Protein AF-M0HNL0-F1 (afdb_monomer_lite)

Organism: Haloferax gibbonsii (strain ATCC 33959 / DSM 4427 / JCM 8863 / NBRC 102184 / NCIMB 2188 / Ma 2.38) (NCBI:txid1227459)

Secondary structure (DSSP, 8-state):
-HHHHHHHHHHHHTT-GGGHHHHHHHHHS----TTS--HHHHHHHHHHHHTTTT-TTTS-HHHHHHHHHHTT-SSHHHHHHHHHHS-SSHHHHHHHHHTTGGG-SSHHHHHHHHHHHHTSPP-HHHHHHHHHHHTSTTTTT-HHHHHHHHHHHHHTHHHHHHHHHTTS-----------PPP-SSSTT---EE---SSSSPPPEETT-EEEEEEE--EEEEES--SSSS-EEEEEEEEEEEEEEEEEEE--TT-EEEEEEEEEEEEEEEPTT---TT---EEEEEEHHHHEETTEE-GGGSPPPB-EEEEEEEEEEEEE-TT-SEEEEEEEEE-SS-EEEEEEEEEEEEE-SSSEE--TTTT---B-TT-SS--BTTEEEEEEEE--EEEEES--SSSS-EEEEEEEEEEEEEEEES-EE--TT-EEEEEEEEEEEEEEE-TT--EEEEEETTSS-BPPPB-EEEEEEEEEEEEEPPTT-SEE-EEEEEESSS-EEEEEEEEEEEEEETT----STTTT--SBS---TTS---SBTT-EEEEEEE--EEEEESSS-SSSS-EEEEEEEEEEEEEEEEEES-PPTTEEEEEEEEEEE-TT-EEESS-SSS-S---EEEEEEGGGGGGG---EESS---S-EEEEEEEE--S---SEEEEEEEESSSEEEEEEEEEEEEEEEEEE-TTHHHHHHHHHHHHHHHH--S-------SS-----BPTTPEEEEEEETTTEEEEEESTTSTT-BS--EEEETT-EEEEEEEESSSS-B--EEE-TTSPEEEEEEPPPB-STT-EEEEEEE--TT--EEE-GGGTTTSEEEEEEEPP---

Radius of gyration: 32.33 Å; chains: 1; bounding box: 93×80×84 Å

InterPro domains:
  IPR000923 Blue (type 1) copper domain [PF00127] (760-827)
  IPR003305 Carbohydrate-binding, CenC-like [PF02018] (182-323)
  IPR003305 Carbohydrate-binding, CenC-like [PF02018] (356-486)
  IPR008972 Cupredoxin [G3DSA:2.60.40.420] (725-829)
  IPR008972 Cupredoxin [SSF49503] (749-827)
  IPR008979 Galactose-binding-like domain superfamily [SSF49785] (355-510)
  IPR011989 Armadillo-like helical [G3DSA:1.25.10.10] (1-169)

Foldseek 3Di:
DVVLVVVLVVCLVVLVCVCLVVLLVLLQDADADPVRDSVSVLSSLSSQLSSCQQPPPPHPPSSLVSLLVQCLHRRLSSVLSSLVRHYQEPSLLVSLVVSVQCPDPDVSSNLSSLQSLLSHAEDLVQLLSLLVSCPPPVQVPPVSSVLSSVSNNLRHVNNNVVNVVVPDPPPDDDDDDDDFDFQADCQQQPAWPDPDDPDPDATGGPQKDKDWPDDDKDWHFAQPTPPHRTWIKIADDGWTKMWIKHKGFDDAQAKKKKKWWKWWAQKFFDPPFADDPDQQAWWKAWPDQQQDPVGGDPLRTWRHDHHGDGGDMTMGMDTCHRHRMTMMIGIGRHRGIIHGMMTIGNIGIGRPFADFQDPCQQQPAWDPDDPPIGRPQKDKDWPDDDKDWDQDLDGPPDGTWIKIADAGWTWMWIKGPKTFDDAQFKKKKKWWKFWAQKDADDPFQAWWKAWPPDPWIWRHDHHGDGTDMTMTMDTHHQAPRIIMMIRTGRHPGIIHGMMIIGNITMGGRQYDFPFPCLQQPAAPDPDPPDDGPGGPQKDKDWPDDDKDKDFDQPDGPYDRTWIKIADAGFTKMWIKHKDFPDFAFFKKKKKKKKAFDQPKAWDQPFPDDDGDWQAWAKAWPVCQCVQTDDGDRHGHHDIDMHMGMDHCHQRNGMIMITGIHRRRTTIHGMMIIGRIGMTTDGGDGNVSNVSVCVSVVVCVVVPPDDDDDDDDDDDDPPAPEFPEEWEWEDDQPAAIAGCPDPVRHRPHQDAHRYEQQGKYKYKYFYAPLQWWKKFWAFPVRHGDPPFIDGTDRGHGDMDMTMDTDHPRTFWMATPVRRPRHIHTYHYDYPDDD

pLDDT: mean 80.48, std 17.86, range [26.66, 98.38]

Sequence (833 aa):
MFWRRTAQRLLVERNETGALSSLVDLVTTETLDEINLDPAAIHALWTMHGLGALDADTGNSTAIQAALGALTHSSPGVRLTALRVLPSTTDTR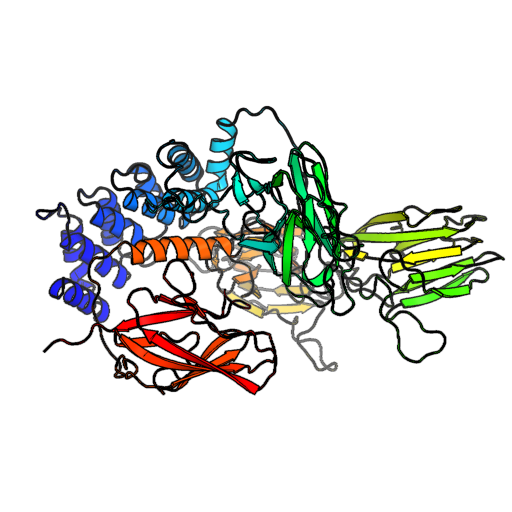QAILDNDLLNDEDGRVAMWALVALAQTPSDDASGEAVYQMISAESNYRDTVLVDAASLAGATHADGFIPAYEANEDTSDGGDDTDELPNLLENPSFETPVGGDTGGDSDPMPAGWSTTPYTGSPEFTYAETGYEGDRSVQVSSTEGADASWNTTVAVDPNTEYTLSAYVKTDSVQLVDGTSIGEGPLGATISVEQLANTDSGTQWDTIPSGLTGTNDWTEVSITINSGDLEELQINCLFGGYGEATGTAWFDSVSLTDPDGTDVLSNGSFEESTGSNEPAMPADWTTNTFAGTAEYTYADAGQDGSQSVQISSAEGADAVWLTDGISVQPETEYTLSGWIKTENVQTSDSARGALFNVHTTDFETDPLTGTNDWTEVSTTFTTGADTTTVQINCLFGGYGNATGTAWFDNVSLTDPDGNNLLPNASFEESSDTDSSSEPEGPANWESTTYGGTAEFTYTSDVARTGDYSVRVDSTEGADASWTQFRDDLEPNSEYRFRAWVKTSDDFSNSEDGFGEIGSSYGVTINVHSLGQGSVTDYYTDPVEDWQLLETTFSTGASPGEFQFNLLFGGWGNATGTAWFDDTELKRIGGSGNGLELVYDRVTEHVEATSGDGSDDGGSDDGGSDVIPSGSTIELEAESNEGWTGVSPSGIADATNPTLTLEAGGEYTVTWTNRNGAPHNFEVVNGDDTVVNDISTSYLATQGESQSVTFTVTDSMAEYVCRAHSFRMRGTIEIASSGGN

Structure (mmCIF, N/CA/C/O backbone):
data_AF-M0HNL0-F1
#
_entry.id   AF-M0HNL0-F1
#
loop_
_atom_site.group_PDB
_atom_site.id
_atom_site.type_symbol
_atom_site.label_atom_id
_atom_site.label_alt_id
_atom_site.label_comp_id
_atom_site.label_asym_id
_atom_site.label_entity_id
_atom_site.label_seq_id
_atom_site.pdbx_PDB_ins_code
_atom_site.Cartn_x
_atom_site.Cartn_y
_atom_site.Cartn_z
_atom_site.occupancy
_atom_site.B_iso_or_equiv
_atom_site.auth_seq_id
_atom_site.auth_comp_id
_atom_site.auth_asym_id
_atom_site.auth_atom_id
_atom_site.pdbx_PDB_model_num
ATOM 1 N N . MET A 1 1 ? -36.248 29.938 -6.404 1.00 58.34 1 MET A N 1
ATOM 2 C CA . MET A 1 1 ? -35.142 29.416 -5.580 1.00 58.34 1 MET A CA 1
ATOM 3 C C . MET A 1 1 ? -34.822 30.311 -4.385 1.00 58.34 1 MET A C 1
ATOM 5 O O . MET A 1 1 ? -35.042 29.834 -3.281 1.00 58.34 1 MET A O 1
ATOM 9 N N . PHE A 1 2 ? -34.471 31.597 -4.565 1.00 67.12 2 PHE A N 1
ATOM 10 C CA . PHE A 1 2 ? -34.127 32.561 -3.489 1.00 67.12 2 PHE A CA 1
ATOM 11 C C . PHE A 1 2 ? -34.866 32.362 -2.145 1.00 67.12 2 PHE A C 1
ATOM 13 O O . PHE A 1 2 ? -34.270 31.934 -1.168 1.00 67.12 2 PHE A O 1
ATOM 20 N N . TRP A 1 3 ? -36.192 32.543 -2.101 1.00 72.25 3 TRP A N 1
ATOM 21 C CA . TRP A 1 3 ? -36.950 32.465 -0.841 1.00 72.25 3 TRP A CA 1
ATOM 22 C C . TRP A 1 3 ? -36.936 31.098 -0.137 1.00 72.25 3 TRP A C 1
ATOM 24 O O . TRP A 1 3 ? -37.061 31.062 1.084 1.00 72.25 3 TRP A O 1
ATOM 34 N N . ARG A 1 4 ? -36.808 29.984 -0.873 1.00 75.12 4 ARG A N 1
ATOM 35 C CA . ARG A 1 4 ? -36.774 28.635 -0.277 1.00 75.12 4 ARG A CA 1
ATOM 36 C C . ARG A 1 4 ? -35.411 28.335 0.333 1.00 75.12 4 ARG A C 1
ATOM 38 O O . ARG A 1 4 ? -35.364 27.849 1.454 1.00 75.12 4 ARG A O 1
ATOM 45 N N . ARG A 1 5 ? -34.329 28.725 -0.344 1.00 71.56 5 ARG A N 1
ATOM 46 C CA . ARG A 1 5 ? -32.964 28.620 0.188 1.00 71.56 5 ARG A CA 1
ATOM 47 C C . ARG A 1 5 ? -32.744 29.536 1.382 1.00 71.56 5 ARG A C 1
ATOM 49 O O . ARG A 1 5 ? -32.237 29.087 2.401 1.00 71.56 5 ARG A O 1
ATOM 56 N N . THR A 1 6 ? -33.238 30.776 1.320 1.00 77.56 6 THR A N 1
ATOM 57 C CA . THR A 1 6 ? -33.233 31.668 2.486 1.00 77.56 6 THR A CA 1
ATOM 58 C C . THR A 1 6 ? -34.022 31.065 3.651 1.00 77.56 6 THR A C 1
ATOM 60 O O . THR A 1 6 ? -33.593 31.178 4.793 1.00 77.56 6 THR A O 1
ATOM 63 N N . ALA A 1 7 ? -35.164 30.418 3.394 1.00 78.94 7 ALA A N 1
ATOM 64 C CA . ALA A 1 7 ? -35.934 29.753 4.443 1.00 78.94 7 ALA A CA 1
ATOM 65 C C . ALA A 1 7 ? -35.191 28.543 5.034 1.00 78.94 7 ALA A C 1
ATOM 67 O O . ALA A 1 7 ? -35.093 28.467 6.253 1.00 78.94 7 ALA A O 1
ATOM 68 N N . GLN A 1 8 ? -34.632 27.660 4.200 1.00 83.88 8 GLN A N 1
ATOM 69 C CA . GLN A 1 8 ? -33.791 26.531 4.621 1.00 83.88 8 GLN A CA 1
ATOM 70 C C . GLN A 1 8 ? -32.628 27.014 5.493 1.00 83.88 8 GLN A C 1
ATOM 72 O O . GLN A 1 8 ? -32.518 26.597 6.642 1.00 83.88 8 GLN A O 1
ATOM 77 N N . ARG A 1 9 ? -31.824 27.963 4.991 1.00 88.38 9 ARG A N 1
ATOM 78 C CA . ARG A 1 9 ? -30.691 28.542 5.722 1.00 88.38 9 ARG A CA 1
ATOM 79 C C . ARG A 1 9 ? -31.127 29.111 7.070 1.00 88.38 9 ARG A C 1
ATOM 81 O O . ARG A 1 9 ? -30.558 28.758 8.091 1.00 88.38 9 ARG A O 1
ATOM 88 N N . LEU A 1 10 ? -32.177 29.937 7.098 1.00 87.00 10 LEU A N 1
ATOM 89 C CA . LEU A 1 10 ? -32.660 30.544 8.342 1.00 87.00 10 LEU A CA 1
ATOM 90 C C . LEU A 1 10 ? -33.234 29.528 9.338 1.00 87.00 10 LEU A C 1
ATOM 92 O O . LEU A 1 10 ? -33.195 29.800 10.534 1.00 87.00 10 LEU A O 1
ATOM 96 N N . LEU A 1 11 ? -33.814 28.418 8.874 1.00 89.62 11 LEU A N 1
ATOM 97 C CA . LEU A 1 11 ? -34.296 27.347 9.750 1.00 89.62 11 LEU A CA 1
ATOM 98 C C . LEU A 1 11 ? -33.123 26.584 10.376 1.00 89.62 11 LEU A C 1
ATOM 100 O O . LEU A 1 11 ? -33.148 26.351 11.584 1.00 89.62 11 LEU A O 1
ATOM 104 N N . VAL A 1 12 ? -32.094 26.274 9.581 1.00 89.50 12 VAL A N 1
ATOM 105 C CA . VAL A 1 12 ? -30.865 25.596 10.023 1.00 89.50 12 VAL A CA 1
ATOM 106 C C . VAL A 1 12 ? -30.048 26.478 10.972 1.00 89.50 12 VAL A C 1
ATOM 108 O O . VAL A 1 12 ? -29.817 26.090 12.112 1.00 89.50 12 VAL A O 1
ATOM 111 N N . GLU A 1 13 ? -29.702 27.707 10.573 1.00 88.44 13 GLU A N 1
ATOM 112 C CA . GLU A 1 13 ? -28.900 28.650 11.378 1.00 88.44 13 GLU A CA 1
ATOM 113 C C . GLU A 1 13 ? -29.514 28.946 12.753 1.00 88.44 13 GLU A C 1
ATOM 115 O O . GLU A 1 13 ? -28.815 29.257 13.717 1.00 88.44 13 GLU A O 1
ATOM 120 N N . ARG A 1 14 ? -30.845 28.895 12.851 1.00 91.81 14 ARG A N 1
ATOM 121 C CA . ARG A 1 14 ? -31.578 29.143 14.099 1.00 91.81 14 ARG A CA 1
ATOM 122 C C . ARG A 1 14 ? -31.885 27.870 14.882 1.00 91.81 14 ARG A C 1
ATOM 124 O O . ARG A 1 14 ? -32.491 27.971 15.948 1.00 91.81 14 ARG A O 1
ATOM 131 N N . ASN A 1 15 ? -31.487 26.705 14.370 1.00 88.38 15 ASN A N 1
ATOM 132 C CA . ASN A 1 15 ? -31.788 25.394 14.930 1.00 88.38 15 ASN A CA 1
ATOM 133 C C . ASN A 1 15 ? -33.294 25.219 15.247 1.00 88.38 15 ASN A C 1
ATOM 135 O O . ASN A 1 15 ? -33.694 24.832 16.349 1.00 88.38 15 ASN A O 1
ATOM 139 N N . GLU A 1 16 ? -34.162 25.586 14.296 1.00 91.50 16 GLU A N 1
ATOM 140 C CA . GLU A 1 16 ? -35.623 25.665 14.473 1.00 91.50 16 GLU A CA 1
ATOM 141 C C . GLU A 1 16 ? -36.292 24.281 14.396 1.00 91.50 16 GLU A C 1
ATOM 143 O O . GLU A 1 16 ? -37.148 24.011 13.551 1.00 91.50 16 GLU A O 1
ATOM 148 N N . THR A 1 17 ? -35.948 23.397 15.333 1.00 88.62 17 THR A N 1
ATOM 149 C CA . THR A 1 17 ? -36.481 22.023 15.443 1.00 88.62 17 THR A CA 1
ATOM 150 C C . THR A 1 17 ? -38.014 21.956 15.536 1.00 88.62 17 THR A C 1
ATOM 152 O O . THR A 1 17 ? -38.623 20.954 15.163 1.00 88.62 17 THR A O 1
ATOM 155 N N . GLY A 1 18 ? -38.681 23.041 15.953 1.00 90.19 18 GLY A N 1
ATOM 156 C CA . GLY A 1 18 ? -40.144 23.156 15.958 1.00 90.19 18 GLY A CA 1
ATOM 157 C C . GLY A 1 18 ? -40.795 23.090 14.567 1.00 90.19 18 GLY A C 1
ATOM 158 O O . GLY A 1 18 ? -41.994 22.817 14.472 1.00 90.19 18 GLY A O 1
ATOM 159 N N . ALA A 1 19 ? -40.028 23.303 13.493 1.00 92.00 19 ALA A N 1
ATOM 160 C CA . ALA A 1 19 ? -40.496 23.181 12.114 1.00 92.00 19 ALA A CA 1
ATOM 161 C C . ALA A 1 19 ? -40.541 21.727 11.610 1.00 92.00 19 ALA A C 1
ATOM 163 O O . ALA A 1 19 ? -41.168 21.472 10.582 1.00 92.00 19 ALA A O 1
ATOM 164 N N . LEU A 1 20 ? -39.940 20.771 12.332 1.00 93.38 20 LEU A N 1
ATOM 165 C CA . LEU A 1 20 ? -39.709 19.408 11.845 1.00 93.38 20 LEU A CA 1
ATOM 166 C C . LEU A 1 20 ? -40.990 18.688 11.405 1.00 93.38 20 LEU A C 1
ATOM 168 O O . LEU A 1 20 ? -41.008 18.074 10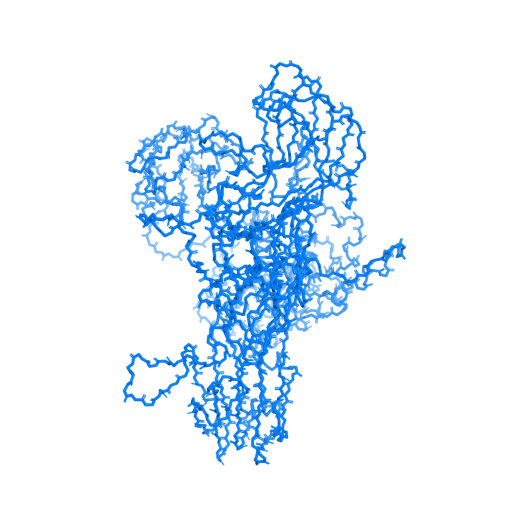.347 1.00 93.38 20 LEU A O 1
ATOM 172 N N . SER A 1 21 ? -42.091 18.834 12.154 1.00 95.25 21 SER A N 1
ATOM 173 C CA . SER A 1 21 ? -43.380 18.239 11.754 1.00 95.25 21 SER A CA 1
ATOM 174 C C . SER A 1 21 ? -43.878 18.756 10.400 1.00 95.25 21 SER A C 1
ATOM 176 O O . SER A 1 21 ? -44.374 17.987 9.590 1.00 95.25 21 SER A O 1
ATOM 178 N N . SER A 1 22 ? -43.689 20.048 10.123 1.00 95.94 22 SER A N 1
ATOM 179 C CA . SER A 1 22 ? -44.077 20.646 8.846 1.00 95.94 22 SER A CA 1
ATOM 180 C C . SER A 1 22 ? -43.117 20.269 7.719 1.00 95.94 22 SER A C 1
ATOM 182 O O . SER A 1 22 ? -43.555 20.166 6.581 1.00 95.94 22 SER A O 1
ATOM 184 N N . LEU A 1 23 ? -41.831 20.046 8.012 1.00 96.00 23 LEU A N 1
ATOM 185 C CA . LEU A 1 23 ? -40.866 19.530 7.034 1.00 96.00 23 LEU A CA 1
ATOM 186 C C . LEU A 1 23 ? -41.205 18.083 6.646 1.00 96.00 23 LEU A C 1
ATOM 188 O O . LEU A 1 23 ? -41.248 17.771 5.461 1.00 96.00 23 LEU A O 1
ATOM 192 N N . VAL A 1 24 ? -41.555 17.239 7.619 1.00 97.31 24 VAL A N 1
ATOM 193 C CA . VAL A 1 24 ? -42.050 15.874 7.376 1.00 97.31 24 VAL A CA 1
ATOM 194 C C . VAL A 1 24 ? -43.332 15.883 6.539 1.00 97.31 24 VAL A C 1
ATOM 196 O O . VAL A 1 24 ? -43.446 15.116 5.582 1.00 97.31 24 VAL A O 1
ATOM 199 N N . ASP A 1 25 ? -44.283 16.773 6.841 1.00 96.62 25 ASP A N 1
ATOM 200 C CA . ASP A 1 25 ? -45.506 16.919 6.040 1.00 96.62 25 ASP A CA 1
ATOM 201 C C . ASP A 1 25 ? -45.191 17.302 4.581 1.00 96.62 25 ASP A C 1
ATOM 203 O O . ASP A 1 25 ? -45.862 16.826 3.666 1.00 96.62 25 ASP A O 1
ATOM 207 N N . LEU A 1 26 ? -44.167 18.136 4.347 1.00 95.56 26 LEU A N 1
ATOM 208 C CA . LEU A 1 26 ? -43.726 18.517 3.000 1.00 95.56 26 LEU A CA 1
ATOM 209 C C . LEU A 1 26 ? -43.057 17.363 2.249 1.00 95.56 26 LEU A C 1
ATOM 211 O O . LEU A 1 26 ? -43.290 17.229 1.057 1.00 95.56 26 LEU A O 1
ATOM 215 N N . VAL A 1 27 ? -42.263 16.528 2.923 1.00 96.25 27 VAL A N 1
ATOM 216 C CA . VAL A 1 27 ? -41.629 15.354 2.296 1.00 96.25 27 VAL A CA 1
ATOM 217 C C . VAL A 1 27 ? -42.651 14.267 1.958 1.00 96.25 27 VAL A C 1
ATOM 219 O O . VAL A 1 27 ? -42.554 13.621 0.922 1.00 96.25 27 VAL A O 1
ATOM 222 N N . THR A 1 28 ? -43.656 14.072 2.814 1.00 94.19 28 THR A N 1
ATOM 223 C CA . THR A 1 28 ? -44.660 13.005 2.646 1.00 94.19 28 THR A CA 1
ATOM 224 C C . THR A 1 28 ? -45.835 13.388 1.742 1.00 94.19 28 THR A C 1
ATOM 226 O O . THR A 1 28 ? -46.626 12.524 1.357 1.00 94.19 28 THR A O 1
ATOM 229 N N . THR A 1 29 ? -45.977 14.670 1.395 1.00 92.31 29 THR A N 1
ATOM 230 C CA . THR A 1 29 ? -47.037 15.159 0.507 1.00 92.31 29 THR A CA 1
ATOM 231 C C . THR A 1 29 ? -46.480 15.400 -0.891 1.00 92.31 29 THR A C 1
ATOM 233 O O . THR A 1 29 ? -45.883 16.441 -1.133 1.00 92.31 29 THR A O 1
ATOM 236 N N . GLU A 1 30 ? -46.747 14.491 -1.832 1.00 90.31 30 GLU A N 1
ATOM 237 C CA . GLU A 1 30 ? -46.283 14.670 -3.214 1.00 90.31 30 GLU A CA 1
ATOM 238 C C . GLU A 1 30 ? -46.984 15.855 -3.907 1.00 90.31 30 GLU A C 1
ATOM 240 O O . GLU A 1 30 ? -48.197 15.840 -4.162 1.00 90.31 30 GLU A O 1
ATOM 245 N N . THR A 1 31 ? -46.212 16.888 -4.247 1.00 90.94 31 THR A N 1
ATOM 246 C CA . THR A 1 31 ? -46.657 18.113 -4.925 1.00 90.94 31 THR A CA 1
ATOM 247 C C . THR A 1 31 ? -45.756 18.463 -6.106 1.00 90.94 31 THR A C 1
ATOM 249 O O . THR A 1 31 ? -45.057 19.475 -6.118 1.00 90.94 31 THR A O 1
ATOM 252 N N . LEU A 1 32 ? -45.831 17.634 -7.147 1.00 91.06 32 LEU A N 1
ATOM 253 C CA . LEU A 1 32 ? -45.078 17.838 -8.382 1.00 91.06 32 LEU A CA 1
ATOM 254 C C . LEU A 1 32 ? -45.460 19.145 -9.095 1.00 91.06 32 LEU A C 1
ATOM 256 O O . LEU A 1 32 ? -46.639 19.505 -9.201 1.00 91.06 32 LEU A O 1
ATOM 260 N N . ASP A 1 33 ? -44.455 19.830 -9.629 1.00 88.19 33 ASP A N 1
ATOM 261 C CA . ASP A 1 33 ? -44.614 20.959 -10.536 1.00 88.19 33 ASP A CA 1
ATOM 262 C C . ASP A 1 33 ? -44.754 20.519 -12.010 1.00 88.19 33 ASP A C 1
ATOM 264 O O . ASP A 1 33 ? -44.856 19.336 -12.336 1.00 88.19 33 ASP A O 1
ATOM 268 N N . GLU A 1 34 ? -44.807 21.491 -12.928 1.00 85.75 34 GLU A N 1
ATOM 269 C CA . GLU A 1 34 ? -45.010 21.244 -14.365 1.00 85.75 34 GLU A CA 1
ATOM 270 C C . GLU A 1 34 ? -43.849 20.482 -15.038 1.00 85.75 34 GLU A C 1
ATOM 272 O O . GLU A 1 34 ? -44.016 20.027 -16.172 1.00 85.75 34 GLU A O 1
ATOM 277 N N . ILE A 1 35 ? -42.704 20.330 -14.361 1.00 80.44 35 ILE A N 1
ATOM 278 C CA . ILE A 1 35 ? -41.524 19.589 -14.832 1.00 80.44 35 ILE A CA 1
ATOM 279 C C . ILE A 1 35 ? -41.240 18.331 -13.993 1.00 80.44 35 ILE A C 1
ATOM 281 O O . ILE A 1 35 ? -40.156 17.766 -14.089 1.00 80.44 35 ILE A O 1
ATOM 285 N N . ASN A 1 36 ? -42.229 17.855 -13.225 1.00 84.94 36 ASN A N 1
ATOM 286 C CA . ASN A 1 36 ? -42.152 16.672 -12.356 1.00 84.94 36 ASN A CA 1
ATOM 287 C C . ASN A 1 36 ? -41.127 16.777 -11.212 1.00 84.94 36 ASN A C 1
ATOM 289 O O . ASN A 1 36 ? -40.656 15.750 -10.723 1.00 84.94 36 ASN A O 1
ATOM 293 N N . LEU A 1 37 ? -40.805 17.988 -10.750 1.00 86.12 37 LEU A N 1
ATOM 294 C CA . LEU A 1 37 ? -40.018 18.190 -9.535 1.00 86.12 37 LEU A CA 1
ATOM 295 C C . LEU A 1 37 ? -40.923 18.507 -8.347 1.00 86.12 37 LEU A C 1
ATOM 297 O O . LEU A 1 37 ? -41.960 19.151 -8.498 1.00 86.12 37 LEU A O 1
ATOM 301 N N . ASP A 1 38 ? -40.489 18.130 -7.145 1.00 93.12 38 ASP A N 1
ATOM 302 C CA . ASP A 1 38 ? -41.042 18.670 -5.898 1.00 93.12 38 ASP A CA 1
ATOM 303 C C . ASP A 1 38 ? -39.968 19.449 -5.118 1.00 93.12 38 ASP A C 1
ATOM 305 O O . ASP A 1 38 ? -39.304 18.915 -4.223 1.00 93.12 38 ASP A O 1
ATOM 309 N N . PRO A 1 39 ? -39.776 20.746 -5.427 1.00 88.12 39 PRO A N 1
ATOM 310 C CA . PRO A 1 39 ? -38.801 21.572 -4.725 1.00 88.12 39 PRO A CA 1
ATOM 311 C C . PRO A 1 39 ? -39.112 21.753 -3.234 1.00 88.12 39 PRO A C 1
ATOM 313 O O . PRO A 1 39 ? -38.223 22.123 -2.471 1.00 88.12 39 PRO A O 1
ATOM 316 N N . ALA A 1 40 ? -40.368 21.580 -2.804 1.00 90.88 40 ALA A N 1
ATOM 317 C CA . ALA A 1 40 ? -40.722 21.735 -1.399 1.00 90.88 40 ALA A CA 1
ATOM 318 C C . ALA A 1 40 ? -40.217 20.541 -0.582 1.00 90.88 40 ALA A C 1
ATOM 320 O O . ALA A 1 40 ? -39.596 20.760 0.459 1.00 90.88 40 ALA A O 1
ATOM 321 N N . ALA A 1 41 ? -40.399 19.321 -1.093 1.00 94.56 41 ALA A N 1
ATOM 322 C CA . ALA A 1 41 ? -39.841 18.104 -0.514 1.00 94.56 41 ALA A CA 1
ATOM 323 C C . ALA A 1 41 ? -38.299 18.108 -0.537 1.00 94.56 41 ALA A C 1
ATOM 325 O O . ALA A 1 41 ? -37.683 17.835 0.490 1.00 94.56 41 ALA A O 1
ATOM 326 N N . ILE A 1 42 ? -37.668 18.523 -1.648 1.00 92.00 42 ILE A N 1
ATOM 327 C CA . ILE A 1 42 ? -36.195 18.628 -1.765 1.00 92.00 42 ILE A CA 1
ATOM 328 C C . ILE A 1 42 ? -35.614 19.544 -0.680 1.00 92.00 42 ILE A C 1
ATOM 330 O O . ILE A 1 42 ? -34.730 19.151 0.077 1.00 92.00 42 ILE A O 1
ATOM 334 N N . HIS A 1 43 ? -36.128 20.772 -0.564 1.00 91.25 43 HIS A N 1
ATOM 335 C CA . HIS A 1 43 ? -35.643 21.703 0.456 1.00 91.25 43 HIS A CA 1
ATOM 336 C C . HIS A 1 43 ? -35.978 21.234 1.875 1.00 91.25 43 HIS A C 1
ATOM 338 O O . HIS A 1 43 ? -35.221 21.525 2.800 1.00 91.25 43 HIS A O 1
ATOM 344 N N . ALA A 1 44 ? -37.087 20.515 2.071 1.00 95.50 44 ALA A N 1
ATOM 345 C CA . ALA A 1 44 ? -37.423 19.957 3.372 1.00 95.50 44 ALA A CA 1
ATOM 346 C C . ALA A 1 44 ? -36.422 18.876 3.805 1.00 95.50 44 ALA A C 1
ATOM 348 O O . ALA A 1 44 ? -35.964 18.936 4.942 1.00 95.50 44 ALA A O 1
ATOM 349 N N . LEU A 1 45 ? -36.015 17.973 2.906 1.00 94.62 45 LEU A N 1
ATOM 350 C CA . LEU A 1 45 ? -34.974 16.966 3.153 1.00 94.62 45 LEU A CA 1
ATOM 351 C C . LEU A 1 45 ? -33.639 17.611 3.556 1.00 94.62 45 LEU A C 1
ATOM 353 O O . LEU A 1 45 ? -33.130 17.319 4.635 1.00 94.62 45 LEU A O 1
ATOM 357 N N . TRP A 1 46 ? -33.137 18.576 2.776 1.00 90.88 46 TRP A N 1
ATOM 358 C CA . TRP A 1 46 ? -31.908 19.308 3.120 1.00 90.88 46 TRP A CA 1
ATOM 359 C C . TRP A 1 46 ? -32.009 20.087 4.436 1.00 90.88 46 TRP A C 1
ATOM 361 O O . TRP A 1 46 ? -31.041 20.184 5.185 1.00 90.88 46 TRP A O 1
ATOM 371 N N . THR A 1 47 ? -33.181 20.654 4.738 1.00 91.69 47 THR A N 1
ATOM 372 C CA . THR A 1 47 ? -33.396 21.362 6.009 1.00 91.69 47 THR A CA 1
ATOM 373 C C . THR A 1 47 ? -33.403 20.387 7.187 1.00 91.69 47 THR A C 1
ATOM 375 O O . THR A 1 47 ? -32.859 20.713 8.236 1.00 91.69 47 THR A O 1
ATOM 378 N N . MET A 1 48 ? -34.004 19.200 7.042 1.00 96.00 48 MET A N 1
ATOM 379 C CA . MET A 1 48 ? -33.974 18.163 8.081 1.00 96.00 48 MET A CA 1
ATOM 380 C C . MET A 1 48 ? -32.550 17.659 8.322 1.00 96.00 48 MET A C 1
ATOM 382 O O . MET A 1 48 ? -32.156 17.533 9.479 1.00 96.00 48 MET A O 1
ATOM 386 N N . HIS A 1 49 ? -31.778 17.458 7.254 1.00 92.69 49 HIS A N 1
ATOM 387 C CA . HIS A 1 49 ? -30.362 17.108 7.329 1.00 92.69 49 HIS A CA 1
ATOM 388 C C . HIS A 1 49 ? -29.548 18.167 8.084 1.00 92.69 49 HIS A C 1
ATOM 390 O O . HIS A 1 49 ? -28.951 17.868 9.107 1.00 92.69 49 HIS A O 1
ATOM 396 N N . GLY A 1 50 ? -29.625 19.439 7.674 1.00 89.19 50 GLY A N 1
ATOM 397 C CA . GLY A 1 50 ? -28.887 20.525 8.334 1.00 89.19 50 GLY A CA 1
ATOM 398 C C . GLY A 1 50 ? -29.304 20.802 9.788 1.00 89.19 50 GLY A C 1
ATOM 399 O O . GLY A 1 50 ? -28.585 21.481 10.512 1.00 89.19 50 GLY A O 1
ATOM 400 N N . LEU A 1 51 ? -30.458 20.294 10.234 1.00 90.62 51 LEU A N 1
ATOM 401 C CA . LEU A 1 51 ? -30.891 20.342 11.636 1.00 90.62 51 LEU A CA 1
ATOM 402 C C . LEU A 1 51 ? -30.378 19.152 12.474 1.00 90.62 51 LEU A C 1
ATOM 404 O O . LEU A 1 51 ? -30.749 19.055 13.645 1.00 90.62 51 LEU A O 1
ATOM 408 N N . GLY A 1 52 ? -29.607 18.231 11.886 1.00 90.38 52 GLY A N 1
ATOM 409 C CA . GLY A 1 52 ? -29.198 16.964 12.506 1.00 90.38 52 GLY A CA 1
ATOM 410 C C . GLY A 1 52 ? -30.359 15.981 12.699 1.00 90.38 52 GLY A C 1
ATOM 411 O O . GLY A 1 52 ? -30.286 15.028 13.468 1.00 90.38 52 GLY A O 1
ATOM 412 N N . ALA A 1 53 ? -31.508 16.209 12.048 1.00 93.69 53 ALA A N 1
ATOM 413 C CA . ALA A 1 53 ? -32.688 15.362 12.239 1.00 93.69 53 ALA A CA 1
ATOM 414 C C . ALA A 1 53 ? -32.586 14.020 11.496 1.00 93.69 53 ALA A C 1
ATOM 416 O O . ALA A 1 53 ? -33.445 13.163 11.712 1.00 93.69 53 ALA A O 1
ATOM 417 N N . LEU A 1 54 ? -31.574 13.856 10.640 1.00 93.38 54 LEU A N 1
ATOM 418 C CA . LEU A 1 54 ? -31.288 12.646 9.867 1.00 93.38 54 LEU A CA 1
ATOM 419 C C . LEU A 1 54 ? -29.959 11.985 10.277 1.00 93.38 54 LEU A C 1
ATOM 421 O O . LEU A 1 54 ? -29.478 11.121 9.556 1.00 93.38 54 LEU A O 1
ATOM 425 N N . ASP A 1 55 ? -29.388 12.361 11.425 1.00 86.56 55 ASP A N 1
ATOM 426 C CA . ASP A 1 55 ? -28.161 11.754 11.955 1.00 86.56 55 ASP A CA 1
ATOM 427 C C . ASP A 1 55 ? -28.416 10.303 12.402 1.00 86.56 55 ASP A C 1
ATOM 429 O O . ASP A 1 55 ? -29.486 9.999 12.940 1.00 86.56 55 ASP A O 1
ATOM 433 N N . ALA A 1 56 ? -27.434 9.415 12.220 1.00 77.81 56 ALA A N 1
ATOM 434 C CA . ALA A 1 56 ? -27.577 7.982 12.501 1.00 77.81 56 ALA A CA 1
ATOM 435 C C . ALA A 1 56 ? -27.912 7.685 13.978 1.00 77.81 56 ALA A C 1
ATOM 437 O O . ALA A 1 56 ? -28.839 6.925 14.260 1.00 77.81 56 ALA A O 1
ATOM 438 N N . ASP A 1 57 ? -27.212 8.336 14.915 1.00 79.81 57 ASP A N 1
ATOM 439 C CA . ASP A 1 57 ? -27.314 8.033 16.352 1.00 79.81 57 ASP A CA 1
ATOM 440 C C . ASP A 1 57 ? -28.298 8.935 17.107 1.00 79.81 57 ASP A C 1
ATOM 442 O O . ASP A 1 57 ? -28.911 8.545 18.106 1.00 79.81 57 ASP A O 1
ATOM 446 N N . THR A 1 58 ? -28.440 10.178 16.653 1.00 82.94 58 THR A N 1
ATOM 447 C CA . THR A 1 58 ? -29.133 11.258 17.375 1.00 82.94 58 THR A CA 1
ATOM 448 C C . THR A 1 58 ? -30.349 11.801 16.623 1.00 82.94 58 THR A C 1
ATOM 450 O O . THR A 1 58 ? -31.080 12.642 17.161 1.00 82.94 58 THR A O 1
ATOM 453 N N . GLY A 1 59 ? -30.593 11.314 15.403 1.00 86.25 59 GLY A N 1
ATOM 454 C CA . GLY A 1 59 ? -31.626 11.808 14.508 1.00 86.25 59 GLY A CA 1
ATOM 455 C C . GLY A 1 59 ? -33.054 11.571 14.998 1.00 86.25 59 GLY A C 1
ATOM 456 O O . GLY A 1 59 ? -33.362 10.797 15.910 1.00 86.25 59 GLY A O 1
ATOM 457 N N . ASN A 1 60 ? -33.995 12.266 14.365 1.00 94.44 60 ASN A N 1
ATOM 458 C CA . ASN A 1 60 ? -35.405 12.108 14.666 1.00 94.44 60 ASN A CA 1
ATOM 459 C C . ASN A 1 60 ? -35.991 10.949 13.856 1.00 94.44 60 ASN A C 1
ATOM 461 O O . ASN A 1 60 ? -36.156 11.051 12.643 1.00 94.44 60 ASN A O 1
ATOM 465 N N . SER A 1 61 ? -36.425 9.889 14.537 1.00 93.25 61 SER A N 1
ATOM 466 C CA . SER A 1 61 ? -36.996 8.696 13.892 1.00 93.25 61 SER A CA 1
ATOM 467 C C . SER A 1 61 ? -38.144 8.981 12.916 1.00 93.25 61 SER A C 1
ATOM 469 O O . SER A 1 61 ? -38.264 8.306 11.901 1.00 93.25 61 SER A O 1
ATOM 471 N N . THR A 1 62 ? -38.985 9.992 13.164 1.00 95.06 62 THR A N 1
ATOM 472 C CA . THR A 1 62 ? -40.070 10.351 12.231 1.00 95.06 62 THR A CA 1
ATOM 473 C C . THR A 1 62 ? -39.537 11.039 10.972 1.00 95.06 62 THR A C 1
ATOM 475 O O . THR A 1 62 ? -40.076 10.818 9.891 1.00 95.06 62 THR A O 1
ATOM 478 N N . ALA A 1 63 ? -38.478 11.842 11.096 1.00 95.38 63 ALA A N 1
ATOM 479 C CA . ALA A 1 63 ? -37.814 12.478 9.961 1.00 95.38 63 ALA A CA 1
ATOM 480 C C . ALA A 1 63 ? -37.053 11.457 9.105 1.00 95.38 63 ALA A C 1
ATOM 482 O O . ALA A 1 63 ? -37.212 11.465 7.888 1.00 95.38 63 ALA A O 1
ATOM 483 N N . ILE A 1 64 ? -36.325 10.529 9.738 1.00 96.25 64 ILE A N 1
ATOM 484 C CA . ILE A 1 64 ? -35.632 9.425 9.054 1.00 96.25 64 ILE A CA 1
ATOM 485 C C . ILE A 1 64 ? -36.636 8.565 8.280 1.00 96.25 64 ILE A C 1
ATOM 487 O O . ILE A 1 64 ? -36.456 8.327 7.092 1.00 96.25 64 ILE A O 1
ATOM 491 N N . GLN A 1 65 ? -37.757 8.178 8.897 1.00 96.25 65 GLN A N 1
ATOM 492 C CA . GLN A 1 65 ? -38.801 7.405 8.210 1.00 96.25 65 GLN A CA 1
ATOM 493 C C . GLN A 1 65 ? -39.456 8.176 7.053 1.00 96.25 65 GLN A C 1
ATOM 495 O O . GLN A 1 65 ? -39.811 7.580 6.038 1.00 96.25 65 GLN A O 1
ATOM 500 N N . ALA A 1 66 ? -39.604 9.500 7.173 1.00 97.06 66 ALA A N 1
ATOM 501 C CA . ALA A 1 66 ? -40.087 10.330 6.072 1.00 97.06 66 ALA A CA 1
ATOM 502 C C . ALA A 1 66 ? -39.080 10.387 4.911 1.00 97.06 66 ALA A C 1
ATOM 504 O O . ALA A 1 66 ? -39.494 10.304 3.756 1.00 97.06 66 ALA A O 1
ATOM 505 N N . ALA A 1 67 ? -37.780 10.487 5.206 1.00 97.25 67 ALA A N 1
ATOM 506 C CA . ALA A 1 67 ? -36.714 10.468 4.208 1.00 97.25 67 ALA A CA 1
ATOM 507 C C . ALA A 1 67 ? -36.574 9.093 3.528 1.00 97.25 67 ALA A C 1
ATOM 509 O O . ALA A 1 67 ? -36.483 9.038 2.307 1.00 97.25 67 ALA A O 1
ATOM 510 N N . LEU A 1 68 ? -36.676 7.988 4.277 1.00 97.44 68 LEU A N 1
ATOM 511 C CA . LEU A 1 68 ? -36.715 6.632 3.713 1.00 97.44 68 LEU A CA 1
ATOM 512 C C . LEU A 1 68 ? -37.927 6.457 2.789 1.00 97.44 68 LEU A C 1
ATOM 514 O O . LEU A 1 68 ? -37.801 5.944 1.682 1.00 97.44 68 LEU A O 1
ATOM 518 N N . GLY A 1 69 ? -39.102 6.953 3.193 1.00 96.56 69 GLY A N 1
ATOM 519 C CA . GLY A 1 69 ? -40.292 6.951 2.338 1.00 96.56 69 GLY A CA 1
ATOM 520 C C . GLY A 1 69 ? -40.116 7.767 1.051 1.00 96.56 69 GLY A C 1
ATOM 521 O O . GLY A 1 69 ? -40.675 7.408 0.011 1.00 96.56 69 GLY A O 1
ATOM 522 N N . ALA A 1 70 ? -39.305 8.828 1.092 1.00 97.38 70 ALA A N 1
ATOM 523 C CA . ALA A 1 70 ? -39.025 9.690 -0.052 1.00 97.38 70 ALA A CA 1
ATOM 524 C C . ALA A 1 70 ? -38.214 8.994 -1.159 1.00 97.38 70 ALA A C 1
ATOM 526 O O . ALA A 1 70 ? -38.234 9.463 -2.297 1.00 97.38 70 ALA A O 1
ATOM 527 N N . LEU A 1 71 ? -37.584 7.846 -0.878 1.00 97.50 71 LEU A N 1
ATOM 528 C CA . LEU A 1 71 ? -36.953 6.992 -1.892 1.00 97.50 71 LEU A CA 1
ATOM 529 C C . LEU A 1 71 ? -37.954 6.416 -2.905 1.00 97.50 71 LEU A C 1
ATOM 531 O O . LEU A 1 71 ? -37.564 6.027 -3.994 1.00 97.50 71 LEU A O 1
ATOM 535 N N . THR A 1 72 ? -39.254 6.419 -2.599 1.00 96.50 72 THR A N 1
ATOM 536 C CA . THR A 1 72 ? -40.316 6.003 -3.540 1.00 96.50 72 THR A CA 1
ATOM 537 C C . THR A 1 72 ? -41.008 7.172 -4.239 1.00 96.50 72 THR A C 1
ATOM 539 O O . THR A 1 72 ? -41.978 6.975 -4.973 1.00 96.50 72 THR A O 1
ATOM 542 N N . HIS A 1 73 ? -40.542 8.401 -4.003 1.00 96.50 73 HIS A N 1
ATOM 543 C CA . HIS A 1 73 ? -41.228 9.605 -4.449 1.00 96.50 73 HIS A CA 1
ATOM 544 C C . HIS A 1 73 ? -41.216 9.737 -5.980 1.00 96.50 73 HIS A C 1
ATOM 546 O O . HIS A 1 73 ? -40.203 9.488 -6.637 1.00 96.50 73 HIS A O 1
ATOM 552 N N . SER A 1 74 ? -42.321 10.216 -6.558 1.00 94.81 74 SER A N 1
ATOM 553 C CA . SER A 1 74 ? -42.490 10.342 -8.016 1.00 94.81 74 SER A CA 1
ATOM 554 C C . SER A 1 74 ? -41.444 11.254 -8.694 1.00 94.81 74 SER A C 1
ATOM 556 O O . SER A 1 74 ? -41.078 11.034 -9.845 1.00 94.81 74 SER A O 1
ATOM 558 N N . SER A 1 75 ? -40.950 12.279 -7.989 1.00 93.38 75 SER A N 1
ATOM 559 C CA . SER A 1 75 ? -39.873 13.177 -8.460 1.00 93.38 75 SER A CA 1
ATOM 560 C C . SER A 1 75 ? -38.481 12.552 -8.261 1.00 93.38 75 SER A C 1
ATOM 562 O O . SER A 1 75 ? -38.087 12.382 -7.102 1.00 93.38 75 SER A O 1
ATOM 564 N N . PRO A 1 76 ? -37.674 12.348 -9.323 1.00 85.69 76 PRO A N 1
ATOM 565 C CA . PRO A 1 76 ? -36.311 11.817 -9.200 1.00 85.69 76 PRO A CA 1
ATOM 566 C C . PRO A 1 76 ? -35.402 12.724 -8.364 1.00 85.69 76 PRO A C 1
ATOM 568 O O . PRO A 1 76 ? -34.615 12.239 -7.560 1.00 85.69 76 PRO A O 1
ATOM 571 N N . GLY A 1 77 ? -35.588 14.049 -8.435 1.00 85.12 77 GLY A N 1
ATOM 572 C CA . GLY A 1 77 ? -34.838 14.990 -7.596 1.00 85.12 77 GLY A CA 1
ATOM 573 C C . GLY A 1 77 ? -35.086 14.814 -6.091 1.00 85.12 77 GLY A C 1
ATOM 574 O O . GLY A 1 77 ? -34.219 15.153 -5.292 1.00 85.12 77 GLY A O 1
ATOM 575 N N . VAL A 1 78 ? -36.237 14.256 -5.693 1.00 94.00 78 VAL A N 1
ATOM 576 C CA . VAL A 1 78 ? -36.535 13.953 -4.282 1.00 94.00 78 VAL A CA 1
ATOM 577 C C . VAL A 1 78 ? -35.860 12.650 -3.870 1.00 94.00 78 VAL A C 1
ATOM 579 O O . VAL A 1 78 ? -35.228 12.638 -2.819 1.00 94.00 78 VAL A O 1
ATOM 582 N N . ARG A 1 79 ? -35.921 11.603 -4.707 1.00 96.75 79 ARG A N 1
ATOM 583 C CA . ARG A 1 79 ? -35.220 10.329 -4.460 1.00 96.75 79 ARG A CA 1
ATOM 584 C C . ARG A 1 79 ? -33.711 10.537 -4.338 1.00 96.75 79 ARG A C 1
ATOM 586 O O . ARG A 1 79 ? -33.121 10.152 -3.337 1.00 96.75 79 ARG A O 1
ATOM 593 N N . LEU A 1 80 ? -33.122 11.261 -5.292 1.00 89.56 80 LEU A N 1
ATOM 594 C CA . LEU A 1 80 ? -31.710 11.648 -5.279 1.00 89.56 80 LEU A CA 1
ATOM 595 C C . LEU A 1 80 ? -31.344 12.454 -4.029 1.00 89.56 80 LEU A C 1
ATOM 597 O O . LEU A 1 80 ? -30.333 12.188 -3.393 1.00 89.56 80 LEU A O 1
ATOM 601 N N . THR A 1 81 ? -32.173 13.432 -3.650 1.00 89.81 81 THR A N 1
ATOM 602 C CA . THR A 1 81 ? -31.915 14.207 -2.428 1.00 89.81 81 THR A CA 1
ATOM 603 C C . THR A 1 81 ? -31.993 13.320 -1.189 1.00 89.81 81 THR A C 1
ATOM 605 O O . THR A 1 81 ? -31.160 13.472 -0.309 1.00 89.81 81 THR A O 1
ATOM 608 N N . ALA A 1 82 ? -32.955 12.396 -1.119 1.00 94.88 82 ALA A N 1
ATOM 609 C CA . ALA A 1 82 ? -33.107 11.477 0.004 1.00 94.88 82 ALA A CA 1
ATOM 610 C C . ALA A 1 82 ? -31.873 10.578 0.174 1.00 94.88 82 ALA A C 1
ATOM 612 O O . ALA A 1 82 ? -31.351 10.506 1.281 1.00 94.88 82 ALA A O 1
ATOM 613 N N . LEU A 1 83 ? -31.355 9.992 -0.912 1.00 92.88 83 LEU A N 1
ATOM 614 C CA . LEU A 1 83 ? -30.119 9.193 -0.905 1.00 92.88 83 LEU A CA 1
ATOM 615 C C . LEU A 1 83 ? -28.916 9.958 -0.333 1.00 92.88 83 LEU A C 1
ATOM 617 O O . LEU A 1 83 ? -28.125 9.385 0.400 1.00 92.88 83 LEU A O 1
ATOM 621 N N . ARG A 1 84 ? -28.822 11.263 -0.609 1.00 89.19 84 ARG A N 1
ATOM 622 C CA . ARG A 1 84 ? -27.714 12.127 -0.162 1.00 89.19 84 ARG A CA 1
ATOM 623 C C . ARG A 1 84 ? -27.801 12.586 1.291 1.00 89.19 84 ARG A C 1
ATOM 625 O O . ARG A 1 84 ? -26.822 13.104 1.813 1.00 89.19 84 ARG A O 1
ATOM 632 N N . VAL A 1 85 ? -28.977 12.502 1.913 1.00 90.06 85 VAL A N 1
ATOM 633 C CA . VAL A 1 85 ? -29.195 13.025 3.274 1.00 90.06 85 VAL A CA 1
ATOM 634 C C . VAL A 1 85 ? -29.543 11.956 4.300 1.00 90.06 85 VAL A C 1
ATOM 636 O O . VAL A 1 85 ? -29.612 12.265 5.492 1.00 90.06 85 VAL A O 1
ATOM 639 N N . LEU A 1 86 ? -29.849 10.742 3.842 1.00 92.88 86 LEU A N 1
ATOM 640 C CA . LEU A 1 86 ? -30.127 9.604 4.704 1.00 92.88 86 LEU A CA 1
ATOM 641 C C . LEU A 1 86 ? -28.841 9.146 5.402 1.00 92.88 86 LEU A C 1
ATOM 643 O O . LEU A 1 86 ? -27.776 9.175 4.792 1.00 92.88 86 LEU A O 1
ATOM 647 N N . PRO A 1 87 ? -28.929 8.691 6.660 1.00 87.38 87 PRO A N 1
ATOM 648 C CA . PRO A 1 87 ? -27.770 8.164 7.360 1.00 87.38 87 PRO A CA 1
ATOM 649 C C . PRO A 1 87 ? -27.364 6.806 6.774 1.00 87.38 87 PRO A C 1
ATOM 651 O O . PRO A 1 87 ? -28.229 5.987 6.440 1.00 87.38 87 PRO A O 1
ATOM 654 N N . SER A 1 88 ? -26.063 6.537 6.710 1.00 88.56 88 SER A N 1
ATOM 655 C CA . SER A 1 88 ? -25.488 5.316 6.132 1.00 88.56 88 SER A CA 1
ATOM 656 C C . SER A 1 88 ? -25.669 4.109 7.062 1.00 88.56 88 SER A C 1
ATOM 658 O O . SER A 1 88 ? -24.775 3.685 7.784 1.00 88.56 88 SER A O 1
ATOM 660 N N . THR A 1 89 ? -26.893 3.584 7.102 1.00 88.00 89 THR A N 1
ATOM 661 C CA . THR A 1 89 ? -27.339 2.542 8.040 1.00 88.00 89 THR A CA 1
ATOM 662 C C . THR A 1 89 ? -27.888 1.325 7.304 1.00 88.00 89 THR A C 1
ATOM 664 O O . THR A 1 89 ? -28.280 1.414 6.139 1.00 88.00 89 THR A O 1
ATOM 667 N N . THR A 1 90 ? -28.010 0.196 8.006 1.00 89.75 90 THR A N 1
ATOM 668 C CA . THR A 1 90 ? -28.672 -1.016 7.493 1.00 89.75 90 THR A CA 1
ATOM 669 C C . THR A 1 90 ? -30.099 -0.750 6.995 1.00 89.75 90 THR A C 1
ATOM 671 O O . THR A 1 90 ? -30.512 -1.332 5.995 1.00 89.75 90 THR A O 1
ATOM 674 N N . ASP A 1 91 ? -30.845 0.157 7.638 1.00 90.06 91 ASP A N 1
ATOM 675 C CA . ASP A 1 91 ? -32.200 0.533 7.207 1.00 90.06 91 ASP A CA 1
ATOM 676 C C . ASP A 1 91 ? -32.184 1.270 5.856 1.00 90.06 91 ASP A C 1
ATOM 678 O O . ASP A 1 91 ? -33.033 1.014 5.000 1.00 90.06 91 ASP A O 1
ATOM 682 N N . THR A 1 92 ? -31.205 2.156 5.639 1.00 91.94 92 THR A N 1
ATOM 683 C CA . THR A 1 92 ? -30.993 2.846 4.355 1.00 91.94 92 THR A CA 1
ATOM 684 C C . THR A 1 92 ? -30.585 1.858 3.266 1.00 91.94 92 THR A C 1
ATOM 686 O O . THR A 1 92 ? -31.193 1.860 2.196 1.00 91.94 92 THR A O 1
ATOM 689 N N . ARG A 1 93 ? -29.634 0.959 3.557 1.00 95.44 93 ARG A N 1
ATOM 690 C CA . ARG A 1 93 ? -29.219 -0.131 2.659 1.00 95.44 93 ARG A CA 1
ATOM 691 C C . ARG A 1 93 ? -30.409 -0.979 2.215 1.00 95.44 93 ARG A C 1
ATOM 693 O O . ARG A 1 93 ? -30.652 -1.138 1.022 1.00 95.44 93 ARG A O 1
ATOM 700 N N . GLN A 1 94 ? -31.204 -1.461 3.171 1.00 94.69 94 GLN A N 1
ATOM 701 C CA . GLN A 1 94 ? -32.383 -2.276 2.880 1.00 94.69 94 GLN A CA 1
ATOM 702 C C . GLN A 1 94 ? -33.409 -1.503 2.048 1.00 94.69 94 GLN A C 1
ATOM 704 O O . GLN A 1 94 ? -33.980 -2.057 1.114 1.00 94.69 94 GLN A O 1
ATOM 709 N N . ALA A 1 95 ? -33.626 -0.218 2.344 1.00 96.19 95 ALA A N 1
ATOM 710 C CA . ALA A 1 95 ? -34.543 0.610 1.572 1.00 96.19 95 ALA A CA 1
ATOM 711 C C . ALA A 1 95 ? -34.059 0.853 0.132 1.00 96.19 95 ALA A C 1
ATOM 713 O O . ALA A 1 95 ? -34.896 0.951 -0.764 1.00 96.19 95 ALA A O 1
ATOM 714 N N . ILE A 1 96 ? -32.749 0.924 -0.117 1.00 97.00 96 ILE A N 1
ATOM 715 C CA . ILE A 1 96 ? -32.194 1.014 -1.476 1.00 97.00 96 ILE A CA 1
ATOM 716 C C . ILE A 1 96 ? -32.523 -0.252 -2.277 1.00 97.00 96 ILE A C 1
ATOM 718 O O . ILE A 1 96 ? -33.040 -0.151 -3.392 1.00 97.00 96 ILE A O 1
ATOM 722 N N . LEU A 1 97 ? -32.293 -1.429 -1.687 1.00 96.00 97 LEU A N 1
ATOM 723 C CA . LEU A 1 97 ? -32.545 -2.720 -2.333 1.00 96.00 97 LEU A CA 1
ATOM 724 C C . LEU A 1 97 ? -34.045 -3.004 -2.514 1.00 96.00 97 LEU A C 1
ATOM 726 O O . LEU A 1 97 ? -34.478 -3.371 -3.604 1.00 96.00 97 LEU A O 1
ATOM 730 N N . ASP A 1 98 ? -34.863 -2.784 -1.479 1.00 95.31 98 ASP A N 1
ATOM 731 C CA . ASP A 1 98 ? -36.312 -3.046 -1.505 1.00 95.31 98 ASP A CA 1
ATOM 732 C C . ASP A 1 98 ? -37.051 -2.207 -2.557 1.00 95.31 98 ASP A C 1
ATOM 734 O O . ASP A 1 98 ? -38.099 -2.622 -3.063 1.00 95.31 98 ASP A O 1
ATOM 738 N N . ASN A 1 99 ? -36.521 -1.020 -2.866 1.00 95.31 99 ASN A N 1
ATOM 739 C CA . ASN A 1 99 ? -37.087 -0.102 -3.851 1.00 95.31 99 ASN A CA 1
ATOM 740 C C . ASN A 1 99 ? -36.401 -0.180 -5.223 1.00 95.31 99 ASN A C 1
ATOM 742 O O . ASN A 1 99 ? -36.759 0.609 -6.095 1.00 95.31 99 ASN A O 1
ATOM 746 N N . ASP A 1 100 ? -35.474 -1.125 -5.423 1.00 94.62 100 ASP A N 1
ATOM 747 C CA . ASP A 1 100 ? -34.774 -1.375 -6.693 1.00 94.62 100 ASP A CA 1
ATOM 748 C C . ASP A 1 100 ? -34.092 -0.118 -7.267 1.00 94.62 100 ASP A C 1
ATOM 750 O O . ASP A 1 100 ? -34.103 0.135 -8.472 1.00 94.62 100 ASP A O 1
ATOM 754 N N . LEU A 1 101 ? -33.514 0.716 -6.392 1.00 96.25 101 LEU A N 1
ATOM 755 C CA . LEU A 1 101 ? -32.984 2.022 -6.806 1.00 96.25 101 LEU A CA 1
ATOM 756 C C . LEU A 1 101 ? -31.729 1.912 -7.672 1.00 96.25 101 LEU A C 1
ATOM 758 O O . LEU A 1 101 ? -31.433 2.848 -8.405 1.00 96.25 101 LEU A O 1
ATOM 762 N N . LEU A 1 102 ? -31.024 0.778 -7.636 1.00 93.81 102 LEU A N 1
ATOM 763 C CA . LEU A 1 102 ? -29.898 0.511 -8.537 1.00 93.81 102 LEU A CA 1
ATOM 764 C C . LEU A 1 102 ? -30.337 0.440 -10.008 1.00 93.81 102 LEU A C 1
ATOM 766 O O . LEU A 1 102 ? -29.531 0.679 -10.900 1.00 93.81 102 LEU A O 1
ATOM 770 N N . ASN A 1 103 ? -31.619 0.162 -10.260 1.00 89.31 103 ASN A N 1
ATOM 771 C CA . ASN A 1 103 ? -32.225 0.110 -11.589 1.00 89.31 103 ASN A CA 1
ATOM 772 C C . ASN A 1 103 ? -33.228 1.260 -11.818 1.00 89.31 103 ASN A C 1
ATOM 774 O O . ASN A 1 103 ? -34.159 1.126 -12.619 1.00 89.31 103 ASN A O 1
ATOM 778 N N . ASP A 1 104 ? -33.078 2.383 -11.105 1.00 92.12 104 ASP A N 1
ATOM 779 C CA . ASP A 1 104 ? -33.962 3.545 -11.244 1.00 92.12 104 ASP A CA 1
ATOM 780 C C . ASP A 1 104 ? -33.952 4.109 -12.682 1.00 92.12 104 ASP A C 1
ATOM 782 O O . ASP A 1 104 ? -32.922 4.148 -13.353 1.00 92.12 104 ASP A O 1
ATOM 786 N N . GLU A 1 105 ? -35.111 4.581 -13.163 1.00 84.62 105 GLU A N 1
ATOM 787 C CA . GLU A 1 105 ? -35.243 5.169 -14.506 1.00 84.62 105 GLU A CA 1
ATOM 788 C C . GLU A 1 105 ? -34.379 6.436 -14.702 1.00 84.62 105 GLU A C 1
ATOM 790 O O . GLU A 1 105 ? -34.058 6.791 -15.839 1.00 84.62 105 GLU A O 1
ATOM 795 N N . ASP A 1 106 ? -34.033 7.144 -13.620 1.00 81.69 106 ASP A N 1
ATOM 796 C CA . ASP A 1 106 ? -33.088 8.261 -13.622 1.00 81.69 106 ASP A CA 1
ATOM 797 C C . ASP A 1 106 ? -31.704 7.764 -13.178 1.00 81.69 106 ASP A C 1
ATOM 799 O O . ASP A 1 106 ? -31.481 7.485 -12.001 1.00 81.69 106 ASP A O 1
ATOM 803 N N . GLY A 1 107 ? -30.752 7.707 -14.115 1.00 75.94 107 GLY A N 1
ATOM 804 C CA . GLY A 1 107 ? -29.399 7.195 -13.857 1.00 75.94 107 GLY A CA 1
ATOM 805 C C . GLY A 1 107 ? -28.652 7.913 -12.727 1.00 75.94 107 GLY A C 1
ATOM 806 O O . GLY A 1 107 ? -27.821 7.308 -12.059 1.00 75.94 107 GLY A O 1
ATOM 807 N N . ARG A 1 108 ? -29.002 9.169 -12.410 1.00 76.38 108 ARG A N 1
ATOM 808 C CA . ARG A 1 108 ? -28.414 9.882 -11.262 1.00 76.38 108 ARG A CA 1
ATOM 809 C C . ARG A 1 108 ? -28.911 9.318 -9.936 1.00 76.38 108 ARG A C 1
ATOM 811 O O . ARG A 1 108 ? -28.183 9.362 -8.952 1.00 76.38 108 ARG A O 1
ATOM 818 N N . VAL A 1 109 ? -30.151 8.830 -9.886 1.00 85.31 109 VAL A N 1
ATOM 819 C CA . VAL A 1 109 ? -30.694 8.150 -8.703 1.00 85.31 109 VAL A CA 1
ATOM 820 C C . VAL A 1 109 ? -30.008 6.798 -8.535 1.00 85.31 109 VAL A C 1
ATOM 822 O O . VAL A 1 109 ? -29.583 6.504 -7.424 1.00 85.31 109 VAL A O 1
ATOM 825 N N . ALA A 1 110 ? -29.821 6.038 -9.619 1.00 86.31 110 ALA A N 1
ATOM 826 C CA . ALA A 1 110 ? -29.080 4.774 -9.588 1.00 86.31 110 ALA A CA 1
ATOM 827 C C . ALA A 1 110 ? -27.630 4.956 -9.115 1.00 86.31 110 ALA A C 1
ATOM 829 O O . ALA A 1 110 ? -27.187 4.274 -8.195 1.00 86.31 110 ALA A O 1
ATOM 830 N N . MET A 1 111 ? -26.927 5.955 -9.648 1.00 82.56 111 MET A N 1
ATOM 831 C CA . MET A 1 111 ? -25.570 6.311 -9.228 1.00 82.56 111 MET A CA 1
ATOM 832 C C . MET A 1 111 ? -25.507 6.700 -7.745 1.00 82.56 111 MET A C 1
ATOM 834 O O . MET A 1 111 ? -24.709 6.149 -6.995 1.00 82.56 111 MET A O 1
ATOM 838 N N . TRP A 1 112 ? -26.377 7.604 -7.278 1.00 82.50 112 TRP A N 1
ATOM 839 C CA . TRP A 1 112 ? -26.401 7.977 -5.857 1.00 82.50 112 TRP A CA 1
ATOM 840 C C . TRP A 1 112 ? -26.863 6.836 -4.946 1.00 82.50 112 TRP A C 1
ATOM 842 O O . TRP A 1 112 ? -26.539 6.848 -3.762 1.00 82.50 112 TRP A O 1
ATOM 852 N N . ALA A 1 113 ? -27.597 5.851 -5.467 1.00 93.00 113 ALA A N 1
ATOM 853 C CA . ALA A 1 113 ? -27.958 4.658 -4.717 1.00 93.00 113 ALA A CA 1
ATOM 854 C C . ALA A 1 113 ? -26.736 3.758 -4.505 1.00 93.00 113 ALA A C 1
ATOM 856 O O . ALA A 1 113 ? -26.551 3.267 -3.397 1.00 93.00 113 ALA A O 1
ATOM 857 N N . LEU A 1 114 ? -25.866 3.617 -5.509 1.00 89.00 114 LEU A N 1
ATOM 858 C CA . LEU A 1 114 ? -24.579 2.929 -5.376 1.00 89.00 114 LEU A CA 1
ATOM 859 C C . LEU A 1 114 ? -23.645 3.649 -4.397 1.00 89.00 114 LEU A C 1
ATOM 861 O O . LEU A 1 114 ? -23.115 3.017 -3.490 1.00 89.00 114 LEU A O 1
ATOM 865 N N . VAL A 1 115 ? -23.513 4.975 -4.508 1.00 79.75 115 VAL A N 1
ATOM 866 C CA . VAL A 1 115 ? -22.710 5.774 -3.561 1.00 79.75 115 VAL A CA 1
ATOM 867 C C . VAL A 1 115 ? -23.240 5.626 -2.132 1.00 79.75 115 VAL A C 1
ATOM 869 O O . VAL A 1 115 ? -22.466 5.438 -1.199 1.00 79.75 115 VAL A O 1
ATOM 872 N N . ALA A 1 116 ? -24.563 5.656 -1.950 1.00 85.00 116 ALA A N 1
ATOM 873 C CA . ALA A 1 116 ? -25.168 5.441 -0.641 1.00 85.00 116 ALA A CA 1
ATOM 874 C C . ALA A 1 116 ? -24.946 4.009 -0.121 1.00 85.00 116 ALA A C 1
ATOM 876 O O . ALA A 1 116 ? -24.723 3.845 1.075 1.00 85.00 116 ALA A O 1
ATOM 877 N N . LEU A 1 117 ? -24.968 2.981 -0.983 1.00 88.69 117 LEU A N 1
ATOM 878 C CA . LEU A 1 117 ? -24.621 1.606 -0.598 1.00 88.69 117 LEU A CA 1
ATOM 879 C C . LEU A 1 117 ? -23.163 1.489 -0.154 1.00 88.69 117 LEU A C 1
ATOM 881 O O . LEU A 1 117 ? -22.917 0.919 0.906 1.00 88.69 117 LEU A O 1
ATOM 885 N N . ALA A 1 118 ? -22.228 2.097 -0.888 1.00 80.06 118 ALA A N 1
ATOM 886 C CA . ALA A 1 118 ? -20.797 2.070 -0.579 1.00 80.06 118 ALA A CA 1
ATOM 887 C C . ALA A 1 118 ? -20.463 2.612 0.823 1.00 80.06 118 ALA A C 1
ATOM 889 O O . ALA A 1 118 ? -19.438 2.261 1.399 1.00 80.06 118 ALA A O 1
ATOM 890 N N . GLN A 1 119 ? -21.338 3.446 1.390 1.00 80.31 119 GLN A N 1
ATOM 891 C CA . GLN A 1 119 ? -21.183 4.016 2.728 1.00 80.31 119 GLN A CA 1
ATOM 892 C C . GLN A 1 119 ? -21.889 3.202 3.827 1.00 80.31 119 GLN A C 1
ATOM 894 O O . GLN A 1 119 ? -21.779 3.535 5.006 1.00 80.31 119 GLN A O 1
ATOM 899 N N . THR A 1 120 ? -22.663 2.173 3.473 1.00 83.06 120 THR A N 1
ATOM 900 C CA . THR A 1 120 ? -23.377 1.322 4.438 1.00 83.06 120 THR A CA 1
ATOM 901 C C . THR A 1 120 ? -22.522 0.126 4.865 1.00 83.06 120 THR A C 1
ATOM 903 O O . THR A 1 120 ? -21.634 -0.278 4.123 1.00 83.06 120 THR A O 1
ATOM 906 N N . PRO A 1 121 ? -22.786 -0.498 6.032 1.00 83.12 121 PRO A N 1
ATOM 907 C CA . PRO A 1 121 ? -22.088 -1.728 6.415 1.00 83.12 121 PRO A CA 1
ATOM 908 C C . PRO A 1 121 ? -22.226 -2.833 5.352 1.00 83.12 121 PRO A C 1
ATOM 910 O O . PRO A 1 121 ? -23.290 -2.927 4.728 1.00 83.12 121 PRO A O 1
ATOM 913 N N . SER A 1 122 ? -21.204 -3.691 5.205 1.00 77.00 122 SER A N 1
ATOM 914 C CA . SER A 1 122 ? -21.179 -4.796 4.227 1.00 77.00 122 SER A CA 1
ATOM 915 C C . SER A 1 122 ? -22.408 -5.723 4.324 1.00 77.00 122 SER A C 1
ATOM 917 O O . SER A 1 122 ? -23.058 -5.830 5.373 1.00 77.00 122 SER A O 1
ATOM 919 N N . ASP A 1 123 ? -22.766 -6.337 3.190 1.00 87.25 123 ASP A N 1
ATOM 920 C CA . ASP A 1 123 ? -23.935 -7.205 3.011 1.00 87.25 123 ASP A CA 1
ATOM 921 C C . ASP A 1 123 ? -23.871 -7.970 1.681 1.00 87.25 123 ASP A C 1
ATOM 923 O O . ASP A 1 123 ? -23.765 -7.360 0.615 1.00 87.25 123 ASP A O 1
ATOM 927 N N . ASP A 1 124 ? -24.025 -9.293 1.734 1.00 83.75 124 ASP A N 1
ATOM 928 C CA . ASP A 1 124 ? -23.966 -10.149 0.546 1.00 83.75 124 ASP A CA 1
ATOM 929 C C . ASP A 1 124 ? -25.026 -9.779 -0.511 1.00 83.75 124 ASP A C 1
ATOM 931 O O . ASP A 1 124 ? -24.776 -9.836 -1.716 1.00 83.75 124 ASP A O 1
ATOM 935 N N . ALA A 1 125 ? -26.239 -9.396 -0.088 1.00 88.38 125 ALA A N 1
ATOM 936 C CA . ALA A 1 125 ? -27.322 -9.098 -1.024 1.00 88.38 125 ALA A CA 1
ATOM 937 C C . ALA A 1 125 ? -27.086 -7.774 -1.759 1.00 88.38 125 ALA A C 1
ATOM 939 O O . ALA A 1 125 ? -27.466 -7.656 -2.925 1.00 88.38 125 ALA A O 1
ATOM 940 N N . SER A 1 126 ? -26.438 -6.804 -1.109 1.00 88.81 126 SER A N 1
ATOM 941 C CA . SER A 1 126 ? -25.972 -5.590 -1.778 1.00 88.81 126 SER A CA 1
ATOM 942 C C . SER A 1 126 ? -24.920 -5.901 -2.840 1.00 88.81 126 SER A C 1
ATOM 944 O O . SER A 1 126 ? -25.050 -5.418 -3.960 1.00 88.81 126 SER A O 1
ATOM 946 N N . GLY A 1 127 ? -23.922 -6.732 -2.526 1.00 78.38 127 GLY A N 1
ATOM 947 C CA . GLY A 1 127 ? -22.854 -7.091 -3.467 1.00 78.38 127 GLY A CA 1
ATOM 948 C C . GLY A 1 127 ? -23.382 -7.790 -4.719 1.00 78.38 127 GLY A C 1
ATOM 949 O O . GLY A 1 127 ? -23.083 -7.384 -5.842 1.00 78.38 127 GLY A O 1
ATOM 950 N N . GLU A 1 128 ? -24.267 -8.771 -4.536 1.00 87.25 128 GLU A N 1
ATOM 951 C CA . GLU A 1 128 ? -24.957 -9.449 -5.639 1.00 87.25 128 GLU A CA 1
ATOM 952 C C . GLU A 1 128 ? -25.801 -8.466 -6.472 1.00 87.25 128 GLU A C 1
ATOM 954 O O . GLU A 1 128 ? -25.785 -8.517 -7.702 1.00 87.25 128 GLU A O 1
ATOM 959 N N . ALA A 1 129 ? -26.532 -7.546 -5.831 1.00 90.94 129 ALA A N 1
ATOM 960 C CA . ALA A 1 129 ? -27.360 -6.566 -6.536 1.00 90.94 129 ALA A CA 1
ATOM 961 C C . ALA A 1 129 ? -26.524 -5.579 -7.369 1.00 90.94 129 ALA A C 1
ATOM 963 O O . ALA A 1 129 ? -26.929 -5.210 -8.475 1.00 90.94 129 ALA A O 1
ATOM 964 N N . VAL A 1 130 ? -25.352 -5.181 -6.869 1.00 89.56 130 VAL A N 1
ATOM 965 C CA . VAL A 1 130 ? -24.394 -4.338 -7.596 1.00 89.56 130 VAL A CA 1
ATOM 966 C C . VAL A 1 130 ? -23.845 -5.083 -8.816 1.00 89.56 130 VAL A C 1
ATOM 968 O O . VAL A 1 130 ? -23.879 -4.529 -9.918 1.00 89.56 130 VAL A O 1
ATOM 971 N N . TYR A 1 131 ? -23.438 -6.350 -8.663 1.00 82.19 131 TYR A N 1
ATOM 972 C CA . TYR A 1 131 ? -23.001 -7.187 -9.787 1.00 82.19 131 TYR A CA 1
ATOM 973 C C . TYR A 1 131 ? -24.099 -7.328 -10.854 1.00 82.19 131 TYR A C 1
ATOM 975 O O . TYR A 1 131 ? -23.872 -7.102 -12.045 1.00 82.19 131 TYR A O 1
ATOM 983 N N . GLN A 1 132 ? -25.332 -7.628 -10.437 1.00 83.56 132 GLN A N 1
ATOM 984 C CA . GLN A 1 132 ? -26.464 -7.745 -11.357 1.00 83.56 132 GLN A CA 1
ATOM 985 C C . GLN A 1 132 ? -26.718 -6.449 -12.131 1.00 83.56 132 GLN A C 1
ATOM 987 O O . GLN A 1 132 ? -26.966 -6.504 -13.336 1.00 83.56 132 GLN A O 1
ATOM 992 N N . MET A 1 133 ? -26.631 -5.293 -11.470 1.00 85.19 133 MET A N 1
ATOM 993 C CA . MET A 1 133 ? -26.814 -3.998 -12.122 1.00 85.19 133 MET A CA 1
ATOM 994 C C . MET A 1 133 ? -25.714 -3.726 -13.153 1.00 85.19 133 MET A C 1
ATOM 996 O O . MET A 1 133 ? -26.028 -3.342 -14.284 1.00 85.19 133 MET A O 1
ATOM 1000 N N . ILE A 1 134 ? -24.444 -3.958 -12.804 1.00 76.38 134 ILE A N 1
ATOM 1001 C CA . ILE A 1 134 ? -23.319 -3.631 -13.690 1.00 76.38 134 ILE A CA 1
ATOM 1002 C C . ILE A 1 134 ? -23.160 -4.627 -14.846 1.00 76.38 134 ILE A C 1
ATOM 1004 O O . ILE A 1 134 ? -22.727 -4.249 -15.932 1.00 76.38 134 ILE A O 1
ATOM 1008 N N . SER A 1 135 ? -23.610 -5.874 -14.665 1.00 69.44 135 SER A N 1
ATOM 1009 C CA . SER A 1 135 ? -23.617 -6.909 -15.711 1.00 69.44 135 SER A CA 1
ATOM 1010 C C . SER A 1 135 ? -24.562 -6.606 -16.889 1.00 69.44 135 SER A C 1
ATOM 1012 O O . SER A 1 135 ? -24.519 -7.274 -17.927 1.00 69.44 135 SER A O 1
ATOM 1014 N N . ALA A 1 136 ? -25.429 -5.592 -16.771 1.00 71.00 136 ALA A N 1
ATOM 1015 C CA . ALA A 1 136 ? -26.263 -5.136 -17.873 1.00 71.00 136 ALA A CA 1
ATOM 1016 C C . ALA A 1 136 ? -25.441 -4.320 -18.891 1.00 71.00 136 ALA A C 1
ATOM 1018 O O . ALA A 1 136 ? -24.886 -3.273 -18.570 1.00 71.00 136 ALA A O 1
ATOM 1019 N N . GLU A 1 137 ? -25.453 -4.743 -20.162 1.00 52.31 137 GLU A N 1
ATOM 1020 C CA . GLU A 1 137 ? -24.668 -4.159 -21.274 1.00 52.31 137 GLU A CA 1
ATOM 1021 C C . GLU A 1 137 ? -24.844 -2.630 -21.458 1.00 52.31 137 GLU A C 1
ATOM 1023 O O . GLU A 1 137 ? -23.975 -1.959 -22.013 1.00 52.31 137 GLU A O 1
ATOM 1028 N N . SER A 1 138 ? -25.965 -2.054 -21.004 1.00 54.94 138 SER A N 1
ATOM 1029 C CA . SER A 1 138 ? -26.204 -0.603 -21.027 1.00 54.94 138 SER A CA 1
ATOM 1030 C C . SER A 1 138 ? -25.491 0.170 -19.918 1.00 54.94 138 SER A C 1
ATOM 1032 O O . SER A 1 138 ? -25.212 1.348 -20.116 1.00 54.94 138 SER A O 1
ATOM 1034 N N . ASN A 1 139 ? -25.222 -0.470 -18.781 1.00 52.31 139 ASN A N 1
ATOM 1035 C CA . ASN A 1 139 ? -24.718 0.168 -17.564 1.00 52.31 139 ASN A CA 1
ATOM 1036 C C . ASN A 1 139 ? -23.187 0.124 -17.505 1.00 52.31 139 ASN A C 1
ATOM 1038 O O . ASN A 1 139 ? -22.568 1.085 -17.072 1.00 52.31 139 ASN A O 1
ATOM 1042 N N . TYR A 1 140 ? -22.580 -0.924 -18.071 1.00 43.44 140 TYR A N 1
ATOM 1043 C CA . TYR A 1 140 ? -21.126 -1.069 -18.230 1.00 43.44 140 TYR A CA 1
ATOM 1044 C C . TYR A 1 140 ? -20.455 0.075 -19.024 1.00 43.44 140 TYR A C 1
ATOM 1046 O O . TYR A 1 140 ? -19.244 0.252 -18.981 1.00 43.44 140 TYR A O 1
ATOM 1054 N N . ARG A 1 141 ? -21.227 0.859 -19.788 1.00 37.75 141 ARG A N 1
ATOM 1055 C CA . ARG A 1 141 ? -20.710 1.932 -20.660 1.00 37.75 141 ARG A CA 1
ATOM 1056 C C . ARG A 1 141 ? -20.778 3.325 -20.031 1.00 37.75 141 ARG A C 1
ATOM 1058 O O . ARG A 1 141 ? -20.294 4.269 -20.646 1.00 37.75 141 ARG A O 1
ATOM 1065 N N . ASP A 1 142 ? -21.413 3.457 -18.870 1.00 55.91 142 ASP A N 1
ATOM 1066 C CA . ASP A 1 142 ? -21.512 4.707 -18.120 1.00 55.91 142 ASP A CA 1
ATOM 1067 C C . ASP A 1 142 ? -20.428 4.687 -17.040 1.00 55.91 142 ASP A C 1
ATOM 1069 O O . ASP A 1 142 ? -20.574 4.029 -16.014 1.00 55.91 142 ASP A O 1
ATOM 1073 N N . THR A 1 143 ? -19.309 5.366 -17.304 1.00 50.25 143 THR A N 1
ATOM 1074 C CA . THR A 1 143 ? -18.117 5.336 -16.441 1.00 50.25 143 THR A CA 1
ATOM 1075 C C . THR A 1 143 ? -18.411 5.817 -15.023 1.00 50.25 143 THR A C 1
ATOM 1077 O O . THR A 1 143 ? -17.786 5.345 -14.085 1.00 50.25 143 THR A O 1
ATOM 1080 N N . VAL A 1 144 ? -19.392 6.706 -14.843 1.00 54.59 144 VAL A N 1
ATOM 1081 C CA . VAL A 1 144 ? -19.774 7.224 -13.524 1.00 54.59 144 VAL A CA 1
ATOM 1082 C C . VAL A 1 144 ? -20.614 6.196 -12.759 1.00 54.59 144 VAL A C 1
ATOM 1084 O O . VAL A 1 144 ? -20.442 6.031 -11.551 1.00 54.59 144 VAL A O 1
ATOM 1087 N N . LEU A 1 145 ? -21.498 5.461 -13.445 1.00 64.19 145 LEU A N 1
ATOM 1088 C CA . LEU A 1 145 ? -22.197 4.313 -12.855 1.00 64.19 145 LEU A CA 1
ATOM 1089 C C . LEU A 1 145 ? -21.253 3.140 -12.574 1.00 64.19 145 LEU A C 1
ATOM 1091 O O . LEU A 1 145 ? -21.442 2.476 -11.560 1.00 64.19 145 LEU A O 1
ATOM 1095 N N . VAL A 1 146 ? -20.256 2.896 -13.429 1.00 56.69 146 VAL A N 1
ATOM 1096 C CA . VAL A 1 146 ? -19.209 1.883 -13.212 1.00 56.69 146 VAL A CA 1
ATOM 1097 C C . VAL A 1 146 ? -18.366 2.252 -11.997 1.00 56.69 146 VAL A C 1
ATOM 1099 O O . VAL A 1 146 ? -18.224 1.422 -11.111 1.00 56.69 146 VAL A O 1
ATOM 1102 N N . ASP A 1 147 ? -17.897 3.496 -11.896 1.00 53.03 147 ASP A N 1
ATOM 1103 C CA . ASP A 1 147 ? -17.157 3.992 -10.732 1.00 53.03 147 ASP A CA 1
ATOM 1104 C C . ASP A 1 147 ? -17.971 3.802 -9.450 1.00 53.03 147 ASP A C 1
ATOM 1106 O O . ASP A 1 147 ? -17.515 3.164 -8.503 1.00 53.03 147 ASP A O 1
ATOM 1110 N N . ALA A 1 148 ? -19.219 4.276 -9.435 1.00 63.66 148 ALA A N 1
ATOM 1111 C CA . ALA A 1 148 ? -20.094 4.127 -8.281 1.00 63.66 148 ALA A CA 1
ATOM 1112 C C . ALA A 1 148 ? -20.419 2.650 -7.969 1.00 63.66 148 ALA A C 1
ATOM 1114 O O . ALA A 1 148 ? -20.526 2.281 -6.799 1.00 63.66 148 ALA A O 1
ATOM 1115 N N . ALA A 1 149 ? -20.539 1.787 -8.984 1.00 71.00 149 ALA A N 1
ATOM 1116 C CA . ALA A 1 149 ? -20.714 0.347 -8.807 1.00 71.00 149 ALA A CA 1
ATOM 1117 C C . ALA A 1 149 ? -19.470 -0.315 -8.222 1.00 71.00 149 ALA A C 1
ATOM 1119 O O . ALA A 1 149 ? -19.611 -1.145 -7.333 1.00 71.00 149 ALA A O 1
ATOM 1120 N N . SER A 1 150 ? -18.274 0.074 -8.652 1.00 56.97 150 SER A N 1
ATOM 1121 C CA . SER A 1 150 ? -17.014 -0.400 -8.081 1.00 56.97 150 SER A CA 1
ATOM 1122 C C . SER A 1 150 ? -16.885 0.010 -6.614 1.00 56.97 150 SER A C 1
ATOM 1124 O O . SER A 1 150 ? -16.526 -0.829 -5.792 1.00 56.97 150 SER A O 1
ATOM 1126 N N . LEU A 1 151 ? -17.284 1.242 -6.253 1.00 60.41 151 LEU A N 1
ATOM 1127 C CA . LEU A 1 151 ? -17.360 1.684 -4.851 1.00 60.41 151 LEU A CA 1
ATOM 1128 C C . LEU A 1 151 ? -18.272 0.763 -4.025 1.00 60.41 151 LEU A C 1
ATOM 1130 O O . LEU A 1 151 ? -17.880 0.252 -2.979 1.00 60.41 151 LEU A O 1
ATOM 1134 N N . ALA A 1 152 ? -19.498 0.534 -4.502 1.00 74.69 152 ALA A N 1
ATOM 1135 C CA . ALA A 1 152 ? -20.468 -0.298 -3.796 1.00 74.69 152 ALA A CA 1
ATOM 1136 C C . ALA A 1 152 ? -20.049 -1.779 -3.760 1.00 74.69 152 ALA A C 1
ATOM 1138 O O . ALA A 1 152 ? -20.257 -2.456 -2.757 1.00 74.69 152 ALA A O 1
ATOM 1139 N N . GLY A 1 153 ? -19.454 -2.282 -4.843 1.00 65.00 153 GLY A N 1
ATOM 1140 C CA . GLY A 1 153 ? -18.971 -3.653 -4.977 1.00 65.00 153 GLY A CA 1
ATOM 1141 C C . GLY A 1 153 ? -17.808 -3.947 -4.037 1.00 65.00 153 GLY A C 1
ATOM 1142 O O . GLY A 1 153 ? -17.809 -5.003 -3.417 1.00 65.00 153 GLY A O 1
ATOM 1143 N N . ALA A 1 154 ? -16.885 -2.997 -3.856 1.00 55.47 154 ALA A N 1
ATOM 1144 C CA . ALA A 1 154 ? -15.786 -3.110 -2.900 1.00 55.47 154 ALA A CA 1
ATOM 1145 C C . ALA A 1 154 ? -16.294 -3.185 -1.451 1.00 55.47 154 ALA A C 1
ATOM 1147 O O . ALA A 1 154 ? -15.937 -4.107 -0.721 1.00 55.47 154 ALA A O 1
ATOM 1148 N N . THR A 1 155 ? -17.202 -2.286 -1.048 1.00 71.56 155 THR A N 1
ATOM 1149 C CA . THR A 1 155 ? -17.818 -2.326 0.294 1.00 71.56 155 THR A CA 1
ATOM 1150 C C . THR A 1 155 ? -18.607 -3.617 0.542 1.00 71.56 155 THR A C 1
ATOM 1152 O O . THR A 1 155 ? -18.709 -4.075 1.680 1.00 71.56 155 THR A O 1
ATOM 1155 N N . HIS A 1 156 ? -19.183 -4.212 -0.506 1.00 74.19 156 HIS A N 1
ATOM 1156 C CA . HIS A 1 156 ? -20.026 -5.407 -0.432 1.00 74.19 156 HIS A CA 1
ATOM 1157 C C . HIS A 1 156 ? -19.392 -6.635 -1.121 1.00 74.19 156 HIS A C 1
ATOM 1159 O O . HIS A 1 156 ? -20.103 -7.462 -1.705 1.00 74.19 156 HIS A O 1
ATOM 1165 N N . ALA A 1 157 ? -18.061 -6.761 -1.056 1.00 59.25 157 ALA A N 1
ATOM 1166 C CA . ALA A 1 157 ? -17.281 -7.752 -1.805 1.00 59.25 157 ALA A CA 1
ATOM 1167 C C . ALA A 1 157 ? -17.715 -9.206 -1.553 1.00 59.25 157 ALA A C 1
ATOM 1169 O O . ALA A 1 157 ? -17.817 -9.984 -2.503 1.00 59.25 157 ALA A O 1
ATOM 1170 N N . ASP A 1 158 ? -18.071 -9.542 -0.308 1.00 67.06 158 ASP A N 1
ATOM 1171 C CA . ASP A 1 158 ? -18.526 -10.882 0.102 1.00 67.06 158 ASP A CA 1
ATOM 1172 C C . ASP A 1 158 ? -19.744 -11.380 -0.695 1.00 67.06 158 ASP A C 1
ATOM 1174 O O . ASP A 1 158 ? -19.927 -12.582 -0.890 1.00 67.06 158 ASP A O 1
ATOM 1178 N N . GLY A 1 159 ? -20.573 -10.455 -1.187 1.00 62.12 159 GLY A N 1
ATOM 1179 C CA . GLY A 1 159 ? -21.676 -10.749 -2.097 1.00 62.12 159 GLY A CA 1
ATOM 1180 C C . GLY A 1 159 ? -21.323 -10.608 -3.571 1.00 62.12 159 GLY A C 1
ATOM 1181 O O . GLY A 1 159 ? -21.828 -11.356 -4.404 1.00 62.12 159 GLY A O 1
ATOM 1182 N N . PHE A 1 160 ? -20.473 -9.635 -3.902 1.00 72.50 160 PHE A N 1
ATOM 1183 C CA . PHE A 1 160 ? -20.131 -9.283 -5.278 1.00 72.50 160 PHE A CA 1
ATOM 1184 C C . PHE A 1 160 ? -19.239 -10.340 -5.945 1.00 72.50 160 PHE A C 1
ATOM 1186 O O . PHE A 1 160 ? -19.521 -10.756 -7.069 1.00 72.50 160 PHE A O 1
ATOM 1193 N N . ILE A 1 161 ? -18.195 -10.810 -5.255 1.00 56.25 161 ILE A N 1
ATOM 1194 C CA . ILE A 1 161 ? -17.213 -11.760 -5.802 1.00 56.25 161 ILE A CA 1
ATOM 1195 C C . ILE A 1 161 ? -17.873 -13.105 -6.140 1.00 56.25 161 ILE A C 1
ATOM 1197 O O . ILE A 1 161 ? -17.764 -13.537 -7.288 1.00 56.25 161 ILE A O 1
ATOM 1201 N N . PRO A 1 162 ? -18.652 -13.748 -5.245 1.00 62.69 162 PRO A N 1
ATOM 1202 C CA . PRO A 1 162 ? -19.318 -15.000 -5.600 1.00 62.69 162 PRO A CA 1
ATOM 1203 C C . PRO A 1 162 ? -20.341 -14.841 -6.733 1.00 62.69 162 PRO A C 1
ATOM 1205 O O . PRO A 1 162 ? -20.534 -15.771 -7.520 1.00 62.69 162 PRO A O 1
ATOM 1208 N N . ALA A 1 163 ? -21.007 -13.684 -6.830 1.00 68.75 163 ALA A N 1
ATOM 1209 C CA . ALA A 1 163 ? -21.941 -13.373 -7.912 1.00 68.75 163 ALA A CA 1
ATOM 1210 C C . ALA A 1 163 ? -21.229 -13.298 -9.271 1.00 68.75 163 ALA A C 1
ATOM 1212 O O . ALA A 1 163 ? -21.723 -13.839 -10.268 1.00 68.75 163 ALA A O 1
ATOM 1213 N N . TYR A 1 164 ? -20.052 -12.670 -9.281 1.00 61.03 164 TYR A N 1
ATOM 1214 C CA . TYR A 1 164 ? -19.148 -12.585 -10.421 1.00 61.03 164 TYR A CA 1
ATOM 1215 C C . TYR A 1 164 ? -18.628 -13.972 -10.828 1.00 61.03 164 TYR A C 1
ATOM 1217 O O . TYR A 1 164 ? -18.882 -14.428 -11.943 1.00 61.03 164 TYR A O 1
ATOM 1225 N N . GLU A 1 165 ? -18.011 -14.706 -9.900 1.00 56.94 165 GLU A N 1
ATOM 1226 C CA . GLU A 1 165 ? -17.441 -16.040 -10.140 1.00 56.94 165 GLU A CA 1
ATOM 1227 C C . GLU A 1 165 ? -18.477 -17.065 -10.617 1.00 56.94 165 GLU A C 1
ATOM 1229 O O . GLU A 1 165 ? -18.185 -17.929 -11.444 1.00 56.94 165 GLU A O 1
ATOM 1234 N N . ALA A 1 166 ? -19.710 -16.988 -10.109 1.00 65.25 166 ALA A N 1
ATOM 1235 C CA . ALA A 1 166 ? -20.788 -17.887 -10.513 1.00 65.25 166 ALA A CA 1
ATOM 1236 C C . ALA A 1 166 ? -21.250 -17.672 -11.965 1.00 65.25 166 ALA A C 1
ATOM 1238 O O . ALA A 1 166 ? -21.929 -18.546 -12.520 1.00 65.25 166 ALA A O 1
ATOM 1239 N N . ASN A 1 167 ? -20.925 -16.524 -12.561 1.00 55.94 167 ASN A N 1
ATOM 1240 C CA . ASN A 1 167 ? -21.325 -16.139 -13.911 1.00 55.94 167 ASN A CA 1
ATOM 1241 C C . ASN A 1 167 ? -20.155 -16.081 -14.909 1.00 55.94 167 ASN A C 1
ATOM 1243 O O . ASN A 1 167 ? -20.420 -16.032 -16.112 1.00 55.94 167 ASN A O 1
ATOM 1247 N N . GLU A 1 168 ? -18.909 -16.202 -14.445 1.00 46.16 168 GLU A N 1
ATOM 1248 C CA . GLU A 1 168 ? -17.730 -16.460 -15.277 1.00 46.16 168 GLU A CA 1
ATOM 1249 C C . GLU A 1 168 ? -17.575 -17.972 -15.566 1.00 46.16 168 GLU A C 1
ATOM 1251 O O . GLU A 1 168 ? -17.759 -18.835 -14.701 1.00 46.16 168 GLU A O 1
ATOM 1256 N N . ASP A 1 169 ? -17.274 -18.335 -16.819 1.00 34.81 169 ASP A N 1
ATOM 1257 C CA . ASP A 1 169 ? -17.018 -19.726 -17.227 1.00 34.81 169 ASP A CA 1
ATOM 1258 C C . ASP A 1 169 ? -15.679 -20.182 -16.622 1.00 34.81 169 ASP A C 1
ATOM 1260 O O . ASP A 1 169 ? -14.614 -19.991 -17.203 1.00 34.81 169 ASP A O 1
ATOM 1264 N N . THR A 1 170 ? -15.744 -20.753 -15.415 1.00 39.62 170 THR A N 1
ATOM 1265 C CA . THR A 1 170 ? -14.619 -21.222 -14.584 1.00 39.62 170 THR A CA 1
ATOM 1266 C C . THR A 1 170 ? -13.871 -22.414 -15.193 1.00 39.62 170 THR A C 1
ATOM 1268 O O . THR A 1 170 ? -13.876 -23.543 -14.686 1.00 39.62 170 THR A O 1
ATOM 1271 N N . SER A 1 171 ? -13.175 -22.166 -16.298 1.00 30.31 171 SER A N 1
ATOM 1272 C CA . SER A 1 171 ? -12.146 -23.053 -16.824 1.00 30.31 171 SER A CA 1
ATOM 1273 C C . SER A 1 171 ? -10.792 -22.364 -16.947 1.00 30.31 171 SER A C 1
ATOM 1275 O O . SER A 1 171 ? -10.152 -22.472 -17.985 1.00 30.31 171 SER A O 1
ATOM 1277 N N . ASP A 1 172 ? -10.329 -21.719 -15.886 1.00 31.64 172 ASP A N 1
ATOM 1278 C CA . ASP A 1 172 ? -8.929 -21.853 -15.499 1.00 31.64 172 ASP A CA 1
ATOM 1279 C C . ASP A 1 172 ? -8.802 -21.629 -13.996 1.00 31.64 172 ASP A C 1
ATOM 1281 O O . ASP A 1 172 ? -9.431 -20.742 -13.431 1.00 31.64 172 ASP A O 1
ATOM 1285 N N . GLY A 1 173 ? -8.079 -22.526 -13.338 1.00 38.16 173 GLY A N 1
ATOM 1286 C CA . GLY A 1 173 ? -7.751 -22.401 -11.929 1.00 38.16 173 GLY A CA 1
ATOM 1287 C C . GLY A 1 173 ? -6.305 -21.951 -11.787 1.00 38.16 173 GLY A C 1
ATOM 1288 O O . GLY A 1 173 ? -5.419 -22.621 -12.313 1.00 38.16 173 GLY A O 1
ATOM 1289 N N . GLY A 1 174 ? -6.095 -20.887 -11.026 1.00 26.66 174 GLY A N 1
ATOM 1290 C CA . GLY A 1 174 ? -4.907 -20.617 -10.211 1.00 26.66 174 GLY A CA 1
ATOM 1291 C C . GLY A 1 174 ? -5.472 -20.077 -8.899 1.00 26.66 174 GLY A C 1
ATOM 1292 O O . GLY A 1 174 ? -6.285 -19.166 -8.935 1.00 26.66 174 GLY A O 1
ATOM 1293 N N . ASP A 1 175 ? -5.490 -20.859 -7.823 1.00 31.30 175 ASP A N 1
ATOM 1294 C CA . ASP A 1 175 ? -4.408 -20.986 -6.836 1.00 31.30 175 ASP A CA 1
ATOM 1295 C C . ASP A 1 175 ? -4.001 -19.608 -6.305 1.00 31.30 175 ASP A C 1
ATOM 1297 O O . ASP A 1 175 ? -3.277 -18.877 -6.972 1.00 31.30 175 ASP A O 1
ATOM 1301 N N . ASP A 1 176 ? -4.533 -19.283 -5.122 1.00 31.95 176 ASP A N 1
ATOM 1302 C CA . ASP A 1 176 ? -4.099 -18.181 -4.269 1.00 31.95 176 ASP A CA 1
ATOM 1303 C C . ASP A 1 176 ? -2.583 -18.302 -4.055 1.00 31.95 176 ASP A C 1
ATOM 1305 O O . ASP A 1 176 ? -2.118 -19.141 -3.277 1.00 31.95 176 ASP A O 1
ATOM 1309 N N . THR A 1 177 ? -1.802 -17.484 -4.751 1.00 30.02 177 THR A N 1
ATOM 1310 C CA . THR A 1 177 ? -0.400 -17.241 -4.413 1.00 30.02 177 THR A CA 1
ATOM 1311 C C . THR A 1 177 ? -0.189 -15.747 -4.308 1.00 30.02 177 THR A C 1
ATOM 1313 O O . THR A 1 177 ? -0.501 -15.038 -5.258 1.00 30.02 177 THR A O 1
ATOM 1316 N N . ASP A 1 178 ? 0.327 -15.331 -3.152 1.00 34.31 178 ASP A N 1
ATOM 1317 C CA . ASP A 1 178 ? 0.928 -14.037 -2.821 1.00 34.31 178 ASP A CA 1
ATOM 1318 C C . ASP A 1 178 ? 1.417 -13.239 -4.047 1.00 34.31 178 ASP A C 1
ATOM 1320 O O . ASP A 1 178 ? 2.578 -13.343 -4.443 1.00 34.31 178 ASP A O 1
ATOM 1324 N N . GLU A 1 179 ? 0.547 -12.432 -4.660 1.00 36.59 179 GLU A N 1
ATOM 1325 C CA . GLU A 1 179 ? 0.988 -11.382 -5.577 1.00 36.59 179 GLU A CA 1
ATOM 1326 C C . GLU A 1 179 ? 1.175 -10.098 -4.774 1.00 36.59 179 GLU A C 1
ATOM 1328 O O . GLU A 1 179 ? 0.238 -9.552 -4.187 1.00 36.59 179 GLU A O 1
ATOM 1333 N N . LEU A 1 180 ? 2.429 -9.652 -4.720 1.00 38.81 180 LEU A N 1
ATOM 1334 C CA . LEU A 1 180 ? 2.838 -8.403 -4.089 1.00 38.81 180 LEU A CA 1
ATOM 1335 C C . LEU A 1 180 ? 2.089 -7.228 -4.744 1.00 38.81 180 LEU A C 1
ATOM 1337 O O . LEU A 1 180 ? 1.857 -7.248 -5.956 1.00 38.81 180 LEU A O 1
ATOM 1341 N N . PRO A 1 181 ? 1.692 -6.197 -3.978 1.00 51.38 181 PRO A N 1
ATOM 1342 C CA . PRO A 1 181 ? 0.880 -5.109 -4.509 1.00 51.38 181 PRO A CA 1
ATOM 1343 C C . PRO A 1 181 ? 1.632 -4.346 -5.610 1.00 51.38 181 PRO A C 1
ATOM 1345 O O . PRO A 1 181 ? 2.690 -3.765 -5.372 1.00 51.38 181 PRO A O 1
ATOM 1348 N N . ASN A 1 182 ? 1.067 -4.328 -6.820 1.00 55.72 182 ASN A N 1
ATOM 1349 C CA . ASN A 1 182 ? 1.562 -3.512 -7.929 1.00 55.72 182 ASN A CA 1
ATOM 1350 C C . ASN A 1 182 ? 1.323 -2.023 -7.624 1.00 55.72 182 ASN A C 1
ATOM 1352 O O . ASN A 1 182 ? 0.196 -1.616 -7.340 1.00 55.72 182 ASN A O 1
ATOM 1356 N N . LEU A 1 183 ? 2.379 -1.211 -7.695 1.00 62.53 183 LEU A N 1
ATOM 1357 C CA . LEU A 1 183 ? 2.344 0.214 -7.350 1.00 62.53 183 LEU A CA 1
ATOM 1358 C C . LEU A 1 183 ? 1.741 1.102 -8.453 1.00 62.53 183 LEU A C 1
ATOM 1360 O O . LEU A 1 183 ? 1.484 2.283 -8.222 1.00 62.53 183 LEU A O 1
ATOM 1364 N N . LEU A 1 184 ? 1.543 0.571 -9.663 1.00 59.34 184 LEU A N 1
ATOM 1365 C CA . LEU A 1 184 ? 1.107 1.352 -10.822 1.00 59.34 184 LEU A CA 1
ATOM 1366 C C . LEU A 1 184 ? -0.415 1.508 -10.890 1.00 59.34 184 LEU A C 1
ATOM 1368 O O . LEU A 1 184 ? -1.170 0.567 -10.658 1.00 59.34 184 LEU A O 1
ATOM 1372 N N . GLU A 1 185 ? -0.872 2.695 -11.297 1.00 68.69 185 GLU A N 1
ATOM 1373 C CA . GLU A 1 185 ? -2.281 2.941 -11.607 1.00 68.69 185 GLU A CA 1
ATOM 1374 C C . GLU A 1 185 ? -2.643 2.347 -12.978 1.00 68.69 185 GLU A C 1
ATOM 1376 O O . GLU A 1 185 ? -1.944 2.560 -13.973 1.00 68.69 185 GLU A O 1
ATOM 1381 N N . ASN A 1 186 ? -3.770 1.629 -13.042 1.00 69.50 186 ASN A N 1
ATOM 1382 C CA . ASN A 1 186 ? -4.304 1.024 -14.270 1.00 69.50 186 ASN A CA 1
ATOM 1383 C C . ASN A 1 186 ? -3.263 0.206 -15.082 1.00 69.50 186 ASN A C 1
ATOM 1385 O O . ASN A 1 186 ? -3.091 0.439 -16.282 1.00 69.50 186 ASN A O 1
ATOM 1389 N N . PRO A 1 187 ? -2.556 -0.746 -14.447 1.00 75.75 187 PRO A N 1
ATOM 1390 C CA . PRO A 1 187 ? -1.421 -1.453 -15.044 1.00 75.75 187 PRO A CA 1
ATOM 1391 C C . PRO A 1 187 ? -1.795 -2.407 -16.187 1.00 75.75 187 PRO A C 1
ATOM 1393 O O . PRO A 1 187 ? -0.984 -2.638 -17.082 1.00 75.75 187 PRO A O 1
ATOM 1396 N N . SER A 1 188 ? -3.018 -2.946 -16.160 1.00 79.00 188 SER A N 1
ATOM 1397 C CA . SER A 1 188 ? -3.621 -3.764 -17.226 1.00 79.00 188 SER A CA 1
ATOM 1398 C C . SER A 1 188 ? -4.344 -2.927 -18.283 1.00 79.00 188 SER A C 1
ATOM 1400 O O . SER A 1 188 ? -4.978 -3.447 -19.188 1.00 79.00 188 SER A O 1
ATOM 1402 N N . PHE A 1 189 ? -4.322 -1.599 -18.146 1.00 82.44 189 PHE A N 1
ATOM 1403 C CA . PHE A 1 189 ? -4.954 -0.675 -19.078 1.00 82.44 189 PHE A CA 1
ATOM 1404 C C . PHE A 1 189 ? -6.442 -0.928 -19.331 1.00 82.44 189 PHE A C 1
ATOM 1406 O O . PHE A 1 189 ? -6.948 -0.506 -20.362 1.00 82.44 189 PHE A O 1
ATOM 1413 N N . GLU A 1 190 ? -7.190 -1.554 -18.429 1.00 80.44 190 GLU A N 1
ATOM 1414 C CA . GLU A 1 190 ? -8.620 -1.815 -18.650 1.00 80.44 190 GLU A CA 1
ATOM 1415 C C . GLU A 1 190 ? -9.505 -0.580 -18.413 1.00 80.44 190 GLU A C 1
ATOM 1417 O O . GLU A 1 190 ? -10.666 -0.541 -18.826 1.00 80.44 190 GLU A O 1
ATOM 1422 N N . THR A 1 191 ? -8.948 0.476 -17.812 1.00 72.69 191 THR A N 1
ATOM 1423 C CA . THR A 1 191 ? -9.688 1.696 -17.461 1.00 72.69 191 THR A CA 1
ATOM 1424 C C . THR A 1 191 ? -9.417 2.843 -18.454 1.00 72.69 191 THR A C 1
ATOM 1426 O O . THR A 1 191 ? -8.306 3.380 -18.461 1.00 72.69 191 THR A O 1
ATOM 1429 N N . PRO A 1 192 ? -10.394 3.273 -19.282 1.00 74.25 192 PRO A N 1
ATOM 1430 C CA . PRO A 1 192 ? -10.274 4.453 -20.148 1.00 74.25 192 PRO A CA 1
ATOM 1431 C C . PRO A 1 192 ? -10.520 5.800 -19.440 1.00 74.25 192 PRO A C 1
ATOM 1433 O O . PRO A 1 192 ? -11.303 5.896 -18.501 1.00 74.25 192 PRO A O 1
ATOM 1436 N N . VAL A 1 193 ? -9.982 6.879 -20.014 1.00 63.06 193 VAL A N 1
ATOM 1437 C CA . VAL A 1 193 ? -10.287 8.296 -19.759 1.00 63.06 193 VAL A CA 1
ATOM 1438 C C . VAL A 1 193 ? -10.822 8.939 -21.043 1.00 63.06 193 VAL A C 1
ATOM 1440 O O . VAL A 1 193 ? -10.277 8.739 -22.130 1.00 63.06 193 VAL A O 1
ATOM 1443 N N . GLY A 1 194 ? -11.887 9.743 -20.920 1.00 48.44 194 GLY A N 1
ATOM 1444 C CA . GLY A 1 194 ? -12.298 10.709 -21.953 1.00 48.44 194 GLY A CA 1
ATOM 1445 C C . GLY A 1 194 ? -13.303 10.247 -23.022 1.00 48.44 194 GLY A C 1
ATOM 1446 O O . GLY A 1 194 ? -13.453 10.917 -24.039 1.00 48.44 194 GLY A O 1
ATOM 1447 N N . GLY A 1 195 ? -14.036 9.151 -22.818 1.00 41.31 195 GLY A N 1
ATOM 1448 C CA . GLY A 1 195 ? -14.929 8.577 -23.839 1.00 41.31 195 GLY A CA 1
ATOM 1449 C C . GLY A 1 195 ? -16.300 9.240 -24.074 1.00 41.31 195 GLY A C 1
ATOM 1450 O O . GLY A 1 195 ? -17.104 8.635 -24.783 1.00 41.31 195 GLY A O 1
ATOM 1451 N N . ASP A 1 196 ? -16.611 10.419 -23.509 1.00 41.69 196 ASP A N 1
ATOM 1452 C CA . ASP A 1 196 ? -17.974 10.996 -23.577 1.00 41.69 196 ASP A CA 1
ATOM 1453 C C . ASP A 1 196 ? -18.067 12.480 -23.978 1.00 41.69 196 ASP A C 1
ATOM 1455 O O . ASP A 1 196 ? -18.817 13.276 -23.412 1.00 41.69 196 ASP A O 1
ATOM 1459 N N . THR A 1 197 ? -17.371 12.879 -25.041 1.00 35.00 197 THR A N 1
ATOM 1460 C CA . THR A 1 197 ? -17.877 13.987 -25.862 1.00 35.00 197 THR A CA 1
ATOM 1461 C C . THR A 1 197 ? -17.830 13.565 -27.319 1.00 35.00 197 THR A C 1
ATOM 1463 O O . THR A 1 197 ? -16.879 12.933 -27.752 1.00 35.00 197 THR A O 1
ATOM 1466 N N . GLY A 1 198 ? -18.878 13.857 -28.093 1.00 38.66 198 GLY A N 1
ATOM 1467 C CA . GLY A 1 198 ? -18.995 13.481 -29.508 1.00 38.66 198 GLY A CA 1
ATOM 1468 C C . GLY A 1 198 ? -18.001 14.177 -30.456 1.00 38.66 198 GLY A C 1
ATOM 1469 O O . GLY A 1 198 ? -18.428 14.742 -31.466 1.00 38.66 198 GLY A O 1
ATOM 1470 N N . GLY A 1 199 ? -16.710 14.160 -30.129 1.00 40.09 199 GLY A N 1
ATOM 1471 C CA . GLY A 1 199 ? -15.566 14.480 -30.970 1.00 40.09 199 GLY A CA 1
ATOM 1472 C C . GLY A 1 199 ? -14.731 13.222 -31.233 1.00 40.09 199 GLY A C 1
ATOM 1473 O O . GLY A 1 199 ? -14.704 12.305 -30.425 1.00 40.09 199 GLY A O 1
ATOM 1474 N N . ASP A 1 200 ? -14.086 13.174 -32.396 1.00 41.69 200 ASP A N 1
ATOM 1475 C CA . ASP A 1 200 ? -13.324 12.033 -32.930 1.00 41.69 200 ASP A CA 1
ATOM 1476 C C . ASP A 1 200 ? -11.993 11.737 -32.174 1.00 41.69 200 ASP A C 1
ATOM 1478 O O . ASP A 1 200 ? -10.975 11.504 -32.824 1.00 41.69 200 ASP A O 1
ATOM 1482 N N . SER A 1 201 ? -11.934 11.799 -30.837 1.00 49.94 201 SER A N 1
ATOM 1483 C CA . SER A 1 201 ? -10.733 11.408 -30.073 1.00 49.94 201 SER A CA 1
ATOM 1484 C C . SER A 1 201 ? -10.838 9.966 -29.582 1.00 49.94 201 SER A C 1
ATOM 1486 O O . SER A 1 201 ? -11.811 9.611 -28.916 1.00 49.94 201 SER A O 1
ATOM 1488 N N . ASP A 1 202 ? -9.839 9.145 -29.910 1.00 54.72 202 ASP A N 1
ATOM 1489 C CA . ASP A 1 202 ? -9.742 7.767 -29.424 1.00 54.72 202 ASP A CA 1
ATOM 1490 C C . ASP A 1 202 ? -9.572 7.745 -27.887 1.00 54.72 202 ASP A C 1
ATOM 1492 O O . ASP A 1 202 ? -8.874 8.607 -27.344 1.00 54.72 202 ASP A O 1
ATOM 1496 N N . PRO A 1 203 ? -10.211 6.798 -27.171 1.00 66.44 203 PRO A N 1
ATOM 1497 C CA . PRO A 1 203 ? -10.086 6.677 -25.717 1.00 66.44 203 PRO A CA 1
ATOM 1498 C C . PRO A 1 203 ? -8.623 6.450 -25.304 1.00 66.44 203 PRO A C 1
ATOM 1500 O O . PRO A 1 203 ? -7.885 5.783 -26.024 1.00 66.44 203 PRO A O 1
ATOM 1503 N N . MET A 1 204 ? -8.204 6.978 -24.149 1.00 77.50 204 MET A N 1
ATOM 1504 C CA . MET A 1 204 ? -6.850 6.791 -23.596 1.00 77.50 204 MET A CA 1
ATOM 1505 C C . MET A 1 204 ? -6.913 6.034 -22.262 1.00 77.50 204 MET A C 1
ATOM 1507 O O . MET A 1 204 ? -7.913 6.168 -21.572 1.00 77.50 204 MET A O 1
ATOM 1511 N N . PRO A 1 205 ? -5.897 5.258 -21.860 1.00 80.62 205 PRO A N 1
ATOM 1512 C CA . PRO A 1 205 ? -5.826 4.656 -20.522 1.00 80.62 205 PRO A CA 1
ATOM 1513 C C . PRO A 1 205 ? -5.704 5.708 -19.398 1.00 80.62 205 PRO A C 1
ATOM 1515 O O . PRO A 1 205 ? -4.938 6.664 -19.515 1.00 80.62 205 PRO A O 1
ATOM 1518 N N . ALA A 1 206 ? -6.423 5.516 -18.289 1.00 73.75 206 ALA A N 1
ATOM 1519 C CA . ALA A 1 206 ? -6.292 6.319 -17.067 1.00 73.75 206 ALA A CA 1
ATOM 1520 C C . ALA A 1 206 ? -4.895 6.213 -16.463 1.00 73.75 206 ALA A C 1
ATOM 1522 O O . ALA A 1 206 ? -4.355 5.117 -16.455 1.00 73.75 206 ALA A O 1
ATOM 1523 N N . GLY A 1 207 ? -4.327 7.318 -15.970 1.00 70.75 207 GLY A N 1
ATOM 1524 C CA . GLY A 1 207 ? -3.015 7.331 -15.302 1.00 70.75 207 GLY A CA 1
ATOM 1525 C C . GLY A 1 207 ? -1.797 7.272 -16.236 1.00 70.75 207 GLY A C 1
ATOM 1526 O O . GLY A 1 207 ? -0.664 7.361 -15.766 1.00 70.75 207 GLY A O 1
ATOM 1527 N N . TRP A 1 208 ? -1.998 7.170 -17.556 1.00 85.31 208 TRP A N 1
ATOM 1528 C CA . TRP A 1 208 ? -0.917 7.002 -18.532 1.00 85.31 208 TRP A CA 1
ATOM 1529 C C . TRP A 1 208 ? -0.903 8.107 -19.592 1.00 85.31 208 TRP A C 1
ATOM 1531 O O . TRP A 1 208 ? -1.929 8.525 -20.126 1.00 85.31 208 TRP A O 1
ATOM 1541 N N . SER A 1 209 ? 0.298 8.566 -19.926 1.00 88.56 209 SER A N 1
ATOM 1542 C CA . SER A 1 209 ? 0.578 9.618 -20.904 1.00 88.56 209 SER A CA 1
ATOM 1543 C C . SER A 1 209 ? 1.392 9.084 -22.079 1.00 88.56 209 SER A C 1
ATOM 1545 O O . SER A 1 209 ? 1.994 8.018 -22.003 1.00 88.56 209 SER A O 1
ATOM 1547 N N . THR A 1 210 ? 1.445 9.835 -23.179 1.00 92.31 210 THR A N 1
ATOM 1548 C CA . THR A 1 210 ? 2.264 9.491 -24.353 1.00 92.31 210 THR A CA 1
ATOM 1549 C C . THR A 1 210 ? 3.364 10.519 -24.578 1.00 92.31 210 THR A C 1
ATOM 1551 O O . THR A 1 210 ? 3.081 11.718 -24.591 1.00 92.31 210 THR A O 1
ATOM 1554 N N . THR A 1 211 ? 4.582 10.071 -24.876 1.00 92.31 211 THR A N 1
ATOM 1555 C CA . THR A 1 211 ? 5.711 10.943 -25.228 1.00 92.31 211 THR A CA 1
ATOM 1556 C C . THR A 1 211 ? 6.281 10.558 -26.596 1.00 92.31 211 THR A C 1
ATOM 1558 O O . THR A 1 211 ? 6.875 9.490 -26.730 1.00 92.31 211 THR A O 1
ATOM 1561 N N . PRO A 1 212 ? 6.133 11.397 -27.640 1.00 92.44 212 PRO A N 1
ATOM 1562 C CA . PRO A 1 212 ? 6.775 11.184 -28.936 1.00 92.44 212 PRO A CA 1
ATOM 1563 C C . PRO A 1 212 ? 8.161 11.853 -28.976 1.00 92.44 212 PRO A C 1
ATOM 1565 O O . PRO A 1 212 ? 8.271 13.044 -29.271 1.00 92.44 212 PRO A O 1
ATOM 1568 N N . TYR A 1 213 ? 9.233 11.105 -28.705 1.00 91.56 213 TYR A N 1
ATOM 1569 C CA . TYR A 1 213 ? 10.596 11.650 -28.691 1.00 91.56 213 TYR A CA 1
ATOM 1570 C C . TYR A 1 213 ? 11.081 12.044 -30.094 1.00 91.56 213 TYR A C 1
ATOM 1572 O O . TYR A 1 213 ? 11.562 13.162 -30.299 1.00 91.56 213 TYR A O 1
ATOM 1580 N N . THR A 1 214 ? 10.958 11.143 -31.078 1.00 92.50 214 THR A N 1
ATOM 1581 C CA . THR A 1 214 ? 11.334 11.399 -32.481 1.00 92.50 214 THR A CA 1
ATOM 1582 C C . THR A 1 214 ? 10.448 10.642 -33.476 1.00 92.50 214 THR A C 1
ATOM 1584 O O . THR A 1 214 ? 9.722 9.714 -33.121 1.00 92.50 214 THR A O 1
ATOM 1587 N N . GLY A 1 215 ? 10.504 11.044 -34.748 1.00 93.25 215 GLY A N 1
ATOM 1588 C CA . GLY A 1 215 ? 9.775 10.390 -35.831 1.00 93.25 215 GLY A CA 1
ATOM 1589 C C . GLY A 1 215 ? 8.273 10.690 -35.845 1.00 93.25 215 GLY A C 1
ATOM 1590 O O . GLY A 1 215 ? 7.843 11.819 -35.603 1.00 93.25 215 GLY A O 1
ATOM 1591 N N . SER A 1 216 ? 7.464 9.707 -36.237 1.00 93.69 216 SER A N 1
ATOM 1592 C CA . SER A 1 216 ? 6.006 9.847 -36.379 1.00 93.69 216 SER A CA 1
ATOM 1593 C C . SER A 1 216 ? 5.282 8.624 -35.808 1.00 93.69 216 SER A C 1
ATOM 1595 O O . SER A 1 216 ? 4.946 7.711 -36.573 1.00 93.69 216 SER A O 1
ATOM 1597 N N . PRO A 1 217 ? 5.102 8.564 -34.475 1.00 96.00 217 PRO A N 1
ATOM 1598 C CA . PRO A 1 217 ? 4.344 7.504 -33.822 1.00 96.00 217 PRO A CA 1
ATOM 1599 C C . PRO A 1 217 ? 2.835 7.729 -33.962 1.00 96.00 217 PRO A C 1
ATOM 1601 O O . PRO A 1 217 ? 2.351 8.861 -33.979 1.00 96.00 217 PRO A O 1
ATOM 1604 N N . GLU A 1 218 ? 2.098 6.630 -34.019 1.00 95.94 218 GLU A N 1
ATOM 1605 C CA . GLU A 1 218 ? 0.654 6.559 -33.844 1.00 95.94 218 GLU A CA 1
ATOM 1606 C C . GLU A 1 218 ? 0.394 5.771 -32.559 1.00 95.94 218 GLU A C 1
ATOM 1608 O O . GLU A 1 218 ? 0.737 4.589 -32.468 1.00 95.94 218 GLU A O 1
ATOM 1613 N N . PHE A 1 219 ? -0.142 6.461 -31.554 1.00 94.81 219 PHE A N 1
ATOM 1614 C CA . PHE A 1 219 ? -0.544 5.869 -30.285 1.00 94.81 219 PHE A CA 1
ATOM 1615 C C . PHE A 1 219 ? -1.991 5.416 -30.391 1.00 94.81 219 PHE A C 1
ATOM 1617 O O . PHE A 1 219 ? -2.838 6.135 -30.921 1.00 94.81 219 PHE A O 1
ATOM 1624 N N . THR A 1 220 ? -2.283 4.225 -29.893 1.00 92.69 220 THR A N 1
ATOM 1625 C CA . THR A 1 220 ? -3.633 3.675 -29.926 1.00 92.69 220 THR A CA 1
ATOM 1626 C C . THR A 1 220 ? -3.890 2.935 -28.631 1.00 92.69 220 THR A C 1
ATOM 1628 O O . THR A 1 220 ? -3.022 2.237 -28.115 1.00 92.69 220 THR A O 1
ATOM 1631 N N . TYR A 1 221 ? -5.095 3.086 -28.110 1.00 89.81 221 TYR A N 1
ATOM 1632 C CA . TYR A 1 221 ? -5.582 2.269 -27.019 1.00 89.81 221 TYR A CA 1
ATOM 1633 C C . TYR A 1 221 ? -6.325 1.077 -27.619 1.00 89.81 221 TYR A C 1
ATOM 1635 O O . TYR A 1 221 ? -7.409 1.213 -28.192 1.00 89.81 221 TYR A O 1
ATOM 1643 N N . ALA A 1 222 ? -5.658 -0.069 -27.629 1.00 87.88 222 ALA A N 1
ATOM 1644 C CA . ALA A 1 222 ? -6.049 -1.207 -28.436 1.00 87.88 222 ALA A CA 1
ATOM 1645 C C . ALA A 1 222 ? -7.124 -2.046 -27.737 1.00 87.88 222 ALA A C 1
ATOM 1647 O O . ALA A 1 222 ? -7.102 -2.205 -26.526 1.00 87.88 222 ALA A O 1
ATOM 1648 N N . GLU A 1 223 ? -8.038 -2.626 -28.518 1.00 88.88 223 GLU A N 1
ATOM 1649 C CA . GLU A 1 223 ? -9.022 -3.623 -28.058 1.00 88.88 223 GLU A CA 1
ATOM 1650 C C . GLU A 1 223 ? -8.435 -5.042 -28.175 1.00 88.88 223 GLU A C 1
ATOM 1652 O O . GLU A 1 223 ? -8.949 -5.911 -28.885 1.00 88.88 223 GLU A O 1
ATOM 1657 N N . THR A 1 224 ? -7.251 -5.228 -27.597 1.00 82.69 224 THR A N 1
ATOM 1658 C CA . THR A 1 224 ? -6.609 -6.530 -27.413 1.00 82.69 224 THR A CA 1
ATOM 1659 C C . THR A 1 224 ? -5.677 -6.428 -26.214 1.00 82.69 224 THR A C 1
ATOM 1661 O O . THR A 1 224 ? -4.779 -5.601 -26.257 1.00 82.69 224 THR A O 1
ATOM 1664 N N . GLY A 1 225 ? -5.846 -7.295 -25.217 1.00 84.88 225 GLY A N 1
ATOM 1665 C CA . GLY A 1 225 ? -4.955 -7.425 -24.057 1.00 84.88 225 GLY A CA 1
ATOM 1666 C C . GLY A 1 225 ? -4.163 -8.735 -24.057 1.00 84.88 225 GLY A C 1
ATOM 1667 O O . GLY A 1 225 ? -4.415 -9.649 -24.860 1.00 84.88 225 GLY A O 1
ATOM 1668 N N . TYR A 1 226 ? -3.140 -8.790 -23.217 1.00 74.44 226 TYR A N 1
ATOM 1669 C CA . TYR A 1 226 ? -2.607 -9.999 -22.603 1.00 74.44 226 TYR A CA 1
ATOM 1670 C C . TYR A 1 226 ? -3.548 -10.462 -21.483 1.00 74.44 226 TYR A C 1
ATOM 1672 O O . TYR A 1 226 ? -3.974 -11.619 -21.504 1.00 74.44 226 TYR A O 1
ATOM 1680 N N . GLU A 1 227 ? -3.929 -9.545 -20.591 1.00 66.19 227 GLU A N 1
ATOM 1681 C CA . GLU A 1 227 ? -4.978 -9.712 -19.584 1.00 66.19 227 GLU A CA 1
ATOM 1682 C C . GLU A 1 227 ? -6.126 -8.761 -19.910 1.00 66.19 227 GLU A C 1
ATOM 1684 O O . GLU A 1 227 ? -5.904 -7.636 -20.328 1.00 66.19 227 GLU A O 1
ATOM 1689 N N . GLY A 1 228 ? -7.367 -9.222 -19.764 1.00 74.38 228 GLY A N 1
ATOM 1690 C CA . GLY A 1 228 ? -8.516 -8.418 -20.175 1.00 74.38 228 GLY A CA 1
ATOM 1691 C C . GLY A 1 228 ? -8.608 -8.198 -21.692 1.00 74.38 228 GLY A C 1
ATOM 1692 O O . GLY A 1 228 ? -8.157 -9.015 -22.505 1.00 74.38 228 GLY A O 1
ATOM 1693 N N . ASP A 1 229 ? -9.288 -7.121 -22.078 1.00 84.50 229 ASP A N 1
ATOM 1694 C CA . ASP A 1 229 ? -9.671 -6.837 -23.461 1.00 84.50 229 ASP A CA 1
ATOM 1695 C C . ASP A 1 229 ? -8.876 -5.672 -24.068 1.00 84.50 229 ASP A C 1
ATOM 1697 O O . ASP A 1 229 ? -9.058 -5.367 -25.256 1.00 84.50 229 ASP A O 1
ATOM 1701 N N . ARG A 1 230 ? -8.006 -5.003 -23.303 1.00 85.50 230 ARG A N 1
ATOM 1702 C CA . ARG A 1 230 ? -7.343 -3.767 -23.714 1.00 85.50 230 ARG A CA 1
ATOM 1703 C C . ARG A 1 230 ? -5.842 -3.780 -23.466 1.00 85.50 230 ARG A C 1
ATOM 1705 O O . ARG A 1 230 ? -5.304 -4.558 -22.707 1.00 85.50 230 ARG A O 1
ATOM 1712 N N . SER A 1 231 ? -5.149 -2.918 -24.199 1.00 93.81 231 SER A N 1
ATOM 1713 C CA . SER A 1 231 ? -3.726 -2.661 -23.994 1.00 93.81 231 SER A CA 1
ATOM 1714 C C . SER A 1 231 ? -3.353 -1.305 -24.578 1.00 93.81 231 SER A C 1
ATOM 1716 O O . SER A 1 231 ? -4.113 -0.704 -25.350 1.00 93.81 231 SER A O 1
ATOM 1718 N N . VAL A 1 232 ? -2.134 -0.841 -24.320 1.00 95.62 232 VAL A N 1
ATOM 1719 C CA . VAL A 1 232 ? -1.583 0.311 -25.044 1.00 95.62 232 VAL A CA 1
ATOM 1720 C C . VAL A 1 232 ? -0.787 -0.133 -26.260 1.00 95.62 232 VAL A C 1
ATOM 1722 O O . VAL A 1 232 ? -0.124 -1.167 -26.248 1.00 95.62 232 VAL A O 1
ATOM 1725 N N . GLN A 1 233 ? -0.863 0.639 -27.341 1.00 97.25 233 GLN A N 1
ATOM 1726 C CA . GLN A 1 233 ? -0.210 0.354 -28.614 1.00 97.25 233 GLN A CA 1
ATOM 1727 C C . GLN A 1 233 ? 0.561 1.578 -29.107 1.00 97.25 233 GLN A C 1
ATOM 1729 O O . GLN A 1 233 ? 0.112 2.722 -28.981 1.00 97.25 233 GLN A O 1
ATOM 1734 N N . VAL A 1 234 ? 1.712 1.323 -29.724 1.00 97.69 234 VAL A N 1
ATOM 1735 C CA . VAL A 1 234 ? 2.455 2.304 -30.520 1.00 97.69 234 VAL A CA 1
ATOM 1736 C C . VAL A 1 234 ? 2.780 1.688 -31.873 1.00 97.69 234 VAL A C 1
ATOM 1738 O O . VAL A 1 234 ? 3.234 0.544 -31.963 1.00 97.69 234 VAL A O 1
ATOM 1741 N N . SER A 1 235 ? 2.562 2.438 -32.950 1.00 97.25 235 SER A N 1
ATOM 1742 C CA . SER A 1 235 ? 2.952 2.022 -34.293 1.00 97.25 235 SER A CA 1
ATOM 1743 C C . SER A 1 235 ? 3.626 3.141 -35.078 1.00 97.25 235 SER A C 1
ATOM 1745 O O . SER A 1 235 ? 3.441 4.323 -34.806 1.00 97.25 235 SER A O 1
ATOM 1747 N N . SER A 1 236 ? 4.440 2.779 -36.069 1.00 97.44 236 SER A N 1
ATOM 1748 C CA . SER A 1 236 ? 4.954 3.743 -37.041 1.00 97.44 236 SER A CA 1
ATOM 1749 C C . SER A 1 236 ? 5.318 3.073 -38.360 1.00 97.44 236 SER A C 1
ATOM 1751 O O . SER A 1 236 ? 5.883 1.979 -38.397 1.00 97.44 236 SER A O 1
ATOM 1753 N N . THR A 1 237 ? 5.038 3.756 -39.471 1.00 96.31 237 THR A N 1
ATOM 1754 C CA . THR A 1 237 ? 5.456 3.313 -40.814 1.00 96.31 237 THR A CA 1
ATOM 1755 C C . THR A 1 237 ? 6.687 4.049 -41.339 1.00 96.31 237 THR A C 1
ATOM 1757 O O . THR A 1 237 ? 7.365 3.524 -42.224 1.00 96.31 237 THR A O 1
ATOM 1760 N N . GLU A 1 238 ? 6.989 5.235 -40.804 1.00 92.75 238 GLU A N 1
ATOM 1761 C CA . GLU A 1 238 ? 8.132 6.060 -41.221 1.00 92.75 238 GLU A CA 1
ATOM 1762 C C . GLU A 1 238 ? 9.326 5.950 -40.261 1.00 92.75 238 GLU A C 1
ATOM 1764 O O . GLU A 1 238 ? 10.450 6.217 -40.680 1.00 92.75 238 GLU A O 1
ATOM 1769 N N . GLY A 1 239 ? 9.090 5.480 -39.032 1.00 95.19 239 GLY A N 1
ATOM 1770 C CA . GLY A 1 239 ? 10.068 5.428 -37.950 1.00 95.19 239 GLY A CA 1
ATOM 1771 C C . GLY A 1 239 ? 9.603 6.302 -36.789 1.00 95.19 239 GLY A C 1
ATOM 1772 O O . GLY A 1 239 ? 9.158 7.430 -37.013 1.00 95.19 239 GLY A O 1
ATOM 1773 N N . ALA A 1 240 ? 9.668 5.794 -35.560 1.00 97.19 240 ALA A N 1
ATOM 1774 C CA . ALA A 1 240 ? 9.429 6.588 -34.358 1.00 97.19 240 ALA A CA 1
ATOM 1775 C C . ALA A 1 240 ? 10.221 6.078 -33.153 1.00 97.19 240 ALA A C 1
ATOM 1777 O O . ALA A 1 240 ? 10.502 4.882 -33.061 1.00 97.19 240 ALA A O 1
ATOM 1778 N N . ASP A 1 241 ? 10.540 7.006 -32.254 1.00 96.25 241 ASP A N 1
ATOM 1779 C CA . ASP A 1 241 ? 10.964 6.749 -30.878 1.00 96.25 241 ASP A CA 1
ATOM 1780 C C . ASP A 1 241 ? 9.935 7.401 -29.952 1.00 96.25 241 ASP A C 1
ATOM 1782 O O . ASP A 1 241 ? 9.697 8.611 -30.049 1.00 96.25 241 ASP A O 1
ATOM 1786 N N . ALA A 1 242 ? 9.258 6.606 -29.135 1.00 97.00 242 ALA A N 1
ATOM 1787 C CA . ALA A 1 242 ? 8.059 7.016 -28.420 1.00 97.00 242 ALA A CA 1
ATOM 1788 C C . ALA A 1 242 ? 7.795 6.140 -27.192 1.00 97.00 242 ALA A C 1
ATOM 1790 O O . ALA A 1 242 ? 8.194 4.980 -27.173 1.00 97.00 242 ALA A O 1
ATOM 1791 N N . SER A 1 243 ? 7.066 6.657 -26.203 1.00 96.81 243 SER A N 1
ATOM 1792 C CA . SER A 1 243 ? 6.616 5.867 -25.055 1.00 96.81 243 SER A CA 1
ATOM 1793 C C . SER A 1 243 ? 5.172 6.136 -24.655 1.00 96.81 243 SER A C 1
ATOM 1795 O O . SER A 1 243 ? 4.673 7.252 -24.814 1.00 96.81 243 SER A O 1
ATOM 1797 N N . TRP A 1 244 ? 4.527 5.115 -24.094 1.00 96.19 244 TRP A N 1
ATOM 1798 C CA . TRP A 1 244 ? 3.508 5.316 -23.060 1.00 96.19 244 TRP A CA 1
ATOM 1799 C C . TRP A 1 244 ? 4.213 5.393 -21.707 1.00 96.19 244 TRP A C 1
ATOM 1801 O O . TRP A 1 244 ? 5.172 4.654 -21.499 1.00 96.19 244 TRP A O 1
ATOM 1811 N N . ASN A 1 245 ? 3.802 6.282 -20.809 1.00 94.25 245 ASN A N 1
ATOM 1812 C CA . ASN A 1 245 ? 4.489 6.474 -19.536 1.00 94.25 245 ASN A CA 1
ATOM 1813 C C . ASN A 1 245 ? 3.570 6.895 -18.390 1.00 94.25 245 ASN A C 1
ATOM 1815 O O . ASN A 1 245 ? 2.518 7.491 -18.614 1.00 94.25 245 ASN A O 1
ATOM 1819 N N . THR A 1 246 ? 4.009 6.596 -17.173 1.00 88.06 246 THR A N 1
ATOM 1820 C CA . THR A 1 246 ? 3.385 7.015 -15.914 1.00 88.06 246 THR A CA 1
ATOM 1821 C C . THR A 1 246 ? 4.464 7.272 -14.859 1.00 88.06 246 THR A C 1
ATOM 1823 O O . THR A 1 246 ? 5.606 6.844 -15.035 1.00 88.06 246 THR A O 1
ATOM 1826 N N . THR A 1 247 ? 4.120 7.975 -13.783 1.00 81.44 247 THR A N 1
ATOM 1827 C CA . THR A 1 247 ? 5.026 8.262 -12.661 1.00 81.44 247 THR A CA 1
ATOM 1828 C C . THR A 1 247 ? 4.427 7.713 -11.378 1.00 81.44 247 THR A C 1
ATOM 1830 O O . THR A 1 247 ? 3.240 7.899 -11.124 1.00 81.44 247 THR A O 1
ATOM 1833 N N . VAL A 1 248 ? 5.258 7.065 -10.569 1.00 70.56 248 VAL A N 1
ATOM 1834 C CA . VAL A 1 248 ? 4.861 6.388 -9.334 1.00 70.56 248 VAL A CA 1
ATOM 1835 C C . VAL A 1 248 ? 5.816 6.748 -8.199 1.00 70.56 248 VAL A C 1
ATOM 1837 O O . VAL A 1 248 ? 7.016 6.909 -8.429 1.00 70.56 248 VAL A O 1
ATOM 1840 N N . ALA A 1 249 ? 5.280 6.901 -6.988 1.00 60.31 249 ALA A N 1
ATOM 1841 C CA . ALA A 1 249 ? 6.074 7.115 -5.782 1.00 60.31 249 ALA A CA 1
ATOM 1842 C C . ALA A 1 249 ? 6.724 5.804 -5.322 1.00 60.31 249 ALA A C 1
ATOM 1844 O O . ALA A 1 249 ? 6.115 4.740 -5.430 1.00 60.31 249 ALA A O 1
ATOM 1845 N N . VAL A 1 250 ? 7.950 5.894 -4.816 1.00 60.81 250 VAL A N 1
ATOM 1846 C CA . VAL A 1 250 ? 8.734 4.757 -4.326 1.00 60.81 250 VAL A CA 1
ATOM 1847 C C . VAL A 1 250 ? 9.506 5.138 -3.069 1.00 60.81 250 VAL A C 1
ATOM 1849 O O . VAL A 1 250 ? 9.786 6.314 -2.832 1.00 60.81 250 VAL A O 1
ATOM 1852 N N . ASP A 1 251 ? 9.897 4.137 -2.294 1.00 48.94 251 ASP A N 1
ATOM 1853 C CA . ASP A 1 251 ? 10.829 4.316 -1.194 1.00 48.94 251 ASP A CA 1
ATOM 1854 C C . ASP A 1 251 ? 12.268 4.421 -1.730 1.00 48.94 251 ASP A C 1
ATOM 1856 O O . ASP A 1 251 ? 12.642 3.717 -2.679 1.00 48.94 251 ASP A O 1
ATOM 1860 N N . PRO A 1 252 ? 13.111 5.290 -1.145 1.00 46.66 252 PRO A N 1
ATOM 1861 C CA . PRO A 1 252 ? 14.506 5.403 -1.541 1.00 46.66 252 PRO A CA 1
ATOM 1862 C C . PRO A 1 252 ? 15.304 4.154 -1.136 1.00 46.66 252 PRO A C 1
ATOM 1864 O O . PRO A 1 252 ? 15.048 3.526 -0.112 1.00 46.66 252 PRO A O 1
ATOM 1867 N 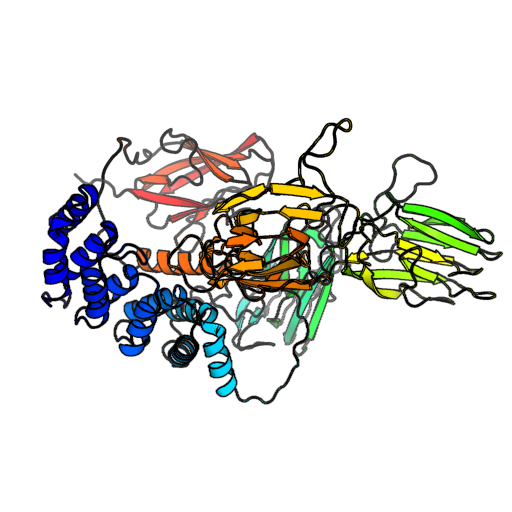N . ASN A 1 253 ? 16.323 3.835 -1.926 1.00 45.34 253 ASN A N 1
ATOM 1868 C CA . ASN A 1 253 ? 17.277 2.736 -1.787 1.00 45.34 253 ASN A CA 1
ATOM 1869 C C . ASN A 1 253 ? 16.623 1.348 -1.777 1.00 45.34 253 ASN A C 1
ATOM 1871 O O . ASN A 1 253 ? 17.194 0.398 -1.247 1.00 45.34 253 ASN A O 1
ATOM 1875 N N . THR A 1 254 ? 15.448 1.235 -2.395 1.00 51.38 254 THR A N 1
ATOM 1876 C CA . THR A 1 254 ? 14.617 0.028 -2.409 1.00 51.38 254 THR A CA 1
ATOM 1877 C C . THR A 1 254 ? 14.701 -0.656 -3.770 1.00 51.38 254 THR A C 1
ATOM 1879 O O . THR A 1 254 ? 14.754 0.009 -4.810 1.00 51.38 254 THR A O 1
ATOM 1882 N N . GLU A 1 255 ? 14.766 -1.986 -3.768 1.00 57.62 255 GLU A N 1
ATOM 1883 C CA . GLU A 1 255 ? 14.738 -2.790 -4.986 1.00 57.62 255 GLU A CA 1
ATOM 1884 C C . GLU A 1 255 ? 13.296 -2.955 -5.482 1.00 57.62 255 GLU A C 1
ATOM 1886 O O . GLU A 1 255 ? 12.374 -3.208 -4.717 1.00 57.62 255 GLU A O 1
ATOM 1891 N N . TYR A 1 256 ? 13.094 -2.795 -6.784 1.00 68.12 256 TYR A N 1
ATOM 1892 C CA . TYR A 1 256 ? 11.815 -2.973 -7.451 1.00 68.12 256 TYR A CA 1
ATOM 1893 C C . TYR A 1 256 ? 11.994 -3.874 -8.664 1.00 68.12 256 TYR A C 1
ATOM 1895 O O . TYR A 1 256 ? 12.965 -3.756 -9.412 1.00 68.12 256 TYR A O 1
ATOM 1903 N N . THR A 1 257 ? 11.011 -4.729 -8.922 1.00 74.94 257 THR A N 1
ATOM 1904 C CA . THR A 1 257 ? 10.895 -5.452 -10.187 1.00 74.94 257 THR A CA 1
ATOM 1905 C C . THR A 1 257 ? 9.879 -4.745 -11.072 1.00 74.94 257 THR A C 1
ATOM 1907 O O . THR A 1 257 ? 8.705 -4.635 -10.722 1.00 74.94 257 THR A O 1
ATOM 1910 N N . LEU A 1 258 ? 10.343 -4.270 -12.229 1.00 86.94 258 LEU A N 1
ATOM 1911 C CA . LEU A 1 258 ? 9.520 -3.709 -13.292 1.00 86.94 258 LEU A CA 1
ATOM 1912 C C . LEU A 1 258 ? 9.336 -4.760 -14.397 1.00 86.94 258 LEU A C 1
ATOM 1914 O O . LEU A 1 258 ? 10.314 -5.162 -15.029 1.00 86.94 258 LEU A O 1
ATOM 1918 N N . SER A 1 259 ? 8.099 -5.148 -14.698 1.00 83.25 259 SER A N 1
ATOM 1919 C CA . SER A 1 259 ? 7.770 -6.066 -15.795 1.00 83.25 259 SER A CA 1
ATOM 1920 C C . SER A 1 259 ? 6.622 -5.561 -16.669 1.00 83.25 259 SER A C 1
ATOM 1922 O O . SER A 1 259 ? 5.885 -4.651 -16.299 1.00 83.25 259 SER A O 1
ATOM 1924 N N . ALA A 1 260 ? 6.501 -6.112 -17.877 1.00 90.38 260 ALA A N 1
ATOM 1925 C CA . ALA A 1 260 ? 5.355 -5.916 -18.762 1.00 90.38 260 ALA A CA 1
ATOM 1926 C C . ALA A 1 260 ? 5.256 -7.051 -19.783 1.00 90.38 260 ALA A C 1
ATOM 1928 O O . ALA A 1 260 ? 6.273 -7.575 -20.250 1.00 90.38 260 ALA A O 1
ATOM 1929 N N . TYR A 1 261 ? 4.044 -7.357 -20.237 1.00 86.50 261 TYR A N 1
ATOM 1930 C CA . TYR A 1 261 ? 3.831 -8.216 -21.396 1.00 86.50 261 TYR A CA 1
ATOM 1931 C C . TYR A 1 261 ? 3.837 -7.390 -22.675 1.00 86.50 261 TYR A C 1
ATOM 1933 O O . TYR A 1 261 ? 3.070 -6.447 -22.846 1.00 86.50 261 TYR A O 1
ATOM 1941 N N . VAL A 1 262 ? 4.712 -7.760 -23.613 1.00 96.88 262 VAL A N 1
ATOM 1942 C CA . VAL A 1 262 ? 4.920 -7.017 -24.858 1.00 96.88 262 VAL A CA 1
ATOM 1943 C C . VAL A 1 262 ? 4.670 -7.908 -26.061 1.00 96.88 262 VAL A C 1
ATOM 1945 O O . VAL A 1 262 ? 5.258 -8.979 -26.218 1.00 96.88 262 VAL A O 1
ATOM 1948 N N . LYS A 1 263 ? 3.817 -7.441 -26.968 1.00 96.25 263 LYS A N 1
ATOM 1949 C CA . LYS A 1 263 ? 3.548 -8.074 -28.262 1.00 96.25 263 LYS A CA 1
ATOM 1950 C C . LYS A 1 263 ? 4.041 -7.175 -29.378 1.00 96.25 263 LYS A C 1
ATOM 1952 O O . LYS A 1 263 ? 3.962 -5.956 -29.292 1.00 96.25 263 LYS A O 1
ATOM 1957 N N . THR A 1 264 ? 4.546 -7.757 -30.462 1.00 98.00 264 THR A N 1
ATOM 1958 C CA . THR A 1 264 ? 5.079 -6.982 -31.595 1.00 98.00 264 THR A CA 1
ATOM 1959 C C . THR A 1 264 ? 4.635 -7.561 -32.931 1.00 98.00 264 THR A C 1
ATOM 1961 O O . THR A 1 264 ? 4.614 -8.776 -33.123 1.00 98.00 264 THR A O 1
ATOM 1964 N N . ASP A 1 265 ? 4.323 -6.693 -33.891 1.00 97.62 265 ASP A N 1
ATOM 1965 C CA . ASP A 1 265 ? 4.115 -7.040 -35.294 1.00 97.62 265 ASP A CA 1
ATOM 1966 C C . ASP A 1 265 ? 5.073 -6.234 -36.169 1.00 97.62 265 ASP A C 1
ATOM 1968 O O . ASP A 1 265 ? 5.076 -5.003 -36.191 1.00 97.62 265 ASP A O 1
ATOM 1972 N N . SER A 1 266 ? 5.886 -6.973 -36.918 1.00 96.50 266 SER A N 1
ATOM 1973 C CA . SER A 1 266 ? 6.824 -6.442 -37.903 1.00 96.50 266 SER A CA 1
ATOM 1974 C C . SER A 1 266 ? 7.698 -5.273 -37.410 1.00 96.50 266 SER A C 1
ATOM 1976 O O . SER A 1 266 ? 8.031 -4.392 -38.203 1.00 96.50 266 SER A O 1
ATOM 1978 N N . VAL A 1 267 ? 8.110 -5.272 -36.134 1.00 98.12 267 VAL A N 1
ATOM 1979 C CA . VAL A 1 267 ? 8.968 -4.222 -35.565 1.00 98.12 267 VAL A CA 1
ATOM 1980 C C . VAL A 1 267 ? 10.359 -4.284 -36.197 1.00 98.12 267 VAL A C 1
ATOM 1982 O O . VAL A 1 267 ? 11.027 -5.317 -36.141 1.00 98.12 267 VAL A O 1
ATOM 1985 N N . GLN A 1 268 ? 10.808 -3.212 -36.845 1.00 96.50 268 GLN A N 1
ATOM 1986 C CA . GLN A 1 268 ? 12.105 -3.129 -37.522 1.00 96.50 268 GLN A CA 1
ATOM 1987 C C . GLN A 1 268 ? 12.808 -1.822 -37.172 1.00 96.50 268 GLN A C 1
ATOM 1989 O O . GLN A 1 268 ? 12.244 -0.741 -37.336 1.00 96.50 268 GLN A O 1
ATOM 1994 N N . LEU A 1 269 ? 14.064 -1.940 -36.760 1.00 97.06 269 LEU A N 1
ATOM 1995 C CA . LEU A 1 269 ? 14.936 -0.815 -36.441 1.00 97.06 269 LEU A CA 1
ATOM 1996 C C . LEU A 1 269 ? 15.257 0.009 -37.696 1.00 97.06 269 LEU A C 1
ATOM 1998 O O . LEU A 1 269 ? 15.486 -0.554 -38.773 1.00 97.06 269 LEU A O 1
ATOM 2002 N N . VAL A 1 270 ? 15.302 1.335 -37.564 1.00 95.12 270 VAL A N 1
ATOM 2003 C CA . VAL A 1 270 ? 15.649 2.241 -38.665 1.00 95.12 270 VAL A CA 1
ATOM 2004 C C . VAL A 1 270 ? 17.156 2.511 -38.668 1.00 95.12 270 VAL A C 1
ATOM 2006 O O . VAL A 1 270 ? 17.731 3.015 -37.709 1.00 95.12 270 VAL A O 1
ATOM 2009 N N . ASP A 1 271 ? 17.821 2.197 -39.780 1.00 91.56 271 ASP A N 1
ATOM 2010 C CA . ASP A 1 271 ? 19.266 2.403 -39.913 1.00 91.56 271 ASP A CA 1
ATOM 2011 C C . ASP A 1 271 ? 19.656 3.890 -39.798 1.00 91.56 271 ASP A C 1
ATOM 2013 O O . ASP A 1 271 ? 19.213 4.736 -40.579 1.00 91.56 271 ASP A O 1
ATOM 2017 N N . GLY A 1 272 ? 20.599 4.191 -38.902 1.00 91.12 272 GLY A N 1
ATOM 2018 C CA . GLY A 1 272 ? 21.213 5.518 -38.778 1.00 91.12 272 GLY A CA 1
ATOM 2019 C C . GLY A 1 272 ? 20.480 6.500 -37.861 1.00 91.12 272 GLY A C 1
ATOM 2020 O O . GLY A 1 272 ? 20.865 7.669 -37.840 1.00 91.12 272 GLY A O 1
ATOM 2021 N N . THR A 1 273 ? 19.476 6.037 -37.111 1.00 93.75 273 THR A N 1
ATOM 2022 C CA . THR A 1 273 ? 18.745 6.818 -36.091 1.00 93.75 273 THR A CA 1
ATOM 2023 C C . THR A 1 273 ? 19.208 6.526 -34.659 1.00 93.75 273 THR A C 1
ATOM 2025 O O . THR A 1 273 ? 18.804 7.226 -33.741 1.00 93.75 273 THR A O 1
ATOM 2028 N N . SER A 1 274 ? 20.093 5.540 -34.484 1.00 88.50 274 SER A N 1
ATOM 2029 C CA . SER A 1 274 ? 20.704 5.133 -33.217 1.00 88.50 274 SER A CA 1
ATOM 2030 C C . SER A 1 274 ? 21.228 6.282 -32.358 1.00 88.50 274 SER A C 1
ATOM 2032 O O . SER A 1 274 ? 22.081 7.065 -32.795 1.00 88.50 274 SER A O 1
ATOM 2034 N N . ILE A 1 275 ? 20.813 6.286 -31.095 1.00 83.69 275 ILE A N 1
ATOM 2035 C CA . ILE A 1 275 ? 21.418 7.037 -30.000 1.00 83.69 275 ILE A CA 1
ATOM 2036 C C . ILE A 1 275 ? 22.116 6.013 -29.095 1.00 83.69 275 ILE A C 1
ATOM 2038 O O . ILE A 1 275 ? 21.476 5.143 -28.523 1.00 83.69 275 ILE A O 1
ATOM 2042 N N . GLY A 1 276 ? 23.446 6.088 -28.989 1.00 86.06 276 GLY A N 1
ATOM 2043 C CA . GLY A 1 276 ? 24.226 5.124 -28.201 1.00 86.06 276 GLY A CA 1
ATOM 2044 C C . GLY A 1 276 ? 24.124 3.689 -28.734 1.00 86.06 276 GLY A C 1
ATOM 2045 O O . GLY A 1 276 ? 24.523 3.449 -29.877 1.00 86.06 276 GLY A O 1
ATOM 2046 N N . GLU A 1 277 ? 23.650 2.755 -27.904 1.00 84.06 277 GLU A N 1
ATOM 2047 C CA . GLU A 1 277 ? 23.474 1.336 -28.258 1.00 84.06 277 GLU A CA 1
ATOM 2048 C C . GLU A 1 277 ? 22.107 1.024 -28.893 1.00 84.06 277 GLU A C 1
ATOM 2050 O O . GLU A 1 277 ? 21.941 -0.049 -29.474 1.00 84.06 277 GLU A O 1
ATOM 2055 N N . GLY A 1 278 ? 21.162 1.973 -28.863 1.00 85.12 278 GLY A N 1
ATOM 2056 C CA . GLY A 1 278 ? 19.861 1.857 -29.527 1.00 85.12 278 GLY A CA 1
ATOM 2057 C C . GLY A 1 278 ? 19.925 1.976 -31.062 1.00 85.12 278 GLY A C 1
ATOM 2058 O O . GLY A 1 278 ? 20.996 2.203 -31.639 1.00 85.12 278 GLY A O 1
ATOM 2059 N N . PRO A 1 279 ? 18.791 1.861 -31.780 1.00 92.00 279 PRO A N 1
ATOM 2060 C CA . PRO A 1 279 ? 17.451 1.602 -31.258 1.00 92.00 279 PRO A CA 1
ATOM 2061 C C . PRO A 1 279 ? 17.267 0.164 -30.754 1.00 92.00 279 PRO A C 1
ATOM 2063 O O . PRO A 1 279 ? 17.877 -0.766 -31.285 1.00 92.00 279 PRO A O 1
ATOM 2066 N N . LEU A 1 280 ? 16.402 -0.016 -29.758 1.00 92.00 280 LEU A N 1
ATOM 2067 C CA . LEU A 1 280 ? 16.181 -1.292 -29.070 1.00 92.00 280 LEU A CA 1
ATOM 2068 C C . LEU A 1 280 ? 14.970 -2.080 -29.600 1.00 92.00 280 LEU A C 1
ATOM 2070 O O . LEU A 1 280 ? 14.941 -3.303 -29.490 1.00 92.00 280 LEU A O 1
ATOM 2074 N N . GLY A 1 281 ? 13.990 -1.417 -30.219 1.00 95.56 281 GLY A N 1
ATOM 2075 C CA . GLY A 1 281 ? 12.715 -2.030 -30.606 1.00 95.56 281 GLY A CA 1
ATOM 2076 C C . GLY A 1 281 ? 11.622 -1.711 -29.587 1.00 95.56 281 GLY A C 1
ATOM 2077 O O . GLY A 1 281 ? 11.424 -0.543 -29.280 1.00 95.56 281 GLY A O 1
ATOM 2078 N N . ALA A 1 282 ? 10.886 -2.714 -29.104 1.00 97.69 282 ALA A N 1
ATOM 2079 C CA . ALA A 1 282 ? 9.869 -2.538 -28.060 1.00 97.69 282 ALA A CA 1
ATOM 2080 C C . ALA A 1 282 ? 10.371 -3.065 -26.703 1.00 97.69 282 ALA A C 1
ATOM 2082 O O . ALA A 1 282 ? 10.745 -4.233 -26.626 1.00 97.69 282 ALA A O 1
ATOM 2083 N N . THR A 1 283 ? 10.409 -2.232 -25.662 1.00 97.25 283 THR A N 1
ATOM 2084 C CA . THR A 1 283 ? 10.890 -2.594 -24.310 1.00 97.25 283 THR A CA 1
ATOM 2085 C C . THR A 1 283 ? 10.245 -1.711 -23.236 1.00 97.25 283 THR A C 1
ATOM 2087 O O . THR A 1 283 ? 9.418 -0.865 -23.566 1.00 97.25 283 THR A O 1
ATOM 2090 N N . ILE A 1 284 ? 10.625 -1.874 -21.971 1.00 96.75 284 ILE A N 1
ATOM 2091 C CA . ILE A 1 284 ? 10.257 -0.979 -20.864 1.00 96.75 284 ILE A CA 1
ATOM 2092 C C . ILE A 1 284 ? 11.502 -0.314 -20.259 1.00 96.75 284 ILE A C 1
ATOM 2094 O O . ILE A 1 284 ? 12.614 -0.776 -20.496 1.00 96.75 284 ILE A O 1
ATOM 2098 N N . SER A 1 285 ? 11.356 0.787 -19.521 1.00 93.94 285 SER A N 1
ATOM 2099 C CA . SER A 1 285 ? 12.476 1.425 -18.807 1.00 93.94 285 SER A CA 1
ATOM 2100 C C . SER A 1 285 ? 12.014 2.294 -17.642 1.00 93.94 285 SER A C 1
ATOM 2102 O O . SER A 1 285 ? 10.902 2.817 -17.675 1.00 93.94 285 SER A O 1
ATOM 2104 N N . VAL A 1 286 ? 12.929 2.582 -16.717 1.00 93.88 286 VAL A N 1
ATOM 2105 C CA . VAL A 1 286 ? 12.785 3.648 -15.714 1.00 93.88 286 VAL A CA 1
ATOM 2106 C C . VAL A 1 286 ? 13.598 4.869 -16.150 1.00 93.88 286 VAL A C 1
ATOM 2108 O O . VAL A 1 286 ? 14.819 4.777 -16.257 1.00 93.88 286 VAL A O 1
ATOM 2111 N N . GLU A 1 287 ? 12.951 6.006 -16.420 1.00 88.69 287 GLU A N 1
ATOM 2112 C CA . GLU A 1 287 ? 13.580 7.178 -17.062 1.00 88.69 287 GLU A CA 1
ATOM 2113 C C . GLU A 1 287 ? 14.804 7.692 -16.288 1.00 88.69 287 GLU A C 1
ATOM 2115 O O . GLU A 1 287 ? 15.886 7.832 -16.858 1.00 88.69 287 GLU A O 1
ATOM 2120 N N . GLN A 1 288 ? 14.650 7.936 -14.984 1.00 89.00 288 GLN A N 1
ATOM 2121 C CA . GLN A 1 288 ? 15.685 8.528 -14.132 1.00 89.00 288 GLN A CA 1
ATOM 2122 C C . GLN A 1 288 ? 16.916 7.622 -13.974 1.00 89.00 288 GLN A C 1
ATOM 2124 O O . GLN A 1 288 ? 18.035 8.121 -13.855 1.00 89.00 288 GLN A O 1
ATOM 2129 N N . LEU A 1 289 ? 16.721 6.299 -13.990 1.00 80.56 289 LEU A N 1
ATOM 2130 C CA . LEU A 1 289 ? 17.798 5.315 -13.832 1.00 80.56 289 LEU A CA 1
ATOM 2131 C C . LEU A 1 289 ? 18.466 4.985 -15.168 1.00 80.56 289 LEU A C 1
ATOM 2133 O O . LEU A 1 289 ? 19.686 4.837 -15.247 1.00 80.56 289 LEU A O 1
ATOM 2137 N N . ALA A 1 290 ? 17.680 4.914 -16.242 1.00 84.56 290 ALA A N 1
ATOM 2138 C CA . ALA A 1 290 ? 18.186 4.695 -17.587 1.00 84.56 290 ALA A CA 1
ATOM 2139 C C . ALA A 1 290 ? 18.967 5.911 -18.104 1.00 84.56 290 ALA A C 1
ATOM 2141 O O . ALA A 1 290 ? 19.936 5.736 -18.839 1.00 84.56 290 ALA A O 1
ATOM 2142 N N . ASN A 1 291 ? 18.599 7.140 -17.720 1.00 83.75 291 ASN A N 1
ATOM 2143 C CA . ASN A 1 291 ? 19.185 8.377 -18.243 1.00 83.75 291 ASN A CA 1
ATOM 2144 C C . ASN A 1 291 ? 19.806 9.246 -17.142 1.00 83.75 291 ASN A C 1
ATOM 2146 O O . ASN A 1 291 ? 19.167 10.142 -16.597 1.00 83.75 291 ASN A O 1
ATOM 2150 N N . THR A 1 292 ? 21.102 9.051 -16.883 1.00 80.19 292 THR A N 1
ATOM 2151 C CA . THR A 1 292 ? 21.849 9.859 -15.905 1.00 80.19 292 THR A CA 1
ATOM 2152 C C . THR A 1 292 ? 22.660 10.975 -16.573 1.00 80.19 292 THR A C 1
ATOM 2154 O O . THR A 1 292 ? 22.907 10.965 -17.783 1.00 80.19 292 THR A O 1
ATOM 2157 N N . ASP A 1 293 ? 23.186 11.911 -15.773 1.00 75.38 293 ASP A N 1
ATOM 2158 C CA . ASP A 1 293 ? 24.135 12.947 -16.227 1.00 75.38 293 ASP A CA 1
ATOM 2159 C C . ASP A 1 293 ? 25.386 12.370 -16.922 1.00 75.38 293 ASP A C 1
ATOM 2161 O O . ASP A 1 293 ? 26.052 13.052 -17.710 1.00 75.38 293 ASP A O 1
ATOM 2165 N N . SER A 1 294 ? 25.719 11.108 -16.635 1.00 73.88 294 SER A N 1
ATOM 2166 C CA . SER A 1 294 ? 26.854 10.394 -17.228 1.00 73.88 294 SER A CA 1
ATOM 2167 C C . SER A 1 294 ? 26.514 9.722 -18.566 1.00 73.88 294 SER A C 1
ATOM 2169 O O . SER A 1 294 ? 27.412 9.198 -19.231 1.00 73.88 294 SER A O 1
ATOM 2171 N N . GLY A 1 295 ? 25.251 9.786 -18.992 1.00 77.94 295 GLY A N 1
ATOM 2172 C CA . GLY A 1 295 ? 24.712 9.144 -20.185 1.00 77.94 295 GLY A CA 1
ATOM 2173 C C . GLY A 1 295 ? 23.807 7.955 -19.858 1.00 77.94 295 GLY A C 1
ATOM 2174 O O . GLY A 1 295 ? 23.538 7.652 -18.697 1.00 77.94 295 GLY A O 1
ATOM 2175 N N . THR A 1 296 ? 23.342 7.279 -20.907 1.00 82.69 296 THR A N 1
ATOM 2176 C CA . THR A 1 296 ? 22.412 6.153 -20.778 1.00 82.69 296 THR A CA 1
ATOM 2177 C C . THR A 1 296 ? 23.068 4.946 -20.105 1.00 82.69 296 THR A C 1
ATOM 2179 O O . THR A 1 296 ? 24.151 4.526 -20.526 1.00 82.69 296 THR A O 1
ATOM 2182 N N . GLN A 1 297 ? 22.413 4.400 -19.081 1.00 86.19 297 GLN A N 1
ATOM 2183 C CA . GLN A 1 297 ? 22.790 3.165 -18.393 1.00 86.19 297 GLN A CA 1
ATOM 2184 C C . GLN A 1 297 ? 22.084 1.994 -19.084 1.00 86.19 297 GLN A C 1
ATOM 2186 O O . GLN A 1 297 ? 20.924 1.713 -18.829 1.00 86.19 297 GLN A O 1
ATOM 2191 N N . TRP A 1 298 ? 22.757 1.347 -20.034 1.00 81.12 298 TRP A N 1
ATOM 2192 C CA . TRP A 1 298 ? 22.121 0.332 -20.888 1.00 81.12 298 TRP A CA 1
ATOM 2193 C C . TRP A 1 298 ? 21.766 -0.963 -20.156 1.00 81.12 298 TRP A C 1
ATOM 2195 O O . TRP A 1 298 ? 20.871 -1.674 -20.599 1.00 81.12 298 TRP A O 1
ATOM 2205 N N . ASP A 1 299 ? 22.440 -1.243 -19.041 1.00 79.50 299 ASP A N 1
ATOM 2206 C CA . ASP A 1 299 ? 22.219 -2.449 -18.244 1.00 79.50 299 ASP A CA 1
ATOM 2207 C C . ASP A 1 299 ? 20.928 -2.375 -17.401 1.00 79.50 299 ASP A C 1
ATOM 2209 O O . ASP A 1 299 ? 20.438 -3.411 -16.969 1.00 79.50 299 ASP A O 1
ATOM 2213 N N . THR A 1 300 ? 20.319 -1.189 -17.243 1.00 80.81 300 THR A N 1
ATOM 2214 C CA . THR A 1 300 ? 19.046 -0.991 -16.514 1.00 80.81 300 THR A CA 1
ATOM 2215 C C . THR A 1 300 ? 17.810 -1.072 -17.419 1.00 80.81 300 THR A C 1
ATOM 2217 O O . THR A 1 300 ? 16.697 -0.742 -17.008 1.00 80.81 300 THR A O 1
ATOM 2220 N N . ILE A 1 301 ? 17.988 -1.497 -18.676 1.00 86.88 301 ILE A N 1
ATOM 2221 C CA . ILE A 1 301 ? 16.925 -1.592 -19.680 1.00 86.88 301 ILE A CA 1
ATOM 2222 C C . ILE A 1 301 ? 16.866 -3.031 -20.214 1.00 86.88 301 ILE A C 1
ATOM 2224 O O . ILE A 1 301 ? 17.864 -3.524 -20.751 1.00 86.88 301 ILE A O 1
ATOM 2228 N N . PRO A 1 302 ? 15.708 -3.716 -20.155 1.00 83.00 302 PRO A N 1
ATOM 2229 C CA . PRO A 1 302 ? 15.543 -5.009 -20.797 1.00 83.00 302 PRO A CA 1
ATOM 2230 C C . PRO A 1 302 ? 15.859 -4.957 -22.291 1.00 83.00 302 PRO A C 1
ATOM 2232 O O . PRO A 1 302 ? 15.602 -3.972 -22.995 1.00 83.00 302 PRO A O 1
ATOM 2235 N N . SER A 1 303 ? 16.336 -6.088 -22.808 1.00 86.62 303 SER A N 1
ATOM 2236 C CA . SER A 1 303 ? 16.522 -6.268 -24.247 1.00 86.62 303 SER A CA 1
ATOM 2237 C C . SER A 1 303 ? 15.206 -6.064 -24.998 1.00 86.62 303 SER A C 1
ATOM 2239 O O . SER A 1 303 ? 14.227 -6.764 -24.749 1.00 86.62 303 SER A O 1
ATOM 2241 N N . GLY A 1 304 ? 15.202 -5.143 -25.961 1.00 89.38 304 GLY A N 1
ATOM 2242 C CA . GLY A 1 304 ? 14.004 -4.855 -26.739 1.00 89.38 304 GLY A CA 1
ATOM 2243 C C . GLY A 1 304 ? 13.641 -5.937 -27.758 1.00 89.38 304 GLY A C 1
ATOM 2244 O O . GLY A 1 304 ? 14.487 -6.625 -28.340 1.00 89.38 304 GLY A O 1
ATOM 2245 N N . LEU A 1 305 ? 12.339 -6.073 -27.996 1.00 92.81 305 LEU A N 1
ATOM 2246 C CA . LEU A 1 305 ? 11.766 -6.991 -28.968 1.00 92.81 305 LEU A CA 1
ATOM 2247 C C . LEU A 1 305 ? 11.757 -6.367 -30.367 1.00 92.81 305 LEU A C 1
ATOM 2249 O O . LEU A 1 305 ? 11.328 -5.233 -30.583 1.00 92.81 305 LEU A O 1
ATOM 2253 N N . THR A 1 306 ? 12.180 -7.158 -31.353 1.00 95.56 306 THR A N 1
ATOM 2254 C CA . THR A 1 306 ? 12.084 -6.830 -32.782 1.00 95.56 306 THR A CA 1
ATOM 2255 C C . THR A 1 306 ? 11.425 -7.976 -33.546 1.00 95.56 306 THR A C 1
ATOM 2257 O O . THR A 1 306 ? 11.373 -9.117 -33.086 1.00 95.56 306 THR A O 1
ATOM 2260 N N . GLY A 1 307 ? 10.930 -7.696 -34.748 1.00 92.75 307 GLY A N 1
ATOM 2261 C CA . GLY A 1 307 ? 10.220 -8.663 -35.574 1.00 92.75 307 GLY A CA 1
ATOM 2262 C C . GLY A 1 307 ? 8.767 -8.833 -35.142 1.00 92.75 307 GLY A C 1
ATOM 2263 O O . GLY A 1 307 ? 8.067 -7.854 -34.907 1.00 92.75 307 GLY A O 1
ATOM 2264 N N . THR A 1 308 ? 8.290 -10.074 -35.136 1.00 96.88 308 THR A N 1
ATOM 2265 C CA . THR A 1 308 ? 6.910 -10.416 -34.772 1.00 96.88 308 THR A CA 1
ATOM 2266 C C . THR A 1 308 ? 6.954 -11.423 -33.644 1.00 96.88 308 THR A C 1
ATOM 2268 O O . THR A 1 308 ? 7.440 -12.537 -33.848 1.00 96.88 308 THR A O 1
ATOM 2271 N N . ASN A 1 309 ? 6.455 -11.025 -32.483 1.00 92.44 309 ASN A N 1
ATOM 2272 C CA . ASN A 1 309 ? 6.432 -11.826 -31.268 1.00 92.44 309 ASN A CA 1
ATOM 2273 C C . ASN A 1 309 ? 5.011 -11.781 -30.705 1.00 92.44 309 ASN A C 1
ATOM 2275 O O . ASN A 1 309 ? 4.358 -10.738 -30.770 1.00 92.44 309 ASN A O 1
ATOM 2279 N N . ASP A 1 310 ? 4.532 -12.915 -30.194 1.00 92.62 310 ASP A N 1
ATOM 2280 C CA . ASP A 1 310 ? 3.315 -12.919 -29.376 1.00 92.62 310 ASP A CA 1
ATOM 2281 C C . ASP A 1 310 ? 3.610 -12.266 -28.017 1.00 92.62 310 ASP A C 1
ATOM 2283 O O . ASP A 1 310 ? 4.770 -11.928 -27.764 1.00 92.62 310 ASP A O 1
ATOM 2287 N N . TRP A 1 311 ? 2.599 -12.089 -27.164 1.00 90.62 311 TRP A N 1
ATOM 2288 C CA . TRP A 1 311 ? 2.794 -11.564 -25.808 1.00 90.62 311 TRP A CA 1
ATOM 2289 C C . TRP A 1 311 ? 3.971 -12.262 -25.113 1.00 90.62 311 TRP A C 1
ATOM 2291 O O . TRP A 1 311 ? 3.973 -13.477 -24.915 1.00 90.62 311 TRP A O 1
ATOM 2301 N N . THR A 1 312 ? 5.015 -11.485 -24.850 1.00 82.69 312 THR A N 1
ATOM 2302 C CA . THR A 1 312 ? 6.289 -11.927 -24.293 1.00 82.69 312 THR A CA 1
ATOM 2303 C C . THR A 1 312 ? 6.611 -10.993 -23.147 1.00 82.69 312 THR A C 1
ATOM 2305 O O . THR A 1 312 ? 6.680 -9.783 -23.350 1.00 82.69 312 THR A O 1
ATOM 2308 N N . GLU A 1 313 ? 6.799 -11.550 -21.962 1.00 83.88 313 GLU A N 1
ATOM 2309 C CA . GLU A 1 313 ? 7.210 -10.774 -20.802 1.00 83.88 313 GLU A CA 1
ATOM 2310 C C . GLU A 1 313 ? 8.617 -10.196 -21.010 1.00 83.88 313 GLU A C 1
ATOM 2312 O O . GLU A 1 313 ? 9.543 -10.889 -21.453 1.00 83.88 313 GLU A O 1
ATOM 2317 N N . VAL A 1 314 ? 8.770 -8.917 -20.691 1.00 78.50 314 VAL A N 1
ATOM 2318 C CA . VAL A 1 314 ? 10.055 -8.247 -20.503 1.00 78.50 314 VAL A CA 1
ATOM 2319 C C . VAL A 1 314 ? 10.094 -7.733 -19.068 1.00 78.50 314 VAL A C 1
ATOM 2321 O O . VAL A 1 314 ? 9.095 -7.220 -18.574 1.00 78.50 314 VAL A O 1
ATOM 2324 N N . SER A 1 315 ? 11.226 -7.900 -18.391 1.00 80.12 315 SER A N 1
ATOM 2325 C CA . SER A 1 315 ? 11.368 -7.568 -16.972 1.00 80.12 315 SER A CA 1
ATOM 2326 C C . SER A 1 315 ? 12.786 -7.085 -16.663 1.00 80.12 315 SER A C 1
ATOM 2328 O O . SER A 1 315 ? 13.738 -7.477 -17.350 1.00 80.12 315 SER A O 1
ATOM 2330 N N . ILE A 1 316 ? 12.907 -6.205 -15.671 1.00 78.06 316 ILE A N 1
ATOM 2331 C CA . ILE A 1 316 ? 14.154 -5.706 -15.091 1.00 78.06 316 ILE A CA 1
ATOM 2332 C C . ILE A 1 316 ? 13.954 -5.471 -13.594 1.00 78.06 316 ILE A C 1
ATOM 2334 O O . ILE A 1 316 ? 12.931 -4.938 -13.169 1.00 78.06 316 ILE A O 1
ATOM 2338 N N . THR A 1 317 ? 14.965 -5.819 -12.813 1.00 73.69 317 THR A N 1
ATOM 2339 C CA . THR A 1 317 ? 15.077 -5.425 -11.411 1.00 73.69 317 THR A CA 1
ATOM 2340 C C . THR A 1 317 ? 15.939 -4.170 -11.319 1.00 73.69 317 THR A C 1
ATOM 2342 O O . THR A 1 317 ? 16.968 -4.075 -11.990 1.00 73.69 317 THR A O 1
ATOM 2345 N N . ILE A 1 318 ? 15.492 -3.181 -10.550 1.00 72.31 318 ILE A N 1
ATOM 2346 C CA . ILE A 1 318 ? 16.122 -1.865 -10.413 1.00 72.31 318 ILE A CA 1
ATOM 2347 C C . ILE A 1 318 ? 16.100 -1.416 -8.954 1.00 72.31 318 ILE A C 1
ATOM 2349 O O . ILE A 1 318 ? 15.105 -1.611 -8.271 1.00 72.31 318 ILE A O 1
ATOM 2353 N N . ASN A 1 319 ? 17.159 -0.753 -8.488 1.00 67.50 319 ASN A N 1
ATOM 2354 C CA . ASN A 1 319 ? 17.156 -0.072 -7.192 1.00 67.50 319 ASN A CA 1
ATOM 2355 C C . ASN A 1 319 ? 16.810 1.415 -7.385 1.00 67.50 319 ASN A C 1
ATOM 2357 O O . ASN A 1 319 ? 17.374 2.070 -8.269 1.00 67.50 319 ASN A O 1
ATOM 2361 N N . SER A 1 320 ? 15.897 1.955 -6.576 1.00 64.00 320 SER A N 1
ATOM 2362 C CA . SER A 1 320 ? 15.478 3.361 -6.657 1.00 64.00 320 SER A CA 1
ATOM 2363 C C . SER A 1 320 ? 16.608 4.348 -6.335 1.00 64.00 320 SER A C 1
ATOM 2365 O O . SER A 1 320 ? 16.561 5.496 -6.780 1.00 64.00 320 SER A O 1
ATOM 2367 N N . GLY A 1 321 ? 17.653 3.930 -5.614 1.00 59.47 321 GLY A N 1
ATOM 2368 C CA . GLY A 1 321 ? 18.669 4.832 -5.068 1.00 59.47 321 GLY A CA 1
ATOM 2369 C C . GLY A 1 321 ? 18.015 5.934 -4.229 1.00 59.47 321 GLY A C 1
ATOM 2370 O O . GLY A 1 321 ? 16.950 5.744 -3.667 1.00 59.47 321 GLY A O 1
ATOM 2371 N N . ASP A 1 322 ? 18.564 7.144 -4.192 1.00 52.75 322 ASP A N 1
ATOM 2372 C CA . ASP A 1 322 ? 17.950 8.243 -3.419 1.00 52.75 322 ASP A CA 1
ATOM 2373 C C . ASP A 1 322 ? 16.627 8.800 -4.017 1.00 52.75 322 ASP A C 1
ATOM 2375 O O . ASP A 1 322 ? 16.182 9.880 -3.622 1.00 52.75 322 ASP A O 1
ATOM 2379 N N . LEU A 1 323 ? 16.024 8.144 -5.017 1.00 53.16 323 LEU A N 1
ATOM 2380 C CA . LEU A 1 323 ? 14.804 8.615 -5.674 1.00 53.16 323 LEU A CA 1
ATOM 2381 C C . LEU A 1 323 ? 13.558 8.226 -4.872 1.00 53.16 323 LEU A C 1
ATOM 2383 O O . LEU A 1 323 ? 13.407 7.083 -4.465 1.00 53.16 323 LEU A O 1
ATOM 2387 N N . GLU A 1 324 ? 12.638 9.179 -4.731 1.00 60.12 324 GLU A N 1
ATOM 2388 C CA . GLU A 1 324 ? 11.324 8.989 -4.088 1.00 60.12 324 GLU A CA 1
ATOM 2389 C C . GLU A 1 324 ? 10.187 8.816 -5.123 1.00 60.12 324 GLU A C 1
ATOM 2391 O O . GLU A 1 324 ? 9.034 8.579 -4.775 1.00 60.12 324 GLU A O 1
ATOM 2396 N N . GLU A 1 325 ? 10.493 8.955 -6.419 1.00 64.56 325 GLU A N 1
ATOM 2397 C CA . GLU A 1 325 ? 9.553 8.763 -7.531 1.00 64.56 325 GLU A CA 1
ATOM 2398 C C . GLU A 1 325 ? 10.276 8.216 -8.771 1.00 64.56 325 GLU A C 1
ATOM 2400 O O . GLU A 1 325 ? 11.379 8.661 -9.111 1.00 64.56 325 GLU A O 1
ATOM 2405 N N . LEU A 1 326 ? 9.621 7.313 -9.505 1.00 78.38 326 LEU A N 1
ATOM 2406 C CA . LEU A 1 326 ? 10.105 6.721 -10.755 1.00 78.38 326 LEU A CA 1
ATOM 2407 C C . LEU A 1 326 ? 9.126 6.988 -11.901 1.00 78.38 326 LEU A C 1
ATOM 2409 O O . LEU A 1 326 ? 7.918 6.828 -11.746 1.00 78.38 326 LEU A O 1
ATOM 2413 N N . GLN A 1 327 ? 9.642 7.360 -13.075 1.00 91.62 327 GLN A N 1
ATOM 2414 C CA . GLN A 1 327 ? 8.856 7.405 -14.308 1.00 91.62 327 GLN A CA 1
ATOM 2415 C C . GLN A 1 327 ? 9.067 6.113 -15.096 1.00 91.62 327 GLN A C 1
ATOM 2417 O O . GLN A 1 327 ? 10.181 5.803 -15.528 1.00 91.62 327 GLN A O 1
ATOM 2422 N N . ILE A 1 328 ? 7.979 5.383 -15.313 1.00 94.75 328 ILE A N 1
ATOM 2423 C CA . ILE A 1 328 ? 7.946 4.114 -16.030 1.00 94.75 328 ILE A CA 1
ATOM 2424 C C . ILE A 1 328 ? 7.572 4.370 -17.486 1.00 94.75 328 ILE A C 1
ATOM 2426 O O . ILE A 1 328 ? 6.556 5.003 -17.765 1.00 94.75 328 ILE A O 1
ATOM 2430 N N . ASN A 1 329 ? 8.369 3.853 -18.420 1.00 96.06 329 ASN A N 1
ATOM 2431 C CA . ASN A 1 329 ? 8.139 3.972 -19.857 1.00 96.06 329 ASN A CA 1
ATOM 2432 C C . ASN A 1 329 ? 7.899 2.597 -20.494 1.00 96.06 329 ASN A C 1
ATOM 2434 O O . ASN A 1 329 ? 8.719 1.696 -20.354 1.00 96.06 329 ASN A O 1
ATOM 2438 N N . CYS A 1 330 ? 6.855 2.483 -21.310 1.00 97.44 330 CYS A N 1
ATOM 2439 C CA . CYS A 1 330 ? 6.678 1.461 -22.341 1.00 97.44 330 CYS A CA 1
ATOM 2440 C C . CYS A 1 330 ? 7.209 2.007 -23.674 1.00 97.44 330 CYS A C 1
ATOM 2442 O O . CYS A 1 330 ? 6.525 2.776 -24.352 1.00 97.44 330 CYS A O 1
ATOM 2444 N N . LEU A 1 331 ? 8.448 1.664 -24.027 1.00 96.62 331 LEU A N 1
ATOM 2445 C CA . LEU A 1 331 ? 9.216 2.241 -25.132 1.00 96.62 331 LEU A CA 1
ATOM 2446 C C . LEU A 1 331 ? 9.001 1.512 -26.462 1.00 96.62 331 LEU A C 1
ATOM 2448 O O . LEU A 1 331 ? 9.181 0.300 -26.564 1.00 96.62 331 LEU A O 1
ATOM 2452 N N . PHE A 1 332 ? 8.750 2.281 -27.519 1.00 97.44 332 PHE A N 1
ATOM 2453 C CA . PHE A 1 332 ? 8.769 1.868 -28.920 1.00 97.44 332 PHE A CA 1
ATOM 2454 C C . PHE A 1 332 ? 9.860 2.628 -29.679 1.00 97.44 332 PHE A C 1
ATOM 2456 O O . PHE A 1 332 ? 9.895 3.854 -29.660 1.00 97.44 332 PHE A O 1
ATOM 2463 N N . GLY A 1 333 ? 10.731 1.908 -30.383 1.00 92.94 333 GLY A N 1
ATOM 2464 C CA . GLY A 1 333 ? 11.973 2.461 -30.923 1.00 92.94 333 GLY A CA 1
ATOM 2465 C C . GLY A 1 333 ? 13.083 2.337 -29.890 1.00 92.94 333 GLY A C 1
ATOM 2466 O O . GLY A 1 333 ? 13.943 1.464 -30.038 1.00 92.94 333 GLY A O 1
ATOM 2467 N N . GLY A 1 334 ? 13.008 3.158 -28.839 1.00 85.12 334 GLY A N 1
ATOM 2468 C CA . GLY A 1 334 ? 13.910 3.157 -27.692 1.00 85.12 334 GLY A CA 1
ATOM 2469 C C . GLY A 1 334 ? 15.321 3.580 -28.081 1.00 85.12 334 GLY A C 1
ATOM 2470 O O . GLY A 1 334 ? 16.107 2.750 -28.537 1.00 85.12 334 GLY A O 1
ATOM 2471 N N . TYR A 1 335 ? 15.663 4.853 -27.864 1.00 89.75 335 TYR A N 1
ATOM 2472 C CA . TYR A 1 335 ? 16.970 5.446 -28.188 1.00 89.75 335 TYR A CA 1
ATOM 2473 C C . TYR A 1 335 ? 17.308 5.386 -29.685 1.00 89.75 335 TYR A C 1
ATOM 2475 O O . TYR A 1 335 ? 18.426 5.067 -30.111 1.00 89.75 335 TYR A O 1
ATOM 2483 N N . GLY A 1 336 ? 16.310 5.703 -30.501 1.00 90.94 336 GLY A N 1
ATOM 2484 C CA . GLY A 1 336 ? 16.336 5.664 -31.956 1.00 90.94 336 GLY A CA 1
ATOM 2485 C C . GLY A 1 336 ? 15.007 5.160 -32.519 1.00 90.94 336 GLY A C 1
ATOM 2486 O O . GLY A 1 336 ? 14.153 4.647 -31.805 1.00 90.94 336 GLY A O 1
ATOM 2487 N N . GLU A 1 337 ? 14.829 5.287 -33.830 1.00 97.38 337 GLU A N 1
ATOM 2488 C CA . GLU A 1 337 ? 13.529 5.027 -34.453 1.00 97.38 337 GLU A CA 1
ATOM 2489 C C . GLU A 1 337 ? 13.321 3.545 -34.822 1.00 97.38 337 GLU A C 1
ATOM 2491 O O . GLU A 1 337 ? 14.219 2.892 -35.369 1.00 97.38 337 GLU A O 1
ATOM 2496 N N . ALA A 1 338 ? 12.097 3.042 -34.631 1.00 97.50 338 ALA A N 1
ATOM 2497 C CA . ALA A 1 338 ? 11.612 1.780 -35.190 1.00 97.50 338 ALA A CA 1
ATOM 2498 C C . ALA A 1 338 ? 10.334 1.969 -36.025 1.00 97.50 338 ALA A C 1
ATOM 2500 O O . ALA A 1 338 ? 9.560 2.906 -35.846 1.00 97.50 338 ALA A O 1
ATOM 2501 N N . THR A 1 339 ? 10.120 1.055 -36.967 1.00 98.06 339 THR A N 1
ATOM 2502 C CA . THR A 1 339 ? 8.865 0.878 -37.718 1.00 98.06 339 THR A CA 1
ATOM 2503 C C . THR A 1 339 ? 8.161 -0.387 -37.247 1.00 98.06 339 THR A C 1
ATOM 2505 O O . THR A 1 339 ? 8.810 -1.235 -36.646 1.00 98.06 339 THR A O 1
ATOM 2508 N N . GLY A 1 340 ? 6.872 -0.547 -37.540 1.00 97.88 340 GLY A N 1
ATOM 2509 C CA . GLY A 1 340 ? 6.064 -1.696 -37.123 1.00 97.88 340 GLY A CA 1
ATOM 2510 C C . GLY A 1 340 ? 5.060 -1.315 -36.043 1.00 97.88 340 GLY A C 1
ATOM 2511 O O . GLY A 1 340 ? 4.606 -0.171 -35.993 1.00 97.88 340 GLY A O 1
ATOM 2512 N N . THR A 1 341 ? 4.682 -2.275 -35.207 1.00 98.38 341 THR A N 1
ATOM 2513 C CA . THR A 1 341 ? 3.656 -2.097 -34.175 1.00 98.38 341 THR A CA 1
ATOM 2514 C C . THR A 1 341 ? 4.030 -2.869 -32.919 1.00 98.38 341 THR A C 1
ATOM 2516 O O . THR A 1 341 ? 4.429 -4.028 -33.015 1.00 98.38 341 THR A O 1
ATOM 2519 N N . ALA A 1 342 ? 3.892 -2.243 -31.756 1.00 98.12 342 ALA A N 1
ATOM 2520 C CA . ALA A 1 342 ? 4.066 -2.876 -30.457 1.00 98.12 342 ALA A CA 1
ATOM 2521 C C . ALA A 1 342 ? 2.851 -2.610 -29.568 1.00 98.12 342 ALA A C 1
ATOM 2523 O O . ALA A 1 342 ? 2.262 -1.532 -29.641 1.00 98.12 342 ALA A O 1
ATOM 2524 N N . TRP A 1 343 ? 2.508 -3.594 -28.746 1.00 98.31 343 TRP A N 1
ATOM 2525 C CA . TRP A 1 343 ? 1.502 -3.512 -27.697 1.00 98.31 343 TRP A CA 1
ATOM 2526 C C . TRP A 1 343 ? 2.157 -3.831 -26.357 1.00 98.31 343 TRP A C 1
ATOM 2528 O O . TRP A 1 343 ? 3.027 -4.704 -26.313 1.00 98.31 343 TRP A O 1
ATOM 2538 N N . PHE A 1 344 ? 1.725 -3.150 -25.303 1.00 97.69 344 PHE A N 1
ATOM 2539 C CA . PHE A 1 344 ? 2.176 -3.342 -23.927 1.00 97.69 344 PHE A CA 1
ATOM 2540 C C . PHE A 1 344 ? 0.953 -3.532 -23.044 1.00 97.69 344 PHE A C 1
ATOM 2542 O O . PHE A 1 344 ? -0.035 -2.814 -23.222 1.00 97.69 344 PHE A O 1
ATOM 2549 N N . ASP A 1 345 ? 1.030 -4.495 -22.138 1.00 86.69 345 ASP A N 1
ATOM 2550 C CA . ASP A 1 345 ? -0.035 -4.826 -21.203 1.00 86.69 345 ASP A CA 1
ATOM 2551 C C . ASP A 1 345 ? 0.515 -5.401 -19.890 1.00 86.69 345 ASP A C 1
ATOM 2553 O O . ASP A 1 345 ? 1.683 -5.803 -19.847 1.00 86.69 345 ASP A O 1
ATOM 2557 N N . SER A 1 346 ? -0.317 -5.420 -18.846 1.00 83.19 346 SER A N 1
ATOM 2558 C CA . SER A 1 346 ? -0.012 -5.913 -17.495 1.00 83.19 346 SER A CA 1
ATOM 2559 C C . SER A 1 346 ? 1.350 -5.426 -17.003 1.00 83.19 346 SER A C 1
ATOM 2561 O O . SER A 1 346 ? 2.253 -6.216 -16.719 1.00 83.19 346 SER A O 1
ATOM 2563 N N . VAL A 1 347 ? 1.532 -4.102 -16.976 1.00 86.00 347 VAL A N 1
ATOM 2564 C CA . VAL A 1 347 ? 2.776 -3.495 -16.489 1.00 86.00 347 VAL A CA 1
ATOM 2565 C C . VAL A 1 347 ? 2.807 -3.590 -14.973 1.00 86.00 347 VAL A C 1
ATOM 2567 O O . VAL A 1 347 ? 1.891 -3.126 -14.305 1.00 86.00 347 VAL A O 1
ATOM 2570 N N . SER A 1 348 ? 3.867 -4.145 -14.410 1.00 80.69 348 SER A N 1
ATOM 2571 C CA . SER A 1 348 ? 3.998 -4.308 -12.969 1.00 80.69 348 SER A CA 1
ATOM 2572 C C . SER A 1 348 ? 5.215 -3.580 -12.444 1.00 80.69 348 SER A C 1
ATOM 2574 O O . SER A 1 348 ? 6.295 -3.740 -13.002 1.00 80.69 348 SER A O 1
ATOM 2576 N N . LEU A 1 349 ? 5.042 -2.794 -11.383 1.00 77.88 349 LEU A N 1
ATOM 2577 C CA . LEU A 1 349 ? 6.138 -2.361 -10.525 1.00 77.88 349 LEU A CA 1
ATOM 2578 C C . LEU A 1 349 ? 5.835 -2.849 -9.113 1.00 77.88 349 LEU A C 1
ATOM 2580 O O . LEU A 1 349 ? 4.969 -2.299 -8.433 1.00 77.88 349 LEU A O 1
ATOM 2584 N N . THR A 1 350 ? 6.542 -3.884 -8.689 1.00 62.19 350 THR A N 1
ATOM 2585 C CA . THR A 1 350 ? 6.406 -4.473 -7.354 1.00 62.19 350 THR A CA 1
ATOM 2586 C C . THR A 1 350 ? 7.718 -4.320 -6.612 1.00 62.19 350 THR A C 1
ATOM 2588 O O . THR A 1 350 ? 8.773 -4.524 -7.211 1.00 62.19 350 THR A O 1
ATOM 2591 N N . ASP A 1 351 ? 7.656 -3.995 -5.325 1.00 62.00 351 ASP A N 1
ATOM 2592 C CA . ASP A 1 351 ? 8.747 -4.293 -4.393 1.00 62.00 351 ASP A CA 1
ATOM 2593 C C . ASP A 1 351 ? 8.719 -5.816 -4.179 1.00 62.00 351 ASP A C 1
ATOM 2595 O O . ASP A 1 351 ? 7.755 -6.303 -3.585 1.00 62.00 351 ASP A O 1
ATOM 2599 N N . PRO A 1 352 ? 9.659 -6.586 -4.761 1.00 46.75 352 PRO A N 1
ATOM 2600 C CA . PRO A 1 352 ? 9.619 -8.043 -4.738 1.00 46.75 352 PRO A CA 1
ATOM 2601 C C . PRO A 1 352 ? 9.948 -8.624 -3.355 1.00 46.75 352 PRO A C 1
ATOM 2603 O O . PRO A 1 352 ? 9.697 -9.809 -3.126 1.00 46.75 352 PRO A O 1
ATOM 2606 N N . ASP A 1 353 ? 10.499 -7.816 -2.449 1.00 40.28 353 ASP A N 1
ATOM 2607 C CA . ASP A 1 353 ? 11.131 -8.309 -1.236 1.00 40.28 353 ASP A CA 1
ATOM 2608 C C . ASP A 1 353 ? 10.479 -7.779 0.051 1.00 40.28 353 ASP A C 1
ATOM 2610 O O . ASP A 1 353 ? 10.597 -8.415 1.100 1.00 40.28 353 ASP A O 1
ATOM 2614 N N . GLY A 1 354 ? 9.759 -6.657 -0.014 1.00 53.69 354 GLY A N 1
ATOM 2615 C CA . GLY A 1 354 ? 9.385 -5.887 1.168 1.00 53.69 354 GLY A CA 1
ATOM 2616 C C . GLY A 1 354 ? 10.573 -5.066 1.681 1.00 53.69 354 GLY A C 1
ATOM 2617 O O . GLY A 1 354 ? 11.659 -5.082 1.108 1.00 53.69 354 GLY A O 1
ATOM 2618 N N . THR A 1 355 ? 10.402 -4.329 2.784 1.00 54.47 355 THR A N 1
ATOM 2619 C CA . THR A 1 355 ? 11.441 -3.398 3.260 1.00 54.47 355 THR A CA 1
ATOM 2620 C C . THR A 1 355 ? 12.761 -4.124 3.560 1.00 54.47 355 THR A C 1
ATOM 2622 O O . THR A 1 355 ? 12.838 -4.896 4.521 1.00 54.47 355 THR A O 1
ATOM 2625 N N . ASP A 1 356 ? 13.813 -3.836 2.785 1.00 65.25 356 ASP A N 1
ATOM 2626 C CA . ASP A 1 356 ? 15.173 -4.286 3.090 1.00 65.25 356 ASP A CA 1
ATOM 2627 C C . ASP A 1 356 ? 15.695 -3.552 4.329 1.00 65.25 356 ASP A C 1
ATOM 2629 O O . ASP A 1 356 ? 15.900 -2.336 4.341 1.00 65.25 356 ASP A O 1
ATOM 2633 N N . VAL A 1 357 ? 15.895 -4.299 5.411 1.00 74.25 357 VAL A N 1
ATOM 2634 C CA . VAL A 1 357 ? 16.405 -3.758 6.673 1.00 74.25 357 VAL A CA 1
ATOM 2635 C C . VAL A 1 357 ? 17.938 -3.748 6.727 1.00 74.25 357 VAL A C 1
ATOM 2637 O O . VAL A 1 357 ? 18.516 -3.268 7.709 1.00 74.25 357 VAL A O 1
ATOM 2640 N N . LEU A 1 358 ? 18.626 -4.271 5.704 1.00 79.69 358 LEU A N 1
ATOM 2641 C CA . LEU A 1 358 ? 20.084 -4.297 5.603 1.00 79.69 358 LEU A CA 1
ATOM 2642 C C . LEU A 1 358 ? 20.621 -3.060 4.867 1.00 79.69 358 LEU A C 1
ATOM 2644 O O . LEU A 1 358 ? 20.394 -2.848 3.684 1.00 79.69 358 LEU A O 1
ATOM 2648 N N . SER A 1 359 ? 21.442 -2.263 5.552 1.00 77.81 359 SER A N 1
ATOM 2649 C CA . SER A 1 359 ? 22.138 -1.134 4.920 1.00 77.81 359 SER A CA 1
ATOM 2650 C C . SER A 1 359 ? 23.409 -1.567 4.179 1.00 77.81 359 SER A C 1
ATOM 2652 O O . SER A 1 359 ? 24.131 -2.461 4.628 1.00 77.81 359 SER A O 1
ATOM 2654 N N . ASN A 1 360 ? 23.720 -0.872 3.077 1.00 83.12 360 ASN A N 1
ATOM 2655 C CA . ASN A 1 360 ? 24.930 -1.063 2.264 1.00 83.12 360 ASN A CA 1
ATOM 2656 C C . ASN A 1 360 ? 25.164 -2.529 1.833 1.00 83.12 360 ASN A C 1
ATOM 2658 O O . ASN A 1 360 ? 26.290 -3.036 1.869 1.00 83.12 360 ASN A O 1
ATOM 2662 N N . GLY A 1 361 ? 24.090 -3.222 1.451 1.00 85.31 361 GLY A N 1
ATOM 2663 C CA . GLY A 1 361 ? 24.126 -4.586 0.923 1.00 85.31 361 GLY A CA 1
ATOM 2664 C C . GLY A 1 361 ? 24.764 -4.712 -0.467 1.00 85.31 361 GLY A C 1
ATOM 2665 O O . GLY A 1 361 ? 25.354 -5.747 -0.773 1.00 85.31 361 GLY A O 1
ATOM 2666 N N . SER A 1 362 ? 24.717 -3.637 -1.264 1.00 83.06 362 SER A N 1
ATOM 2667 C CA . SER A 1 362 ? 25.407 -3.480 -2.559 1.00 83.06 362 SER A CA 1
ATOM 2668 C C . SER A 1 362 ? 26.890 -3.124 -2.429 1.00 83.06 362 SER A C 1
ATOM 2670 O O . SER A 1 362 ? 27.626 -3.072 -3.406 1.00 83.06 362 SER A O 1
ATOM 2672 N N . PHE A 1 363 ? 27.348 -2.830 -1.209 1.00 87.38 363 PHE A N 1
ATOM 2673 C CA . PHE A 1 363 ? 28.725 -2.455 -0.906 1.00 87.38 363 PHE A CA 1
ATOM 2674 C C . PHE A 1 363 ? 29.257 -1.216 -1.633 1.00 87.38 363 PHE A C 1
ATOM 2676 O O . PHE A 1 363 ? 30.463 -1.026 -1.615 1.00 87.38 363 PHE A O 1
ATOM 2683 N N . GLU A 1 364 ? 28.449 -0.349 -2.243 1.00 84.50 364 GLU A N 1
ATOM 2684 C CA . GLU A 1 364 ? 28.974 0.836 -2.946 1.00 84.50 364 GLU A CA 1
ATOM 2685 C C . GLU A 1 364 ? 29.438 1.951 -1.985 1.00 84.50 364 GLU A C 1
ATOM 2687 O O . GLU A 1 364 ? 30.244 2.823 -2.345 1.00 84.50 364 GLU A O 1
ATOM 2692 N N . GLU A 1 365 ? 28.993 1.920 -0.727 1.00 82.56 365 GLU A N 1
ATOM 2693 C CA . GLU A 1 365 ? 29.398 2.885 0.289 1.00 82.56 365 GLU A CA 1
ATOM 2694 C C . GLU A 1 365 ? 30.654 2.441 1.040 1.00 82.56 365 GLU A C 1
ATOM 2696 O O . GLU A 1 365 ? 30.796 1.289 1.450 1.00 82.56 365 GLU A O 1
ATOM 2701 N N . SER A 1 366 ? 31.571 3.382 1.303 1.00 81.81 366 SER A N 1
ATOM 2702 C CA . SER A 1 366 ? 32.841 3.100 1.986 1.00 81.81 366 SER A CA 1
ATOM 2703 C C . SER A 1 366 ? 33.120 4.018 3.175 1.00 81.81 366 SER A C 1
ATOM 2705 O O . SER A 1 366 ? 32.799 5.210 3.181 1.00 81.81 366 SER A O 1
ATOM 2707 N N . THR A 1 367 ? 33.826 3.493 4.179 1.00 70.69 367 THR A N 1
ATOM 2708 C CA . THR A 1 367 ? 34.321 4.293 5.310 1.00 70.69 367 THR A CA 1
ATOM 2709 C C . THR A 1 367 ? 35.511 5.159 4.865 1.00 70.69 367 THR A C 1
ATOM 2711 O O . THR A 1 367 ? 36.667 4.733 4.815 1.00 70.69 367 THR A O 1
ATOM 2714 N N . GLY A 1 368 ? 35.235 6.406 4.480 1.00 55.06 368 GLY A N 1
ATOM 2715 C CA . GLY A 1 368 ? 36.206 7.295 3.834 1.00 55.06 368 GLY A CA 1
ATOM 2716 C C . GLY A 1 368 ? 37.607 7.393 4.482 1.00 55.06 368 GLY A C 1
ATOM 2717 O O . GLY A 1 368 ? 37.782 7.496 5.696 1.00 55.06 368 GLY A O 1
ATOM 2718 N N . SER A 1 369 ? 38.624 7.499 3.614 1.00 48.00 369 SER A N 1
ATOM 2719 C CA . SER A 1 369 ? 40.046 7.852 3.839 1.00 48.00 369 SER A CA 1
ATOM 2720 C C . SER A 1 369 ? 40.990 6.862 4.543 1.00 48.00 369 SER A C 1
ATOM 2722 O O . SER A 1 369 ? 42.186 7.163 4.641 1.00 48.00 369 SER A O 1
ATOM 2724 N N . ASN A 1 370 ? 40.528 5.685 4.971 1.00 53.66 370 ASN A N 1
ATOM 2725 C CA . ASN A 1 370 ? 41.439 4.620 5.400 1.00 53.66 370 ASN A CA 1
ATOM 2726 C C . ASN A 1 370 ? 41.920 3.797 4.197 1.00 53.66 370 ASN A C 1
ATOM 2728 O O . ASN A 1 370 ? 41.151 3.476 3.303 1.00 53.66 370 ASN A O 1
ATOM 2732 N N . GLU A 1 371 ? 43.216 3.483 4.180 1.00 52.53 371 GLU A N 1
ATOM 2733 C CA . GLU A 1 371 ? 43.844 2.601 3.191 1.00 52.53 371 GLU A CA 1
ATOM 2734 C C . GLU A 1 371 ? 44.191 1.265 3.873 1.00 52.53 371 GLU A C 1
ATOM 2736 O O . GLU A 1 371 ? 44.989 1.276 4.824 1.00 52.53 371 GLU A O 1
ATOM 2741 N N . PRO A 1 372 ? 43.654 0.121 3.404 1.00 59.41 372 PRO A N 1
ATOM 2742 C CA . PRO A 1 372 ? 42.729 -0.012 2.271 1.00 59.41 372 PRO A CA 1
ATOM 2743 C C . PRO A 1 372 ? 41.305 0.461 2.612 1.00 59.41 372 PRO A C 1
ATOM 2745 O O . PRO A 1 372 ? 40.901 0.392 3.774 1.00 59.41 372 PRO A O 1
ATOM 2748 N N . ALA A 1 373 ? 40.575 0.924 1.591 1.00 69.38 373 ALA A N 1
ATOM 2749 C CA . ALA A 1 373 ? 39.155 1.250 1.697 1.00 69.38 373 ALA A CA 1
ATOM 2750 C C . ALA A 1 373 ? 38.355 0.013 2.137 1.00 69.38 373 ALA A C 1
ATOM 2752 O O . ALA A 1 373 ? 38.703 -1.116 1.782 1.00 69.38 373 ALA A O 1
ATOM 2753 N N . MET A 1 374 ? 37.317 0.235 2.938 1.00 82.25 374 MET A N 1
ATOM 2754 C CA . MET A 1 374 ? 36.416 -0.803 3.433 1.00 82.25 374 MET A CA 1
ATOM 2755 C C . MET A 1 374 ? 34.973 -0.365 3.193 1.00 82.25 374 MET A C 1
ATOM 2757 O O . MET A 1 374 ? 34.710 0.837 3.350 1.00 82.25 374 MET A O 1
ATOM 2761 N N . PRO A 1 375 ? 34.065 -1.302 2.874 1.00 87.25 375 PRO A N 1
ATOM 2762 C CA . PRO A 1 375 ? 32.635 -1.015 2.837 1.00 87.25 375 PRO A CA 1
ATOM 2763 C C . PRO A 1 375 ? 32.163 -0.426 4.178 1.00 87.25 375 PRO A C 1
ATOM 2765 O O . PRO A 1 375 ? 32.689 -0.785 5.237 1.00 87.25 375 PRO A O 1
ATOM 2768 N N . ALA A 1 376 ? 31.229 0.523 4.138 1.00 82.62 376 ALA A N 1
ATOM 2769 C CA . ALA A 1 376 ? 30.527 1.016 5.324 1.00 82.62 376 ALA A CA 1
ATOM 2770 C C . ALA A 1 376 ? 29.756 -0.127 6.001 1.00 82.62 376 ALA A C 1
ATOM 2772 O O . ALA A 1 376 ? 29.319 -1.038 5.316 1.00 82.62 376 ALA A O 1
ATOM 2773 N N . ASP A 1 377 ? 29.654 -0.111 7.332 1.00 83.69 377 ASP A N 1
ATOM 2774 C CA . ASP A 1 377 ? 28.823 -1.028 8.146 1.00 83.69 377 ASP A CA 1
ATOM 2775 C C . ASP A 1 377 ? 29.165 -2.532 8.111 1.00 83.69 377 ASP A C 1
ATOM 2777 O O . ASP A 1 377 ? 28.577 -3.340 8.838 1.00 83.69 377 ASP A O 1
ATOM 2781 N N . TRP A 1 378 ? 30.213 -2.897 7.372 1.00 91.25 378 TRP A N 1
ATOM 2782 C CA . TRP A 1 378 ? 30.745 -4.252 7.291 1.00 91.25 378 TRP A CA 1
ATOM 2783 C C . TRP A 1 378 ? 32.139 -4.354 7.916 1.00 91.25 378 TRP A C 1
ATOM 2785 O O . TRP A 1 378 ? 33.044 -3.549 7.676 1.00 91.25 378 TRP A O 1
ATOM 2795 N N . THR A 1 379 ? 32.358 -5.412 8.692 1.00 92.25 379 THR A N 1
ATOM 2796 C CA . THR A 1 379 ? 33.654 -5.748 9.291 1.00 92.25 379 THR A CA 1
ATOM 2797 C C . THR A 1 379 ? 34.123 -7.131 8.843 1.00 92.25 379 THR A C 1
ATOM 2799 O O . THR A 1 379 ? 33.424 -7.838 8.124 1.00 92.25 379 THR A O 1
ATOM 2802 N N . THR A 1 380 ? 35.346 -7.525 9.211 1.00 93.94 380 THR A N 1
ATOM 2803 C CA . THR A 1 380 ? 35.926 -8.822 8.817 1.00 93.94 380 THR A CA 1
ATOM 2804 C C . THR A 1 380 ? 36.337 -9.641 10.027 1.00 93.94 380 THR A C 1
ATOM 2806 O O . THR A 1 380 ? 36.819 -9.102 11.028 1.00 93.94 380 THR A O 1
ATOM 2809 N N . ASN A 1 381 ? 36.225 -10.966 9.927 1.00 93.62 381 ASN A N 1
ATOM 2810 C CA . ASN A 1 381 ? 36.746 -11.868 10.948 1.00 93.62 381 ASN A CA 1
ATOM 2811 C C . ASN A 1 381 ? 37.194 -13.219 10.375 1.00 93.62 381 ASN A C 1
ATOM 2813 O O . ASN A 1 381 ? 36.501 -13.832 9.574 1.00 93.62 381 ASN A O 1
ATOM 2817 N N . THR A 1 382 ? 38.344 -13.723 10.839 1.00 95.06 382 THR A N 1
ATOM 2818 C CA . THR A 1 382 ? 38.870 -15.048 10.457 1.00 95.06 382 THR A CA 1
ATOM 2819 C C . THR A 1 382 ? 38.819 -15.986 11.657 1.00 95.06 382 THR A C 1
ATOM 2821 O O . THR A 1 382 ? 39.607 -15.844 12.594 1.00 95.06 382 THR A O 1
ATOM 2824 N N . PHE A 1 383 ? 37.928 -16.971 11.621 1.00 89.94 383 PHE A N 1
ATOM 2825 C CA . PHE A 1 383 ? 37.771 -17.970 12.676 1.00 89.94 383 PHE A CA 1
ATOM 2826 C C . PHE A 1 383 ? 38.878 -19.030 12.641 1.00 89.94 383 PHE A C 1
ATOM 2828 O O . PHE A 1 383 ? 39.379 -19.447 13.690 1.00 89.94 383 PHE A O 1
ATOM 2835 N N . ALA A 1 384 ? 39.300 -19.444 11.442 1.00 90.19 384 ALA A N 1
ATOM 2836 C CA . ALA A 1 384 ? 40.361 -20.428 11.254 1.00 90.19 384 ALA A CA 1
ATOM 2837 C C . ALA A 1 384 ? 41.171 -20.176 9.976 1.00 90.19 384 ALA A C 1
ATOM 2839 O O . ALA A 1 384 ? 40.675 -19.636 8.993 1.00 90.19 384 ALA A O 1
ATOM 2840 N N . GLY A 1 385 ? 42.434 -20.613 9.975 1.00 92.25 385 GLY A N 1
ATOM 2841 C CA . GLY A 1 385 ? 43.288 -20.547 8.790 1.00 92.25 385 GLY A CA 1
ATOM 2842 C C . GLY A 1 385 ? 43.844 -19.152 8.495 1.00 92.25 385 GLY A C 1
ATOM 2843 O O . GLY A 1 385 ? 44.261 -18.434 9.405 1.00 92.25 385 GLY A O 1
ATOM 2844 N N . THR A 1 386 ? 43.965 -18.797 7.217 1.00 94.94 386 THR A N 1
ATOM 2845 C CA . THR A 1 386 ? 44.498 -17.493 6.782 1.00 94.94 386 THR A CA 1
ATOM 2846 C C . THR A 1 386 ? 43.736 -17.002 5.562 1.00 94.94 386 THR A C 1
ATOM 2848 O O . THR A 1 386 ? 43.830 -17.623 4.505 1.00 94.94 386 THR A O 1
ATOM 2851 N N . ALA A 1 387 ? 43.002 -15.901 5.718 1.00 96.00 387 ALA A N 1
ATOM 2852 C CA . ALA A 1 387 ? 42.229 -15.261 4.660 1.00 96.00 387 ALA A CA 1
ATOM 2853 C C . ALA A 1 387 ? 42.828 -13.905 4.270 1.00 96.00 387 ALA A C 1
ATOM 2855 O O . ALA A 1 387 ? 43.419 -13.209 5.101 1.00 96.00 387 ALA A O 1
ATOM 2856 N N . GLU A 1 388 ? 42.649 -13.538 3.007 1.00 96.31 388 GLU A N 1
ATOM 2857 C CA . GLU A 1 388 ? 42.864 -12.195 2.483 1.00 96.31 388 GLU A CA 1
ATOM 2858 C C . GLU A 1 388 ? 41.499 -11.590 2.138 1.00 96.31 388 GLU A C 1
ATOM 2860 O O . GLU A 1 388 ? 40.714 -12.210 1.418 1.00 96.31 388 GLU A O 1
ATOM 2865 N N . TYR A 1 389 ? 41.231 -10.396 2.670 1.00 95.06 389 TYR A N 1
ATOM 2866 C CA . TYR A 1 389 ? 40.009 -9.629 2.431 1.00 95.06 389 TYR A CA 1
ATOM 2867 C C . TYR A 1 389 ? 40.298 -8.525 1.428 1.00 95.06 389 TYR A C 1
ATOM 2869 O O . TYR A 1 389 ? 41.355 -7.889 1.489 1.00 95.06 389 TYR A O 1
ATOM 2877 N N . THR A 1 390 ? 39.385 -8.289 0.499 1.00 93.56 390 THR A N 1
ATOM 2878 C CA . THR A 1 390 ? 39.515 -7.216 -0.488 1.00 93.56 390 THR A CA 1
ATOM 2879 C C . THR A 1 390 ? 38.150 -6.589 -0.718 1.00 93.56 390 THR A C 1
ATOM 2881 O O . THR A 1 390 ? 37.176 -7.302 -0.923 1.00 93.56 390 THR A O 1
ATOM 2884 N N . TYR A 1 391 ? 38.102 -5.263 -0.651 1.00 91.94 391 TYR A N 1
ATOM 2885 C CA . TYR A 1 391 ? 37.010 -4.475 -1.205 1.00 91.94 391 TYR A CA 1
ATOM 2886 C C . TYR A 1 391 ? 37.314 -4.332 -2.696 1.00 91.94 391 TYR A C 1
ATOM 2888 O O . TYR A 1 391 ? 38.355 -3.777 -3.062 1.00 91.94 391 TYR A O 1
ATOM 2896 N N . ALA A 1 392 ? 36.563 -5.060 -3.512 1.00 88.12 392 ALA A N 1
ATOM 2897 C CA . ALA A 1 392 ? 36.947 -5.405 -4.867 1.00 88.12 392 ALA A CA 1
ATOM 2898 C C . ALA A 1 392 ? 36.238 -4.507 -5.877 1.00 88.12 392 ALA A C 1
ATOM 2900 O O . ALA A 1 392 ? 35.024 -4.402 -5.840 1.00 88.12 392 ALA A O 1
ATOM 2901 N N . ASP A 1 393 ? 36.989 -3.980 -6.849 1.00 88.88 393 ASP A N 1
ATOM 2902 C CA . ASP A 1 393 ? 36.450 -3.277 -8.025 1.00 88.88 393 ASP A CA 1
ATOM 2903 C C . ASP A 1 393 ? 35.801 -4.273 -9.020 1.00 88.88 393 ASP A C 1
ATOM 2905 O O . ASP A 1 393 ? 36.272 -4.450 -10.153 1.00 88.88 393 ASP A O 1
ATOM 2909 N N . ALA A 1 394 ? 34.821 -5.047 -8.558 1.00 85.06 394 ALA A N 1
ATOM 2910 C CA . ALA A 1 394 ? 34.160 -6.106 -9.310 1.00 85.06 394 ALA A CA 1
ATOM 2911 C C . ALA A 1 394 ? 32.782 -6.425 -8.710 1.00 85.06 394 ALA A C 1
ATOM 2913 O O . ALA A 1 394 ? 32.664 -7.425 -8.002 1.00 85.06 394 ALA A O 1
ATOM 2914 N N . GLY A 1 395 ? 31.777 -5.601 -9.006 1.00 82.75 395 GLY A N 1
ATOM 2915 C CA . GLY A 1 395 ? 30.381 -5.838 -8.622 1.00 82.75 395 GLY A CA 1
ATOM 2916 C C . GLY A 1 395 ? 29.636 -6.845 -9.515 1.00 82.75 395 GLY A C 1
ATOM 2917 O O . GLY A 1 395 ? 30.117 -7.233 -10.591 1.00 82.75 395 GLY A O 1
ATOM 2918 N N . GLN A 1 396 ? 28.484 -7.307 -9.041 1.00 79.69 396 GLN A N 1
ATOM 2919 C CA . GLN A 1 396 ? 27.444 -8.024 -9.775 1.00 79.69 396 GLN A CA 1
ATOM 2920 C C . GLN A 1 396 ? 26.558 -7.023 -10.522 1.00 79.69 396 GLN A C 1
ATOM 2922 O O . GLN A 1 396 ? 26.402 -7.184 -11.733 1.00 79.69 396 GLN A O 1
ATOM 2927 N N . ASP A 1 397 ? 26.115 -5.973 -9.831 1.00 63.69 397 ASP A N 1
ATOM 2928 C CA . ASP A 1 397 ? 25.484 -4.774 -10.381 1.00 63.69 397 ASP A CA 1
ATOM 2929 C C . ASP A 1 397 ? 26.049 -3.567 -9.618 1.00 63.69 397 ASP A C 1
ATOM 2931 O O . ASP A 1 397 ? 25.864 -3.457 -8.412 1.00 63.69 397 ASP A O 1
ATOM 2935 N N . GLY A 1 398 ? 26.862 -2.739 -10.283 1.00 68.25 398 GLY A N 1
ATOM 2936 C CA . GLY A 1 398 ? 27.685 -1.715 -9.625 1.00 68.25 398 GLY A CA 1
ATOM 2937 C C . GLY A 1 398 ? 29.198 -1.885 -9.807 1.00 68.25 398 GLY A C 1
ATOM 2938 O O . GLY A 1 398 ? 29.694 -2.604 -10.684 1.00 68.25 398 GLY A O 1
ATOM 2939 N N . SER A 1 399 ? 29.968 -1.132 -9.024 1.00 82.69 399 SER A N 1
ATOM 2940 C CA . SER A 1 399 ? 31.419 -1.007 -9.157 1.00 82.69 399 SER A CA 1
ATOM 2941 C C . SER A 1 399 ? 32.211 -1.777 -8.102 1.00 82.69 399 SER A C 1
ATOM 2943 O O . SER A 1 399 ? 33.374 -2.109 -8.361 1.00 82.69 399 SER A O 1
ATOM 2945 N N . GLN A 1 400 ? 31.612 -2.073 -6.952 1.00 87.75 400 GLN A N 1
ATOM 2946 C CA . GLN A 1 400 ? 32.259 -2.664 -5.789 1.00 87.75 400 GLN A CA 1
ATOM 2947 C C . GLN A 1 400 ? 31.611 -3.991 -5.383 1.00 87.75 400 GLN A C 1
ATOM 2949 O O . GLN A 1 400 ? 30.488 -4.292 -5.734 1.00 87.75 400 GLN A O 1
ATOM 2954 N N . SER A 1 401 ? 32.369 -4.820 -4.670 1.00 93.94 401 SER A N 1
ATOM 2955 C CA . SER A 1 401 ? 31.873 -5.996 -3.950 1.00 93.94 401 SER A CA 1
ATOM 2956 C C . SER A 1 401 ? 32.840 -6.355 -2.825 1.00 93.94 401 SER A C 1
ATOM 2958 O O . SER A 1 401 ? 33.935 -5.782 -2.706 1.00 93.94 401 SER A O 1
ATOM 2960 N N . VAL A 1 402 ? 32.500 -7.348 -2.001 1.00 95.88 402 VAL A N 1
ATOM 2961 C CA . VAL A 1 402 ? 33.418 -7.860 -0.974 1.00 95.88 402 VAL A CA 1
ATOM 2962 C C . VAL A 1 402 ? 33.973 -9.229 -1.334 1.00 95.88 402 VAL A C 1
ATOM 2964 O O . VAL A 1 402 ? 33.264 -10.152 -1.724 1.00 95.88 402 VAL A O 1
ATOM 2967 N N . GLN A 1 403 ? 35.283 -9.389 -1.172 1.00 97.06 403 GLN A N 1
ATOM 2968 C CA . GLN A 1 403 ? 36.012 -10.591 -1.554 1.00 97.06 403 GLN A CA 1
ATOM 2969 C C . GLN A 1 403 ? 36.705 -11.224 -0.350 1.00 97.06 403 GLN A C 1
ATOM 2971 O O . GLN A 1 403 ? 37.290 -10.538 0.498 1.00 97.06 403 GLN A O 1
ATOM 2976 N N . ILE A 1 404 ? 36.710 -12.556 -0.327 1.00 97.69 404 ILE A N 1
ATOM 2977 C CA . ILE A 1 404 ? 37.541 -13.372 0.558 1.00 97.69 404 ILE A CA 1
ATOM 2978 C C . ILE A 1 404 ? 38.329 -14.368 -0.295 1.00 97.69 404 ILE A C 1
ATOM 2980 O O . ILE A 1 404 ? 37.772 -15.050 -1.155 1.00 97.69 404 ILE A O 1
ATOM 2984 N N . SER A 1 405 ? 39.635 -14.490 -0.050 1.00 97.12 405 SER A N 1
ATOM 2985 C CA . SER A 1 405 ? 40.458 -15.530 -0.676 1.00 97.12 405 SER A CA 1
ATOM 2986 C C . SER A 1 405 ? 41.386 -16.231 0.310 1.00 97.12 405 SER A C 1
ATOM 2988 O O . SER A 1 405 ? 41.802 -15.670 1.326 1.00 97.12 405 SER A O 1
ATOM 2990 N N . SER A 1 406 ? 41.727 -17.487 0.020 1.00 97.19 406 SER A N 1
ATOM 2991 C CA . SER A 1 406 ? 42.716 -18.239 0.790 1.00 97.19 406 SER A CA 1
ATOM 2992 C C . SER A 1 406 ? 43.415 -19.317 -0.037 1.00 97.19 406 SER A C 1
ATOM 2994 O O . SER A 1 406 ? 42.780 -20.172 -0.656 1.00 97.19 406 SER A O 1
ATOM 2996 N N . ALA A 1 407 ? 44.749 -19.337 0.011 1.00 95.19 407 ALA A N 1
ATOM 2997 C CA . ALA A 1 407 ? 45.555 -20.399 -0.597 1.00 95.19 407 ALA A CA 1
ATOM 2998 C C . ALA A 1 407 ? 45.768 -21.613 0.330 1.00 95.19 407 ALA A C 1
ATOM 3000 O O . ALA A 1 407 ? 45.905 -22.736 -0.152 1.00 95.19 407 ALA A O 1
ATOM 3001 N N . GLU A 1 408 ? 45.812 -21.391 1.648 1.00 93.19 408 GLU A N 1
ATOM 3002 C CA . GLU A 1 408 ? 46.137 -22.416 2.659 1.00 93.19 408 GLU A CA 1
ATOM 3003 C C . GLU A 1 408 ? 44.894 -22.944 3.401 1.00 93.19 408 GLU A C 1
ATOM 3005 O O . GLU A 1 408 ? 44.991 -23.892 4.182 1.00 93.19 408 GLU A O 1
ATOM 3010 N N . GLY A 1 409 ? 43.729 -22.348 3.146 1.00 93.38 409 GLY A N 1
ATOM 3011 C CA . GLY A 1 409 ? 42.456 -22.694 3.760 1.00 93.38 409 GLY A CA 1
ATOM 3012 C C . GLY A 1 409 ? 42.060 -21.674 4.824 1.00 93.38 409 GLY A C 1
ATOM 3013 O O . GLY A 1 409 ? 42.888 -21.326 5.671 1.00 93.38 409 GLY A O 1
ATOM 3014 N N . ALA A 1 410 ? 40.806 -21.223 4.819 1.00 95.06 410 ALA A N 1
ATOM 3015 C CA . ALA A 1 410 ? 40.259 -20.345 5.849 1.00 95.06 410 ALA A CA 1
ATOM 3016 C C . ALA A 1 410 ? 38.772 -20.601 6.129 1.00 95.06 410 ALA A C 1
ATOM 3018 O O . ALA A 1 410 ? 38.060 -21.108 5.266 1.00 95.06 410 ALA A O 1
ATOM 3019 N N . ASP A 1 411 ? 38.362 -20.237 7.342 1.00 93.12 411 ASP A N 1
ATOM 3020 C CA . ASP A 1 411 ? 36.974 -20.023 7.757 1.00 93.12 411 ASP A CA 1
ATOM 3021 C C . ASP A 1 411 ? 36.870 -18.544 8.151 1.00 93.12 411 ASP A C 1
ATOM 3023 O O . ASP A 1 411 ? 37.486 -18.116 9.136 1.00 93.12 411 ASP A O 1
ATOM 3027 N N . ALA A 1 412 ? 36.244 -17.743 7.297 1.00 95.56 412 ALA A N 1
ATOM 3028 C CA . ALA A 1 412 ? 36.395 -16.292 7.248 1.00 95.56 412 ALA A CA 1
ATOM 3029 C C . ALA A 1 412 ? 35.099 -15.612 6.802 1.00 95.56 412 ALA A C 1
ATOM 3031 O O . ALA A 1 412 ? 34.348 -16.187 6.018 1.00 95.56 412 ALA A O 1
ATOM 3032 N N . VAL A 1 413 ? 34.853 -14.392 7.284 1.00 95.88 413 VAL A N 1
ATOM 3033 C CA . VAL A 1 413 ? 33.613 -13.652 7.013 1.00 95.88 413 VAL A CA 1
ATOM 3034 C C . VAL A 1 413 ? 33.844 -12.172 6.756 1.00 95.88 413 VAL A C 1
ATOM 3036 O O . VAL A 1 413 ? 34.735 -11.567 7.364 1.00 95.88 413 VAL A O 1
ATOM 3039 N N . TRP A 1 414 ? 32.974 -11.601 5.925 1.00 95.50 414 TRP A N 1
ATOM 3040 C CA . TRP A 1 414 ? 32.486 -10.235 6.113 1.00 95.50 414 TRP A CA 1
ATOM 3041 C C . TRP A 1 414 ? 31.195 -10.301 6.933 1.00 95.50 414 TRP A C 1
ATOM 3043 O O . TRP A 1 414 ? 30.385 -11.194 6.690 1.00 95.50 414 TRP A O 1
ATOM 3053 N N . LEU A 1 415 ? 31.027 -9.428 7.926 1.00 94.00 415 LEU A N 1
ATOM 3054 C CA . LEU A 1 415 ? 29.866 -9.442 8.818 1.00 94.00 415 LEU A CA 1
ATOM 3055 C C . LEU A 1 415 ? 29.373 -8.037 9.168 1.00 94.00 415 LEU A C 1
ATOM 3057 O O . LEU A 1 415 ? 30.179 -7.117 9.313 1.00 94.00 415 LEU A O 1
ATOM 3061 N N . THR A 1 416 ? 28.065 -7.911 9.359 1.00 92.31 416 THR A N 1
ATOM 3062 C CA . THR A 1 416 ? 27.393 -6.686 9.816 1.00 92.31 416 THR A CA 1
ATOM 3063 C C . THR A 1 416 ? 27.563 -6.475 11.326 1.00 92.31 416 THR A C 1
ATOM 3065 O O . THR A 1 416 ? 27.564 -7.450 12.089 1.00 92.31 416 THR A O 1
ATOM 3068 N N . ASP A 1 417 ? 27.591 -5.225 11.796 1.00 80.69 417 ASP A N 1
ATOM 3069 C CA . ASP A 1 417 ? 27.667 -4.909 13.238 1.00 80.69 417 ASP A CA 1
ATOM 3070 C C . ASP A 1 417 ? 26.350 -5.164 14.018 1.00 80.69 417 ASP A C 1
ATOM 3072 O O . ASP A 1 417 ? 26.365 -5.190 15.250 1.00 80.69 417 ASP A O 1
ATOM 3076 N N . GLY A 1 418 ? 25.252 -5.481 13.323 1.00 80.19 418 GLY A N 1
ATOM 3077 C CA . GLY A 1 418 ? 23.946 -5.840 13.889 1.00 80.19 418 GLY A CA 1
ATOM 3078 C C . GLY A 1 418 ? 22.818 -5.095 13.182 1.00 80.19 418 GLY A C 1
ATOM 3079 O O . GLY A 1 418 ? 22.883 -3.880 13.048 1.00 80.19 418 GLY A O 1
ATOM 3080 N N . ILE A 1 419 ? 21.807 -5.828 12.731 1.00 83.25 419 ILE A N 1
ATOM 3081 C CA . ILE A 1 419 ? 20.643 -5.332 11.996 1.00 83.25 419 ILE A CA 1
ATOM 3082 C C . ILE A 1 419 ? 19.433 -5.444 12.910 1.00 83.25 419 ILE A C 1
ATOM 3084 O O . ILE A 1 419 ? 19.171 -6.525 13.444 1.00 83.25 419 ILE A O 1
ATOM 3088 N N . SER A 1 420 ? 18.720 -4.341 13.106 1.00 75.56 420 SER A N 1
ATOM 3089 C CA . SER A 1 420 ? 17.456 -4.340 13.837 1.00 75.56 420 SER A CA 1
ATOM 3090 C C . SER A 1 420 ? 16.409 -5.143 13.072 1.00 75.56 420 SER A C 1
ATOM 3092 O O . SER A 1 420 ? 16.213 -4.930 11.881 1.00 75.56 420 SER A O 1
ATOM 3094 N N . VAL A 1 421 ? 15.743 -6.060 13.767 1.00 73.56 421 VAL A N 1
ATOM 3095 C CA . VAL A 1 421 ? 14.653 -6.881 13.224 1.00 73.56 421 VAL A CA 1
ATOM 3096 C C . VAL A 1 421 ? 13.518 -6.958 14.230 1.00 73.56 421 VAL A C 1
ATOM 3098 O O . VAL A 1 421 ? 13.731 -6.755 15.427 1.00 73.56 421 VAL A O 1
ATOM 3101 N N . GLN A 1 422 ? 12.321 -7.269 13.753 1.00 61.00 422 GLN A N 1
ATOM 3102 C CA . GLN A 1 422 ? 11.163 -7.503 14.600 1.00 61.00 422 GLN A CA 1
ATOM 3103 C C . GLN A 1 422 ? 11.158 -8.954 15.109 1.00 61.00 422 GLN A C 1
ATOM 3105 O O . GLN A 1 422 ? 11.527 -9.860 14.356 1.00 61.00 422 GLN A O 1
ATOM 3110 N N . PRO A 1 423 ? 10.758 -9.209 16.367 1.00 60.16 423 PRO A N 1
ATOM 3111 C CA . PRO A 1 423 ? 10.472 -10.550 16.870 1.00 60.16 423 PRO A CA 1
ATOM 3112 C C . PRO A 1 423 ? 9.394 -11.300 16.085 1.00 60.16 423 PRO A C 1
ATOM 3114 O O . PRO A 1 423 ? 8.483 -10.684 15.541 1.00 60.16 423 PRO A O 1
ATOM 3117 N N . GLU A 1 424 ? 9.473 -12.635 16.066 1.00 53.53 424 GLU A N 1
ATOM 3118 C CA . GLU A 1 424 ? 8.498 -13.538 15.415 1.00 53.53 424 GLU A CA 1
ATOM 3119 C C . GLU A 1 424 ? 8.082 -13.147 13.989 1.00 53.53 424 GLU A C 1
ATOM 3121 O O . GLU A 1 424 ? 6.990 -13.473 13.531 1.00 53.53 424 GLU A O 1
ATOM 3126 N N . THR A 1 425 ? 8.973 -12.469 13.281 1.00 61.66 425 THR A N 1
ATOM 3127 C CA . THR A 1 425 ? 8.741 -11.929 11.948 1.00 61.66 425 THR A CA 1
ATOM 3128 C C . THR A 1 425 ? 9.530 -12.759 10.952 1.00 61.66 425 THR A C 1
ATOM 3130 O O . THR A 1 425 ? 10.668 -13.165 11.221 1.00 61.66 425 THR A O 1
ATOM 3133 N N . GLU A 1 426 ? 8.893 -13.097 9.836 1.00 73.12 426 GLU A N 1
ATOM 3134 C CA . GLU A 1 426 ? 9.561 -13.779 8.738 1.00 73.12 426 GLU A CA 1
ATOM 3135 C C . GLU A 1 426 ? 10.451 -12.786 7.989 1.00 73.12 426 GLU A C 1
ATOM 3137 O O . GLU A 1 426 ? 10.066 -11.649 7.764 1.00 73.12 426 GLU A O 1
ATOM 3142 N N . TYR A 1 427 ? 11.661 -13.212 7.651 1.00 78.38 427 TYR A N 1
ATOM 3143 C CA . TYR A 1 427 ? 12.604 -12.457 6.846 1.00 78.38 427 TYR A CA 1
ATOM 3144 C C . TYR A 1 427 ? 13.189 -13.349 5.758 1.00 78.38 427 TYR A C 1
ATOM 3146 O O . TYR A 1 427 ? 13.474 -14.531 5.995 1.00 78.38 427 TYR A O 1
ATOM 3154 N N . THR A 1 428 ? 13.468 -12.768 4.597 1.00 81.62 428 THR A N 1
ATOM 3155 C CA . THR A 1 428 ? 14.217 -13.412 3.518 1.00 81.62 428 THR A CA 1
ATOM 3156 C C . THR A 1 428 ? 15.611 -12.799 3.423 1.00 81.62 428 THR A C 1
ATOM 3158 O O . THR A 1 428 ? 15.775 -11.602 3.252 1.00 81.62 428 THR A O 1
ATOM 3161 N N . LEU A 1 429 ? 16.642 -13.635 3.571 1.00 91.56 429 LEU A N 1
ATOM 3162 C CA . LEU A 1 429 ? 18.039 -13.273 3.332 1.00 91.56 429 LEU A CA 1
ATOM 3163 C C . LEU A 1 429 ? 18.432 -13.743 1.932 1.00 91.56 429 LEU A C 1
ATOM 3165 O O . LEU A 1 429 ? 18.427 -14.953 1.678 1.00 91.56 429 LEU A O 1
ATOM 3169 N N . SER A 1 430 ? 18.838 -12.825 1.064 1.00 87.62 430 SER A N 1
ATOM 3170 C CA . SER A 1 430 ? 19.273 -13.113 -0.306 1.00 87.62 430 SER A CA 1
ATOM 3171 C C . SER A 1 430 ? 20.609 -12.438 -0.634 1.00 87.62 430 SER A C 1
ATOM 3173 O O . SER A 1 430 ? 21.138 -11.626 0.129 1.00 87.62 430 SER A O 1
ATOM 3175 N N . GLY A 1 431 ? 21.207 -12.849 -1.750 1.00 86.75 431 GLY A N 1
ATOM 3176 C CA . GLY A 1 431 ? 22.291 -12.112 -2.383 1.00 86.75 431 GLY A CA 1
ATOM 3177 C C . GLY A 1 431 ? 23.086 -12.928 -3.390 1.00 86.75 431 GLY A C 1
ATOM 3178 O O . GLY A 1 431 ? 22.846 -14.122 -3.609 1.00 86.75 431 GLY A O 1
ATOM 3179 N N . TRP A 1 432 ? 24.095 -12.299 -3.984 1.00 92.94 432 TRP A N 1
ATOM 3180 C CA . TRP A 1 432 ? 24.861 -12.868 -5.086 1.00 92.94 432 TRP A CA 1
ATOM 3181 C C . TRP A 1 432 ? 26.247 -13.330 -4.655 1.00 92.94 432 TRP A C 1
ATOM 3183 O O . TRP A 1 432 ? 27.006 -12.617 -3.999 1.00 92.94 432 TRP A O 1
ATOM 3193 N N . ILE A 1 433 ? 26.620 -14.540 -5.078 1.00 97.75 433 ILE A N 1
ATOM 3194 C CA . ILE A 1 433 ? 27.934 -15.123 -4.798 1.00 97.75 433 ILE A CA 1
ATOM 3195 C C . ILE A 1 433 ? 28.610 -15.542 -6.098 1.00 97.75 433 ILE A C 1
ATOM 3197 O O . ILE A 1 433 ? 28.075 -16.317 -6.891 1.00 97.75 433 ILE A O 1
ATOM 3201 N N . LYS A 1 434 ? 29.854 -15.100 -6.286 1.00 97.06 434 LYS A N 1
ATOM 3202 C CA . LYS A 1 434 ? 30.758 -15.587 -7.333 1.00 97.06 434 LYS A CA 1
ATOM 3203 C C . LYS A 1 434 ? 31.911 -16.345 -6.704 1.00 97.06 434 LYS A C 1
ATOM 3205 O O . LYS A 1 434 ? 32.440 -15.959 -5.666 1.00 97.06 434 LYS A O 1
ATOM 3210 N N . THR A 1 435 ? 32.349 -17.431 -7.336 1.00 98.00 435 THR A N 1
ATOM 3211 C CA . THR A 1 435 ? 33.423 -18.276 -6.790 1.00 98.00 435 THR A CA 1
ATOM 3212 C C . THR A 1 435 ? 34.451 -18.641 -7.847 1.00 98.00 435 THR A C 1
ATOM 3214 O O . THR A 1 435 ? 34.121 -18.928 -8.996 1.00 98.00 435 THR A O 1
ATOM 3217 N N . GLU A 1 436 ? 35.721 -18.686 -7.455 1.00 98.19 436 GLU A N 1
ATOM 3218 C CA . GLU A 1 436 ? 36.815 -19.189 -8.277 1.00 98.19 436 GLU A CA 1
ATOM 3219 C C . GLU A 1 436 ? 37.611 -20.248 -7.509 1.00 98.19 436 GLU A C 1
ATOM 3221 O O . GLU A 1 436 ? 38.290 -19.965 -6.520 1.00 98.19 436 GLU A O 1
ATOM 3226 N N . ASN A 1 437 ? 37.576 -21.483 -8.019 1.00 96.62 437 ASN A N 1
ATOM 3227 C CA . ASN A 1 437 ? 38.308 -22.630 -7.484 1.00 96.62 437 ASN A CA 1
ATOM 3228 C C . ASN A 1 437 ? 38.096 -22.847 -5.975 1.00 96.62 437 ASN A C 1
ATOM 3230 O O . ASN A 1 437 ? 39.029 -23.259 -5.282 1.00 96.62 437 ASN A O 1
ATOM 3234 N N . VAL A 1 438 ? 36.885 -22.597 -5.473 1.00 97.50 438 VAL A N 1
ATOM 3235 C CA . VAL A 1 438 ? 36.550 -22.817 -4.067 1.00 97.50 438 VAL A CA 1
ATOM 3236 C C . VAL A 1 438 ? 36.565 -24.314 -3.773 1.00 97.50 438 VAL A C 1
ATOM 3238 O O . VAL A 1 438 ? 35.785 -25.082 -4.337 1.00 97.50 438 VAL A O 1
ATOM 3241 N N . GLN A 1 439 ? 37.474 -24.761 -2.913 1.00 94.50 439 GLN A N 1
ATOM 3242 C CA . GLN A 1 439 ? 37.591 -26.159 -2.508 1.00 94.50 439 GLN A CA 1
ATOM 3243 C C . GLN A 1 439 ? 37.477 -26.274 -1.001 1.00 94.50 439 GLN A C 1
ATOM 3245 O O . GLN A 1 439 ? 38.185 -25.605 -0.255 1.00 94.50 439 GLN A O 1
ATOM 3250 N N . THR A 1 440 ? 36.610 -27.167 -0.555 1.00 90.50 440 THR A N 1
ATOM 3251 C CA . THR A 1 440 ? 36.358 -27.400 0.859 1.00 90.50 440 THR A CA 1
ATOM 3252 C C . THR A 1 440 ? 37.226 -28.533 1.396 1.00 90.50 440 THR A C 1
ATOM 3254 O O . THR A 1 440 ? 37.553 -29.501 0.701 1.00 90.50 440 THR A O 1
ATOM 3257 N N . SER A 1 441 ? 37.614 -28.413 2.663 1.00 82.38 441 SER A N 1
ATOM 3258 C CA . SER A 1 441 ? 38.247 -29.478 3.435 1.00 82.38 441 SER A CA 1
ATOM 3259 C C . SER A 1 441 ? 37.479 -29.714 4.737 1.00 82.38 441 SER A C 1
ATOM 3261 O O . SER A 1 441 ? 36.828 -28.812 5.258 1.00 82.38 441 SER A O 1
ATOM 3263 N N . ASP A 1 442 ? 37.540 -30.939 5.259 1.00 75.12 442 ASP A N 1
ATOM 3264 C CA . ASP A 1 442 ? 36.828 -31.343 6.478 1.00 75.12 442 ASP A CA 1
ATOM 3265 C C . ASP A 1 442 ? 35.299 -31.116 6.409 1.00 75.12 442 ASP A C 1
ATOM 3267 O O . ASP A 1 442 ? 34.641 -31.735 5.572 1.00 75.12 442 ASP A O 1
ATOM 3271 N N . SER A 1 443 ? 34.731 -30.305 7.312 1.00 78.75 443 SER A N 1
ATOM 3272 C CA . SER A 1 443 ? 33.298 -29.970 7.413 1.00 78.75 443 SER A CA 1
ATOM 3273 C C . SER A 1 443 ? 32.898 -28.692 6.669 1.00 78.75 443 SER A C 1
ATOM 3275 O O . SER A 1 443 ? 31.747 -28.286 6.782 1.00 78.75 443 SER A O 1
ATOM 3277 N N . ALA A 1 444 ? 33.826 -28.067 5.935 1.00 87.81 444 ALA A N 1
ATOM 3278 C CA . ALA A 1 444 ? 33.580 -26.824 5.210 1.00 87.81 444 ALA A CA 1
ATOM 3279 C C . ALA A 1 444 ? 32.481 -27.000 4.148 1.00 87.81 444 ALA A C 1
ATOM 3281 O O . ALA A 1 444 ? 32.524 -27.943 3.349 1.00 87.81 444 ALA A O 1
ATOM 3282 N N . ARG A 1 445 ? 31.519 -26.078 4.129 1.00 90.38 445 ARG A N 1
ATOM 3283 C CA . ARG A 1 445 ? 30.390 -26.066 3.192 1.00 90.38 445 ARG A CA 1
ATOM 3284 C C . ARG A 1 445 ? 30.718 -25.339 1.885 1.00 90.38 445 ARG A C 1
ATOM 3286 O O . ARG A 1 445 ? 30.324 -25.828 0.833 1.00 90.38 445 ARG A O 1
ATOM 3293 N N . GLY A 1 446 ? 31.500 -24.257 1.924 1.00 94.38 446 GLY A N 1
ATOM 3294 C CA . GLY A 1 446 ? 31.826 -23.439 0.747 1.00 94.38 446 GLY A CA 1
ATOM 3295 C C . GLY A 1 446 ? 31.674 -21.941 1.009 1.00 94.38 446 GLY A C 1
ATOM 3296 O O . GLY A 1 446 ? 32.010 -21.483 2.099 1.00 94.38 446 GLY A O 1
ATOM 3297 N N . ALA A 1 447 ? 31.207 -21.196 0.008 1.00 97.69 447 ALA A N 1
ATOM 3298 C CA . ALA A 1 447 ? 30.806 -19.793 0.133 1.00 97.69 447 ALA A CA 1
ATOM 3299 C C . ALA A 1 447 ? 29.274 -19.680 0.234 1.00 97.69 447 ALA A C 1
ATOM 3301 O O . ALA A 1 447 ? 28.593 -20.316 -0.568 1.00 97.69 447 ALA A O 1
ATOM 3302 N N . LEU A 1 448 ? 28.744 -18.939 1.211 1.00 97.00 448 LEU A N 1
ATOM 3303 C CA . LEU A 1 448 ? 27.299 -18.817 1.493 1.00 97.00 448 LEU A CA 1
ATOM 3304 C C . LEU A 1 448 ? 26.977 -17.574 2.341 1.00 97.00 448 LEU A C 1
ATOM 3306 O O . LEU A 1 448 ? 27.900 -16.969 2.887 1.00 97.00 448 LEU A O 1
ATOM 3310 N N . PHE A 1 449 ? 25.691 -17.259 2.524 1.00 97.44 449 PHE A N 1
ATOM 3311 C CA . PHE A 1 449 ? 25.223 -16.306 3.539 1.00 97.44 449 PHE A CA 1
ATOM 3312 C C . PHE A 1 449 ? 24.582 -17.026 4.720 1.00 97.44 449 PHE A C 1
ATOM 3314 O O . PHE A 1 449 ? 23.951 -18.070 4.546 1.00 97.44 449 PHE A O 1
ATOM 3321 N N . ASN A 1 450 ? 24.733 -16.490 5.930 1.00 94.88 450 ASN A N 1
ATOM 3322 C CA . ASN A 1 450 ? 24.020 -17.022 7.089 1.00 94.88 450 ASN A CA 1
ATOM 3323 C C . ASN A 1 450 ? 23.649 -15.948 8.110 1.00 94.88 450 ASN A C 1
ATOM 3325 O O . ASN A 1 450 ? 24.376 -14.968 8.297 1.00 94.88 450 ASN A O 1
ATOM 3329 N N . VAL A 1 451 ? 22.580 -16.225 8.853 1.00 94.25 451 VAL A N 1
ATOM 3330 C CA . VAL A 1 451 ? 22.205 -15.469 10.047 1.00 94.25 451 VAL A CA 1
ATOM 3331 C C . VAL A 1 451 ? 23.066 -15.967 11.212 1.00 94.25 451 VAL A C 1
ATOM 3333 O O . VAL A 1 451 ? 23.004 -17.135 11.616 1.00 94.25 451 VAL A O 1
ATOM 3336 N N . HIS A 1 452 ? 23.940 -15.104 11.728 1.00 89.62 452 HIS A N 1
ATOM 3337 C CA . HIS A 1 452 ? 24.962 -15.450 12.713 1.00 89.62 452 HIS A CA 1
ATOM 3338 C C . HIS A 1 452 ? 24.353 -16.099 13.962 1.00 89.62 452 HIS A C 1
ATOM 3340 O O . HIS A 1 452 ? 23.322 -15.671 14.465 1.00 89.62 452 HIS A O 1
ATOM 3346 N N . THR A 1 453 ? 25.026 -17.124 14.495 1.00 84.56 453 THR A N 1
ATOM 3347 C CA . THR A 1 453 ? 24.590 -17.940 15.651 1.00 84.56 453 THR A CA 1
ATOM 3348 C C . THR A 1 453 ? 23.313 -18.769 15.475 1.00 84.56 453 THR A C 1
ATOM 3350 O O . THR A 1 453 ? 22.921 -19.456 16.419 1.00 84.56 453 THR A O 1
ATOM 3353 N N . THR A 1 454 ? 22.722 -18.785 14.281 1.00 86.44 454 THR A N 1
ATOM 3354 C CA . THR A 1 454 ? 21.564 -19.626 13.949 1.00 86.44 454 THR A CA 1
ATOM 3355 C C . THR A 1 454 ? 21.941 -20.747 12.974 1.00 86.44 454 THR A C 1
ATOM 3357 O O . THR A 1 454 ? 23.080 -20.817 12.502 1.00 86.44 454 THR A O 1
ATOM 3360 N N . ASP A 1 455 ? 20.967 -21.608 12.674 1.00 86.62 455 ASP A N 1
ATOM 3361 C CA . ASP A 1 455 ? 21.069 -22.645 11.644 1.00 86.62 455 ASP A CA 1
ATOM 3362 C C . ASP A 1 455 ? 20.524 -22.173 10.273 1.00 86.62 455 ASP A C 1
ATOM 3364 O O . ASP A 1 455 ? 20.431 -22.981 9.349 1.00 86.62 455 ASP A O 1
ATOM 3368 N N . PHE A 1 456 ? 20.150 -20.892 10.128 1.00 91.12 456 PHE A N 1
ATOM 3369 C CA . PHE A 1 456 ? 19.631 -20.328 8.878 1.00 91.12 456 PHE A CA 1
ATOM 3370 C C . PHE A 1 456 ? 20.775 -19.884 7.969 1.00 91.12 456 PHE A C 1
ATOM 3372 O O . PHE A 1 456 ? 21.574 -19.006 8.311 1.00 91.12 456 PHE A O 1
ATOM 3379 N N . GLU A 1 457 ? 20.865 -20.525 6.810 1.00 93.69 457 GLU A N 1
ATOM 3380 C CA . GLU A 1 457 ? 21.968 -20.390 5.870 1.00 93.69 457 GLU A CA 1
ATOM 3381 C C . GLU A 1 457 ? 21.493 -20.678 4.447 1.00 93.69 457 GLU A C 1
ATOM 3383 O O . GLU A 1 457 ? 20.662 -21.559 4.229 1.00 93.69 457 GLU A O 1
ATOM 3388 N N . THR A 1 458 ? 22.061 -19.971 3.476 1.00 94.25 458 THR A N 1
ATOM 3389 C CA . THR A 1 458 ? 21.785 -20.217 2.063 1.00 94.25 458 THR A CA 1
ATOM 3390 C C . THR A 1 458 ? 22.502 -21.473 1.559 1.00 94.25 458 THR A C 1
ATOM 3392 O O . THR A 1 458 ? 23.380 -22.056 2.226 1.00 94.25 458 THR A O 1
ATOM 3395 N N . ASP A 1 459 ? 22.129 -21.916 0.358 1.00 93.12 459 ASP A N 1
ATOM 3396 C CA . ASP A 1 459 ? 22.811 -23.020 -0.310 1.00 93.12 459 ASP A CA 1
ATOM 3397 C C . ASP A 1 459 ? 24.284 -22.664 -0.604 1.00 93.12 459 ASP A C 1
ATOM 3399 O O . ASP A 1 459 ? 24.576 -21.632 -1.212 1.00 93.12 459 ASP A O 1
ATOM 3403 N N . PRO A 1 460 ? 25.254 -23.509 -0.200 1.00 95.00 460 PRO A N 1
ATOM 3404 C CA . PRO A 1 460 ? 26.664 -23.184 -0.347 1.00 95.00 460 PRO A CA 1
ATOM 3405 C C . PRO A 1 460 ? 27.196 -23.422 -1.762 1.00 95.00 460 PRO A C 1
ATOM 3407 O O . PRO A 1 460 ? 26.987 -24.480 -2.364 1.00 95.00 460 PRO A O 1
ATOM 3410 N N . LEU A 1 461 ? 28.032 -22.499 -2.240 1.00 96.56 461 LEU A N 1
ATOM 3411 C CA . LEU A 1 461 ? 28.752 -22.623 -3.503 1.00 96.56 461 LEU A CA 1
ATOM 3412 C C . LEU A 1 461 ? 30.175 -23.161 -3.316 1.00 96.56 461 LEU A C 1
ATOM 3414 O O . LEU A 1 461 ? 30.946 -22.730 -2.455 1.00 96.56 461 LEU A O 1
ATOM 3418 N N . THR A 1 462 ? 30.554 -24.099 -4.186 1.00 96.12 462 THR A N 1
ATOM 3419 C CA . THR A 1 462 ? 31.923 -24.623 -4.316 1.00 96.12 462 THR A CA 1
ATOM 3420 C C . THR A 1 462 ? 32.329 -24.694 -5.786 1.00 96.12 462 THR A C 1
ATOM 3422 O O . THR A 1 462 ? 31.491 -24.671 -6.686 1.00 96.12 462 THR A O 1
ATOM 3425 N N . GLY A 1 463 ? 33.626 -24.820 -6.055 1.00 95.69 463 GLY A N 1
ATOM 3426 C CA . GLY A 1 463 ? 34.169 -24.834 -7.406 1.00 95.69 463 GLY A CA 1
ATOM 3427 C C . GLY A 1 463 ? 34.286 -23.430 -7.994 1.00 95.69 463 GLY A C 1
ATOM 3428 O O . GLY A 1 463 ? 34.732 -22.506 -7.318 1.00 95.69 463 GLY A O 1
ATOM 3429 N N . THR A 1 464 ? 33.961 -23.302 -9.277 1.00 97.88 464 THR A N 1
ATOM 3430 C CA . THR A 1 464 ? 33.970 -22.021 -9.986 1.00 97.88 464 THR A CA 1
ATOM 3431 C C . THR A 1 464 ? 32.577 -21.783 -10.534 1.00 97.88 464 THR A C 1
ATOM 3433 O O . THR A 1 464 ? 32.129 -22.553 -11.385 1.00 97.88 464 THR A O 1
ATOM 3436 N N . ASN A 1 465 ? 31.934 -20.724 -10.063 1.00 94.81 465 ASN A N 1
ATOM 3437 C CA . ASN A 1 465 ? 30.604 -20.298 -10.476 1.00 94.81 465 ASN A CA 1
ATOM 3438 C C . ASN A 1 465 ? 30.681 -18.812 -10.820 1.00 94.81 465 ASN A C 1
ATOM 3440 O O . ASN A 1 465 ? 31.434 -18.073 -10.177 1.00 94.81 465 ASN A O 1
ATOM 3444 N N . ASP A 1 466 ? 29.939 -18.395 -11.844 1.00 95.19 466 ASP A N 1
ATOM 3445 C CA . ASP A 1 466 ? 29.703 -16.965 -12.037 1.00 95.19 466 ASP A CA 1
ATOM 3446 C C . ASP A 1 466 ? 28.769 -16.447 -10.936 1.00 95.19 466 ASP A C 1
ATOM 3448 O O . ASP A 1 466 ? 28.341 -17.238 -10.090 1.00 95.19 466 ASP A O 1
ATOM 3452 N N . TRP A 1 467 ? 28.474 -15.148 -10.931 1.00 92.94 467 TRP A N 1
ATOM 3453 C CA . TRP A 1 467 ? 27.476 -14.578 -10.027 1.00 92.94 467 TRP A CA 1
ATOM 3454 C C . TRP A 1 467 ? 26.211 -15.442 -10.017 1.00 92.94 467 TRP A C 1
ATOM 3456 O O . TRP A 1 467 ? 25.579 -15.662 -11.049 1.00 92.94 467 TRP A O 1
ATOM 3466 N N . THR A 1 468 ? 25.927 -16.015 -8.854 1.00 87.06 468 THR A N 1
ATOM 3467 C CA . THR A 1 468 ? 24.816 -16.928 -8.616 1.00 87.06 468 THR A CA 1
ATOM 3468 C C . THR A 1 468 ? 24.090 -16.431 -7.384 1.00 87.06 468 THR A C 1
ATOM 3470 O O . THR A 1 468 ? 24.702 -16.310 -6.321 1.00 87.06 468 THR A O 1
ATOM 3473 N N . GLU A 1 469 ? 22.811 -16.142 -7.543 1.00 87.31 469 GLU A N 1
ATOM 3474 C CA . GLU A 1 469 ? 21.936 -15.759 -6.450 1.00 87.31 469 GLU A CA 1
ATOM 3475 C C . GLU A 1 469 ? 21.651 -16.957 -5.542 1.00 87.31 469 GLU A C 1
ATOM 3477 O O . GLU A 1 469 ? 21.462 -18.087 -6.009 1.00 87.31 469 GLU A O 1
ATOM 3482 N N . VAL A 1 470 ? 21.648 -16.716 -4.236 1.00 84.50 470 VAL A N 1
ATOM 3483 C CA . VAL A 1 470 ? 21.272 -17.697 -3.221 1.00 84.50 470 VAL A CA 1
ATOM 3484 C C . VAL A 1 470 ? 20.424 -17.013 -2.154 1.00 84.50 470 VAL A C 1
ATOM 3486 O O . VAL A 1 470 ? 20.701 -15.878 -1.779 1.00 84.50 470 VAL A O 1
ATOM 3489 N N . SER A 1 471 ? 19.426 -17.714 -1.621 1.00 87.31 471 SER A N 1
ATOM 3490 C CA . SER A 1 471 ? 18.522 -17.158 -0.610 1.00 87.31 471 SER A CA 1
ATOM 3491 C C . SER A 1 471 ? 18.122 -18.179 0.457 1.00 87.31 471 SER A C 1
ATOM 3493 O O . SER A 1 471 ? 18.339 -19.388 0.309 1.00 87.31 471 SER A O 1
ATOM 3495 N N . THR A 1 472 ? 17.606 -17.684 1.582 1.00 86.00 472 THR A N 1
ATOM 3496 C CA . THR A 1 472 ? 16.963 -18.464 2.643 1.00 86.00 472 THR A CA 1
ATOM 3497 C C . THR A 1 472 ? 15.957 -17.597 3.388 1.00 86.00 472 THR A C 1
ATOM 3499 O O . THR A 1 472 ? 16.241 -16.447 3.705 1.00 86.00 472 THR A O 1
ATOM 3502 N N . THR A 1 473 ? 14.827 -18.183 3.760 1.00 82.56 473 THR A N 1
ATOM 3503 C CA . THR A 1 473 ? 13.830 -17.540 4.624 1.00 82.56 473 THR A CA 1
ATOM 3504 C C . THR A 1 473 ? 13.990 -18.034 6.058 1.00 82.56 473 THR A C 1
ATOM 3506 O O . THR A 1 473 ? 14.352 -19.197 6.289 1.00 82.56 473 THR A O 1
ATOM 3509 N N . PHE A 1 474 ? 13.756 -17.162 7.033 1.00 82.88 474 PHE A N 1
ATOM 3510 C CA . PHE A 1 474 ? 13.756 -17.507 8.448 1.00 82.88 474 PHE A CA 1
ATOM 3511 C C . PHE A 1 474 ? 12.777 -16.648 9.241 1.00 82.88 474 PHE A C 1
ATOM 3513 O O . PHE A 1 474 ? 12.578 -15.484 8.938 1.00 82.88 474 PHE A O 1
ATOM 3520 N N . THR A 1 475 ? 12.223 -17.206 10.313 1.00 77.69 475 THR A N 1
ATOM 3521 C CA . THR A 1 475 ? 11.435 -16.441 11.285 1.00 77.69 475 THR A CA 1
ATOM 3522 C C . THR A 1 475 ? 12.311 -16.108 12.486 1.00 77.69 475 THR A C 1
ATOM 3524 O O . THR A 1 475 ? 12.966 -16.998 13.049 1.00 77.69 475 THR A O 1
ATOM 3527 N N . THR A 1 476 ? 12.346 -14.842 12.892 1.00 76.69 476 THR A N 1
ATOM 3528 C CA . THR A 1 476 ? 13.035 -14.416 14.115 1.00 76.69 476 THR A CA 1
ATOM 3529 C C . THR A 1 476 ? 12.405 -15.073 15.342 1.00 76.69 476 THR A C 1
ATOM 3531 O O . THR A 1 476 ? 11.219 -15.399 15.387 1.00 76.69 476 THR A O 1
ATOM 3534 N N . GLY A 1 477 ? 13.220 -15.336 16.364 1.00 69.19 477 GLY A N 1
ATOM 3535 C CA . GLY A 1 477 ? 12.700 -15.838 17.631 1.00 69.19 477 GLY A CA 1
ATOM 3536 C C . GLY A 1 477 ? 11.974 -14.742 18.406 1.00 69.19 477 GLY A C 1
ATOM 3537 O O . GLY A 1 477 ? 12.211 -13.559 18.181 1.00 69.19 477 GLY A O 1
ATOM 3538 N N . ALA A 1 478 ? 11.173 -15.159 19.383 1.00 52.84 478 ALA A N 1
ATOM 3539 C CA . ALA A 1 478 ? 10.449 -14.277 20.294 1.00 52.84 478 ALA A CA 1
ATOM 3540 C C . ALA A 1 478 ? 11.341 -13.169 20.902 1.00 52.84 478 ALA A C 1
ATOM 3542 O O . ALA A 1 478 ? 10.971 -12.013 20.898 1.00 52.84 478 ALA A O 1
ATOM 3543 N N . ASP A 1 479 ? 12.575 -13.470 21.311 1.00 69.44 479 ASP A N 1
ATOM 3544 C CA . ASP A 1 479 ? 13.472 -12.463 21.912 1.00 69.44 479 ASP A CA 1
ATOM 3545 C C . ASP A 1 479 ? 14.472 -11.841 20.913 1.00 69.44 479 ASP A C 1
ATOM 3547 O O . ASP A 1 479 ? 15.492 -11.270 21.305 1.00 69.44 479 ASP A O 1
ATOM 3551 N N . THR A 1 480 ? 14.270 -12.034 19.606 1.00 72.38 480 THR A N 1
ATOM 3552 C CA . THR A 1 480 ? 15.241 -11.631 18.577 1.00 72.38 480 THR A CA 1
ATOM 3553 C C . THR A 1 480 ? 14.877 -10.269 18.003 1.00 72.38 480 THR A C 1
ATOM 3555 O O . THR A 1 480 ? 14.090 -10.177 17.072 1.00 72.38 480 THR A O 1
ATOM 3558 N N . THR A 1 481 ? 15.502 -9.221 18.534 1.00 72.56 481 THR A N 1
ATOM 3559 C CA . THR A 1 481 ? 15.357 -7.830 18.058 1.00 72.56 481 THR A CA 1
ATOM 3560 C C . THR A 1 481 ? 16.554 -7.349 17.233 1.00 72.56 481 THR A C 1
ATOM 3562 O O . THR A 1 481 ? 16.609 -6.219 16.744 1.00 72.56 481 THR A O 1
ATOM 3565 N N . THR A 1 482 ? 17.583 -8.187 17.105 1.00 79.00 482 THR A N 1
ATOM 3566 C CA . THR A 1 482 ? 18.778 -7.902 16.310 1.00 79.00 482 THR A CA 1
ATOM 3567 C C . THR A 1 482 ? 19.344 -9.195 15.744 1.00 79.00 482 THR A C 1
ATOM 3569 O O . THR A 1 482 ? 19.486 -10.184 16.467 1.00 79.00 482 THR A O 1
ATOM 3572 N N . VAL A 1 483 ? 19.730 -9.176 14.472 1.00 92.06 483 VAL A N 1
ATOM 3573 C CA . VAL A 1 483 ? 20.464 -10.264 13.810 1.00 92.06 483 VAL A CA 1
ATOM 3574 C C . VAL A 1 483 ? 21.778 -9.754 13.236 1.00 92.06 483 VAL A C 1
ATOM 3576 O O . VAL A 1 483 ? 21.997 -8.558 13.097 1.00 92.06 483 VAL A O 1
ATOM 3579 N N . GLN A 1 484 ? 22.694 -10.660 12.916 1.00 94.25 484 GLN A N 1
ATOM 3580 C CA . GLN A 1 484 ? 23.899 -10.327 12.157 1.00 94.25 484 GLN A CA 1
ATOM 3581 C C . GLN A 1 484 ? 23.967 -11.233 10.941 1.00 94.25 484 GLN A C 1
ATOM 3583 O O . GLN A 1 484 ? 23.722 -12.434 11.063 1.00 94.25 484 GLN A O 1
ATOM 3588 N N . ILE A 1 485 ? 24.352 -10.683 9.798 1.00 96.81 485 ILE A N 1
ATOM 3589 C CA . ILE A 1 485 ? 24.499 -11.431 8.552 1.00 96.81 485 ILE A CA 1
ATOM 3590 C C . ILE A 1 485 ? 25.983 -11.617 8.258 1.00 96.81 485 ILE A C 1
ATOM 3592 O O . ILE A 1 485 ? 26.778 -10.691 8.435 1.00 96.81 485 ILE A O 1
ATOM 3596 N N . ASN A 1 486 ? 26.370 -12.826 7.839 1.00 95.69 486 ASN A N 1
ATOM 3597 C CA . ASN A 1 486 ? 27.726 -13.091 7.360 1.00 95.69 486 ASN A CA 1
ATOM 3598 C C . ASN A 1 486 ? 27.732 -13.435 5.872 1.00 95.69 486 ASN A C 1
ATOM 3600 O O . ASN A 1 486 ? 27.017 -14.341 5.448 1.00 95.69 486 ASN A O 1
ATOM 3604 N N . CYS A 1 487 ? 28.667 -12.838 5.139 1.00 97.00 487 CYS A N 1
ATOM 3605 C CA . CYS A 1 487 ? 29.193 -13.370 3.887 1.00 97.00 487 CYS A CA 1
ATOM 3606 C C . CYS A 1 487 ? 30.305 -14.367 4.237 1.00 97.00 487 CYS A C 1
ATOM 3608 O O . CYS A 1 487 ? 31.429 -13.972 4.567 1.00 97.00 487 CYS A O 1
ATOM 3610 N N . LEU A 1 488 ? 29.987 -15.660 4.250 1.00 94.44 488 LEU A N 1
ATOM 3611 C CA . LEU A 1 488 ? 30.813 -16.706 4.846 1.00 94.44 488 LEU A CA 1
ATOM 3612 C C . LEU A 1 488 ? 31.619 -17.466 3.790 1.00 94.44 488 LEU A C 1
ATOM 3614 O O . LEU A 1 488 ? 31.072 -18.013 2.838 1.00 94.44 488 LEU A O 1
ATOM 3618 N N . PHE A 1 489 ? 32.934 -17.552 3.995 1.00 94.88 489 PHE A N 1
ATOM 3619 C CA . PHE A 1 489 ? 33.874 -18.343 3.205 1.00 94.88 489 PHE A CA 1
ATOM 3620 C C . PHE A 1 489 ? 34.472 -19.459 4.063 1.00 94.88 489 PHE A C 1
ATOM 3622 O O . PHE A 1 489 ? 35.140 -19.201 5.063 1.00 94.88 489 PHE A O 1
ATOM 3629 N N . GLY A 1 490 ? 34.255 -20.705 3.652 1.00 86.50 490 GLY A N 1
ATOM 3630 C CA . GLY A 1 490 ? 34.562 -21.888 4.448 1.00 86.50 490 GLY A CA 1
ATOM 3631 C C . GLY A 1 490 ? 33.277 -22.584 4.863 1.00 86.50 490 GLY A C 1
ATOM 3632 O O . GLY A 1 490 ? 33.000 -23.691 4.399 1.00 86.50 490 GLY A O 1
ATOM 3633 N N . GLY A 1 491 ? 32.467 -21.924 5.690 1.00 72.81 491 GLY A N 1
ATOM 3634 C CA . GLY A 1 491 ? 31.216 -22.489 6.185 1.00 72.81 491 GLY A CA 1
ATOM 3635 C C . GLY A 1 491 ? 31.483 -23.558 7.236 1.00 72.81 491 GLY A C 1
ATOM 3636 O O . GLY A 1 491 ? 31.310 -24.745 6.959 1.00 72.81 491 GLY A O 1
ATOM 3637 N N . TYR A 1 492 ? 31.941 -23.140 8.422 1.00 82.62 492 TYR A N 1
ATOM 3638 C CA . TYR A 1 492 ? 32.250 -24.005 9.576 1.00 82.62 492 TYR A CA 1
ATOM 3639 C C . TYR A 1 492 ? 33.420 -24.981 9.340 1.00 82.62 492 TYR A C 1
ATOM 3641 O O . TYR A 1 492 ? 33.478 -26.093 9.887 1.00 82.62 492 TYR A O 1
ATOM 3649 N N . GLY A 1 493 ? 34.370 -24.575 8.498 1.00 85.50 493 GLY A N 1
ATOM 3650 C CA . GLY A 1 493 ? 35.577 -25.323 8.163 1.00 85.50 493 GLY A CA 1
ATOM 3651 C C . GLY A 1 493 ? 36.440 -24.576 7.147 1.00 85.50 493 GLY A C 1
ATOM 3652 O O . GLY A 1 493 ? 36.045 -23.542 6.623 1.00 85.50 493 GLY A O 1
ATOM 3653 N N . ASN A 1 494 ? 37.621 -25.111 6.832 1.00 90.56 494 ASN A N 1
ATOM 3654 C CA . ASN A 1 494 ? 38.560 -24.424 5.947 1.00 90.56 494 ASN A CA 1
ATOM 3655 C C . ASN A 1 494 ? 38.236 -24.651 4.458 1.00 90.56 494 ASN A C 1
ATOM 3657 O O . ASN A 1 494 ? 38.273 -25.795 3.984 1.00 90.56 494 ASN A O 1
ATOM 3661 N N . ALA A 1 495 ? 38.051 -23.563 3.706 1.00 94.25 495 ALA A N 1
ATOM 3662 C CA . ALA A 1 495 ? 38.026 -23.560 2.242 1.00 94.25 495 ALA A CA 1
ATOM 3663 C C . ALA A 1 495 ? 39.249 -22.848 1.643 1.00 94.25 495 ALA A C 1
ATOM 3665 O O . ALA A 1 495 ? 39.763 -21.886 2.210 1.00 94.25 495 ALA A O 1
ATOM 3666 N N . THR A 1 496 ? 39.732 -23.329 0.498 1.00 97.06 496 THR A N 1
ATOM 3667 C CA . THR A 1 496 ? 40.699 -22.632 -0.366 1.00 97.06 496 THR A CA 1
ATOM 3668 C C . THR A 1 496 ? 39.994 -22.067 -1.593 1.00 97.06 496 THR A C 1
ATOM 3670 O O . THR A 1 496 ? 38.894 -22.504 -1.908 1.00 97.06 496 THR A O 1
ATOM 3673 N N . GLY A 1 497 ? 40.628 -21.138 -2.306 1.00 97.50 497 GLY A N 1
ATOM 3674 C CA . GLY A 1 497 ? 40.060 -20.470 -3.481 1.00 97.50 497 GLY A CA 1
ATOM 3675 C C . GLY A 1 497 ? 39.654 -19.034 -3.171 1.00 97.50 497 GLY A C 1
ATOM 3676 O O . GLY A 1 497 ? 40.195 -18.431 -2.242 1.00 97.50 497 GLY A O 1
ATOM 3677 N N . THR A 1 498 ? 38.720 -18.507 -3.955 1.00 98.25 498 THR A N 1
ATOM 3678 C CA . THR A 1 498 ? 38.271 -17.115 -3.872 1.00 98.25 498 THR A CA 1
ATOM 3679 C C . THR A 1 498 ? 36.755 -17.039 -4.001 1.00 98.25 498 THR A C 1
ATOM 3681 O O . THR A 1 498 ? 36.190 -17.709 -4.865 1.00 98.25 498 THR A O 1
ATOM 3684 N N . ALA A 1 499 ? 36.111 -16.218 -3.179 1.00 98.06 499 ALA A N 1
ATOM 3685 C CA . ALA A 1 499 ? 34.697 -15.885 -3.291 1.00 98.06 499 ALA A CA 1
ATOM 3686 C C . ALA A 1 499 ? 34.497 -14.366 -3.258 1.00 98.06 499 ALA A C 1
ATOM 3688 O O . ALA A 1 499 ? 35.214 -13.668 -2.537 1.00 98.06 499 ALA A O 1
ATOM 3689 N N . TRP A 1 500 ? 33.533 -13.893 -4.038 1.00 98.19 500 TRP A N 1
ATOM 3690 C CA . TRP A 1 500 ? 33.008 -12.533 -4.012 1.00 98.19 500 TRP A CA 1
ATOM 3691 C C . TRP A 1 500 ? 31.535 -12.597 -3.633 1.00 98.19 500 TRP A C 1
ATOM 3693 O O . TRP A 1 500 ? 30.851 -13.549 -4.019 1.00 98.19 500 TRP A O 1
ATOM 3703 N N . PHE A 1 501 ? 31.086 -11.601 -2.887 1.00 97.31 501 PHE A N 1
ATOM 3704 C CA . PHE A 1 501 ? 29.721 -11.457 -2.407 1.00 97.31 501 PHE A CA 1
ATOM 3705 C C . PHE A 1 501 ? 29.251 -10.052 -2.741 1.00 97.31 501 PHE A C 1
ATOM 3707 O O . PHE A 1 501 ? 30.028 -9.108 -2.572 1.00 97.31 501 PHE A O 1
ATOM 3714 N N . ASP A 1 502 ? 28.024 -9.945 -3.222 1.00 89.56 502 ASP A N 1
ATOM 3715 C CA . ASP A 1 502 ? 27.439 -8.680 -3.638 1.00 89.56 502 ASP A CA 1
ATOM 3716 C C . ASP A 1 502 ? 25.913 -8.694 -3.519 1.00 89.56 502 ASP A C 1
ATOM 3718 O O . ASP A 1 502 ? 25.335 -9.783 -3.444 1.00 89.56 502 ASP A O 1
ATOM 3722 N N . ASN A 1 503 ? 25.297 -7.509 -3.510 1.00 84.31 503 ASN A N 1
ATOM 3723 C CA . ASN A 1 503 ? 23.847 -7.296 -3.455 1.00 84.31 503 ASN A CA 1
ATOM 3724 C C . ASN A 1 503 ? 23.172 -8.192 -2.411 1.00 84.31 503 ASN A C 1
ATOM 3726 O O . ASN A 1 503 ? 22.331 -9.024 -2.734 1.00 84.31 503 ASN A O 1
ATOM 3730 N N . VAL A 1 504 ? 23.639 -8.096 -1.163 1.00 90.50 504 VAL A N 1
ATOM 3731 C CA . VAL A 1 504 ? 23.047 -8.811 -0.025 1.00 90.50 504 VAL A CA 1
ATOM 3732 C C . VAL A 1 504 ? 21.815 -8.050 0.433 1.00 90.50 504 VAL A C 1
ATOM 3734 O O . VAL A 1 504 ? 21.900 -6.839 0.588 1.00 90.50 504 VAL A O 1
ATOM 3737 N N . SER A 1 505 ? 20.728 -8.756 0.715 1.00 83.38 505 SER A N 1
ATOM 3738 C CA . SER A 1 505 ? 19.482 -8.154 1.186 1.00 83.38 505 SER A CA 1
ATOM 3739 C C . SER A 1 505 ? 18.891 -8.950 2.350 1.00 83.38 505 SER A C 1
ATOM 3741 O O . SER A 1 505 ? 19.092 -10.168 2.442 1.00 83.38 505 SER A O 1
ATOM 3743 N N . LEU A 1 506 ? 18.219 -8.269 3.279 1.00 85.19 506 LEU A N 1
ATOM 3744 C CA . LEU A 1 506 ? 17.452 -8.891 4.354 1.00 85.19 506 LEU A CA 1
ATOM 3745 C C . LEU A 1 506 ? 16.083 -8.224 4.448 1.00 85.19 506 LEU A C 1
ATOM 3747 O O . LEU A 1 506 ? 15.964 -7.141 5.012 1.00 85.19 506 LEU A O 1
ATOM 3751 N N . THR A 1 507 ? 15.048 -8.897 3.971 1.00 73.44 507 THR A N 1
ATOM 3752 C CA . THR A 1 507 ? 13.758 -8.253 3.725 1.00 73.44 507 THR A CA 1
ATOM 3753 C C . THR A 1 507 ? 12.626 -8.855 4.548 1.00 73.44 507 THR A C 1
ATOM 3755 O O . THR A 1 507 ? 12.635 -10.057 4.820 1.00 73.44 507 THR A O 1
ATOM 3758 N N . ASP A 1 508 ? 11.691 -8.012 5.006 1.00 66.69 508 ASP A N 1
ATOM 3759 C CA . ASP A 1 508 ? 10.430 -8.421 5.654 1.00 66.69 508 ASP A CA 1
ATOM 3760 C C . ASP A 1 508 ? 9.312 -8.469 4.592 1.00 66.69 508 ASP A C 1
ATOM 3762 O O . ASP A 1 508 ? 8.786 -7.409 4.234 1.00 66.69 508 ASP A O 1
ATOM 3766 N N . PRO A 1 509 ? 8.919 -9.662 4.102 1.00 50.38 509 PRO A N 1
ATOM 3767 C CA . PRO A 1 509 ? 7.941 -9.803 3.022 1.00 50.38 509 PRO A CA 1
ATOM 3768 C C . PRO A 1 509 ? 6.518 -9.369 3.418 1.00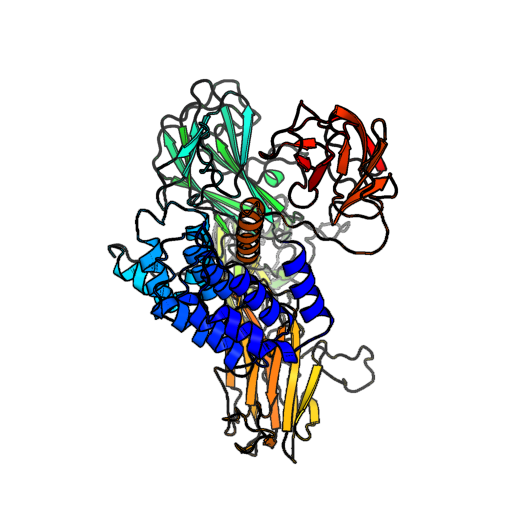 50.38 509 PRO A C 1
ATOM 3770 O O . PRO A 1 509 ? 5.693 -9.119 2.543 1.00 50.38 509 PRO A O 1
ATOM 3773 N N . ASP A 1 510 ? 6.213 -9.250 4.717 1.00 46.47 510 ASP A N 1
ATOM 3774 C CA . ASP A 1 510 ? 4.905 -8.807 5.224 1.00 46.47 510 ASP A CA 1
ATOM 3775 C C . ASP A 1 510 ? 4.833 -7.273 5.433 1.00 46.47 510 ASP A C 1
ATOM 3777 O O . ASP A 1 510 ? 3.787 -6.749 5.832 1.00 46.47 510 ASP A O 1
ATOM 3781 N N . GLY A 1 511 ? 5.941 -6.546 5.236 1.00 54.31 511 GLY A N 1
ATOM 3782 C CA . GLY A 1 511 ? 6.065 -5.106 5.492 1.00 54.31 511 GLY A CA 1
ATOM 3783 C C . GLY A 1 511 ? 6.161 -4.717 6.979 1.00 54.31 511 GLY A C 1
ATOM 3784 O O . GLY A 1 511 ? 5.909 -5.512 7.888 1.00 54.31 511 GLY A O 1
ATOM 3785 N N . ASN A 1 512 ? 6.517 -3.454 7.250 1.00 58.53 512 ASN A N 1
ATOM 3786 C CA . ASN A 1 512 ? 6.774 -2.955 8.608 1.00 58.53 512 ASN A CA 1
ATOM 3787 C C . ASN A 1 512 ? 5.531 -2.963 9.521 1.00 58.53 512 ASN A C 1
ATOM 3789 O O . ASN A 1 512 ? 4.444 -2.524 9.143 1.00 58.53 512 ASN A O 1
ATOM 3793 N N . ASN A 1 513 ? 5.723 -3.367 10.783 1.00 69.25 513 ASN A N 1
ATOM 3794 C CA . ASN A 1 513 ? 4.748 -3.137 11.851 1.00 69.25 513 ASN A CA 1
ATOM 3795 C C . ASN A 1 513 ? 4.579 -1.627 12.084 1.00 69.25 513 ASN A C 1
ATOM 3797 O O . ASN A 1 513 ? 5.525 -0.927 12.445 1.00 69.25 513 ASN A O 1
ATOM 3801 N N . LEU A 1 514 ? 3.360 -1.130 11.896 1.00 78.19 514 LEU A N 1
ATOM 3802 C CA . LEU A 1 514 ? 3.031 0.288 11.963 1.00 78.19 514 LEU A CA 1
ATOM 3803 C C . LEU A 1 514 ? 2.828 0.799 13.392 1.00 78.19 514 LEU A C 1
ATOM 3805 O O . LEU A 1 514 ? 2.615 1.997 13.563 1.00 78.19 514 LEU A O 1
ATOM 3809 N N . LEU A 1 515 ? 2.856 -0.056 14.419 1.00 80.12 515 LEU A N 1
ATOM 3810 C CA . LEU A 1 515 ? 2.791 0.396 15.811 1.00 80.12 515 LEU A CA 1
ATOM 3811 C C . LEU A 1 515 ? 4.193 0.735 16.327 1.00 80.12 515 LEU A C 1
ATOM 3813 O O . LEU A 1 515 ? 5.071 -0.130 16.332 1.00 80.12 515 LEU A O 1
ATOM 3817 N N . PRO A 1 516 ? 4.425 1.956 16.837 1.00 76.12 516 PRO A N 1
ATOM 3818 C CA . PRO A 1 516 ? 5.688 2.266 17.484 1.00 76.12 516 PRO A CA 1
ATOM 3819 C C . PRO A 1 516 ? 5.776 1.558 18.840 1.00 76.12 516 PRO A C 1
ATOM 3821 O O . PRO A 1 516 ? 4.781 1.416 19.556 1.00 76.12 516 PRO A O 1
ATOM 3824 N N . ASN A 1 517 ? 6.995 1.153 19.210 1.00 82.19 517 ASN A N 1
ATOM 3825 C CA . ASN A 1 517 ? 7.282 0.460 20.469 1.00 82.19 517 ASN A CA 1
ATOM 3826 C C . ASN A 1 517 ? 6.346 -0.744 20.709 1.00 82.19 517 ASN A C 1
ATOM 3828 O O . ASN A 1 517 ? 5.748 -0.887 21.775 1.00 82.19 517 ASN A O 1
ATOM 3832 N N . ALA A 1 518 ? 6.158 -1.567 19.675 1.00 84.19 518 ALA A N 1
ATOM 3833 C CA . ALA A 1 518 ? 5.117 -2.588 19.655 1.00 84.19 518 ALA A CA 1
ATOM 3834 C C . ALA A 1 518 ? 5.354 -3.738 20.655 1.00 84.19 518 ALA A C 1
ATOM 3836 O O . ALA A 1 518 ? 4.387 -4.319 21.148 1.00 84.19 518 ALA A O 1
ATOM 3837 N N . SER A 1 519 ? 6.623 -4.012 20.981 1.00 80.62 519 SER A N 1
ATOM 3838 C CA . SER A 1 519 ? 7.074 -4.953 22.020 1.00 80.62 519 SER A CA 1
ATOM 3839 C C . SER A 1 519 ? 7.338 -4.278 23.375 1.00 80.62 519 SER A C 1
ATOM 3841 O O . SER A 1 519 ? 7.929 -4.872 24.260 1.00 80.62 519 SER A O 1
ATOM 3843 N N . PHE A 1 520 ? 6.995 -2.996 23.526 1.00 87.81 520 PHE A N 1
ATOM 3844 C CA . PHE A 1 520 ? 7.128 -2.211 24.759 1.00 87.81 520 PHE A CA 1
ATOM 3845 C C . PHE A 1 520 ? 8.535 -1.984 25.330 1.00 87.81 520 PHE A C 1
ATOM 3847 O O . PHE A 1 520 ? 8.639 -1.290 26.331 1.00 87.81 520 PHE A O 1
ATOM 3854 N N . GLU A 1 521 ? 9.613 -2.456 24.706 1.00 83.12 521 GLU A N 1
ATOM 3855 C CA . GLU A 1 521 ? 10.985 -2.373 25.243 1.00 83.12 521 GLU A CA 1
ATOM 3856 C C . GLU A 1 521 ? 11.544 -0.945 25.417 1.00 83.12 521 GLU A C 1
ATOM 3858 O O . GLU A 1 521 ? 12.543 -0.730 26.115 1.00 83.12 521 GLU A O 1
ATOM 3863 N N . GLU A 1 522 ? 10.923 0.059 24.797 1.00 79.88 522 GLU A N 1
ATOM 3864 C CA . GLU A 1 522 ? 11.314 1.458 24.936 1.00 79.88 522 GLU A CA 1
ATOM 3865 C C . GLU A 1 522 ? 10.526 2.163 26.055 1.00 79.88 522 GLU A C 1
ATOM 3867 O O . GLU A 1 522 ? 9.295 2.168 26.083 1.00 79.88 522 GLU A O 1
ATOM 3872 N N . SER A 1 523 ? 11.234 2.828 26.975 1.00 83.12 523 SER A N 1
ATOM 3873 C CA . SER A 1 523 ? 10.614 3.610 28.053 1.00 83.12 523 SER A CA 1
ATOM 3874 C C . SER A 1 523 ? 10.366 5.067 27.662 1.00 83.12 523 SER A C 1
ATOM 3876 O O . SER A 1 523 ? 11.220 5.692 27.037 1.00 83.12 523 SER A O 1
ATOM 3878 N N . SER A 1 524 ? 9.289 5.669 28.165 1.00 79.12 524 SER A N 1
ATOM 3879 C CA . SER A 1 524 ? 8.968 7.091 27.965 1.00 79.12 524 SER A CA 1
ATOM 3880 C C . SER A 1 524 ? 9.921 8.068 28.677 1.00 79.12 524 SER A C 1
ATOM 3882 O O . SER A 1 524 ? 9.870 9.275 28.430 1.00 79.12 524 SER A O 1
ATOM 3884 N N . ASP A 1 525 ? 10.773 7.579 29.586 1.00 71.19 525 ASP A N 1
ATOM 3885 C CA . ASP A 1 525 ? 11.690 8.395 30.386 1.00 71.19 525 ASP A CA 1
ATOM 3886 C C . ASP A 1 525 ? 13.063 8.575 29.722 1.00 71.19 525 ASP A C 1
ATOM 3888 O O . ASP A 1 525 ? 13.766 7.622 29.399 1.00 71.19 525 ASP A O 1
ATOM 3892 N N . THR A 1 526 ? 13.508 9.829 29.610 1.00 55.22 526 THR A N 1
ATOM 3893 C CA . THR A 1 526 ? 14.832 10.186 29.056 1.00 55.22 526 THR A CA 1
ATOM 3894 C C . THR A 1 526 ? 15.940 10.287 30.118 1.00 55.22 526 THR A C 1
ATOM 3896 O O . THR A 1 526 ? 17.093 10.583 29.790 1.00 55.22 526 THR A O 1
ATOM 3899 N N . ASP A 1 527 ? 15.626 10.047 31.399 1.00 53.34 527 ASP A N 1
ATOM 3900 C CA . ASP A 1 527 ? 16.565 10.152 32.524 1.00 53.34 527 ASP A CA 1
ATOM 3901 C C . ASP A 1 527 ? 16.829 8.776 33.164 1.00 53.34 527 ASP A C 1
ATOM 3903 O O . ASP A 1 527 ? 16.023 8.244 33.918 1.00 53.34 527 ASP A O 1
ATOM 3907 N N . SER A 1 528 ? 18.014 8.218 32.891 1.00 52.97 528 SER A N 1
ATOM 3908 C CA . SER A 1 528 ? 18.505 6.886 33.318 1.00 52.97 528 SER A CA 1
ATOM 3909 C C . SER A 1 528 ? 18.595 6.617 34.840 1.00 52.97 528 SER A C 1
ATOM 3911 O O . SER A 1 528 ? 19.297 5.696 35.266 1.00 52.97 528 SER A O 1
ATOM 3913 N N . SER A 1 529 ? 17.986 7.450 35.689 1.00 53.44 529 SER A N 1
ATOM 3914 C CA . SER A 1 529 ? 18.171 7.434 37.146 1.00 53.44 529 SER A CA 1
ATOM 3915 C C . SER A 1 529 ? 16.931 7.069 37.978 1.00 53.44 529 SER A C 1
ATOM 3917 O O . SER A 1 529 ? 17.066 6.920 39.200 1.00 53.44 529 SER A O 1
ATOM 3919 N N . SER A 1 530 ? 15.774 6.846 37.348 1.00 55.78 530 SER A N 1
ATOM 3920 C CA . SER A 1 530 ? 14.531 6.341 37.960 1.00 55.78 530 SER A CA 1
ATOM 3921 C C . SER A 1 530 ? 14.042 5.050 37.294 1.00 55.78 530 SER A C 1
ATOM 3923 O O . SER A 1 530 ? 14.464 4.721 36.189 1.00 55.78 530 SER A O 1
ATOM 3925 N N . GLU A 1 531 ? 13.193 4.288 37.996 1.00 57.34 531 GLU A N 1
ATOM 3926 C CA . GLU A 1 531 ? 12.402 3.230 37.348 1.00 57.34 531 GLU A CA 1
ATOM 3927 C C . GLU A 1 531 ? 11.489 3.884 36.293 1.00 57.34 531 GLU A C 1
ATOM 3929 O O . GLU A 1 531 ? 10.959 4.960 36.584 1.00 57.34 531 GLU A O 1
ATOM 3934 N N . PRO A 1 532 ? 11.351 3.294 35.093 1.00 61.72 532 PRO A N 1
ATOM 3935 C CA . PRO A 1 532 ? 10.645 3.917 33.976 1.00 61.72 532 PRO A CA 1
ATOM 3936 C C . PRO A 1 532 ? 9.159 4.131 34.298 1.00 61.72 532 PRO A C 1
ATOM 3938 O O . PRO A 1 532 ? 8.487 3.205 34.754 1.00 61.72 532 PRO A O 1
ATOM 3941 N N . GLU A 1 533 ? 8.640 5.343 34.066 1.00 71.94 533 GLU A N 1
ATOM 3942 C CA . GLU A 1 533 ? 7.242 5.688 34.382 1.00 71.94 533 GLU A CA 1
ATOM 3943 C C . GLU A 1 533 ? 6.205 5.087 33.405 1.00 71.94 533 GLU A C 1
ATOM 3945 O O . GLU A 1 533 ? 5.037 4.957 33.776 1.00 71.94 533 GLU A O 1
ATOM 3950 N N . GLY A 1 534 ? 6.608 4.669 32.198 1.00 85.31 534 GLY A N 1
ATOM 3951 C CA . GLY A 1 534 ? 5.717 4.059 31.205 1.00 85.31 534 GLY A CA 1
ATOM 3952 C C . GLY A 1 534 ? 6.416 3.636 29.902 1.00 85.31 534 GLY A C 1
ATOM 3953 O O . GLY A 1 534 ? 7.592 3.966 29.708 1.00 85.31 534 GLY A O 1
ATOM 3954 N N . PRO A 1 535 ? 5.713 2.913 29.010 1.00 90.25 535 PRO A N 1
ATOM 3955 C CA . PRO A 1 535 ? 6.182 2.634 27.651 1.00 90.25 535 PRO A CA 1
ATOM 3956 C C . PRO A 1 535 ? 6.207 3.917 26.802 1.00 90.25 535 PRO A C 1
ATOM 3958 O O . PRO A 1 535 ? 5.299 4.747 26.878 1.00 90.25 535 PRO A O 1
ATOM 3961 N N . ALA A 1 536 ? 7.231 4.096 25.969 1.00 85.88 536 ALA A N 1
ATOM 3962 C CA . ALA A 1 536 ? 7.261 5.176 24.986 1.00 85.88 536 ALA A CA 1
ATOM 3963 C C . ALA A 1 536 ? 6.107 5.023 23.983 1.00 85.88 536 ALA A C 1
ATOM 3965 O O . ALA A 1 536 ? 5.784 3.908 23.583 1.00 85.88 536 ALA A O 1
ATOM 3966 N N . ASN A 1 537 ? 5.517 6.146 23.564 1.00 86.75 537 ASN A N 1
ATOM 3967 C CA . ASN A 1 537 ? 4.456 6.247 22.551 1.00 86.75 537 ASN A CA 1
ATOM 3968 C C . ASN A 1 537 ? 3.110 5.582 22.888 1.00 86.75 537 ASN A C 1
ATOM 3970 O O . ASN A 1 537 ? 2.206 5.665 22.072 1.00 86.75 537 ASN A O 1
ATOM 3974 N N . TRP A 1 538 ? 2.933 4.976 24.062 1.00 93.69 538 TRP A N 1
ATOM 3975 C CA . TRP A 1 538 ? 1.664 4.361 24.466 1.00 93.69 538 TRP A CA 1
ATOM 3976 C C . TRP A 1 538 ? 1.023 5.119 25.629 1.00 93.69 538 TRP A C 1
ATOM 3978 O O . TRP A 1 538 ? 1.688 5.503 26.592 1.00 93.69 538 TRP A O 1
ATOM 3988 N N . GLU A 1 539 ? -0.293 5.302 25.563 1.00 94.50 539 GLU A N 1
ATOM 3989 C CA . GLU A 1 539 ? -1.077 5.998 26.585 1.00 94.50 539 GLU A CA 1
ATOM 3990 C C . GLU A 1 539 ? -1.953 5.031 27.387 1.00 94.50 539 GLU A C 1
ATOM 3992 O O . GLU A 1 539 ? -2.251 3.926 26.945 1.00 94.50 539 GLU A O 1
ATOM 3997 N N . SER A 1 540 ? -2.393 5.442 28.579 1.00 93.75 540 SER A N 1
ATOM 3998 C CA . SER A 1 540 ? -3.311 4.654 29.412 1.00 93.75 540 SER A CA 1
ATOM 3999 C C . SER A 1 540 ? -4.620 5.401 29.659 1.00 93.75 540 SER A C 1
ATOM 4001 O O . SER A 1 540 ? -4.625 6.585 29.999 1.00 93.75 540 SER A O 1
ATOM 4003 N N . THR A 1 541 ? -5.744 4.697 29.526 1.00 93.31 541 THR A N 1
ATOM 4004 C CA . THR A 1 541 ? -7.090 5.268 29.666 1.00 93.31 541 THR A CA 1
ATOM 4005 C C . THR A 1 541 ? -7.968 4.393 30.552 1.00 93.31 541 THR A C 1
ATOM 4007 O O . THR A 1 541 ? -8.077 3.193 30.339 1.00 93.31 541 THR A O 1
ATOM 4010 N N . THR A 1 542 ? -8.645 4.977 31.545 1.00 94.44 542 THR A N 1
ATOM 4011 C CA . THR A 1 542 ? -9.712 4.299 32.308 1.00 94.44 542 THR A CA 1
ATOM 4012 C C . THR A 1 542 ? -11.068 4.860 31.898 1.00 94.44 542 THR A C 1
ATOM 4014 O O . THR A 1 542 ? -11.373 6.018 32.186 1.00 94.44 542 THR A O 1
ATOM 4017 N N . TYR A 1 543 ? -11.895 4.032 31.267 1.00 89.50 543 TYR A N 1
ATOM 4018 C CA . TYR A 1 543 ? -13.256 4.368 30.848 1.00 89.50 543 TYR A CA 1
ATOM 4019 C C . TYR A 1 543 ? -14.269 4.183 31.985 1.00 89.50 543 TYR A C 1
ATOM 4021 O O . TYR A 1 543 ? -15.210 4.968 32.125 1.00 89.50 543 TYR A O 1
ATOM 4029 N N . GLY A 1 544 ? -14.059 3.176 32.837 1.00 89.00 544 GLY A N 1
ATOM 4030 C CA . GLY A 1 544 ? -14.940 2.844 33.953 1.00 89.00 544 GLY A CA 1
ATOM 4031 C C . GLY A 1 544 ? -14.192 2.218 35.126 1.00 89.00 544 GLY A C 1
ATOM 4032 O O . GLY A 1 544 ? -13.185 1.540 34.954 1.00 89.00 544 GLY A O 1
ATOM 4033 N N . GLY A 1 545 ? -14.691 2.437 36.343 1.00 91.12 545 GLY A N 1
ATOM 4034 C CA . GLY A 1 545 ? -14.134 1.814 37.545 1.00 91.12 545 GLY A CA 1
ATOM 4035 C C . GLY A 1 545 ? -12.779 2.381 37.977 1.00 91.12 545 GLY A C 1
ATOM 4036 O O . GLY A 1 545 ? -12.586 3.598 38.014 1.00 91.12 545 GLY A O 1
ATOM 4037 N N . THR A 1 546 ? -11.867 1.517 38.425 1.00 94.44 546 THR A N 1
ATOM 4038 C CA . THR A 1 546 ? -10.530 1.913 38.907 1.00 94.44 546 THR A CA 1
ATOM 4039 C C . THR A 1 546 ? -9.483 0.906 38.458 1.00 94.44 546 THR A C 1
ATOM 4041 O O . THR A 1 546 ? -9.500 -0.232 38.924 1.00 94.44 546 THR A O 1
ATOM 4044 N N . ALA A 1 547 ? -8.571 1.339 37.589 1.00 96.00 547 ALA A N 1
ATOM 4045 C CA . ALA A 1 547 ? -7.455 0.544 37.093 1.00 96.00 547 ALA A CA 1
ATOM 4046 C C . ALA A 1 547 ? -6.109 1.122 37.554 1.00 96.00 547 ALA A C 1
ATOM 4048 O O . ALA A 1 547 ? -5.963 2.335 37.725 1.00 96.00 547 ALA A O 1
ATOM 4049 N N . GLU A 1 548 ? -5.133 0.244 37.751 1.00 96.75 548 GLU A N 1
ATOM 4050 C CA . GLU A 1 548 ? -3.723 0.576 37.929 1.00 96.75 548 GLU A CA 1
ATOM 4051 C C . GLU A 1 548 ? -2.957 0.083 36.699 1.00 96.75 548 GLU A C 1
ATOM 4053 O O . GLU A 1 548 ? -3.087 -1.074 36.306 1.00 96.75 548 GLU A O 1
ATOM 4058 N N . PHE A 1 549 ? -2.188 0.977 36.080 1.00 96.12 549 PHE A N 1
ATOM 4059 C CA . PHE A 1 549 ? -1.376 0.685 34.902 1.00 96.12 549 PHE A CA 1
ATOM 4060 C C . PHE A 1 549 ? 0.077 0.529 35.324 1.00 96.12 549 PHE A C 1
ATOM 4062 O O . PHE A 1 549 ? 0.578 1.307 36.137 1.00 96.12 549 PHE A O 1
ATOM 4069 N N . THR A 1 550 ? 0.765 -0.483 34.807 1.00 94.31 550 THR A N 1
ATOM 4070 C CA . THR A 1 550 ? 2.178 -0.710 35.122 1.00 94.31 550 THR A CA 1
ATOM 4071 C C . THR A 1 550 ? 2.935 -1.143 33.876 1.00 94.31 550 THR A C 1
ATOM 4073 O O . THR A 1 550 ? 2.576 -2.134 33.251 1.00 94.31 550 THR A O 1
ATOM 4076 N N . TYR A 1 551 ? 4.010 -0.427 33.560 1.00 93.38 551 TYR A N 1
ATOM 4077 C CA . TYR A 1 551 ? 5.067 -0.896 32.669 1.00 93.38 551 TYR A CA 1
ATOM 4078 C C . TYR A 1 551 ? 5.994 -1.814 33.471 1.00 93.38 551 TYR A C 1
ATOM 4080 O O . TYR A 1 551 ? 6.527 -1.394 34.501 1.00 93.38 551 TYR A O 1
ATOM 4088 N N . THR A 1 552 ? 6.093 -3.093 33.110 1.00 91.56 552 THR A N 1
ATOM 4089 C CA . THR A 1 552 ? 6.641 -4.119 34.009 1.00 91.56 552 THR A CA 1
ATOM 4090 C C . THR A 1 552 ? 7.603 -5.061 33.309 1.00 91.56 552 THR A C 1
ATOM 4092 O O . THR A 1 552 ? 7.343 -5.490 32.198 1.00 91.56 552 THR A O 1
ATOM 4095 N N . SER A 1 553 ? 8.667 -5.445 34.015 1.00 90.00 553 SER A N 1
ATOM 4096 C CA . SER A 1 553 ? 9.583 -6.519 33.614 1.00 90.00 553 SER A CA 1
ATOM 4097 C C . SER A 1 553 ? 9.372 -7.830 34.375 1.00 90.00 553 SER A C 1
ATOM 4099 O O . SER A 1 553 ? 10.160 -8.769 34.277 1.00 90.00 553 SER A O 1
ATOM 4101 N N . ASP A 1 554 ? 8.305 -7.915 35.180 1.00 89.25 554 ASP A N 1
ATOM 4102 C CA . ASP A 1 554 ? 8.013 -9.114 35.972 1.00 89.25 554 ASP A CA 1
ATOM 4103 C C . ASP A 1 554 ? 7.424 -10.246 35.116 1.00 89.25 554 ASP A C 1
ATOM 4105 O O . ASP A 1 554 ? 7.625 -11.429 35.406 1.00 89.25 554 ASP A O 1
ATOM 4109 N N . VAL A 1 555 ? 6.649 -9.882 34.094 1.00 92.56 555 VAL A N 1
ATOM 4110 C CA . VAL A 1 555 ? 5.964 -10.793 33.176 1.00 92.56 555 VAL A CA 1
ATOM 4111 C C . VAL A 1 555 ? 6.023 -10.149 31.803 1.00 92.56 555 VAL A C 1
ATOM 4113 O O . VAL A 1 555 ? 5.353 -9.150 31.593 1.00 92.56 555 VAL A O 1
ATOM 4116 N N . ALA A 1 556 ? 6.791 -10.728 30.894 1.00 89.38 556 ALA A N 1
ATOM 4117 C CA . ALA A 1 556 ? 6.811 -10.377 29.480 1.00 89.38 556 ALA A CA 1
ATOM 4118 C C . ALA A 1 556 ? 6.661 -11.668 28.667 1.00 89.38 556 ALA A C 1
ATOM 4120 O O . ALA A 1 556 ? 6.930 -12.772 29.172 1.00 89.38 556 ALA A O 1
ATOM 4121 N N . ARG A 1 557 ? 6.121 -11.561 27.459 1.00 86.25 557 ARG A N 1
ATOM 4122 C CA . ARG A 1 557 ? 6.097 -12.656 26.494 1.00 86.25 557 ARG A CA 1
ATOM 4123 C C . ARG A 1 557 ? 7.457 -12.763 25.838 1.00 86.25 557 ARG A C 1
ATOM 4125 O O . ARG A 1 557 ? 7.987 -13.874 25.769 1.00 86.25 557 ARG A O 1
ATOM 4132 N N . THR A 1 558 ? 7.988 -11.620 25.423 1.00 69.75 558 THR A N 1
ATOM 4133 C CA . THR A 1 558 ? 9.306 -11.477 24.825 1.00 69.75 558 THR A CA 1
ATOM 4134 C C . THR A 1 558 ? 10.013 -10.256 25.384 1.00 69.75 558 THR A C 1
ATOM 4136 O O . THR A 1 558 ? 9.385 -9.418 26.022 1.00 69.75 558 THR A O 1
ATOM 4139 N N . GLY A 1 559 ? 11.333 -10.199 25.219 1.00 77.38 559 GLY A N 1
ATOM 4140 C CA . GLY A 1 559 ? 12.106 -9.068 25.723 1.00 77.38 559 GLY A CA 1
ATOM 4141 C C . GLY A 1 559 ? 12.089 -8.959 27.251 1.00 77.38 559 GLY A C 1
ATOM 4142 O O . GLY A 1 559 ? 11.902 -9.949 27.972 1.00 77.38 559 GLY A O 1
ATOM 4143 N N . ASP A 1 560 ? 12.377 -7.760 27.751 1.00 83.88 560 ASP A N 1
ATOM 4144 C CA . ASP A 1 560 ? 12.452 -7.481 29.179 1.00 83.88 560 ASP A CA 1
ATOM 4145 C C . ASP A 1 560 ? 11.159 -6.862 29.724 1.00 83.88 560 ASP A C 1
ATOM 4147 O O . ASP A 1 560 ? 10.976 -6.914 30.942 1.00 83.88 560 ASP A O 1
ATOM 4151 N N . TYR A 1 561 ? 10.274 -6.286 28.903 1.00 88.69 561 TYR A N 1
ATOM 4152 C CA . TYR A 1 561 ? 9.139 -5.498 29.379 1.00 88.69 561 TYR A CA 1
ATOM 4153 C C . TYR A 1 561 ? 7.811 -5.786 28.673 1.00 88.69 561 TYR A C 1
ATOM 4155 O O . TYR A 1 561 ? 7.745 -6.089 27.499 1.00 88.69 561 TYR A O 1
ATOM 4163 N N . SER A 1 562 ? 6.716 -5.602 29.410 1.00 95.38 562 SER A N 1
ATOM 4164 C CA . SER A 1 562 ? 5.353 -5.596 28.880 1.00 95.38 562 SER A CA 1
ATOM 4165 C C . SER A 1 562 ? 4.493 -4.555 29.598 1.00 95.38 562 SER A C 1
ATOM 4167 O O . SER A 1 562 ? 4.934 -3.884 30.547 1.00 95.38 562 SER A O 1
ATOM 4169 N N . VAL A 1 563 ? 3.230 -4.429 29.188 1.00 97.00 563 VAL A N 1
ATOM 4170 C CA . VAL A 1 563 ? 2.266 -3.537 29.836 1.00 97.00 563 VAL A CA 1
ATOM 4171 C C . VAL A 1 563 ? 1.196 -4.312 30.597 1.00 97.00 563 VAL A C 1
ATOM 4173 O O . VAL A 1 563 ? 0.659 -5.319 30.141 1.00 97.00 563 VAL A O 1
ATOM 4176 N N . ARG A 1 564 ? 0.858 -3.829 31.793 1.00 96.75 564 ARG A N 1
ATOM 4177 C CA . ARG A 1 564 ? -0.065 -4.484 32.725 1.00 96.75 564 ARG A CA 1
ATOM 4178 C C . ARG A 1 564 ? -1.194 -3.553 33.134 1.00 96.75 564 ARG A C 1
ATOM 4180 O O . ARG A 1 564 ? -0.974 -2.354 33.327 1.00 96.75 564 ARG A O 1
ATOM 4187 N N . VAL A 1 565 ? -2.383 -4.121 33.305 1.00 97.62 565 VAL A N 1
ATOM 4188 C CA . VAL A 1 565 ? -3.545 -3.469 33.915 1.00 97.62 565 VAL A CA 1
ATOM 4189 C C . VAL A 1 565 ? -4.043 -4.325 35.074 1.00 97.62 565 VAL A C 1
ATOM 4191 O O . VAL A 1 565 ? -4.284 -5.521 34.910 1.00 97.62 565 VAL A O 1
ATOM 4194 N N . ASP A 1 566 ? -4.223 -3.710 36.240 1.00 96.25 566 ASP A N 1
ATOM 4195 C CA . ASP A 1 566 ? -4.784 -4.342 37.432 1.00 96.25 566 ASP A CA 1
ATOM 4196 C C . ASP A 1 566 ? -6.066 -3.640 37.880 1.00 96.25 566 ASP A C 1
ATOM 4198 O O . ASP A 1 566 ? -6.150 -2.410 37.902 1.00 96.25 566 ASP A O 1
ATOM 4202 N N . SER A 1 567 ? -7.046 -4.407 38.357 1.00 96.69 567 SER A N 1
ATOM 4203 C CA . SER A 1 567 ? -8.168 -3.845 39.108 1.00 96.69 567 SER A CA 1
ATOM 4204 C C . SER A 1 567 ? -8.699 -4.788 40.181 1.00 96.69 567 SER A C 1
ATOM 4206 O O . SER A 1 567 ? -9.003 -5.952 39.934 1.00 96.69 567 SER A O 1
ATOM 4208 N N . THR A 1 568 ? -8.885 -4.263 41.395 1.00 94.69 568 THR A N 1
ATOM 4209 C CA . THR A 1 568 ? -9.507 -5.011 42.506 1.00 94.69 568 THR A CA 1
ATOM 4210 C C . THR A 1 568 ? -10.983 -4.678 42.707 1.00 94.69 568 THR A C 1
ATOM 4212 O O . THR A 1 568 ? -11.733 -5.508 43.220 1.00 94.69 568 THR A O 1
ATOM 4215 N N . GLU A 1 569 ? -11.407 -3.472 42.322 1.00 90.94 569 GLU A N 1
ATOM 4216 C CA . GLU A 1 569 ? -12.796 -3.007 42.446 1.00 90.94 569 GLU A CA 1
ATOM 4217 C C . GLU A 1 569 ? -13.596 -3.203 41.152 1.00 90.94 569 GLU A C 1
ATOM 4219 O O . GLU A 1 569 ? -14.828 -3.151 41.182 1.00 90.94 569 GLU A O 1
ATOM 4224 N N . GLY A 1 570 ? -12.894 -3.486 40.055 1.00 91.75 570 GLY A N 1
ATOM 4225 C CA . GLY A 1 570 ? -13.444 -3.624 38.723 1.00 91.75 570 GLY A CA 1
ATOM 4226 C C . GLY A 1 570 ? -13.119 -2.404 37.853 1.00 91.75 570 GLY A C 1
ATOM 4227 O O . GLY A 1 570 ? -13.161 -1.265 38.339 1.00 91.75 570 GLY A O 1
ATOM 4228 N N . ALA A 1 571 ? -12.765 -2.626 36.586 1.00 93.88 571 ALA A N 1
ATOM 4229 C CA . ALA A 1 571 ? -12.509 -1.553 35.632 1.00 93.88 571 ALA A CA 1
ATOM 4230 C C . ALA A 1 571 ? -12.852 -1.916 34.181 1.00 93.88 571 ALA A C 1
ATOM 4232 O O . ALA A 1 571 ? -12.953 -3.089 33.819 1.00 93.88 571 ALA A O 1
ATOM 4233 N N . ASP A 1 572 ? -12.998 -0.857 33.387 1.00 92.44 572 ASP A N 1
ATOM 4234 C CA . ASP A 1 572 ? -12.906 -0.841 31.931 1.00 92.44 572 ASP A CA 1
ATOM 4235 C C . ASP A 1 572 ? -11.793 0.146 31.562 1.00 92.44 572 ASP A C 1
ATOM 4237 O O . ASP A 1 572 ? -11.875 1.335 31.892 1.00 92.44 572 ASP A O 1
ATOM 4241 N N . ALA A 1 573 ? -10.705 -0.353 30.994 1.00 95.44 573 ALA A N 1
ATOM 4242 C CA . ALA A 1 573 ? -9.442 0.360 30.867 1.00 95.44 573 ALA A CA 1
ATOM 4243 C C . ALA A 1 573 ? -8.643 -0.132 29.657 1.00 95.44 573 ALA A C 1
ATOM 4245 O O . ALA A 1 573 ? -8.816 -1.270 29.235 1.00 95.44 573 ALA A O 1
ATOM 4246 N N . SER A 1 574 ? -7.746 0.691 29.116 1.00 96.50 574 SER A N 1
ATOM 4247 C CA . SER A 1 574 ? -6.860 0.291 28.024 1.00 96.50 574 SER A CA 1
ATOM 4248 C C . SER A 1 574 ? -5.476 0.913 28.088 1.00 96.50 574 SER A C 1
ATOM 4250 O O . SER A 1 574 ? -5.313 2.035 28.569 1.00 96.50 574 SER A O 1
ATOM 4252 N N . TRP A 1 575 ? -4.505 0.188 27.534 1.00 97.50 575 TRP A N 1
ATOM 4253 C CA . TRP A 1 575 ? -3.344 0.801 26.891 1.00 97.50 575 TRP A CA 1
ATOM 4254 C C . TRP A 1 575 ? -3.703 1.132 25.442 1.00 97.50 575 TRP A C 1
ATOM 4256 O O . TRP A 1 575 ? -4.420 0.361 24.800 1.00 97.50 575 TRP A O 1
ATOM 4266 N N . THR A 1 576 ? -3.262 2.284 24.950 1.00 95.69 576 THR A N 1
ATOM 4267 C CA . THR A 1 576 ? -3.768 2.876 23.713 1.00 95.69 576 THR A CA 1
ATOM 4268 C C . THR A 1 576 ? -2.647 3.438 22.847 1.00 95.69 576 THR A C 1
ATOM 4270 O O . THR A 1 576 ? -1.744 4.100 23.359 1.00 95.69 576 THR A O 1
ATOM 4273 N N . GLN A 1 577 ? -2.757 3.200 21.540 1.00 93.25 577 GLN A N 1
ATOM 4274 C CA . GLN A 1 577 ? -1.928 3.795 20.495 1.00 93.25 577 GLN A CA 1
ATOM 4275 C C . GLN A 1 577 ? -2.802 4.548 19.482 1.00 93.25 577 GLN A C 1
ATOM 4277 O O . GLN A 1 577 ? -3.919 4.115 19.198 1.00 93.25 577 GLN A O 1
ATOM 4282 N N . PHE A 1 578 ? -2.289 5.642 18.923 1.00 89.81 578 PHE A N 1
ATOM 4283 C CA . PHE A 1 578 ? -2.953 6.459 17.909 1.00 89.81 578 PHE A CA 1
ATOM 4284 C C . PHE A 1 578 ? -2.156 6.451 16.604 1.00 89.81 578 PHE A C 1
ATOM 4286 O O . PHE A 1 578 ? -0.931 6.555 16.635 1.00 89.81 578 PHE A O 1
ATOM 4293 N N . ARG A 1 579 ? -2.840 6.329 15.463 1.00 83.56 579 ARG A N 1
ATOM 4294 C CA . ARG A 1 579 ? -2.247 6.438 14.120 1.00 83.56 579 ARG A CA 1
ATOM 4295 C C . ARG A 1 579 ? -3.125 7.309 13.235 1.00 83.56 579 ARG A C 1
ATOM 4297 O O . ARG A 1 579 ? -4.312 7.038 13.096 1.00 83.56 579 ARG A O 1
ATOM 4304 N N . ASP A 1 580 ? -2.542 8.335 12.641 1.00 77.25 580 ASP A N 1
ATOM 4305 C CA . ASP A 1 580 ? -3.186 9.292 11.736 1.00 77.25 580 ASP A CA 1
ATOM 4306 C C . ASP A 1 580 ? -2.676 9.181 10.289 1.00 77.25 580 ASP A C 1
ATOM 4308 O O . ASP A 1 580 ? -3.088 9.944 9.420 1.00 77.25 580 ASP A O 1
ATOM 4312 N N . ASP A 1 581 ? -1.804 8.211 10.031 1.00 65.06 581 ASP A N 1
ATOM 4313 C CA . ASP A 1 581 ? -1.082 7.987 8.780 1.00 65.06 581 ASP A CA 1
ATOM 4314 C C . ASP A 1 581 ? -1.466 6.669 8.091 1.00 65.06 581 ASP A C 1
ATOM 4316 O O . ASP A 1 581 ? -0.772 6.213 7.183 1.00 65.06 581 ASP A O 1
ATOM 4320 N N . LEU A 1 582 ? -2.567 6.040 8.513 1.00 69.06 582 LEU A N 1
ATOM 4321 C CA . LEU A 1 582 ? -3.074 4.856 7.826 1.00 69.06 582 LEU A CA 1
ATOM 4322 C C . LEU A 1 582 ? -3.690 5.256 6.491 1.00 69.06 582 LEU A C 1
ATOM 4324 O O . LEU A 1 582 ? -4.441 6.228 6.410 1.00 69.06 582 LEU A O 1
ATOM 4328 N N . GLU A 1 583 ? -3.405 4.477 5.452 1.00 54.84 583 GLU A N 1
ATOM 4329 C CA . GLU A 1 583 ? -3.946 4.743 4.128 1.00 54.84 583 GLU A CA 1
ATOM 4330 C C . GLU A 1 583 ? -5.468 4.556 4.128 1.00 54.84 583 GLU A C 1
ATOM 4332 O O . GLU A 1 583 ? -5.957 3.570 4.690 1.00 54.84 583 GLU A O 1
ATOM 4337 N N . PRO A 1 584 ? -6.237 5.456 3.496 1.00 48.22 584 PRO A N 1
ATOM 4338 C CA . PRO A 1 584 ? -7.673 5.287 3.320 1.00 48.22 584 PRO A CA 1
ATOM 4339 C C . PRO A 1 584 ? -7.974 4.053 2.463 1.00 48.22 584 PRO A C 1
ATOM 4341 O O . PRO A 1 584 ? -7.255 3.732 1.524 1.00 48.22 584 PRO A O 1
ATOM 4344 N N . ASN A 1 585 ? -9.087 3.389 2.765 1.00 49.41 585 ASN A N 1
ATOM 4345 C CA . ASN A 1 585 ? -9.604 2.205 2.075 1.00 49.41 585 ASN A CA 1
ATOM 4346 C C . ASN A 1 585 ? -8.603 1.053 1.914 1.00 49.41 585 ASN A C 1
ATOM 4348 O O . ASN A 1 585 ? -8.595 0.328 0.913 1.00 49.41 585 ASN A O 1
ATOM 4352 N N . SER A 1 586 ? -7.762 0.900 2.921 1.00 55.84 586 SER A N 1
ATOM 4353 C CA . SER A 1 586 ? -6.810 -0.183 3.048 1.00 55.84 586 SER A CA 1
ATOM 4354 C C . SER A 1 586 ? -7.276 -1.132 4.148 1.00 55.84 586 SER A C 1
ATOM 4356 O O . SER A 1 586 ? -7.868 -0.721 5.151 1.00 55.84 586 SER A O 1
ATOM 4358 N N . GLU A 1 587 ? -7.037 -2.421 3.934 1.00 63.50 587 GLU A N 1
ATOM 4359 C CA . GLU A 1 587 ? -7.291 -3.464 4.923 1.00 63.50 587 GLU A CA 1
ATOM 4360 C C . GLU A 1 587 ? -6.057 -3.616 5.806 1.00 63.50 587 GLU A C 1
ATOM 4362 O O . GLU A 1 587 ? -4.929 -3.745 5.320 1.00 63.50 587 GLU A O 1
ATOM 4367 N N . TYR A 1 588 ? -6.281 -3.629 7.114 1.00 76.12 588 TYR A N 1
ATOM 4368 C CA . TYR A 1 588 ? -5.246 -3.770 8.125 1.00 76.12 588 TYR A CA 1
ATOM 4369 C C . TYR A 1 588 ? -5.578 -4.900 9.091 1.00 76.12 588 TYR A C 1
ATOM 4371 O O . TYR A 1 588 ? -6.735 -5.171 9.412 1.00 76.12 588 TYR A O 1
ATOM 4379 N N . ARG A 1 589 ? -4.529 -5.529 9.612 1.00 84.38 589 ARG A N 1
ATOM 4380 C CA . ARG A 1 589 ? -4.570 -6.525 10.680 1.00 84.38 589 ARG A CA 1
ATOM 4381 C C . ARG A 1 589 ? -3.944 -5.927 11.930 1.00 84.38 589 ARG A C 1
ATOM 4383 O O . ARG A 1 589 ? -2.803 -5.477 11.882 1.00 84.38 589 ARG A O 1
ATOM 4390 N N . PHE A 1 590 ? -4.688 -5.945 13.031 1.00 92.12 590 PHE A N 1
ATOM 4391 C CA . PHE A 1 590 ? -4.239 -5.533 14.356 1.00 92.12 590 PHE A CA 1
ATOM 4392 C C . PHE A 1 590 ? -4.181 -6.746 15.293 1.00 92.12 590 PHE A C 1
ATOM 4394 O O . PHE A 1 590 ? -5.161 -7.483 15.424 1.00 92.12 590 PHE A O 1
ATOM 4401 N N . ARG A 1 591 ? -3.041 -6.946 15.957 1.00 89.75 591 ARG A N 1
ATOM 4402 C CA . ARG A 1 591 ? -2.763 -8.073 16.852 1.00 89.75 591 ARG A CA 1
ATOM 4403 C C . ARG A 1 591 ? -2.162 -7.626 18.178 1.00 89.75 591 ARG A C 1
ATOM 4405 O O . ARG A 1 591 ? -1.475 -6.608 18.246 1.00 89.75 591 ARG A O 1
ATOM 4412 N N . ALA A 1 592 ? -2.374 -8.428 19.217 1.00 95.56 592 ALA A N 1
ATOM 4413 C CA . ALA A 1 592 ? -1.627 -8.342 20.469 1.00 95.56 592 ALA A CA 1
ATOM 4414 C C . ALA A 1 592 ? -1.636 -9.679 21.208 1.00 95.56 592 ALA A C 1
ATOM 4416 O O . ALA A 1 592 ? -2.633 -10.406 21.182 1.00 95.56 592 ALA A O 1
ATOM 4417 N N . TRP A 1 593 ? -0.572 -9.978 21.944 1.00 95.38 593 TRP A N 1
ATOM 4418 C CA . TRP A 1 593 ? -0.576 -11.095 22.876 1.00 95.38 593 TRP A CA 1
ATOM 4419 C C . TRP A 1 593 ? -1.120 -10.677 24.234 1.00 95.38 593 TRP A C 1
ATOM 4421 O O . TRP A 1 593 ? -0.857 -9.582 24.722 1.00 95.38 593 TRP A O 1
ATOM 4431 N N . VAL A 1 594 ? -1.867 -11.577 24.871 1.00 97.62 594 VAL A N 1
ATOM 4432 C CA . VAL A 1 594 ? -2.503 -11.345 26.166 1.00 97.62 594 VAL A CA 1
ATOM 4433 C C . VAL A 1 594 ? -2.301 -12.514 27.121 1.00 97.62 594 VAL A C 1
ATOM 4435 O O . VAL A 1 594 ? -2.311 -13.681 26.730 1.00 97.62 594 VAL A O 1
ATOM 4438 N N . LYS A 1 595 ? -2.164 -12.202 28.405 1.00 97.44 595 LYS A N 1
ATOM 4439 C CA . LYS A 1 595 ? -2.155 -13.161 29.514 1.00 97.44 595 LYS A CA 1
ATOM 4440 C C . LYS A 1 595 ? -2.930 -12.565 30.683 1.00 97.44 595 LYS A C 1
ATOM 4442 O O . LYS A 1 595 ? -2.874 -11.358 30.901 1.00 97.44 595 LYS A O 1
ATOM 4447 N N . THR A 1 596 ? -3.610 -13.381 31.482 1.00 97.75 596 THR A N 1
ATOM 4448 C CA . THR A 1 596 ? -4.314 -12.904 32.683 1.00 97.75 596 THR A CA 1
ATOM 4449 C C . THR A 1 596 ? -3.936 -13.693 33.930 1.00 97.75 596 THR A C 1
ATOM 4451 O O . THR A 1 596 ? -3.389 -14.793 33.857 1.00 97.75 596 THR A O 1
ATOM 4454 N N . SER A 1 597 ? -4.238 -13.138 35.103 1.00 96.12 597 SER A N 1
ATOM 4455 C CA . SER A 1 597 ? -4.089 -13.845 36.376 1.00 96.12 597 SER A CA 1
ATOM 4456 C C . SER A 1 597 ? -5.186 -14.897 36.577 1.00 96.12 597 SER A C 1
ATOM 4458 O O . SER A 1 597 ? -6.285 -14.775 36.039 1.00 96.12 597 SER A O 1
ATOM 4460 N N . ASP A 1 598 ? -4.924 -15.912 37.406 1.00 95.50 598 ASP A N 1
ATOM 4461 C CA . ASP A 1 598 ? -5.889 -16.978 37.738 1.00 95.50 598 ASP A CA 1
ATOM 4462 C C . ASP A 1 598 ? -7.174 -16.451 38.412 1.00 95.50 598 ASP A C 1
ATOM 4464 O O . ASP A 1 598 ? -8.194 -17.141 38.459 1.00 95.50 598 ASP A O 1
ATOM 4468 N N . ASP A 1 599 ? -7.113 -15.255 39.008 1.00 93.50 599 ASP A N 1
ATOM 4469 C CA . ASP A 1 599 ? -8.244 -14.563 39.628 1.00 93.50 599 ASP A CA 1
ATOM 4470 C C . ASP A 1 599 ? -8.893 -13.513 38.716 1.00 93.50 599 ASP A C 1
ATOM 4472 O O . ASP A 1 599 ? -9.799 -12.804 39.167 1.00 93.50 599 ASP A O 1
ATOM 4476 N N . PHE A 1 600 ? -8.473 -13.442 37.446 1.00 95.69 600 PHE A N 1
ATOM 4477 C CA . PHE A 1 600 ? -9.150 -12.640 36.439 1.00 95.69 600 PHE A CA 1
ATOM 4478 C C . PHE A 1 600 ? -10.622 -13.037 36.371 1.00 95.69 600 PHE A C 1
ATOM 4480 O O . PHE A 1 600 ? -10.989 -14.212 36.300 1.00 95.69 600 PHE A O 1
ATOM 4487 N N . SER A 1 601 ? -11.488 -12.039 36.448 1.00 90.50 601 SER A N 1
ATOM 4488 C CA . SER A 1 601 ? -12.919 -12.256 36.365 1.00 90.50 601 SER A CA 1
ATOM 4489 C C . SER A 1 601 ? -13.566 -11.080 35.682 1.00 90.50 601 SER A C 1
ATOM 4491 O O . SER A 1 601 ? -13.200 -9.932 35.924 1.00 90.50 601 SER A O 1
ATOM 4493 N N . ASN A 1 602 ? -14.556 -11.373 34.857 1.00 85.25 602 ASN A N 1
ATOM 4494 C CA . ASN A 1 602 ? -15.302 -10.361 34.154 1.00 85.25 602 ASN A CA 1
ATOM 4495 C C . ASN A 1 602 ? -16.792 -10.494 34.473 1.00 85.25 602 ASN A C 1
ATOM 4497 O O . ASN A 1 602 ? -17.355 -11.589 34.399 1.00 85.25 602 ASN A O 1
ATOM 4501 N N . SER A 1 603 ? -17.438 -9.393 34.859 1.00 75.19 603 SER A N 1
ATOM 4502 C CA . SER A 1 603 ? -18.880 -9.387 35.114 1.00 75.19 603 SER A CA 1
ATOM 4503 C C . SER A 1 603 ? -19.653 -8.809 33.932 1.00 75.19 603 SER A C 1
ATOM 4505 O O . SER A 1 603 ? -19.336 -7.716 33.472 1.00 75.19 603 SER A O 1
ATOM 4507 N N . GLU A 1 604 ? -20.718 -9.502 33.510 1.00 61.75 604 GLU A N 1
ATOM 4508 C CA . GLU A 1 604 ? -21.667 -9.022 32.487 1.00 61.75 604 GLU A CA 1
ATOM 4509 C C . GLU A 1 604 ? -22.409 -7.739 32.917 1.00 61.75 604 GLU A C 1
ATOM 4511 O O . GLU A 1 604 ? -22.918 -7.005 32.073 1.00 61.75 604 GLU A O 1
ATOM 4516 N N . ASP A 1 605 ? -22.450 -7.451 34.223 1.00 59.38 605 ASP A N 1
ATOM 4517 C CA . ASP A 1 605 ? -23.017 -6.232 34.807 1.00 59.38 605 ASP A CA 1
ATOM 4518 C C . ASP A 1 605 ? -22.009 -5.063 34.683 1.00 59.38 605 ASP A C 1
ATOM 4520 O O . ASP A 1 605 ? -21.446 -4.597 35.677 1.00 59.38 605 ASP A O 1
ATOM 4524 N N . GLY A 1 606 ? -21.724 -4.628 33.451 1.00 55.22 606 GLY A N 1
ATOM 4525 C CA . GLY A 1 606 ? -20.810 -3.516 33.154 1.00 55.22 606 GLY A CA 1
ATOM 4526 C C . GLY A 1 606 ? -21.306 -2.139 33.632 1.00 55.22 606 GLY A C 1
ATOM 4527 O O . GLY A 1 606 ? -22.336 -1.997 34.296 1.00 55.22 606 GLY A O 1
ATOM 4528 N N . PHE A 1 607 ? -20.583 -1.078 33.257 1.00 54.94 607 PHE A N 1
ATOM 4529 C CA . PHE A 1 607 ? -20.917 0.310 33.618 1.00 54.94 607 PHE A CA 1
ATOM 4530 C C . PHE A 1 607 ? -22.054 0.943 32.768 1.00 54.94 607 PHE A C 1
ATOM 4532 O O . PHE A 1 607 ? -22.289 2.149 32.875 1.00 54.94 607 PHE A O 1
ATOM 4539 N N . GLY A 1 608 ? -22.805 0.164 31.969 1.00 49.75 608 GLY A N 1
ATOM 4540 C CA . GLY A 1 608 ? -23.857 0.666 31.067 1.00 49.75 608 GLY A CA 1
ATOM 4541 C C . GLY A 1 608 ? -24.770 -0.402 30.432 1.00 49.75 608 GLY A C 1
ATOM 4542 O O . GLY A 1 608 ? -24.606 -1.593 30.658 1.00 49.75 608 GLY A O 1
ATOM 4543 N N . GLU A 1 609 ? -25.766 0.050 29.654 1.00 43.34 609 GLU A N 1
ATOM 4544 C CA . GLU A 1 609 ? -26.888 -0.730 29.072 1.00 43.34 609 GLU A CA 1
ATOM 4545 C C . GLU A 1 609 ? -26.531 -1.474 27.758 1.00 43.34 609 GLU A C 1
ATOM 4547 O O . GLU A 1 609 ? -27.424 -1.876 27.012 1.00 43.34 609 GLU A O 1
ATOM 4552 N N . ILE A 1 610 ? -25.238 -1.642 27.455 1.00 48.91 610 ILE A N 1
ATOM 4553 C CA . ILE A 1 610 ? -24.746 -2.238 26.201 1.00 48.91 610 ILE A CA 1
ATOM 4554 C C . ILE A 1 610 ? -24.368 -3.701 26.473 1.00 48.91 610 ILE A C 1
ATOM 4556 O O . ILE A 1 610 ? -23.650 -3.996 27.424 1.00 48.91 610 ILE A O 1
ATOM 4560 N N . GLY A 1 611 ? -24.943 -4.622 25.697 1.00 52.94 611 GLY A N 1
ATOM 4561 C CA . GLY A 1 611 ? -24.840 -6.067 25.914 1.00 52.94 611 GLY A CA 1
ATOM 4562 C C . GLY A 1 611 ? -23.423 -6.630 25.757 1.00 52.94 611 GLY A C 1
ATOM 4563 O O . GLY A 1 611 ? -22.630 -6.095 24.994 1.00 52.94 611 GLY A O 1
ATOM 4564 N N . SER A 1 612 ? -23.180 -7.730 26.487 1.00 60.16 612 SER A N 1
ATOM 4565 C CA . SER A 1 612 ? -21.976 -8.585 26.531 1.00 60.16 612 SER A CA 1
ATOM 4566 C C . SER A 1 612 ? -20.639 -7.860 26.708 1.00 60.16 612 SER A C 1
ATOM 4568 O O . SER A 1 612 ? -20.132 -7.209 25.805 1.00 60.16 612 SER A O 1
ATOM 4570 N N . SER A 1 613 ? -20.028 -8.054 27.876 1.00 78.94 613 SER A N 1
ATOM 4571 C CA . SER A 1 613 ? -18.645 -7.657 28.115 1.00 78.94 613 SER A CA 1
ATOM 4572 C C . SER A 1 613 ? -17.672 -8.688 27.538 1.00 78.94 613 SER A C 1
ATOM 4574 O O . SER A 1 613 ? -17.859 -9.893 27.731 1.00 78.94 613 SER A O 1
ATOM 4576 N N . TYR A 1 614 ? -16.609 -8.198 26.902 1.00 86.38 614 TYR A N 1
ATOM 4577 C CA . TYR A 1 614 ? -15.590 -9.027 26.257 1.00 86.38 614 TYR A CA 1
ATOM 4578 C C . TYR A 1 614 ? -14.436 -9.423 27.192 1.00 86.38 614 TYR A C 1
ATOM 4580 O O . TYR A 1 614 ? -13.623 -10.268 26.841 1.00 86.38 614 TYR A O 1
ATOM 4588 N N . GLY A 1 615 ? -14.381 -8.898 28.421 1.00 91.56 615 GLY A N 1
ATOM 4589 C CA . GLY A 1 615 ? -13.298 -9.220 29.350 1.00 91.56 615 GLY A CA 1
ATOM 4590 C C . GLY A 1 615 ? -11.990 -8.608 28.867 1.00 91.56 615 GLY A C 1
ATOM 4591 O O . GLY A 1 615 ? -11.876 -7.388 28.862 1.00 91.56 615 GLY A O 1
ATOM 4592 N N . VAL A 1 616 ? -11.003 -9.419 28.494 1.00 95.38 616 VAL A N 1
ATOM 4593 C CA . VAL A 1 616 ? -9.753 -8.925 27.906 1.00 95.38 616 VAL A CA 1
ATOM 4594 C C . VAL A 1 616 ? -9.763 -9.117 26.386 1.00 95.38 616 VAL A C 1
ATOM 4596 O O . VAL A 1 616 ? -10.069 -10.206 25.903 1.00 95.38 616 VAL A O 1
ATOM 4599 N N . THR A 1 617 ? -9.492 -8.049 25.634 1.00 95.75 617 THR A N 1
ATOM 4600 C CA . THR A 1 617 ? -9.604 -8.017 24.163 1.00 95.75 617 THR A CA 1
ATOM 4601 C C . THR A 1 617 ? -8.724 -6.918 23.565 1.00 95.75 617 THR A C 1
ATOM 4603 O O . THR A 1 617 ? -8.189 -6.086 24.295 1.00 95.75 617 THR A O 1
ATOM 4606 N N . ILE A 1 618 ? -8.617 -6.873 22.239 1.00 96.56 618 ILE A N 1
ATOM 4607 C CA . ILE A 1 618 ? -8.181 -5.689 21.489 1.00 96.56 618 ILE A CA 1
ATOM 4608 C C . ILE A 1 618 ? -9.361 -5.062 20.747 1.00 96.56 618 ILE A C 1
ATOM 4610 O O . ILE A 1 618 ? -10.366 -5.738 20.513 1.00 96.56 618 ILE A O 1
ATOM 4614 N N . ASN A 1 619 ? -9.277 -3.774 20.407 1.00 93.31 619 ASN A N 1
ATOM 4615 C CA . ASN A 1 619 ? -10.235 -3.151 19.493 1.00 93.31 619 ASN A CA 1
ATOM 4616 C C . ASN A 1 619 ? -9.667 -1.925 18.763 1.00 93.31 619 ASN A C 1
ATOM 4618 O O . ASN A 1 619 ? -8.718 -1.286 19.219 1.00 93.31 619 ASN A O 1
ATOM 4622 N N . VAL A 1 620 ? -10.334 -1.569 17.668 1.00 90.56 620 VAL A N 1
ATOM 4623 C CA . VAL A 1 620 ? -10.180 -0.312 16.940 1.00 90.56 620 VAL A CA 1
ATOM 4624 C C . VAL A 1 620 ? -11.312 0.618 17.385 1.00 90.56 620 VAL A C 1
ATOM 4626 O O . VAL A 1 620 ? -12.485 0.354 17.125 1.00 90.56 620 VAL A O 1
ATOM 4629 N N . HIS A 1 621 ? -10.989 1.682 18.126 1.00 85.25 621 HIS A N 1
ATOM 4630 C CA . HIS A 1 621 ? -11.961 2.482 18.885 1.00 85.25 621 HIS A CA 1
ATOM 4631 C C . HIS A 1 621 ? -13.112 3.024 18.034 1.00 85.25 621 HIS A C 1
ATOM 4633 O O . HIS A 1 621 ? -14.269 2.928 18.444 1.00 85.25 621 HIS A O 1
ATOM 4639 N N . SER A 1 622 ? -12.797 3.560 16.852 1.00 78.12 622 SER A N 1
ATOM 4640 C CA . SER A 1 622 ? -13.760 4.140 15.908 1.00 78.12 622 SER A CA 1
ATOM 4641 C C . SER A 1 622 ? -14.810 3.133 15.428 1.00 78.12 622 SER A C 1
ATOM 4643 O O . SER A 1 622 ? -15.934 3.519 15.120 1.00 78.12 622 SER A O 1
ATOM 4645 N N . LEU A 1 623 ? -14.481 1.839 15.439 1.00 77.06 623 LEU A N 1
ATOM 4646 C CA . LEU A 1 623 ? -15.365 0.738 15.046 1.00 77.06 623 LEU A CA 1
ATOM 4647 C C . LEU A 1 623 ? -16.127 0.127 16.238 1.00 77.06 623 LEU A C 1
ATOM 4649 O O . LEU A 1 623 ? -16.960 -0.772 16.076 1.00 77.06 623 LEU A O 1
ATOM 4653 N N . GLY A 1 624 ? -15.867 0.615 17.454 1.00 80.81 624 GLY A N 1
ATOM 4654 C CA . GLY A 1 624 ? -16.518 0.167 18.679 1.00 80.81 624 GLY A CA 1
ATOM 4655 C C . GLY A 1 624 ? -16.361 -1.337 18.919 1.00 80.81 624 GLY A C 1
ATOM 4656 O O . GLY A 1 624 ? -15.283 -1.902 18.753 1.00 80.81 624 GLY A O 1
ATOM 4657 N N . GLN A 1 625 ? -17.453 -1.991 19.322 1.00 80.38 625 GLN A N 1
ATOM 4658 C CA . GLN A 1 625 ? -17.491 -3.446 19.529 1.00 80.38 625 GLN A CA 1
ATOM 4659 C C . GLN A 1 625 ? -17.448 -4.243 18.212 1.00 80.38 625 GLN A C 1
ATOM 4661 O O . GLN A 1 625 ? -17.265 -5.455 18.252 1.00 80.38 625 GLN A O 1
ATOM 4666 N N . GLY A 1 626 ? -17.639 -3.591 17.058 1.00 73.88 626 GLY A N 1
ATOM 4667 C CA . GLY A 1 626 ? -17.665 -4.247 15.749 1.00 73.88 626 GLY A CA 1
ATOM 4668 C C . GLY A 1 626 ? -16.303 -4.773 15.296 1.00 73.88 626 GLY A C 1
ATOM 4669 O O . GLY A 1 626 ? -16.261 -5.698 14.498 1.00 73.88 626 GLY A O 1
ATOM 4670 N N . SER A 1 627 ? -15.206 -4.238 15.841 1.00 81.06 627 SER A N 1
ATOM 4671 C CA . SER A 1 627 ? -13.841 -4.719 15.586 1.00 81.06 627 SER A CA 1
ATOM 4672 C C . SER A 1 627 ? -13.372 -5.783 16.586 1.00 81.06 627 SER A C 1
ATOM 4674 O O . SER A 1 627 ? -12.171 -5.967 16.751 1.00 81.06 627 SER A O 1
ATOM 4676 N N . VAL A 1 628 ? -14.267 -6.355 17.397 1.00 84.88 628 VAL A N 1
ATOM 4677 C CA . VAL A 1 628 ? -13.889 -7.378 18.379 1.00 84.88 628 VAL A CA 1
ATOM 4678 C C . VAL A 1 628 ? -14.197 -8.748 17.799 1.00 84.88 628 VAL A C 1
ATOM 4680 O O . VAL A 1 628 ? -15.356 -9.138 17.662 1.00 84.88 628 VAL A O 1
ATOM 4683 N N . THR A 1 629 ? -13.141 -9.481 17.485 1.00 81.00 629 THR A N 1
ATOM 4684 C CA . THR A 1 629 ? -13.165 -10.839 16.923 1.00 81.00 629 THR A CA 1
ATOM 4685 C C . THR A 1 629 ? -12.758 -11.869 17.971 1.00 81.00 629 THR A C 1
ATOM 4687 O O . THR A 1 629 ? -13.479 -12.846 18.178 1.00 81.00 629 THR A O 1
ATOM 4690 N N . ASP A 1 630 ? -11.670 -11.601 18.695 1.00 86.75 630 ASP A N 1
ATOM 4691 C CA . ASP A 1 630 ? -11.120 -12.467 19.736 1.00 86.75 630 ASP A CA 1
ATOM 4692 C C . ASP A 1 630 ? -11.151 -11.800 21.107 1.00 86.75 630 ASP A C 1
ATOM 4694 O O . ASP A 1 630 ? -10.822 -10.625 21.247 1.00 86.75 630 ASP A O 1
ATOM 4698 N N . TYR A 1 631 ? -11.519 -12.564 22.138 1.00 93.06 631 TYR A N 1
ATOM 4699 C CA . TYR A 1 631 ? -11.596 -12.068 23.510 1.00 93.06 631 TYR A CA 1
ATOM 4700 C C . TYR A 1 631 ? -11.594 -13.200 24.548 1.00 93.06 631 TYR A C 1
ATOM 4702 O O . TYR A 1 631 ? -11.975 -14.337 24.257 1.00 93.06 631 TYR A O 1
ATOM 4710 N N . TYR A 1 632 ? -11.237 -12.877 25.795 1.00 92.44 632 TYR A N 1
ATOM 4711 C CA . TYR A 1 632 ? -11.271 -13.819 26.918 1.00 92.44 632 TYR A CA 1
ATOM 4712 C C . TYR A 1 632 ? -12.017 -13.250 28.131 1.00 92.44 632 TYR A C 1
ATOM 4714 O O . TYR A 1 632 ? -11.645 -12.232 28.712 1.00 92.44 632 TYR A O 1
ATOM 4722 N N . THR A 1 633 ? -13.061 -13.959 28.569 1.00 90.81 633 THR A N 1
ATOM 4723 C CA . THR A 1 633 ? -13.819 -13.643 29.796 1.00 90.81 633 THR A CA 1
ATOM 4724 C C . THR A 1 633 ? -13.419 -14.494 31.001 1.00 90.81 633 THR A C 1
ATOM 4726 O O . THR A 1 633 ? -13.753 -14.146 32.132 1.00 90.81 633 THR A O 1
ATOM 4729 N N . ASP A 1 634 ? -12.732 -15.608 30.751 1.00 90.75 634 ASP A N 1
ATOM 4730 C CA . ASP A 1 634 ? -12.166 -16.507 31.756 1.00 90.75 634 ASP A CA 1
ATOM 4731 C C . ASP A 1 634 ? -10.634 -16.336 31.805 1.00 90.75 634 ASP A C 1
ATOM 4733 O O . ASP A 1 634 ? -10.047 -15.896 30.814 1.00 90.75 634 ASP A O 1
ATOM 4737 N N . PRO A 1 635 ? -9.968 -16.706 32.917 1.00 95.00 635 PRO A N 1
ATOM 4738 C CA . PRO A 1 635 ? -8.514 -16.654 33.014 1.00 95.00 635 PRO A CA 1
ATOM 4739 C C . PRO A 1 635 ? -7.778 -17.414 31.900 1.00 95.00 635 PRO A C 1
ATOM 4741 O O . PRO A 1 635 ? -8.064 -18.586 31.641 1.00 95.00 635 PRO A O 1
ATOM 4744 N N . VAL A 1 636 ? -6.760 -16.774 31.326 1.00 93.31 636 VAL A N 1
ATOM 4745 C CA . VAL A 1 636 ? -5.784 -17.347 30.391 1.00 93.31 636 VAL A CA 1
ATOM 4746 C C . VAL A 1 636 ? -4.377 -17.243 30.978 1.00 93.31 636 VAL A C 1
ATOM 4748 O O . VAL A 1 636 ? -3.699 -16.223 30.876 1.00 93.31 636 VAL A O 1
ATOM 4751 N N . GLU A 1 637 ? -3.945 -18.329 31.625 1.00 87.69 637 GLU A N 1
ATOM 4752 C CA . GLU A 1 637 ? -2.655 -18.399 32.325 1.00 87.69 637 GLU A CA 1
ATOM 4753 C C . GLU A 1 637 ? -1.447 -18.439 31.374 1.00 87.69 637 GLU A C 1
ATOM 4755 O O . GLU A 1 637 ? -0.350 -18.086 31.794 1.00 87.69 637 GLU A O 1
ATOM 4760 N N . ASP A 1 638 ? -1.615 -18.844 30.113 1.00 91.12 638 ASP A N 1
ATOM 4761 C CA . ASP A 1 638 ? -0.574 -18.829 29.074 1.00 91.12 638 ASP A CA 1
ATOM 4762 C C . ASP A 1 638 ? -0.875 -17.728 28.052 1.00 91.12 638 ASP A C 1
ATOM 4764 O O . ASP A 1 638 ? -2.043 -17.484 27.754 1.00 91.12 638 ASP A O 1
ATOM 4768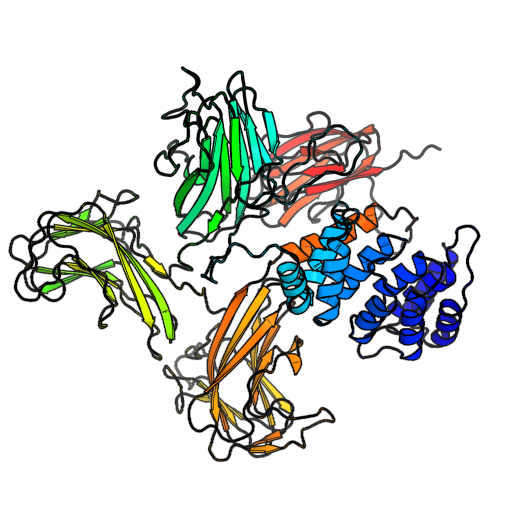 N N . TRP A 1 639 ? 0.168 -17.105 27.494 1.00 93.06 639 TRP A N 1
ATOM 4769 C CA . TRP A 1 639 ? 0.029 -16.072 26.463 1.00 93.06 639 TRP A CA 1
ATOM 4770 C C . TRP A 1 639 ? -0.812 -16.579 25.284 1.00 93.06 639 TRP A C 1
ATOM 4772 O O . TRP A 1 639 ? -0.524 -17.640 24.728 1.00 93.06 639 TRP A O 1
ATOM 4782 N N . GLN A 1 640 ? -1.853 -15.832 24.927 1.00 93.56 640 GLN A N 1
ATOM 4783 C CA . GLN A 1 640 ? -2.724 -16.083 23.780 1.00 93.56 640 GLN A CA 1
ATOM 4784 C C . GLN A 1 640 ? -2.670 -14.902 22.817 1.00 93.56 640 GLN A C 1
ATOM 4786 O O . GLN A 1 640 ? -2.564 -13.762 23.262 1.00 93.56 640 GLN A O 1
ATOM 4791 N N . LEU A 1 641 ? -2.774 -15.171 21.520 1.00 89.38 641 LEU A N 1
ATOM 4792 C CA . LEU A 1 641 ? -2.880 -14.130 20.505 1.00 89.38 641 LEU A CA 1
ATOM 4793 C C . LEU A 1 641 ? -4.334 -13.654 20.403 1.00 89.38 641 LEU A C 1
ATOM 4795 O O . LEU A 1 641 ? -5.256 -14.472 20.406 1.00 89.38 641 LEU A O 1
ATOM 4799 N N . LEU A 1 642 ? -4.516 -12.341 20.333 1.00 89.94 642 LEU A N 1
ATOM 4800 C CA . LEU A 1 642 ? -5.742 -11.672 19.919 1.00 89.94 642 LEU A CA 1
ATOM 4801 C C . LEU A 1 642 ? -5.485 -11.053 18.545 1.00 89.94 642 LEU A C 1
ATOM 4803 O O . LEU A 1 642 ? -4.444 -10.420 18.355 1.00 89.94 642 LEU A O 1
ATOM 4807 N N . GLU A 1 643 ? -6.416 -11.206 17.610 1.00 89.56 643 GLU A N 1
ATOM 4808 C CA . GLU A 1 643 ? -6.292 -10.664 16.256 1.00 89.56 643 GLU A CA 1
ATOM 4809 C C . GLU A 1 643 ? -7.632 -10.117 15.776 1.00 89.56 643 GLU A C 1
ATOM 4811 O O . GLU A 1 643 ? -8.657 -10.764 15.964 1.00 89.56 643 GLU A O 1
ATOM 4816 N N . THR A 1 644 ? -7.625 -8.956 15.121 1.00 84.12 644 THR A N 1
ATOM 4817 C CA . THR A 1 644 ? -8.750 -8.438 14.332 1.00 84.12 644 THR A CA 1
ATOM 4818 C C . THR A 1 644 ? -8.252 -7.846 13.023 1.00 84.12 644 THR A C 1
ATOM 4820 O O . THR A 1 644 ? -7.161 -7.279 12.960 1.00 84.12 644 THR A O 1
ATOM 4823 N N . THR A 1 645 ? -9.079 -7.910 11.986 1.00 81.81 645 THR A N 1
ATOM 4824 C CA . THR A 1 645 ? -8.890 -7.147 10.749 1.00 81.81 645 THR A CA 1
ATOM 4825 C C . THR A 1 645 ? -9.887 -5.997 10.684 1.00 81.81 645 THR A C 1
ATOM 4827 O O . THR A 1 645 ? -10.931 -6.032 11.345 1.00 81.81 645 THR A O 1
ATOM 4830 N N . PHE A 1 646 ? -9.543 -4.940 9.956 1.00 75.81 646 PHE A N 1
ATOM 4831 C CA . PHE A 1 646 ? -10.426 -3.805 9.732 1.00 75.81 646 PHE A CA 1
ATOM 4832 C C . PHE A 1 646 ? -10.062 -3.040 8.461 1.00 75.81 646 PHE A C 1
ATOM 4834 O O . PHE A 1 646 ? -8.902 -2.999 8.051 1.00 75.81 646 PHE A O 1
ATOM 4841 N N . SER A 1 647 ? -11.066 -2.353 7.920 1.00 76.44 647 SER A N 1
ATOM 4842 C CA . SER A 1 647 ? -10.912 -1.409 6.820 1.00 76.44 647 SER A CA 1
ATOM 4843 C C . SER A 1 647 ? -10.794 0.013 7.348 1.00 76.44 647 SER A C 1
ATOM 4845 O O . SER A 1 647 ? -11.565 0.414 8.228 1.00 76.44 647 SER A O 1
ATOM 4847 N N . THR A 1 648 ? -9.885 0.806 6.788 1.00 61.00 648 THR A N 1
ATOM 4848 C CA . THR A 1 648 ? -9.773 2.232 7.127 1.00 61.00 648 THR A CA 1
ATOM 4849 C C . THR A 1 648 ? -10.892 3.089 6.538 1.00 61.00 648 THR A C 1
ATOM 4851 O O . THR A 1 648 ? -11.193 4.152 7.081 1.00 61.00 648 THR A O 1
ATOM 4854 N N . GLY A 1 649 ? -11.544 2.629 5.463 1.00 55.03 649 GLY A N 1
ATOM 4855 C CA . GLY A 1 649 ? -12.557 3.402 4.736 1.00 55.03 649 GLY A CA 1
ATOM 4856 C C . GLY A 1 649 ? -12.015 4.709 4.133 1.00 55.03 649 GLY A C 1
ATOM 4857 O O . GLY A 1 649 ? -10.824 4.998 4.205 1.00 55.03 649 GLY A O 1
ATOM 4858 N N . ALA A 1 650 ? -12.890 5.510 3.520 1.00 43.19 650 ALA A N 1
ATOM 4859 C CA . ALA A 1 650 ? -12.477 6.612 2.640 1.00 43.19 650 ALA A CA 1
ATOM 4860 C C . ALA A 1 650 ? -11.795 7.805 3.321 1.00 43.19 650 ALA A C 1
ATOM 4862 O O . ALA A 1 650 ? -11.107 8.565 2.655 1.00 43.19 650 ALA A O 1
ATOM 4863 N N . SER A 1 651 ? -11.972 7.980 4.629 1.00 47.47 651 SER A N 1
ATOM 4864 C CA . SER A 1 651 ? -11.361 9.084 5.372 1.00 47.47 651 SER A CA 1
ATOM 4865 C C . SER A 1 651 ? -10.999 8.593 6.775 1.00 47.47 651 SER A C 1
ATOM 4867 O O . SER A 1 651 ? -11.803 8.755 7.697 1.00 47.47 651 SER A O 1
ATOM 4869 N N . PRO A 1 652 ? -9.829 7.952 6.942 1.00 52.53 652 PRO A N 1
ATOM 4870 C CA . PRO A 1 652 ? -9.468 7.208 8.143 1.00 52.53 652 PRO A CA 1
ATOM 4871 C C . PRO A 1 652 ? -9.511 8.052 9.420 1.00 52.53 652 PRO A C 1
ATOM 4873 O O . PRO A 1 652 ? -9.848 7.545 10.490 1.00 52.53 652 PRO A O 1
ATOM 4876 N N . GLY A 1 653 ? -9.203 9.349 9.314 1.00 63.41 653 GLY A N 1
ATOM 4877 C CA . GLY A 1 653 ? -8.946 10.174 10.490 1.00 63.41 653 GLY A CA 1
ATOM 4878 C C . GLY A 1 653 ? -7.849 9.560 11.368 1.00 63.41 653 GLY A C 1
ATOM 4879 O O . GLY A 1 653 ? -7.057 8.736 10.919 1.00 63.41 653 GLY A O 1
ATOM 4880 N N . GLU A 1 654 ? -7.804 9.959 12.637 1.00 80.69 654 GLU A N 1
ATOM 4881 C CA . GLU A 1 654 ? -6.937 9.310 13.622 1.00 80.69 654 GLU A CA 1
ATOM 4882 C C . GLU A 1 654 ? -7.601 8.019 14.124 1.00 80.69 654 GLU A C 1
ATOM 4884 O O . GLU A 1 654 ? -8.686 8.034 14.715 1.00 80.69 654 GLU A O 1
ATOM 4889 N N . PHE A 1 655 ? -6.936 6.891 13.905 1.00 85.69 655 PHE A N 1
ATOM 4890 C CA . PHE A 1 655 ? -7.309 5.597 14.444 1.00 85.69 655 PHE A CA 1
ATOM 4891 C C . PHE A 1 655 ? -6.716 5.391 15.832 1.00 85.69 655 PHE A C 1
ATOM 4893 O O . PHE A 1 655 ? -5.523 5.571 16.055 1.00 85.69 655 PHE A O 1
ATOM 4900 N N . GLN A 1 656 ? -7.559 4.939 16.757 1.00 92.69 656 GLN A N 1
ATOM 4901 C CA . GLN A 1 656 ? -7.163 4.591 18.116 1.00 92.69 656 GLN A CA 1
ATOM 4902 C C . GLN A 1 656 ? -7.233 3.069 18.310 1.00 92.69 656 GLN A C 1
ATOM 4904 O O . GLN A 1 656 ? -8.307 2.470 18.213 1.00 92.69 656 GLN A O 1
ATOM 4909 N N . PHE A 1 657 ? -6.103 2.459 18.651 1.00 95.50 657 PHE A N 1
ATOM 4910 C CA . PH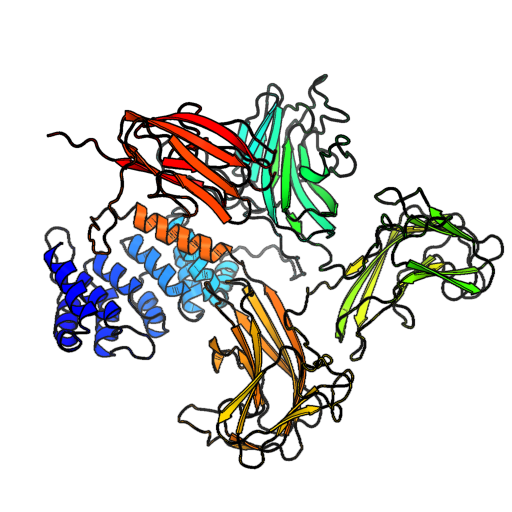E A 1 657 ? -5.929 1.028 18.895 1.00 95.50 657 PHE A CA 1
ATOM 4911 C C . PHE A 1 657 ? -5.850 0.764 20.392 1.00 95.50 657 PHE A C 1
ATOM 4913 O O . PHE A 1 657 ? -5.000 1.332 21.075 1.00 95.50 657 PHE A O 1
ATOM 4920 N N . ASN A 1 658 ? -6.731 -0.087 20.918 1.00 96.44 658 ASN A N 1
ATOM 4921 C CA . ASN A 1 658 ? -6.807 -0.355 22.352 1.00 96.44 658 ASN A CA 1
ATOM 4922 C C . ASN A 1 658 ? -6.484 -1.804 22.692 1.00 96.44 658 ASN A C 1
ATOM 4924 O O . ASN A 1 658 ? -6.997 -2.734 22.072 1.00 96.44 658 ASN A O 1
ATOM 4928 N N . LEU A 1 659 ? -5.740 -1.961 23.783 1.00 98.06 659 LEU A N 1
ATOM 4929 C CA . LEU A 1 659 ? -5.551 -3.202 24.525 1.00 98.06 659 LEU A CA 1
ATOM 4930 C C . LEU A 1 659 ? -6.470 -3.145 25.748 1.00 98.06 659 LEU A C 1
ATOM 4932 O O . LEU A 1 659 ? -6.150 -2.494 26.743 1.00 98.06 659 LEU A O 1
ATOM 4936 N N . LEU A 1 660 ? -7.663 -3.725 25.641 1.00 95.50 660 LEU A N 1
ATOM 4937 C CA . LEU A 1 660 ? -8.767 -3.527 26.578 1.00 95.50 660 LEU A CA 1
ATOM 4938 C C . LEU A 1 660 ? -8.759 -4.538 27.726 1.00 95.50 660 LEU A C 1
ATOM 4940 O O . LEU A 1 660 ? -8.833 -5.748 27.525 1.00 95.50 660 LEU A O 1
ATOM 4944 N N . PHE A 1 661 ? -8.808 -4.012 28.944 1.00 95.50 661 PHE A N 1
ATOM 4945 C CA . PHE A 1 661 ? -9.142 -4.702 30.181 1.00 95.50 661 PHE A CA 1
ATOM 4946 C C . PHE A 1 661 ? -10.570 -4.327 30.594 1.00 95.50 661 PHE A C 1
ATOM 4948 O O . PHE A 1 661 ? -10.839 -3.178 30.927 1.00 95.50 661 PHE A O 1
ATOM 4955 N N . GLY A 1 662 ? -11.490 -5.287 30.583 1.00 90.19 662 GLY A N 1
ATOM 4956 C CA . GLY A 1 662 ? -12.920 -5.084 30.833 1.00 90.19 662 GLY A CA 1
ATOM 4957 C C . GLY A 1 662 ? -13.751 -5.177 29.558 1.00 90.19 662 GLY A C 1
ATOM 4958 O O . GLY A 1 662 ? -14.771 -5.870 29.555 1.00 90.19 662 GLY A O 1
ATOM 4959 N N . GLY A 1 663 ? -13.326 -4.513 28.480 1.00 86.12 663 GLY A N 1
ATOM 4960 C CA . GLY A 1 663 ? -13.988 -4.577 27.176 1.00 86.12 663 GLY A CA 1
ATOM 4961 C C . GLY A 1 663 ? -15.466 -4.206 27.285 1.00 86.12 663 GLY A C 1
ATOM 4962 O O . GLY A 1 663 ? -16.331 -5.068 27.099 1.00 86.12 663 GLY A O 1
ATOM 4963 N N . TRP A 1 664 ? -15.748 -2.950 27.656 1.00 86.56 664 TRP A N 1
ATOM 4964 C CA . TRP A 1 664 ? -17.087 -2.431 28.003 1.00 86.56 664 TRP A CA 1
ATOM 4965 C C . TRP A 1 664 ? -17.732 -3.091 29.234 1.00 86.56 664 TRP A C 1
ATOM 4967 O O . TRP A 1 664 ? -18.928 -2.938 29.497 1.00 86.56 664 TRP A O 1
ATOM 4977 N N . GLY A 1 665 ? -16.944 -3.837 30.004 1.00 82.94 665 GLY A N 1
ATOM 4978 C CA . GLY A 1 665 ? -17.370 -4.553 31.197 1.00 82.94 665 GLY A CA 1
ATOM 4979 C C . GLY A 1 665 ? -16.892 -3.949 32.498 1.00 82.94 665 GLY A C 1
ATOM 4980 O O . GLY A 1 665 ? -16.668 -2.752 32.637 1.00 82.94 665 GLY A O 1
ATOM 4981 N N . ASN A 1 666 ? -16.763 -4.827 33.482 1.00 88.06 666 ASN A N 1
ATOM 4982 C CA . ASN A 1 666 ? -16.191 -4.503 34.774 1.00 88.06 666 ASN A CA 1
ATOM 4983 C C . ASN A 1 666 ? -15.312 -5.681 35.201 1.00 88.06 666 ASN A C 1
ATOM 4985 O O . ASN A 1 666 ? -15.774 -6.587 35.903 1.00 88.06 666 ASN A O 1
ATOM 4989 N N . ALA A 1 667 ? -14.072 -5.695 34.708 1.00 93.06 667 ALA A N 1
ATOM 4990 C CA . ALA A 1 667 ? -13.129 -6.776 34.959 1.00 93.06 667 ALA A CA 1
ATOM 4991 C C . ALA A 1 667 ? -12.320 -6.530 36.233 1.00 93.06 667 ALA A C 1
ATOM 4993 O O . ALA A 1 667 ? -11.932 -5.406 36.538 1.00 93.06 667 ALA A O 1
ATOM 4994 N N . THR A 1 668 ? -12.055 -7.597 36.977 1.00 95.25 668 THR A N 1
ATOM 4995 C CA . THR A 1 668 ? -11.163 -7.631 38.138 1.00 95.25 668 THR A CA 1
ATOM 4996 C C . THR A 1 668 ? -10.016 -8.601 37.884 1.00 95.25 668 THR A C 1
ATOM 4998 O O . THR A 1 668 ? -10.162 -9.527 37.091 1.00 95.25 668 THR A O 1
ATOM 5001 N N . GLY A 1 669 ? -8.929 -8.466 38.634 1.00 96.19 669 GLY A N 1
ATOM 5002 C CA . GLY A 1 669 ? -7.710 -9.256 38.472 1.00 96.19 669 GLY A CA 1
ATOM 5003 C C . GLY A 1 669 ? -6.670 -8.472 37.681 1.00 96.19 669 GLY A C 1
ATOM 5004 O O . GLY A 1 669 ? -6.653 -7.240 37.746 1.00 96.19 669 GLY A O 1
ATOM 5005 N N . THR A 1 670 ? -5.828 -9.188 36.943 1.00 97.56 670 THR A N 1
ATOM 5006 C CA . THR A 1 670 ? -4.708 -8.615 36.195 1.00 97.56 670 THR A CA 1
ATOM 5007 C C . THR A 1 670 ? -4.704 -9.125 34.759 1.00 97.56 670 THR A C 1
ATOM 5009 O O . THR A 1 670 ? -4.933 -10.315 34.528 1.00 97.56 670 THR A O 1
ATOM 5012 N N . ALA A 1 671 ? -4.399 -8.242 33.809 1.00 97.94 671 ALA A N 1
ATOM 5013 C CA . ALA A 1 671 ? -4.047 -8.602 32.440 1.00 97.94 671 ALA A CA 1
ATOM 5014 C C . ALA A 1 671 ? -2.699 -7.988 32.051 1.00 97.94 671 ALA A C 1
ATOM 5016 O O . ALA A 1 671 ? -2.407 -6.845 32.407 1.00 97.94 671 ALA A O 1
ATOM 5017 N N . TRP A 1 672 ? -1.908 -8.754 31.311 1.00 98.31 672 TRP A N 1
ATOM 5018 C CA . TRP A 1 672 ? -0.688 -8.321 30.646 1.00 98.31 672 TRP A CA 1
ATOM 5019 C C . TRP A 1 672 ? -0.906 -8.368 29.142 1.00 98.31 672 TRP A C 1
ATOM 5021 O O . TRP A 1 672 ? -1.513 -9.323 28.649 1.00 98.31 672 TRP A O 1
ATOM 5031 N N . PHE A 1 673 ? -0.384 -7.368 28.445 1.00 98.06 673 PHE A N 1
ATOM 5032 C CA . PHE A 1 673 ? -0.310 -7.341 26.996 1.00 98.06 673 PHE A CA 1
ATOM 5033 C C . PHE A 1 673 ? 1.130 -7.160 26.555 1.00 98.06 673 PHE A C 1
ATOM 5035 O O . PHE A 1 673 ? 1.893 -6.452 27.214 1.00 98.06 673 PHE A O 1
ATOM 5042 N N . ASP A 1 674 ? 1.468 -7.800 25.448 1.00 93.12 674 ASP A N 1
ATOM 5043 C CA . ASP A 1 674 ? 2.798 -7.748 24.866 1.00 93.12 674 ASP A CA 1
ATOM 5044 C C . ASP A 1 674 ? 2.735 -7.964 23.351 1.00 93.12 674 ASP A C 1
ATOM 5046 O O . ASP A 1 674 ? 1.712 -8.437 22.847 1.00 93.12 674 ASP A O 1
ATOM 5050 N N . ASP A 1 675 ? 3.814 -7.630 22.647 1.00 84.31 675 ASP A N 1
ATOM 5051 C CA . ASP A 1 675 ? 4.016 -7.884 21.214 1.00 84.31 675 ASP A CA 1
ATOM 5052 C C . ASP A 1 675 ? 2.796 -7.565 20.348 1.00 84.31 675 ASP A C 1
ATOM 5054 O O . ASP A 1 675 ? 2.081 -8.438 19.843 1.00 84.31 675 ASP A O 1
ATOM 5058 N N . THR A 1 676 ? 2.543 -6.271 20.219 1.00 91.12 676 THR A N 1
ATOM 5059 C CA . THR A 1 676 ? 1.475 -5.732 19.382 1.00 91.12 676 THR A CA 1
ATOM 5060 C C . THR A 1 676 ? 1.907 -5.628 17.928 1.00 91.12 676 THR A C 1
ATOM 5062 O O . THR A 1 676 ? 3.089 -5.490 17.618 1.00 91.12 676 THR A O 1
ATOM 5065 N N . GLU A 1 677 ? 0.949 -5.667 17.010 1.00 85.19 677 GLU A N 1
ATOM 5066 C CA . GLU A 1 677 ? 1.245 -5.510 15.593 1.00 85.19 677 GLU A CA 1
ATOM 5067 C C . GLU A 1 677 ? 0.100 -4.845 14.839 1.00 85.19 677 GLU A C 1
ATOM 5069 O O . GLU A 1 677 ? -1.051 -5.228 15.017 1.00 85.19 677 GLU A O 1
ATOM 5074 N N . LEU A 1 678 ? 0.419 -3.879 13.978 1.00 85.50 678 LEU A N 1
ATOM 5075 C CA . LEU A 1 678 ? -0.479 -3.351 12.959 1.00 85.50 678 LEU A CA 1
ATOM 5076 C C . LEU A 1 678 ? 0.199 -3.475 11.597 1.00 85.50 678 LEU A C 1
ATOM 5078 O O . LEU A 1 678 ? 1.192 -2.796 11.352 1.00 85.50 678 LEU A O 1
ATOM 5082 N N . LYS A 1 679 ? -0.338 -4.305 10.705 1.00 73.44 679 LYS A N 1
ATOM 5083 C CA . LYS A 1 679 ? 0.180 -4.461 9.337 1.00 73.44 679 LYS A CA 1
ATOM 5084 C C . LYS A 1 679 ? -0.923 -4.242 8.314 1.00 73.44 679 LYS A C 1
ATOM 5086 O O . LYS A 1 679 ? -2.068 -4.640 8.544 1.00 73.44 679 LYS A O 1
ATOM 5091 N N . ARG A 1 680 ? -0.579 -3.620 7.186 1.00 65.06 680 ARG A N 1
ATOM 5092 C CA . ARG A 1 680 ? -1.461 -3.589 6.015 1.00 65.06 680 ARG A CA 1
ATOM 5093 C C . ARG A 1 680 ? -1.509 -4.995 5.422 1.00 65.06 680 ARG A C 1
ATOM 5095 O O . ARG A 1 680 ? -0.486 -5.661 5.344 1.00 65.06 680 ARG A O 1
ATOM 5102 N N . ILE A 1 681 ? -2.697 -5.441 5.042 1.00 53.53 681 ILE A N 1
ATOM 5103 C CA . ILE A 1 681 ? -2.927 -6.766 4.451 1.00 53.53 681 ILE A CA 1
ATOM 5104 C C . ILE A 1 681 ? -3.704 -6.695 3.128 1.00 53.53 681 ILE A C 1
ATOM 5106 O O . ILE A 1 681 ? -3.980 -7.730 2.534 1.00 53.53 681 ILE A O 1
ATOM 5110 N N . GLY A 1 682 ? -4.075 -5.494 2.663 1.00 48.47 682 GLY A N 1
ATOM 5111 C CA . GLY A 1 682 ? -4.724 -5.302 1.364 1.00 48.47 682 GLY A CA 1
ATOM 5112 C C . GLY A 1 682 ? -5.342 -3.914 1.163 1.00 48.47 682 GLY A C 1
ATOM 5113 O O . GLY A 1 682 ? -5.054 -2.970 1.904 1.00 48.47 682 GLY A O 1
ATOM 5114 N N . GLY A 1 683 ? -6.218 -3.809 0.159 1.00 43.91 683 GLY A N 1
ATOM 5115 C CA . GLY A 1 683 ? -7.030 -2.627 -0.165 1.00 43.91 683 GLY A CA 1
ATOM 5116 C C . GLY A 1 683 ? -6.409 -1.666 -1.188 1.00 43.91 683 GLY A C 1
ATOM 5117 O O . GLY A 1 683 ? -5.221 -1.739 -1.497 1.00 43.91 683 GLY A O 1
ATOM 5118 N N . SER A 1 684 ? -7.240 -0.779 -1.742 1.00 39.66 684 SER A N 1
ATOM 5119 C CA . SER A 1 684 ? -6.941 0.037 -2.933 1.00 39.66 684 SER A CA 1
ATOM 5120 C C . SER A 1 684 ? -6.332 1.417 -2.641 1.00 39.66 684 SER A C 1
ATOM 5122 O O . SER A 1 684 ? -6.116 2.195 -3.572 1.00 39.66 684 SER A O 1
ATOM 5124 N N . GLY A 1 685 ? -6.093 1.757 -1.370 1.00 42.31 685 GLY A N 1
ATOM 5125 C CA . GLY A 1 685 ? -5.466 3.020 -0.969 1.00 42.31 685 GLY A CA 1
ATOM 5126 C C . GLY A 1 685 ? -6.259 4.279 -1.368 1.00 42.31 685 GLY A C 1
ATOM 5127 O O . GLY A 1 685 ? -7.492 4.278 -1.479 1.00 42.31 685 GLY A O 1
ATOM 5128 N N . ASN A 1 686 ? -5.530 5.369 -1.643 1.00 34.12 686 ASN A N 1
ATOM 5129 C CA . ASN A 1 686 ? -6.059 6.699 -2.002 1.00 34.12 686 ASN A CA 1
ATOM 5130 C C . ASN A 1 686 ? -6.924 6.741 -3.281 1.00 34.12 686 ASN A C 1
ATOM 5132 O O . ASN A 1 686 ? -7.567 7.758 -3.549 1.00 34.12 686 ASN A O 1
ATOM 5136 N N . GLY A 1 687 ? -6.977 5.664 -4.072 1.00 34.62 687 GLY A N 1
ATOM 5137 C CA . GLY A 1 687 ? -7.754 5.621 -5.314 1.00 34.62 687 GLY A CA 1
ATOM 5138 C C . GLY A 1 687 ? -9.251 5.885 -5.112 1.00 34.62 687 GLY A C 1
ATOM 5139 O O . GLY A 1 687 ? -9.895 6.473 -5.973 1.00 34.62 687 GLY A O 1
ATOM 5140 N N . LEU A 1 688 ? -9.814 5.518 -3.958 1.00 36.16 688 LEU A N 1
ATOM 5141 C CA . LEU A 1 688 ? -11.254 5.620 -3.690 1.00 36.16 688 LEU A CA 1
ATOM 5142 C C . LEU A 1 688 ? -11.716 7.023 -3.251 1.00 36.16 688 LEU A C 1
ATOM 5144 O O . LEU A 1 688 ? -12.842 7.402 -3.574 1.00 36.16 688 LEU A O 1
ATOM 5148 N N . GLU A 1 689 ? -10.869 7.817 -2.582 1.00 35.50 689 GLU A N 1
ATOM 5149 C CA . GLU A 1 689 ? -11.164 9.235 -2.289 1.00 35.50 689 GLU A CA 1
ATOM 5150 C C . GLU A 1 689 ? -11.110 10.063 -3.582 1.00 35.50 689 GLU A C 1
ATOM 5152 O O . GLU A 1 689 ? -12.028 10.826 -3.866 1.00 35.50 689 GLU A O 1
ATOM 5157 N N . LEU A 1 690 ? -10.140 9.774 -4.458 1.00 35.75 690 LEU A N 1
ATOM 5158 C CA . LEU A 1 690 ? -10.055 10.355 -5.801 1.00 35.75 690 LEU A CA 1
ATOM 5159 C C . LEU A 1 690 ? -11.262 9.993 -6.683 1.00 35.75 690 LEU A C 1
ATOM 5161 O O . LEU A 1 690 ? -11.712 10.817 -7.476 1.00 35.75 690 LEU A O 1
ATOM 5165 N N . VAL A 1 691 ? -11.818 8.783 -6.551 1.00 36.53 691 VAL A N 1
ATOM 5166 C CA . VAL A 1 691 ? -13.041 8.364 -7.263 1.00 36.53 691 VAL A CA 1
ATOM 5167 C C . VAL A 1 691 ? -14.282 9.044 -6.677 1.00 36.53 691 VAL A C 1
ATOM 5169 O O . VAL A 1 691 ? -15.132 9.506 -7.435 1.00 36.53 691 VAL A O 1
ATOM 5172 N N . TYR A 1 692 ? -14.396 9.151 -5.350 1.00 38.16 692 TYR A N 1
ATOM 5173 C CA . TYR A 1 692 ? -15.504 9.858 -4.701 1.00 38.16 692 TYR A CA 1
ATOM 5174 C C . TYR A 1 692 ? -15.507 11.354 -5.046 1.00 38.16 692 TYR A C 1
ATOM 5176 O O . TYR A 1 692 ? -16.561 11.902 -5.392 1.00 38.16 692 TYR A O 1
ATOM 5184 N N . ASP A 1 693 ? -14.338 11.992 -5.032 1.00 41.03 693 ASP A N 1
ATOM 5185 C CA . ASP A 1 693 ? -14.153 13.383 -5.438 1.00 41.03 693 ASP A CA 1
ATOM 5186 C C . ASP A 1 693 ? -14.427 13.556 -6.931 1.00 41.03 693 ASP A C 1
ATOM 5188 O O . ASP A 1 693 ? -15.203 14.435 -7.296 1.00 41.03 693 ASP A O 1
ATOM 5192 N N . ARG A 1 694 ? -13.940 12.654 -7.796 1.00 39.25 694 ARG A N 1
ATOM 5193 C CA . ARG A 1 694 ? -14.244 12.654 -9.238 1.00 39.25 694 ARG A CA 1
ATOM 5194 C C . ARG A 1 694 ? -15.742 12.533 -9.519 1.00 39.25 694 ARG A C 1
ATOM 5196 O O . ARG A 1 694 ? -16.270 13.269 -10.352 1.00 39.25 694 ARG A O 1
ATOM 5203 N N . VAL A 1 695 ? -16.451 11.632 -8.834 1.00 38.34 695 VAL A N 1
ATOM 5204 C CA . VAL A 1 695 ? -17.909 11.457 -8.981 1.00 38.34 695 VAL A CA 1
ATOM 5205 C C . VAL A 1 695 ? -18.655 12.687 -8.452 1.00 38.34 695 VAL A C 1
ATOM 5207 O O . VAL A 1 695 ? -19.613 13.146 -9.079 1.00 38.34 695 VAL A O 1
ATOM 5210 N N . THR A 1 696 ? -18.211 13.265 -7.334 1.00 38.22 696 THR A N 1
ATOM 5211 C CA . THR A 1 696 ? -18.821 14.463 -6.738 1.00 38.22 696 THR A CA 1
ATOM 5212 C C . THR A 1 696 ? -18.603 15.698 -7.616 1.00 38.22 696 THR A C 1
ATOM 5214 O O . THR A 1 696 ? -19.568 16.389 -7.948 1.00 38.22 696 THR A O 1
ATOM 5217 N N . GLU A 1 697 ? -17.377 15.929 -8.077 1.00 39.84 697 GLU A N 1
ATOM 5218 C CA . GLU A 1 697 ? -16.981 17.033 -8.953 1.00 39.84 697 GLU A CA 1
ATOM 5219 C C . GLU A 1 697 ? -17.668 16.938 -10.322 1.00 39.84 697 GLU A C 1
ATOM 5221 O O . GLU A 1 697 ? -18.215 17.927 -10.815 1.00 39.84 697 GLU A O 1
ATOM 5226 N N . HIS A 1 698 ? -17.773 15.736 -10.901 1.00 37.06 698 HIS A N 1
ATOM 5227 C CA . HIS A 1 698 ? -18.509 15.510 -12.147 1.00 37.06 698 HIS A CA 1
ATOM 5228 C C . HIS A 1 698 ? -20.003 15.850 -12.007 1.00 37.06 698 HIS A C 1
ATOM 5230 O O . HIS A 1 698 ? -20.616 16.426 -12.913 1.00 37.06 698 HIS A O 1
ATOM 5236 N N . VAL A 1 699 ? -20.616 15.543 -10.860 1.00 40.09 699 VAL A N 1
ATOM 5237 C CA . VAL A 1 699 ? -22.024 15.862 -10.580 1.00 40.09 699 VAL A CA 1
ATOM 5238 C C . VAL A 1 699 ? -22.219 17.355 -10.325 1.00 40.09 699 VAL A C 1
ATOM 5240 O O . VAL A 1 699 ? -23.206 17.922 -10.800 1.00 40.09 699 VAL A O 1
ATOM 5243 N N . GLU A 1 700 ? -21.310 18.025 -9.619 1.00 39.06 700 GLU A N 1
ATOM 5244 C CA . GLU A 1 700 ? -21.368 19.478 -9.401 1.00 39.06 700 GLU A CA 1
ATOM 5245 C C . GLU A 1 700 ? -21.119 20.267 -10.696 1.00 39.06 700 GLU A C 1
ATOM 5247 O O . GLU A 1 700 ? -21.815 21.251 -10.957 1.00 39.06 700 GLU A O 1
ATOM 5252 N N . ALA A 1 701 ? -20.253 19.766 -11.580 1.00 34.19 701 ALA A N 1
ATOM 5253 C CA . ALA A 1 701 ? -20.011 20.327 -12.908 1.00 34.19 701 ALA A CA 1
ATOM 5254 C C . ALA A 1 701 ? -21.197 20.136 -13.877 1.00 34.19 701 ALA A C 1
ATOM 5256 O O . ALA A 1 701 ? -21.482 21.005 -14.705 1.00 34.19 701 ALA A O 1
ATOM 5257 N N . THR A 1 702 ? -21.932 19.022 -13.774 1.00 34.34 702 THR A N 1
ATOM 5258 C CA . THR A 1 702 ? -23.077 18.711 -14.656 1.00 34.34 702 THR A CA 1
ATOM 5259 C C . THR A 1 702 ? -24.429 19.187 -14.109 1.00 34.34 702 THR A C 1
ATOM 5261 O O . THR A 1 702 ? -25.389 19.355 -14.871 1.00 34.34 702 THR A O 1
ATOM 5264 N N . SER A 1 703 ? -24.529 19.492 -12.811 1.00 35.34 703 SER A N 1
ATOM 5265 C CA . SER A 1 703 ? -25.724 20.055 -12.171 1.00 35.34 703 SER A CA 1
ATOM 5266 C C . SER A 1 703 ? -25.754 21.585 -12.227 1.00 35.34 703 SER A C 1
ATOM 5268 O O . SER A 1 703 ? -25.851 22.287 -11.225 1.00 35.34 703 SER A O 1
ATOM 5270 N N . GLY A 1 704 ? -25.786 22.124 -13.445 1.00 31.34 704 GLY A N 1
ATOM 5271 C CA . GLY A 1 704 ? -26.156 23.516 -13.698 1.00 31.34 704 GLY A CA 1
ATOM 5272 C C . GLY A 1 704 ? -27.619 23.823 -13.331 1.00 31.34 704 GLY A C 1
ATOM 5273 O O . GLY A 1 704 ? -28.439 24.070 -14.213 1.00 31.34 704 GLY A O 1
ATOM 5274 N N . ASP A 1 705 ? -27.956 23.855 -12.038 1.00 32.72 705 ASP A N 1
ATOM 5275 C CA . ASP A 1 705 ? -29.096 24.601 -11.488 1.00 32.72 705 ASP A CA 1
ATOM 5276 C C . ASP A 1 705 ? -28.618 25.559 -10.389 1.00 32.72 705 ASP A C 1
ATOM 5278 O O . ASP A 1 705 ? -28.683 25.284 -9.190 1.00 32.72 705 ASP A O 1
ATOM 5282 N N . GLY A 1 706 ? -28.146 26.719 -10.854 1.00 40.53 706 GLY A N 1
ATOM 5283 C CA . GLY A 1 706 ? -28.121 27.997 -10.145 1.00 40.53 706 GLY A CA 1
ATOM 5284 C C . GLY A 1 706 ? -27.969 27.929 -8.625 1.00 40.53 706 GLY A C 1
ATOM 5285 O O . GLY A 1 706 ? -28.951 28.078 -7.886 1.00 40.53 706 GLY A O 1
ATOM 5286 N N . SER A 1 707 ? -26.731 27.809 -8.149 1.00 32.06 707 SER A N 1
ATOM 5287 C CA . SER A 1 707 ? -26.362 28.028 -6.750 1.00 32.06 707 SER A CA 1
ATOM 5288 C C . SER A 1 707 ? -25.456 29.227 -6.547 1.00 32.06 707 SER A C 1
ATOM 5290 O O . SER A 1 707 ? -24.283 29.105 -6.245 1.00 32.06 707 SER A O 1
ATOM 5292 N N . ASP A 1 708 ? -26.091 30.393 -6.632 1.00 36.56 708 ASP A N 1
ATOM 5293 C CA . ASP A 1 708 ? -25.609 31.657 -6.085 1.00 36.56 708 ASP A CA 1
ATOM 5294 C C . ASP A 1 708 ? -26.284 31.894 -4.711 1.00 36.56 708 ASP A C 1
ATOM 5296 O O . ASP A 1 708 ? -27.517 31.975 -4.637 1.00 36.56 708 ASP A O 1
ATOM 5300 N N . ASP A 1 709 ? -25.498 31.900 -3.627 1.00 31.45 709 ASP A N 1
ATOM 5301 C CA . ASP A 1 709 ? -25.651 32.653 -2.356 1.00 31.45 709 ASP A CA 1
ATOM 5302 C C . ASP A 1 709 ? -24.542 32.137 -1.403 1.00 31.45 709 ASP A C 1
ATOM 5304 O O . ASP A 1 709 ? -24.537 30.962 -1.058 1.00 31.45 709 ASP A O 1
ATOM 5308 N N . GLY A 1 710 ? -23.572 32.902 -0.907 1.00 28.11 710 GLY A N 1
ATOM 5309 C CA . GLY A 1 710 ? -23.562 34.337 -0.659 1.00 28.11 710 GLY A CA 1
ATOM 5310 C C . GLY A 1 710 ? -23.741 34.641 0.836 1.00 28.11 710 GLY A C 1
ATOM 5311 O O . GLY A 1 710 ? -24.868 34.725 1.336 1.00 28.11 710 GLY A O 1
ATOM 5312 N N . GLY A 1 711 ? -22.613 34.892 1.514 1.00 28.16 711 GLY A N 1
ATOM 5313 C CA . GLY A 1 711 ? -22.496 35.801 2.663 1.00 28.16 711 GLY A CA 1
ATOM 5314 C C . GLY A 1 711 ? -21.807 35.199 3.896 1.00 28.16 711 GLY A C 1
ATOM 5315 O O . GLY A 1 711 ? -22.230 34.164 4.383 1.00 28.16 711 GLY A O 1
ATOM 5316 N N . SER A 1 712 ? -20.812 35.820 4.523 1.00 28.53 712 SER A N 1
ATOM 5317 C CA . SER A 1 712 ? -20.128 37.090 4.263 1.00 28.53 712 SER A CA 1
ATOM 5318 C C . SER A 1 712 ? -18.986 37.215 5.275 1.00 28.53 712 SER A C 1
ATOM 5320 O O . SER A 1 712 ? -19.267 37.267 6.473 1.00 28.53 712 SER A O 1
ATOM 5322 N N . ASP A 1 713 ? -17.755 37.374 4.804 1.00 28.86 713 ASP A N 1
ATOM 5323 C CA . ASP A 1 713 ? -16.859 38.367 5.386 1.00 28.86 713 ASP A CA 1
ATOM 5324 C C . ASP A 1 713 ? -16.180 39.122 4.235 1.00 28.86 713 ASP A C 1
ATOM 5326 O O . ASP A 1 713 ? -15.936 38.579 3.161 1.00 28.86 713 ASP A O 1
ATOM 5330 N N . ASP A 1 714 ? -16.062 40.428 4.413 1.00 37.06 714 ASP A N 1
ATOM 5331 C CA . ASP A 1 714 ? -15.909 41.438 3.365 1.00 37.06 714 ASP A CA 1
ATOM 5332 C C . ASP A 1 714 ? -14.501 41.392 2.726 1.00 37.06 714 ASP A C 1
ATOM 5334 O O . ASP A 1 714 ? -13.538 41.932 3.272 1.00 37.06 714 ASP A O 1
ATOM 5338 N N . GLY A 1 715 ? -14.391 40.782 1.545 1.00 27.98 715 GLY A N 1
ATOM 5339 C CA . GLY A 1 715 ? -13.254 40.892 0.628 1.00 27.98 715 GLY A CA 1
ATOM 5340 C C . GLY A 1 715 ? -13.750 40.599 -0.784 1.00 27.98 715 GLY A C 1
ATOM 5341 O O . GLY A 1 715 ? -14.201 39.493 -1.052 1.00 27.98 715 GLY A O 1
ATOM 5342 N N . GLY A 1 716 ? -13.790 41.606 -1.660 1.00 29.44 716 GLY A N 1
ATOM 5343 C CA . GLY A 1 716 ? -14.332 41.447 -3.011 1.00 29.44 716 GLY A CA 1
ATOM 5344 C C . GLY A 1 716 ? -13.621 40.336 -3.785 1.00 29.44 716 GLY A C 1
ATOM 5345 O O . GLY A 1 716 ? -12.423 40.139 -3.602 1.00 29.44 716 GLY A O 1
ATOM 5346 N N . SER A 1 717 ? -14.334 39.647 -4.681 1.00 44.66 717 SER A N 1
ATOM 5347 C CA . SER A 1 717 ? -13.672 38.941 -5.779 1.00 44.66 717 SER A CA 1
ATOM 5348 C C . SER A 1 717 ? -12.986 40.014 -6.633 1.00 44.66 717 SER A C 1
ATOM 5350 O O . SER A 1 717 ? -13.610 40.639 -7.500 1.00 44.66 717 SER A O 1
ATOM 5352 N N . ASP A 1 718 ? -11.743 40.343 -6.292 1.00 60.88 718 ASP A N 1
ATOM 5353 C CA . ASP A 1 718 ? -10.954 41.365 -6.966 1.00 60.88 718 ASP A CA 1
ATOM 5354 C C . ASP A 1 718 ? -10.529 40.793 -8.315 1.00 60.88 718 ASP A C 1
ATOM 5356 O O . ASP A 1 718 ? -9.438 40.249 -8.468 1.00 60.88 718 ASP A O 1
ATOM 5360 N N . VAL A 1 719 ? -11.425 40.917 -9.299 1.00 82.00 719 VAL A N 1
ATOM 5361 C CA . VAL A 1 719 ? -11.089 40.749 -10.713 1.00 82.00 719 VAL A CA 1
ATOM 5362 C C . VAL A 1 719 ? -9.788 41.504 -10.947 1.00 82.00 719 VAL A C 1
ATOM 5364 O O . VAL A 1 719 ? -9.727 42.727 -10.768 1.00 82.00 719 VAL A O 1
ATOM 5367 N N . ILE A 1 720 ? -8.734 40.773 -11.301 1.00 86.19 720 ILE A N 1
ATOM 5368 C CA . ILE A 1 720 ? -7.411 41.354 -11.463 1.00 86.19 720 ILE A CA 1
ATOM 5369 C C . ILE A 1 720 ? -7.519 42.323 -12.646 1.00 86.19 720 ILE A C 1
ATOM 5371 O O . ILE A 1 720 ? -7.913 41.905 -13.738 1.00 86.19 720 ILE A O 1
ATOM 5375 N N . PRO A 1 721 ? -7.205 43.620 -12.486 1.00 85.19 721 PRO A N 1
ATOM 5376 C CA . PRO A 1 721 ? -7.389 44.583 -13.565 1.00 85.19 721 PRO A CA 1
ATOM 5377 C C . PRO A 1 721 ? -6.518 44.238 -14.772 1.00 85.19 721 PRO A C 1
ATOM 5379 O O . PRO A 1 721 ? -5.333 43.931 -14.600 1.00 85.19 721 PRO A O 1
ATOM 5382 N N . SER A 1 722 ? -7.059 44.349 -15.988 1.00 89.69 722 SER A N 1
ATOM 5383 C CA . SER A 1 722 ? -6.260 44.178 -17.206 1.00 89.69 722 SER A CA 1
ATOM 5384 C C . SER A 1 722 ? -5.025 45.092 -17.181 1.00 89.69 722 SER A C 1
ATOM 5386 O O . SER A 1 722 ? -5.097 46.278 -16.850 1.00 89.69 722 SER A O 1
ATOM 5388 N N . GLY A 1 723 ? -3.884 44.550 -17.595 1.00 84.94 723 GLY A N 1
ATOM 5389 C CA . GLY A 1 723 ? -2.571 45.192 -17.580 1.00 84.94 723 GLY A CA 1
ATOM 5390 C C . GLY A 1 723 ? -1.774 44.969 -16.290 1.00 84.94 723 GLY A C 1
ATOM 5391 O O . GLY A 1 723 ? -0.713 45.577 -16.138 1.00 84.94 723 GLY A O 1
ATOM 5392 N N . SER A 1 724 ? -2.272 44.146 -15.361 1.00 90.69 724 SER A N 1
ATOM 5393 C CA . SER A 1 724 ? -1.577 43.829 -14.106 1.00 90.69 724 SER A CA 1
ATOM 5394 C C . SER A 1 724 ? -0.485 42.773 -14.295 1.00 90.69 724 SER A C 1
ATOM 5396 O O . SER A 1 724 ? -0.577 41.900 -15.163 1.00 90.69 724 SER A O 1
ATOM 5398 N N . THR A 1 725 ? 0.533 42.842 -13.434 1.00 94.94 725 THR A N 1
ATOM 5399 C CA . THR A 1 725 ? 1.496 41.755 -13.241 1.00 94.94 725 THR A CA 1
ATOM 5400 C C . THR A 1 725 ? 1.034 40.892 -12.073 1.00 94.94 725 THR A C 1
ATOM 5402 O O . THR A 1 725 ? 0.803 41.419 -10.985 1.00 94.94 725 THR A O 1
ATOM 5405 N N . ILE A 1 726 ? 0.899 39.594 -12.320 1.00 96.81 726 ILE A N 1
ATOM 5406 C CA . ILE A 1 726 ? 0.587 38.564 -11.332 1.00 96.81 726 ILE A CA 1
ATOM 5407 C C . ILE A 1 726 ? 1.914 37.931 -10.923 1.00 96.81 726 ILE A C 1
ATOM 5409 O O . ILE A 1 726 ? 2.681 37.525 -11.793 1.00 96.81 726 ILE A O 1
ATOM 5413 N N . GLU A 1 727 ? 2.207 37.891 -9.631 1.00 95.81 727 GLU A N 1
ATOM 5414 C CA . GLU A 1 727 ? 3.427 37.300 -9.088 1.00 95.81 727 GLU A CA 1
ATOM 5415 C C . GLU A 1 727 ? 3.092 36.020 -8.322 1.00 95.81 727 GLU A C 1
ATOM 5417 O O . GLU A 1 727 ? 2.231 36.041 -7.439 1.00 95.81 727 GLU A O 1
ATOM 5422 N N . LEU A 1 728 ? 3.780 34.933 -8.676 1.00 96.06 728 LEU A N 1
ATOM 5423 C CA . LEU A 1 728 ? 3.678 33.614 -8.049 1.00 96.06 728 LEU A CA 1
ATOM 5424 C C . LEU A 1 728 ? 5.061 33.128 -7.586 1.00 96.06 728 LEU A C 1
ATOM 5426 O O . LEU A 1 728 ? 6.103 33.528 -8.116 1.00 96.06 728 LEU A O 1
ATOM 5430 N N . GLU A 1 729 ? 5.076 32.215 -6.631 1.00 94.25 729 GLU A N 1
ATOM 5431 C CA . GLU A 1 729 ? 6.257 31.485 -6.177 1.00 94.25 729 GLU A CA 1
ATOM 5432 C C . GLU A 1 729 ? 6.041 29.982 -6.373 1.00 94.25 729 GLU A C 1
ATOM 5434 O O . GLU A 1 729 ? 4.937 29.478 -6.191 1.00 94.25 729 GLU A O 1
ATOM 5439 N N . ALA A 1 730 ? 7.088 29.288 -6.820 1.00 86.44 730 ALA A N 1
ATOM 5440 C CA . ALA A 1 730 ? 7.074 27.854 -7.080 1.00 86.44 730 ALA A CA 1
ATOM 5441 C C . ALA A 1 730 ? 7.815 27.103 -5.966 1.00 86.44 730 ALA A C 1
ATOM 5443 O O . ALA A 1 730 ? 9.048 27.196 -5.877 1.00 86.44 730 ALA A O 1
ATOM 5444 N N . GLU A 1 731 ? 7.062 26.359 -5.151 1.00 71.56 731 GLU A N 1
ATOM 5445 C CA . GLU A 1 731 ? 7.537 25.514 -4.049 1.00 71.56 731 GLU A CA 1
ATOM 5446 C C . GLU A 1 731 ? 6.979 24.087 -4.234 1.00 71.56 731 GLU A C 1
ATOM 5448 O O . GLU A 1 731 ? 5.776 23.894 -4.378 1.00 71.56 731 GLU A O 1
ATOM 5453 N N . SER A 1 732 ? 7.847 23.069 -4.303 1.00 53.75 732 SER A N 1
ATOM 5454 C CA . SER A 1 732 ? 7.464 21.695 -4.709 1.00 53.75 732 SER A CA 1
ATOM 5455 C C . SER A 1 732 ? 6.592 20.944 -3.704 1.00 53.75 732 SER A C 1
ATOM 5457 O O . SER A 1 732 ? 5.986 19.939 -4.060 1.00 53.75 732 SER A O 1
ATOM 5459 N N . ASN A 1 733 ? 6.545 21.388 -2.453 1.00 55.84 733 ASN A N 1
ATOM 5460 C CA . ASN A 1 733 ? 5.843 20.700 -1.374 1.00 55.84 733 ASN A CA 1
ATOM 5461 C C . ASN A 1 733 ? 4.406 21.199 -1.159 1.00 55.84 733 ASN A C 1
ATOM 5463 O O . ASN A 1 733 ? 3.616 20.453 -0.594 1.00 55.84 733 ASN A O 1
ATOM 5467 N N . GLU A 1 734 ? 4.055 22.409 -1.611 1.00 58.62 734 GLU A N 1
ATOM 5468 C CA . GLU A 1 734 ? 2.748 23.014 -1.301 1.00 58.62 734 GLU A CA 1
ATOM 5469 C C . GLU A 1 734 ? 1.977 23.542 -2.522 1.00 58.62 734 GLU A C 1
ATOM 5471 O O . GLU A 1 734 ? 0.771 23.698 -2.408 1.00 58.62 734 GLU A O 1
ATOM 5476 N N . GLY A 1 735 ? 2.595 23.764 -3.692 1.00 81.69 735 GLY A N 1
ATOM 5477 C CA . GLY A 1 735 ? 1.901 24.244 -4.899 1.00 81.69 735 GLY A CA 1
ATOM 5478 C C . GLY A 1 735 ? 2.416 25.599 -5.408 1.00 81.69 735 GLY A C 1
ATOM 5479 O O . GLY A 1 735 ? 3.528 26.023 -5.093 1.00 81.69 735 GLY A O 1
ATOM 5480 N N . TRP A 1 736 ? 1.625 26.305 -6.227 1.00 90.56 736 TRP A N 1
ATOM 5481 C CA . TRP A 1 736 ? 1.904 27.712 -6.545 1.00 90.56 736 TRP A CA 1
ATOM 5482 C C . TRP A 1 736 ? 1.490 28.605 -5.378 1.00 90.56 736 TRP A C 1
ATOM 5484 O O . TRP A 1 736 ? 0.308 28.664 -5.059 1.00 90.56 736 TRP A O 1
ATOM 5494 N N . THR A 1 737 ? 2.404 29.391 -4.822 1.00 93.06 737 THR A N 1
ATOM 5495 C CA . THR A 1 737 ? 2.060 30.371 -3.782 1.00 93.06 737 THR A CA 1
ATOM 5496 C C . THR A 1 737 ? 1.851 31.741 -4.411 1.00 93.06 737 THR A C 1
ATOM 5498 O O . THR A 1 737 ? 2.737 32.274 -5.086 1.00 93.06 737 THR A O 1
ATOM 5501 N N . GLY A 1 738 ? 0.677 32.339 -4.226 1.00 92.69 738 GLY A N 1
ATOM 5502 C CA . GLY A 1 738 ? 0.410 33.683 -4.728 1.00 92.69 738 GLY A CA 1
ATOM 5503 C C . GLY A 1 738 ? 1.157 34.761 -3.940 1.00 92.69 738 GLY A C 1
ATOM 5504 O O . GLY A 1 738 ? 1.290 34.693 -2.721 1.00 92.69 738 GLY A O 1
ATOM 5505 N N . VAL A 1 739 ? 1.648 35.788 -4.638 1.00 93.19 739 VAL A N 1
ATOM 5506 C CA . VAL A 1 739 ? 2.414 36.900 -4.039 1.00 93.19 739 VAL A CA 1
ATOM 5507 C C . VAL A 1 739 ? 1.758 38.249 -4.315 1.00 93.19 739 VAL A C 1
ATOM 5509 O O . VAL A 1 739 ? 1.631 39.090 -3.423 1.00 93.19 739 VAL A O 1
ATOM 5512 N N . SER A 1 740 ? 1.345 38.489 -5.559 1.00 88.06 740 SER A N 1
ATOM 5513 C CA . SER A 1 740 ? 0.758 39.764 -5.981 1.00 88.06 740 SER A CA 1
ATOM 5514 C C . SER A 1 740 ? -0.216 39.546 -7.140 1.00 88.06 740 SER A C 1
ATOM 5516 O O . SER A 1 740 ? 0.107 38.782 -8.044 1.00 88.06 740 SER A O 1
ATOM 5518 N N . PRO A 1 741 ? -1.378 40.223 -7.195 1.00 87.88 741 PRO A N 1
ATOM 5519 C CA . PRO A 1 741 ? -1.874 41.251 -6.274 1.00 87.88 741 PRO A CA 1
ATOM 5520 C C . PRO A 1 741 ? -2.205 40.707 -4.875 1.00 87.88 741 PRO A C 1
ATOM 5522 O O . PRO A 1 741 ? -2.333 39.507 -4.680 1.00 87.88 741 PRO A O 1
ATOM 5525 N N . SER A 1 742 ? -2.389 41.589 -3.885 1.00 78.69 742 SER A N 1
ATOM 5526 C CA . SER A 1 742 ? -2.628 41.182 -2.486 1.00 78.69 742 SER A CA 1
ATOM 5527 C C . SER A 1 742 ? -3.858 40.292 -2.272 1.00 78.69 742 SER A C 1
ATOM 5529 O O . SER A 1 742 ? -3.977 39.696 -1.212 1.00 78.69 742 SER A O 1
ATOM 5531 N N . GLY A 1 743 ? -4.775 40.232 -3.244 1.00 77.56 743 GLY A N 1
ATOM 5532 C CA . GLY A 1 743 ? -5.942 39.348 -3.208 1.00 77.56 743 GLY A CA 1
ATOM 5533 C C . GLY A 1 743 ? -5.617 37.865 -3.411 1.00 77.56 743 GLY A C 1
ATOM 5534 O O . GLY A 1 743 ? -6.445 37.038 -3.063 1.00 77.56 743 GLY A O 1
ATOM 5535 N N . ILE A 1 744 ? -4.428 37.537 -3.930 1.00 85.81 744 ILE A N 1
ATOM 5536 C CA . ILE A 1 744 ? -3.951 36.152 -4.086 1.00 85.81 744 ILE A CA 1
ATOM 5537 C C . ILE A 1 744 ? -2.771 35.823 -3.161 1.00 85.81 744 ILE A C 1
ATOM 5539 O O . ILE A 1 744 ? -2.219 34.735 -3.247 1.00 85.81 744 ILE A O 1
ATOM 5543 N N . ALA A 1 745 ? -2.335 36.770 -2.326 1.00 84.75 745 ALA A N 1
ATOM 5544 C CA . ALA A 1 745 ? -1.145 36.596 -1.499 1.00 84.75 745 ALA A CA 1
ATOM 5545 C C . ALA A 1 745 ? -1.321 35.446 -0.492 1.00 84.75 745 ALA A C 1
ATOM 5547 O O . ALA A 1 745 ? -2.371 35.345 0.139 1.00 84.75 745 ALA A O 1
ATOM 5548 N N . ASP A 1 746 ? -0.282 34.622 -0.347 1.00 80.56 746 ASP A N 1
ATOM 5549 C CA . ASP A 1 746 ? -0.192 33.466 0.558 1.00 80.56 746 ASP A CA 1
ATOM 5550 C C . ASP A 1 746 ? -1.208 32.339 0.272 1.00 80.56 746 ASP A C 1
ATOM 5552 O O . ASP A 1 746 ? -1.290 31.373 1.027 1.00 80.56 746 ASP A O 1
ATOM 5556 N N . ALA A 1 747 ? -1.982 32.444 -0.813 1.00 80.44 747 ALA A N 1
ATOM 5557 C CA . ALA A 1 747 ? -2.888 31.392 -1.247 1.00 80.44 747 ALA A CA 1
ATOM 5558 C C . ALA A 1 747 ? -2.140 30.357 -2.092 1.00 80.44 747 ALA A C 1
ATOM 5560 O O . ALA A 1 747 ? -1.366 30.718 -2.983 1.00 80.44 747 ALA A O 1
ATOM 5561 N N . THR A 1 748 ? -2.425 29.086 -1.831 1.00 87.44 748 THR A N 1
ATOM 5562 C CA . THR A 1 748 ? -1.962 27.954 -2.631 1.00 87.44 748 THR A CA 1
ATOM 5563 C C . THR A 1 748 ? -2.851 27.778 -3.856 1.00 87.44 748 THR A C 1
ATOM 5565 O O . THR A 1 748 ? -4.073 27.753 -3.733 1.00 87.44 748 THR A O 1
ATOM 5568 N N . ASN A 1 749 ? -2.235 27.658 -5.033 1.00 87.88 749 ASN A N 1
ATOM 5569 C CA . ASN A 1 749 ? -2.885 27.538 -6.339 1.00 87.88 749 ASN A CA 1
ATOM 5570 C C . ASN A 1 749 ? -4.030 28.554 -6.540 1.00 87.88 749 ASN A C 1
ATOM 5572 O O . ASN A 1 749 ? -5.162 28.171 -6.840 1.00 87.88 749 ASN A O 1
ATOM 5576 N N . PRO A 1 750 ? -3.762 29.862 -6.355 1.00 91.62 750 PRO A N 1
ATOM 5577 C CA . PRO A 1 750 ? -4.812 30.870 -6.312 1.00 91.62 750 PRO A CA 1
ATOM 5578 C C . PRO A 1 750 ? -5.615 30.951 -7.613 1.00 91.62 750 PRO A C 1
ATOM 5580 O O . PRO A 1 750 ? -5.058 31.144 -8.691 1.00 91.62 750 PRO A O 1
ATOM 5583 N N . THR A 1 751 ? -6.942 30.954 -7.509 1.00 93.62 751 THR A N 1
ATOM 5584 C CA . THR A 1 751 ? -7.801 31.256 -8.657 1.00 93.62 751 THR A CA 1
ATOM 5585 C C . THR A 1 751 ? -7.495 32.652 -9.211 1.00 93.62 751 THR A C 1
ATOM 5587 O O . THR A 1 751 ? -7.583 33.664 -8.510 1.00 93.62 751 THR A O 1
ATOM 5590 N N . LEU A 1 752 ? -7.154 32.726 -10.498 1.00 92.62 752 LEU A N 1
ATOM 5591 C CA . LEU A 1 752 ? -6.905 33.974 -11.209 1.00 92.62 752 LEU A CA 1
ATOM 5592 C C . LEU A 1 752 ? -8.188 34.427 -11.909 1.00 92.62 752 LEU A C 1
ATOM 5594 O O . LEU A 1 752 ? -8.485 33.992 -13.020 1.00 92.62 752 LEU A O 1
ATOM 5598 N N . THR A 1 753 ? -8.947 35.330 -11.285 1.00 92.94 753 THR A N 1
ATOM 5599 C CA . THR A 1 753 ? -10.136 35.925 -11.916 1.00 92.94 753 THR A CA 1
ATOM 5600 C C . THR A 1 753 ? -9.730 37.101 -12.815 1.00 92.94 753 THR A C 1
ATOM 5602 O O . THR A 1 753 ? -9.337 38.166 -12.329 1.00 92.94 753 THR A O 1
ATOM 5605 N N . LEU A 1 754 ? -9.824 36.933 -14.136 1.00 92.44 754 LEU A N 1
ATOM 5606 C CA . LEU A 1 754 ? -9.323 37.865 -15.154 1.00 92.44 754 LEU A CA 1
ATOM 5607 C C . LEU A 1 754 ? -10.446 38.410 -16.055 1.00 92.44 754 LEU A C 1
ATOM 5609 O O . LEU A 1 754 ? -11.453 37.754 -16.296 1.00 92.44 754 LEU A O 1
ATOM 5613 N N . GLU A 1 755 ? -10.285 39.612 -16.606 1.00 90.44 755 GLU A N 1
ATOM 5614 C CA . GLU A 1 755 ? -11.253 40.210 -17.534 1.00 90.44 755 GLU A CA 1
ATOM 5615 C C . GLU A 1 755 ? -11.151 39.568 -18.927 1.00 90.44 755 GLU A C 1
ATOM 5617 O O . GLU A 1 755 ? -10.063 39.498 -19.505 1.00 90.44 755 GLU A O 1
ATOM 5622 N N . ALA A 1 756 ? -12.286 39.171 -19.518 1.00 87.88 756 ALA A N 1
ATOM 5623 C CA . ALA A 1 756 ? -12.328 38.672 -20.896 1.00 87.88 756 ALA A CA 1
ATOM 5624 C C . ALA A 1 756 ? -11.684 39.672 -21.882 1.00 87.88 756 ALA A C 1
ATOM 5626 O O . ALA A 1 756 ? -12.098 40.833 -21.972 1.00 87.88 756 ALA A O 1
ATOM 5627 N N . GLY A 1 757 ? -10.680 39.226 -22.645 1.00 87.06 757 GLY A N 1
ATOM 5628 C CA . GLY A 1 757 ? -9.912 40.070 -23.567 1.00 87.06 757 GLY A CA 1
ATOM 5629 C C . GLY A 1 757 ? -8.896 41.012 -22.905 1.00 87.06 757 GLY A C 1
ATOM 5630 O O . GLY A 1 757 ? -8.286 41.819 -23.611 1.00 87.06 757 GLY A O 1
ATOM 5631 N N . GLY A 1 758 ? -8.712 40.935 -21.584 1.00 90.62 758 GLY A N 1
ATOM 5632 C CA . GLY A 1 758 ? -7.662 41.640 -20.851 1.00 90.62 758 GLY A CA 1
ATOM 5633 C C . GLY A 1 758 ? -6.276 41.039 -21.101 1.00 90.62 758 GLY A C 1
ATOM 5634 O O . GLY A 1 758 ? -6.147 39.860 -21.421 1.00 90.62 758 GLY A O 1
ATOM 5635 N N . GLU A 1 759 ? -5.229 41.851 -20.974 1.00 95.00 759 GLU A N 1
ATOM 5636 C CA . GLU A 1 759 ? -3.828 41.422 -21.115 1.00 95.00 759 GLU A CA 1
ATOM 5637 C C . GLU A 1 759 ? -3.153 41.360 -19.741 1.00 95.00 759 GLU A C 1
ATOM 5639 O O . GLU A 1 759 ? -3.239 42.321 -18.979 1.00 95.00 759 GLU A O 1
ATOM 5644 N N . TYR A 1 760 ? -2.465 40.264 -19.427 1.00 95.81 760 TYR A N 1
ATOM 5645 C CA . TYR A 1 760 ? -1.833 40.028 -18.126 1.00 95.81 760 TYR A CA 1
ATOM 5646 C C . TYR A 1 760 ? -0.413 39.517 -18.303 1.00 95.81 760 TYR A C 1
ATOM 5648 O O . TYR A 1 760 ? -0.093 38.872 -19.299 1.00 95.81 760 TYR A O 1
ATOM 5656 N N . THR A 1 761 ? 0.451 39.813 -17.333 1.00 96.12 761 THR A N 1
ATOM 5657 C CA . THR A 1 761 ? 1.791 39.222 -17.259 1.00 96.12 761 THR A CA 1
ATOM 5658 C C . THR A 1 761 ? 1.906 38.419 -15.980 1.00 96.12 761 THR A C 1
ATOM 5660 O O . THR A 1 761 ? 1.849 39.003 -14.904 1.00 96.12 761 THR A O 1
ATOM 5663 N N . VAL A 1 762 ? 2.109 37.111 -16.082 1.00 97.25 762 VAL A N 1
ATOM 5664 C CA . VAL A 1 762 ? 2.482 36.286 -14.930 1.00 97.25 762 VAL A CA 1
ATOM 5665 C C . VAL A 1 762 ? 3.997 36.302 -14.818 1.00 97.25 762 VAL A C 1
ATOM 5667 O O . VAL A 1 762 ? 4.691 36.118 -15.814 1.00 97.25 762 VAL A O 1
ATOM 5670 N N . THR A 1 763 ? 4.511 36.570 -13.624 1.00 96.44 763 THR A N 1
ATOM 5671 C CA . THR A 1 763 ? 5.916 36.412 -13.253 1.00 96.44 763 THR A CA 1
ATOM 5672 C C . THR A 1 763 ? 5.987 35.426 -12.110 1.00 96.44 763 THR A C 1
ATOM 5674 O O . THR A 1 763 ? 5.334 35.626 -11.094 1.00 96.44 763 THR A O 1
ATOM 5677 N N . TRP A 1 764 ? 6.778 34.378 -12.255 1.00 96.31 764 TRP A N 1
ATOM 5678 C CA . TRP A 1 764 ? 6.914 33.372 -11.218 1.00 96.31 764 TRP A CA 1
ATOM 5679 C C . TRP A 1 764 ? 8.376 33.199 -10.816 1.00 96.31 764 TRP A C 1
ATOM 5681 O O . TRP A 1 764 ? 9.268 33.379 -11.647 1.00 96.31 764 TRP A O 1
ATOM 5691 N N . THR A 1 765 ? 8.627 32.903 -9.540 1.00 95.75 765 THR A N 1
ATOM 5692 C CA . THR A 1 765 ? 9.979 32.730 -8.979 1.00 95.75 765 THR A CA 1
ATOM 5693 C C . THR A 1 765 ? 10.170 31.315 -8.458 1.00 95.75 765 THR A C 1
ATOM 5695 O O . THR A 1 765 ? 9.380 30.844 -7.646 1.00 95.75 765 THR A O 1
ATOM 5698 N N . ASN A 1 766 ? 11.244 30.654 -8.881 1.00 91.06 766 ASN A N 1
ATOM 5699 C CA . ASN A 1 766 ? 11.622 29.342 -8.367 1.00 91.06 766 ASN A CA 1
ATOM 5700 C C . ASN A 1 766 ? 12.196 29.479 -6.946 1.00 91.06 766 ASN A C 1
ATOM 5702 O O . ASN A 1 766 ? 13.215 30.147 -6.763 1.00 91.06 766 ASN A O 1
ATOM 5706 N N . ARG A 1 767 ? 11.579 28.870 -5.928 1.00 87.62 767 ARG A N 1
ATOM 5707 C CA . ARG A 1 767 ? 12.023 28.994 -4.527 1.00 87.62 767 ARG A CA 1
ATOM 5708 C C . ARG A 1 767 ? 12.844 27.817 -4.015 1.00 87.62 767 ARG A C 1
ATOM 5710 O O . ARG A 1 767 ? 13.608 28.000 -3.067 1.00 87.62 767 ARG A O 1
ATOM 5717 N N . ASN A 1 768 ? 12.770 26.659 -4.661 1.00 78.44 768 ASN A N 1
ATOM 5718 C CA . ASN A 1 768 ? 13.362 25.409 -4.174 1.00 78.44 768 ASN A CA 1
ATOM 5719 C C . ASN A 1 768 ? 14.508 24.864 -5.048 1.00 78.44 768 ASN A C 1
ATOM 5721 O O . ASN A 1 768 ? 15.241 23.990 -4.607 1.00 78.44 768 ASN A O 1
ATOM 5725 N N . GLY A 1 769 ? 14.705 25.394 -6.257 1.00 76.56 769 GLY A N 1
ATOM 5726 C CA . GLY A 1 769 ? 15.725 24.933 -7.201 1.00 76.56 769 GLY A CA 1
ATOM 5727 C C . GLY A 1 769 ? 15.319 23.729 -8.059 1.00 76.56 769 GLY A C 1
ATOM 5728 O O . GLY A 1 769 ? 16.086 23.364 -8.944 1.00 76.56 769 GLY A O 1
ATOM 5729 N N . ALA A 1 770 ? 14.124 23.162 -7.868 1.00 79.94 770 ALA A N 1
ATOM 5730 C CA . ALA A 1 770 ? 13.577 22.102 -8.720 1.00 79.94 770 ALA A CA 1
ATOM 5731 C C . ALA A 1 770 ? 13.165 22.656 -10.102 1.00 79.94 770 ALA A C 1
ATOM 5733 O O . ALA A 1 770 ? 12.908 23.858 -10.215 1.00 79.94 770 ALA A O 1
ATOM 5734 N N . PRO A 1 771 ? 13.106 21.846 -11.173 1.00 84.00 771 PRO A N 1
ATOM 5735 C CA . PRO A 1 771 ? 12.676 22.319 -12.487 1.00 84.00 771 PRO A CA 1
ATOM 5736 C C . PRO A 1 771 ? 11.186 22.682 -12.494 1.00 84.00 771 PRO A C 1
ATOM 5738 O O . PRO A 1 771 ? 10.334 21.828 -12.296 1.00 84.00 771 PRO A O 1
ATOM 5741 N N . HIS A 1 772 ? 10.860 23.941 -12.794 1.00 87.81 772 HIS A N 1
ATOM 5742 C CA . HIS A 1 772 ? 9.471 24.412 -12.904 1.00 87.81 772 HIS A CA 1
ATOM 5743 C C . HIS A 1 772 ? 9.211 25.095 -14.240 1.00 87.81 772 HIS A C 1
ATOM 5745 O O . HIS A 1 772 ? 10.117 25.709 -14.801 1.00 87.81 772 HIS A O 1
ATOM 5751 N N . ASN A 1 773 ? 7.979 25.034 -14.734 1.00 94.25 773 ASN A N 1
ATOM 5752 C CA . ASN A 1 773 ? 7.492 25.849 -15.845 1.00 94.25 773 ASN A CA 1
ATOM 5753 C C . ASN A 1 773 ? 6.076 26.358 -15.540 1.00 94.25 773 ASN A C 1
ATOM 5755 O O . ASN A 1 773 ? 5.434 25.884 -14.612 1.00 94.25 773 ASN A O 1
ATOM 5759 N N . PHE A 1 774 ? 5.601 27.340 -16.302 1.00 96.50 774 PHE A N 1
ATOM 5760 C CA . PHE A 1 774 ? 4.243 27.864 -16.182 1.00 96.50 774 PHE A CA 1
ATOM 5761 C C . PHE A 1 774 ? 3.551 27.804 -17.538 1.00 96.50 774 PHE A C 1
ATOM 5763 O O . PHE A 1 774 ? 4.047 28.398 -18.498 1.00 96.50 774 PHE A O 1
ATOM 5770 N N . GLU A 1 775 ? 2.401 27.141 -17.604 1.00 96.81 775 GLU A N 1
ATOM 5771 C CA . GLU A 1 775 ? 1.559 27.060 -18.799 1.00 96.81 775 GLU A CA 1
ATOM 5772 C C . GLU A 1 775 ? 0.130 27.485 -18.494 1.00 96.81 775 GLU A C 1
ATOM 5774 O O . GLU A 1 775 ? -0.339 27.285 -17.381 1.00 96.81 775 GLU A O 1
ATOM 5779 N N . VAL A 1 776 ? -0.565 28.041 -19.487 1.00 95.38 776 VAL A N 1
ATOM 5780 C CA . VAL A 1 776 ? -2.016 28.273 -19.428 1.00 95.38 776 VAL A CA 1
ATOM 5781 C C . VAL A 1 776 ? -2.710 27.263 -20.327 1.00 95.38 776 VAL A C 1
ATOM 5783 O O . VAL A 1 776 ? -2.396 27.183 -21.517 1.00 95.38 776 VAL A O 1
ATOM 5786 N N . VAL A 1 777 ? -3.675 26.532 -19.779 1.00 88.69 777 VAL A N 1
ATOM 5787 C CA . VAL A 1 777 ? -4.359 25.424 -20.454 1.00 88.69 777 VAL A CA 1
ATOM 5788 C C . VAL A 1 777 ? -5.872 25.639 -20.527 1.00 88.69 777 VAL A C 1
ATOM 5790 O O . VAL A 1 777 ? -6.449 26.457 -19.802 1.00 88.69 777 VAL A O 1
ATOM 5793 N N . ASN A 1 778 ? -6.511 24.954 -21.472 1.00 79.81 778 ASN A N 1
ATOM 5794 C CA . ASN A 1 778 ? -7.967 24.883 -21.584 1.00 79.81 778 ASN A CA 1
ATOM 5795 C C . ASN A 1 778 ? -8.533 23.739 -20.728 1.00 79.81 778 ASN A C 1
ATOM 5797 O O . ASN A 1 778 ? -7.783 23.028 -20.070 1.00 79.81 778 ASN A O 1
ATOM 5801 N N . GLY A 1 779 ? -9.857 23.552 -20.753 1.00 63.72 779 GLY A N 1
ATOM 5802 C CA . GLY A 1 779 ? -10.526 22.468 -20.017 1.00 63.72 779 GLY A CA 1
ATOM 5803 C C . GLY A 1 779 ? -10.163 21.049 -20.479 1.00 63.72 779 GLY A C 1
ATOM 5804 O O . GLY A 1 779 ? -10.537 20.097 -19.810 1.00 63.72 779 GLY A O 1
ATOM 5805 N N . ASP A 1 780 ? -9.417 20.918 -21.581 1.00 72.12 780 ASP A N 1
ATOM 5806 C CA . ASP A 1 780 ? -8.878 19.654 -22.101 1.00 72.12 780 ASP A CA 1
ATOM 5807 C C . ASP A 1 780 ? -7.354 19.548 -21.840 1.00 72.12 780 ASP A C 1
ATOM 5809 O O . ASP A 1 780 ? -6.636 18.857 -22.561 1.00 72.12 780 ASP A O 1
ATOM 5813 N N . ASP A 1 781 ? -6.828 20.331 -20.890 1.00 79.06 781 ASP A N 1
ATOM 5814 C CA . ASP A 1 781 ? -5.411 20.430 -20.497 1.00 79.06 781 ASP A CA 1
ATOM 5815 C C . ASP A 1 781 ? -4.409 20.767 -21.628 1.00 79.06 781 ASP A C 1
ATOM 5817 O O . ASP A 1 781 ? -3.191 20.589 -21.517 1.00 79.06 781 ASP A O 1
ATOM 5821 N N . THR A 1 782 ? -4.899 21.318 -22.736 1.00 83.25 782 THR A N 1
ATOM 5822 C CA . THR A 1 782 ? -4.088 21.737 -23.881 1.00 83.25 782 THR A CA 1
ATOM 5823 C C . THR A 1 782 ? -3.627 23.183 -23.719 1.00 83.25 782 THR A C 1
ATOM 5825 O O . THR A 1 782 ? -4.426 24.070 -23.412 1.00 83.25 782 THR A O 1
ATOM 5828 N N . VAL A 1 783 ? -2.344 23.451 -23.995 1.00 89.00 783 VAL A N 1
ATOM 5829 C CA . VAL A 1 783 ? -1.765 24.801 -23.894 1.00 89.00 783 VAL A CA 1
ATOM 5830 C C . VAL A 1 783 ? -2.478 25.771 -24.836 1.00 89.00 783 VAL A C 1
ATOM 5832 O O . VAL A 1 783 ? -2.488 25.616 -26.060 1.00 89.00 783 VAL A O 1
ATOM 5835 N N . VAL A 1 784 ? -3.058 26.822 -24.264 1.00 88.06 784 VAL A N 1
ATOM 5836 C CA . VAL A 1 784 ? -3.780 27.848 -25.014 1.00 88.06 784 VAL A CA 1
ATOM 5837 C C . VAL A 1 784 ? -2.771 28.785 -25.665 1.00 88.06 784 VAL A C 1
ATOM 5839 O O . VAL A 1 784 ? -1.961 29.400 -24.983 1.00 88.06 784 VAL A O 1
ATOM 5842 N N . ASN A 1 785 ? -2.848 28.951 -26.989 1.00 87.88 785 ASN A N 1
ATOM 5843 C CA . ASN A 1 785 ? -2.061 29.929 -27.757 1.00 87.88 785 ASN A CA 1
ATOM 5844 C C . ASN A 1 785 ? -0.538 29.900 -27.481 1.00 87.88 785 ASN A C 1
ATOM 5846 O O . ASN A 1 785 ? 0.097 30.957 -27.500 1.00 87.88 785 ASN A O 1
ATOM 5850 N N . ASP A 1 786 ? 0.032 28.719 -27.216 1.00 87.19 786 ASP A N 1
ATOM 5851 C CA . ASP A 1 786 ? 1.449 28.529 -26.863 1.00 87.19 786 ASP A CA 1
ATOM 5852 C C . ASP A 1 786 ? 1.902 29.358 -25.636 1.00 87.19 786 ASP A C 1
ATOM 5854 O O . ASP A 1 786 ? 3.063 29.765 -25.532 1.00 87.19 786 ASP A O 1
ATOM 5858 N N . ILE A 1 787 ? 0.986 29.655 -24.706 1.00 92.81 787 ILE A N 1
ATOM 5859 C CA . ILE A 1 787 ? 1.279 30.394 -23.472 1.00 92.81 787 ILE A CA 1
ATOM 5860 C C . ILE A 1 787 ? 1.987 29.450 -22.497 1.00 92.81 787 ILE A C 1
ATOM 5862 O O . ILE A 1 787 ? 1.357 28.781 -21.681 1.00 92.81 787 ILE A O 1
ATOM 5866 N N . SER A 1 788 ? 3.311 29.405 -22.606 1.00 91.38 788 SER A N 1
ATOM 5867 C CA . SER A 1 788 ? 4.188 28.571 -21.788 1.00 91.38 788 SER A CA 1
ATOM 5868 C C . SER A 1 788 ? 5.527 29.276 -21.526 1.00 91.38 788 SER A C 1
ATOM 5870 O O . SER A 1 788 ? 5.981 30.106 -22.325 1.00 91.38 788 SER A O 1
ATOM 5872 N N . THR A 1 789 ? 6.168 28.968 -20.399 1.00 94.12 789 THR A N 1
ATOM 5873 C CA . THR A 1 789 ? 7.575 29.301 -20.130 1.00 94.12 789 THR A CA 1
ATOM 5874 C C . THR A 1 789 ? 8.462 28.069 -20.289 1.00 94.12 789 THR A C 1
ATOM 5876 O O . THR A 1 789 ? 8.006 26.937 -20.172 1.00 94.12 789 THR A O 1
ATOM 5879 N N . SER A 1 790 ? 9.763 28.268 -20.523 1.00 91.75 790 SER A N 1
ATOM 5880 C CA . SER A 1 790 ? 10.704 27.146 -20.450 1.00 91.75 790 SER A CA 1
ATOM 5881 C C . SER A 1 790 ? 10.824 26.638 -19.011 1.00 91.75 790 SER A C 1
ATOM 5883 O O . SER A 1 790 ? 10.483 27.352 -18.070 1.00 91.75 790 SER A O 1
ATOM 5885 N N . TYR A 1 791 ? 11.396 25.452 -18.827 1.00 90.19 791 TYR A N 1
ATOM 5886 C CA . TYR A 1 791 ? 11.782 25.017 -17.490 1.00 90.19 791 TYR A CA 1
ATOM 5887 C C . TYR A 1 791 ? 12.888 25.909 -16.909 1.00 90.19 791 TYR A C 1
ATOM 5889 O O . TYR A 1 791 ? 13.823 26.305 -17.616 1.00 90.19 791 TYR A O 1
ATOM 5897 N N . LEU A 1 792 ? 12.782 26.217 -15.618 1.00 84.94 792 LEU A N 1
ATOM 5898 C CA . LEU A 1 792 ? 13.763 26.958 -14.832 1.00 84.94 792 LEU A CA 1
ATOM 5899 C C . LEU A 1 792 ? 14.076 26.167 -13.559 1.00 84.94 792 LEU A C 1
ATOM 5901 O O . LEU A 1 792 ? 13.201 25.991 -12.718 1.00 84.94 792 LEU A O 1
ATOM 5905 N N . ALA A 1 793 ? 15.325 25.726 -13.409 1.00 85.56 793 ALA A N 1
ATOM 5906 C CA . ALA A 1 793 ? 15.798 24.898 -12.290 1.00 85.56 793 ALA A CA 1
ATOM 5907 C C . ALA A 1 793 ? 16.865 25.619 -11.439 1.00 85.56 793 ALA A C 1
ATOM 5909 O O . ALA A 1 793 ? 17.823 25.025 -10.960 1.00 85.56 793 ALA A O 1
ATOM 5910 N N . THR A 1 794 ? 16.789 26.950 -11.339 1.00 81.50 794 THR A N 1
ATOM 5911 C CA . THR A 1 794 ? 17.734 27.752 -10.545 1.00 81.50 794 THR A CA 1
ATOM 5912 C C . THR A 1 794 ? 16.986 28.486 -9.445 1.00 81.50 794 THR A C 1
ATOM 5914 O O . THR A 1 794 ? 16.122 29.320 -9.711 1.00 81.50 794 THR A O 1
ATOM 5917 N N . GLN A 1 795 ? 17.345 28.186 -8.195 1.00 88.38 795 GLN A N 1
ATOM 5918 C CA . GLN A 1 795 ? 16.730 28.789 -7.018 1.00 88.38 795 GLN A CA 1
ATOM 5919 C C . GLN A 1 795 ? 16.898 30.318 -7.015 1.00 88.38 795 GLN A C 1
ATOM 5921 O O . GLN A 1 795 ? 18.002 30.851 -7.154 1.00 88.38 795 GLN A O 1
ATOM 5926 N N . GLY A 1 796 ? 15.793 31.027 -6.806 1.00 84.06 796 GLY A N 1
ATOM 5927 C CA . GLY A 1 796 ? 15.698 32.482 -6.754 1.00 84.06 796 GLY A CA 1
ATOM 5928 C C . GLY A 1 796 ? 15.621 33.173 -8.117 1.00 84.06 796 GLY A C 1
ATOM 5929 O O . GLY A 1 796 ? 15.567 34.404 -8.148 1.00 84.06 796 GLY A O 1
ATOM 5930 N N . GLU A 1 797 ? 15.636 32.430 -9.228 1.00 92.12 797 GLU A N 1
ATOM 5931 C CA . GLU A 1 797 ? 15.440 32.986 -10.569 1.00 92.12 797 GLU A CA 1
ATOM 5932 C C . GLU A 1 797 ? 13.942 33.066 -10.916 1.00 92.12 797 GLU A C 1
ATOM 5934 O O . GLU A 1 797 ? 13.138 32.263 -10.437 1.00 92.12 797 GLU A O 1
ATOM 5939 N N . SER A 1 798 ? 13.568 34.052 -11.738 1.00 94.19 798 SER A N 1
ATOM 5940 C CA . SER A 1 798 ? 12.178 34.292 -12.139 1.00 94.19 798 SER A CA 1
ATOM 5941 C C . SER A 1 798 ? 12.017 34.289 -13.656 1.00 94.19 798 SER A C 1
ATOM 5943 O O . SER A 1 798 ? 12.885 34.780 -14.384 1.00 94.19 798 SER A O 1
ATOM 5945 N N . GLN A 1 799 ? 10.867 33.817 -14.134 1.00 94.56 799 GLN A N 1
ATOM 5946 C CA . GLN A 1 799 ? 10.441 33.928 -15.530 1.00 94.56 799 GLN A CA 1
ATOM 5947 C C . GLN A 1 799 ? 9.075 34.600 -15.640 1.00 94.56 799 GLN A C 1
ATOM 5949 O O . GLN A 1 799 ? 8.307 34.627 -14.682 1.00 94.56 799 GLN A O 1
ATOM 5954 N N . SER A 1 800 ? 8.778 35.156 -16.817 1.00 94.62 800 SER A N 1
ATOM 5955 C CA . SER A 1 800 ? 7.502 35.821 -17.076 1.00 94.62 800 SER A CA 1
ATOM 5956 C C . SER A 1 800 ? 6.900 35.404 -18.412 1.00 94.62 800 SER A C 1
ATOM 5958 O O . SER A 1 800 ? 7.621 35.257 -19.401 1.00 94.62 800 SER A O 1
ATOM 5960 N N . VAL A 1 801 ? 5.572 35.320 -18.461 1.00 95.19 801 VAL A N 1
ATOM 5961 C CA . VAL A 1 801 ? 4.785 35.147 -19.687 1.00 95.19 801 VAL A CA 1
ATOM 5962 C C . VAL A 1 801 ? 3.663 36.184 -19.734 1.00 95.19 801 VAL A C 1
ATOM 5964 O O . VAL A 1 801 ? 3.022 36.468 -18.723 1.00 95.19 801 VAL A O 1
ATOM 5967 N N . THR A 1 802 ? 3.441 36.781 -20.905 1.00 95.50 802 THR A N 1
ATOM 5968 C CA . THR A 1 802 ? 2.362 37.752 -21.136 1.00 95.50 802 THR A CA 1
ATOM 5969 C C . THR A 1 802 ? 1.338 37.152 -22.085 1.00 95.50 802 THR A C 1
ATOM 5971 O O . THR A 1 802 ? 1.710 36.667 -23.153 1.00 95.50 802 THR A O 1
ATOM 5974 N N . PHE A 1 803 ? 0.058 37.224 -21.728 1.00 95.00 803 PHE A N 1
ATOM 5975 C CA . PHE A 1 803 ? -1.027 36.685 -22.542 1.00 95.00 803 PHE A CA 1
ATOM 5976 C C . PHE A 1 803 ? -2.290 37.548 -22.508 1.00 95.00 803 PHE A C 1
ATOM 5978 O O . PHE A 1 803 ? -2.497 38.360 -21.607 1.00 95.00 803 PHE A O 1
ATOM 5985 N N . THR A 1 804 ? -3.138 37.369 -23.522 1.00 94.50 804 THR A N 1
ATOM 5986 C CA . THR A 1 804 ? -4.482 37.957 -23.593 1.00 94.50 804 THR A CA 1
ATOM 5987 C C . THR A 1 804 ? -5.516 36.889 -23.266 1.00 94.50 804 THR A C 1
ATOM 5989 O O . THR A 1 804 ? -5.486 35.820 -23.870 1.00 94.50 804 THR A O 1
ATOM 5992 N N . VAL A 1 805 ? -6.437 37.189 -22.353 1.00 93.75 805 VAL A N 1
ATOM 5993 C CA . VAL A 1 805 ? -7.461 36.252 -21.876 1.00 93.75 805 VAL A CA 1
ATOM 5994 C C . VAL A 1 805 ? -8.463 35.930 -22.977 1.00 93.75 805 VAL A C 1
ATOM 5996 O O . VAL A 1 805 ? -9.047 36.831 -23.587 1.00 93.75 805 VAL A O 1
ATOM 5999 N N . THR A 1 806 ? -8.688 34.639 -23.199 1.00 89.19 806 THR A N 1
ATOM 6000 C CA . THR A 1 806 ? -9.664 34.100 -24.151 1.00 89.19 806 THR A CA 1
ATOM 6001 C C . THR A 1 806 ? -10.591 33.124 -23.449 1.00 89.19 806 THR A C 1
ATOM 6003 O O . THR A 1 806 ? -10.142 32.432 -22.547 1.00 89.19 806 THR A O 1
ATOM 6006 N N . ASP A 1 807 ? -11.828 32.986 -23.932 1.00 83.62 807 ASP A N 1
ATOM 6007 C CA . ASP A 1 807 ? -12.867 32.113 -23.346 1.00 83.62 807 ASP A CA 1
ATOM 6008 C C . ASP A 1 807 ? -12.477 30.622 -23.239 1.00 83.62 807 ASP A C 1
ATOM 6010 O O . ASP A 1 807 ? -13.177 29.847 -22.604 1.00 83.62 807 ASP A O 1
ATOM 6014 N N . SER A 1 808 ? -11.380 30.211 -23.883 1.00 82.31 808 SER A N 1
ATOM 6015 C CA . SER A 1 808 ? -10.831 28.857 -23.816 1.00 82.31 808 SER A CA 1
ATOM 6016 C C . SER A 1 808 ? -9.864 28.618 -22.654 1.00 82.31 808 SER A C 1
ATOM 6018 O O . SER A 1 808 ? -9.408 27.496 -22.517 1.00 82.31 808 SER A O 1
ATOM 6020 N N . MET A 1 809 ? -9.463 29.638 -21.890 1.00 90.81 809 MET A N 1
ATOM 6021 C CA . MET A 1 809 ? -8.546 29.463 -20.754 1.00 90.81 809 MET A CA 1
ATOM 6022 C C . MET A 1 809 ? -9.319 28.947 -19.546 1.00 90.81 809 MET A C 1
ATOM 6024 O O . MET A 1 809 ? -10.351 29.521 -19.208 1.00 90.81 809 MET A O 1
ATOM 6028 N N . ALA A 1 810 ? -8.806 27.896 -18.915 1.00 83.38 810 ALA A N 1
ATOM 6029 C CA . ALA A 1 810 ? -9.434 27.270 -17.757 1.00 83.38 810 ALA A CA 1
ATOM 6030 C C . ALA A 1 810 ? -8.489 27.214 -16.557 1.00 83.38 810 ALA A C 1
ATOM 6032 O O . ALA A 1 810 ? -8.919 27.470 -15.438 1.00 83.38 810 ALA A O 1
ATOM 6033 N N . GLU A 1 811 ? -7.203 26.930 -16.774 1.00 93.94 811 GLU A N 1
ATOM 6034 C CA . GLU A 1 811 ? -6.249 26.701 -15.685 1.00 93.94 811 GLU A CA 1
ATOM 6035 C C . GLU A 1 811 ? -4.834 27.156 -16.054 1.00 93.94 811 GLU A C 1
ATOM 6037 O O . GLU A 1 811 ? -4.530 27.472 -17.209 1.00 93.94 811 GLU A O 1
ATOM 6042 N N . TYR A 1 812 ? -3.953 27.171 -15.059 1.00 95.12 812 TYR A N 1
ATOM 6043 C CA . TYR A 1 812 ? -2.514 27.276 -15.229 1.00 95.12 812 TYR A CA 1
ATOM 6044 C C . TYR A 1 812 ? -1.788 26.169 -14.460 1.00 95.12 812 TYR A C 1
ATOM 6046 O O . TYR A 1 812 ? -2.219 25.776 -13.378 1.00 95.12 812 TYR A O 1
ATOM 6054 N N . VAL A 1 813 ? -0.683 25.663 -15.010 1.00 89.69 813 VAL A N 1
ATOM 6055 C CA . VAL A 1 813 ? -0.030 24.438 -14.520 1.00 89.69 813 VAL A CA 1
ATOM 6056 C C . VAL A 1 813 ? 1.499 24.487 -14.623 1.00 89.69 813 VAL A C 1
ATOM 6058 O O . VAL A 1 813 ? 2.053 25.094 -15.542 1.00 89.69 813 VAL A O 1
ATOM 6061 N N . CYS A 1 814 ? 2.180 23.822 -13.683 1.00 89.81 814 CYS A N 1
ATOM 6062 C CA . CYS A 1 814 ? 3.574 23.389 -13.816 1.00 89.81 814 CYS A CA 1
ATOM 6063 C C . CYS A 1 814 ? 3.616 21.928 -14.268 1.00 89.81 814 CYS A C 1
ATOM 6065 O O . CYS A 1 814 ? 3.129 21.052 -13.565 1.00 89.81 814 CYS A O 1
ATOM 6067 N N . ARG A 1 815 ? 4.212 21.637 -15.425 1.00 83.19 815 ARG A N 1
ATOM 6068 C CA . ARG A 1 815 ? 4.214 20.289 -16.017 1.00 83.19 815 ARG A CA 1
ATOM 6069 C C . ARG A 1 815 ? 5.095 19.294 -15.270 1.00 83.19 815 ARG A C 1
ATOM 6071 O O . ARG A 1 815 ? 4.790 18.114 -15.287 1.00 83.19 815 ARG A O 1
ATOM 6078 N N . ALA A 1 816 ? 6.156 19.765 -14.616 1.00 72.69 816 ALA A N 1
ATOM 6079 C CA . ALA A 1 816 ? 6.989 18.906 -13.771 1.00 72.69 816 ALA A CA 1
ATOM 6080 C C . ALA A 1 816 ? 6.295 18.501 -12.457 1.00 72.69 816 ALA A C 1
ATOM 6082 O O . ALA A 1 816 ? 6.712 17.538 -11.835 1.00 72.69 816 ALA A O 1
ATOM 6083 N N . HIS A 1 817 ? 5.249 19.225 -12.039 1.00 76.50 817 HIS A N 1
ATOM 6084 C CA . HIS A 1 817 ? 4.562 19.018 -10.760 1.00 76.50 817 HIS A CA 1
ATOM 6085 C C . HIS A 1 817 ? 3.040 19.195 -10.925 1.00 76.50 817 HIS A C 1
ATOM 6087 O O . HIS A 1 817 ? 2.387 19.875 -10.131 1.00 76.50 817 HIS A O 1
ATOM 6093 N N . SER A 1 818 ? 2.466 18.640 -11.998 1.00 66.00 818 SER A N 1
ATOM 6094 C CA . SER A 1 818 ? 1.104 18.950 -12.472 1.00 66.00 818 SER A CA 1
ATOM 6095 C C . SER A 1 818 ? -0.007 18.559 -11.498 1.00 66.00 818 SER A C 1
ATOM 6097 O O . SER A 1 818 ? -1.073 19.173 -11.532 1.00 66.00 818 SER A O 1
ATOM 6099 N N . PHE A 1 819 ? 0.263 17.586 -10.625 1.00 51.28 819 PHE A N 1
ATOM 6100 C CA . PHE A 1 819 ? -0.644 17.126 -9.576 1.00 51.28 819 PHE A CA 1
ATOM 6101 C C . PHE A 1 819 ? -0.813 18.151 -8.440 1.00 51.28 819 PHE A C 1
ATOM 6103 O O . PHE A 1 819 ? -1.915 18.334 -7.938 1.00 51.28 819 PHE A O 1
ATOM 6110 N N . ARG A 1 820 ? 0.257 18.866 -8.049 1.00 70.56 820 ARG A N 1
ATOM 6111 C CA . ARG A 1 820 ? 0.237 19.807 -6.905 1.00 70.56 820 ARG A CA 1
ATOM 6112 C C . ARG A 1 820 ? 0.293 21.281 -7.306 1.00 70.56 820 ARG A C 1
ATOM 6114 O O . ARG A 1 820 ? -0.083 22.146 -6.523 1.00 70.56 820 ARG A O 1
ATOM 6121 N N . MET A 1 821 ? 0.763 21.596 -8.512 1.00 83.12 821 MET A N 1
ATOM 6122 C CA . MET A 1 821 ? 0.991 22.962 -8.997 1.00 83.12 821 MET A CA 1
ATOM 6123 C C . MET A 1 821 ? 0.075 23.303 -10.176 1.00 83.12 821 MET A C 1
ATOM 6125 O O . MET A 1 821 ? 0.539 23.613 -11.282 1.00 83.12 821 MET A O 1
ATOM 6129 N N . ARG A 1 822 ? -1.234 23.272 -9.921 1.00 90.56 822 ARG A N 1
ATOM 6130 C CA . ARG A 1 822 ? -2.297 23.617 -10.872 1.00 90.56 822 ARG A CA 1
ATOM 6131 C C . ARG A 1 822 ? -3.302 24.546 -10.201 1.00 90.56 822 ARG A C 1
ATOM 6133 O O . ARG A 1 822 ? -3.769 24.239 -9.113 1.00 90.56 822 ARG A O 1
ATOM 6140 N N . GLY A 1 823 ? -3.609 25.679 -10.827 1.00 87.31 823 GLY A N 1
ATOM 6141 C CA . GLY A 1 823 ? -4.599 26.633 -10.323 1.00 87.31 823 GLY A CA 1
ATOM 6142 C C . GLY A 1 823 ? -5.567 27.101 -11.404 1.00 87.31 823 GLY A C 1
ATOM 6143 O O . GLY A 1 823 ? -5.279 27.043 -12.598 1.00 87.31 823 GLY A O 1
ATOM 6144 N N . THR A 1 824 ? -6.737 27.571 -10.987 1.00 93.62 824 THR A N 1
ATOM 6145 C CA . THR A 1 824 ? -7.850 27.893 -11.892 1.00 93.62 824 THR A CA 1
ATOM 6146 C C . THR A 1 824 ? -7.734 29.304 -12.480 1.00 93.62 824 THR A C 1
ATOM 6148 O O . THR A 1 824 ? -7.284 30.237 -11.816 1.00 93.62 824 THR A O 1
ATOM 6151 N N . ILE A 1 825 ? -8.197 29.497 -13.715 1.00 92.25 825 ILE A N 1
ATOM 6152 C CA . ILE A 1 825 ? -8.417 30.803 -14.347 1.00 92.25 825 ILE A CA 1
ATOM 6153 C C . ILE A 1 825 ? -9.918 31.002 -14.543 1.00 92.25 825 ILE A C 1
ATOM 6155 O O . ILE A 1 825 ? -10.560 30.303 -15.322 1.00 92.25 825 ILE A O 1
ATOM 6159 N N . GLU A 1 826 ? -10.471 32.019 -13.894 1.00 91.00 826 GLU A N 1
ATOM 6160 C CA . GLU A 1 826 ? -11.863 32.418 -14.087 1.00 91.00 826 GLU A CA 1
ATOM 6161 C C . GLU A 1 826 ? -11.954 33.645 -14.988 1.00 91.00 826 GLU A C 1
ATOM 6163 O O . GLU A 1 826 ? -11.253 34.639 -14.793 1.00 91.00 826 GLU A O 1
ATOM 6168 N N . ILE A 1 827 ? -12.868 33.624 -15.956 1.00 87.69 827 ILE A N 1
ATOM 6169 C CA . ILE A 1 827 ? -13.040 34.732 -16.898 1.00 87.69 827 ILE A CA 1
ATOM 6170 C C . ILE A 1 827 ? -14.256 35.565 -16.494 1.00 87.69 827 ILE A C 1
ATOM 6172 O O . ILE A 1 827 ? -15.411 35.192 -16.709 1.00 87.69 827 ILE A O 1
ATOM 6176 N N . ALA A 1 828 ? -13.999 36.750 -15.948 1.00 80.56 828 ALA A N 1
ATOM 6177 C CA . ALA A 1 828 ? -15.024 37.717 -15.603 1.00 80.56 828 ALA A CA 1
ATOM 6178 C C . ALA A 1 828 ? -15.674 38.293 -16.874 1.00 80.56 828 ALA A C 1
ATOM 6180 O O . ALA A 1 828 ? -15.022 38.902 -17.733 1.00 80.56 828 ALA A O 1
ATOM 6181 N N . SER A 1 829 ? -16.998 38.143 -16.985 1.00 61.75 829 SER A N 1
ATOM 6182 C CA . SER A 1 829 ? -17.772 38.694 -18.098 1.00 61.75 829 SER A CA 1
ATOM 6183 C C . SER A 1 829 ? -17.704 40.225 -18.105 1.00 61.75 829 SER A C 1
ATOM 6185 O O . SER A 1 829 ? -18.059 40.866 -17.113 1.00 61.75 829 SER A O 1
ATOM 6187 N N . SER A 1 830 ? -17.292 40.831 -19.226 1.00 50.47 830 SER A N 1
ATOM 6188 C CA . SER A 1 830 ? -17.237 42.294 -19.344 1.00 50.47 830 SER A CA 1
ATOM 6189 C C . SER A 1 830 ? -18.611 42.923 -19.060 1.00 50.47 830 SER A C 1
ATOM 6191 O O . SER A 1 830 ? -19.597 42.661 -19.753 1.00 50.47 830 SER A O 1
ATOM 6193 N N . GLY A 1 831 ? -18.686 43.756 -18.019 1.00 40.19 831 GLY A N 1
ATOM 6194 C CA . GLY A 1 831 ? -19.885 44.509 -17.662 1.00 40.19 831 GLY A CA 1
ATOM 6195 C C . GLY A 1 831 ? -20.258 45.508 -18.758 1.00 40.19 831 GLY A C 1
ATOM 6196 O O . GLY A 1 831 ? -19.771 46.638 -18.788 1.00 40.19 831 GLY A O 1
ATOM 6197 N N . GLY A 1 832 ? -21.137 45.091 -19.669 1.00 30.67 832 GLY A N 1
ATOM 6198 C CA . GLY A 1 832 ? -21.826 45.967 -20.607 1.00 30.67 832 GLY A CA 1
ATOM 6199 C C . GLY A 1 832 ? -22.881 46.806 -19.883 1.00 30.67 832 GLY A C 1
ATOM 6200 O O . GLY A 1 832 ? -23.842 46.272 -19.338 1.00 30.67 832 GLY A O 1
ATOM 6201 N N . ASN A 1 833 ? -22.665 48.118 -19.891 1.00 30.33 833 ASN A N 1
ATOM 6202 C CA . ASN A 1 833 ? -23.576 49.172 -19.432 1.00 30.33 833 ASN A CA 1
ATOM 6203 C C . ASN A 1 833 ? -24.943 49.153 -20.143 1.00 30.33 833 ASN A C 1
ATOM 6205 O O . ASN A 1 833 ? -24.951 48.920 -21.377 1.00 30.33 833 ASN A O 1
#